Protein 2FJ6 (pdb70)

Foldseek 3Di:
DFFPLVVLQVVADPPDDDLSNVVSPVSVPDDPAPRGDDDCVVVLVVCCVPPVNVVPSVSVVVVVVVVCVVVVVDPPPPPPDD

Nearest PDB structures (foldseek):
  2fj6-assembly1_A  TM=8.690E-01  e=5.883E-11  Bacillus subtilis
  2fj6-assembly1_A  TM=8.611E-01  e=1.495E-10  Bacillus subtilis
  2kvs-assembly1_A  TM=5.758E-01  e=7.955E-02  Staphylococcus aureus subsp. aureus MW2
  2fj6-assembly1_A  TM=8.707E-01  e=3.050E-11  Bacillus subtilis
  2fj6-assembly1_A  TM=8.498E-01  e=1.387E-10  Bacillus subtilis

Secondary structure (DSSP, 8-state):
--THHHHHHTT--SS--SHHHHHHHHHHT-TTS-TT---HHHHHHHHHTSHHHHTTHHHHHHHHHHHHHHHTTTT---S---

Structure (mmCIF, N/CA/C/O backbone):
data_2FJ6
#
_entry.id   2FJ6
#
loop_
_atom_site.group_PDB
_atom_site.id
_atom_site.type_symbol
_atom_site.label_atom_id
_atom_site.label_alt_id
_atom_site.label_comp_id
_atom_site.label_asym_id
_atom_site.label_entity_id
_atom_site.label_seq_id
_atom_site.pdbx_PDB_ins_code
_atom_site.Cartn_x
_atom_site.Cartn_y
_atom_site.Cartn_z
_atom_site.occupancy
_atom_site.B_iso_or_equiv
_atom_site.auth_seq_id
_atom_site.auth_comp_id
_atom_site.auth_asym_id
_atom_site.auth_atom_id
_atom_site.pdbx_PDB_model_num
ATOM 1 N N . MET A 1 1 ? -5.785 9.800 7.120 1.00 0.00 1 MET A N 1
ATOM 2 C CA . MET A 1 1 ? -5.534 8.462 6.509 1.00 0.00 1 MET A CA 1
ATOM 3 C C . MET A 1 1 ? -6.821 7.949 5.871 1.00 0.00 1 MET A C 1
ATOM 4 O O . MET A 1 1 ? -7.908 8.460 6.147 1.00 0.00 1 MET A O 1
ATOM 20 N N . LYS A 1 2 ? -6.692 6.935 5.020 1.00 0.00 2 LYS A N 1
ATOM 21 C CA . LYS A 1 2 ? -7.852 6.357 4.349 1.00 0.00 2 LYS A CA 1
ATOM 22 C C . LYS A 1 2 ? -7.620 4.877 4.045 1.00 0.00 2 LYS A C 1
ATOM 23 O O . LYS A 1 2 ? -6.997 4.535 3.041 1.00 0.00 2 LYS A O 1
ATOM 42 N N . SER A 1 3 ? -8.135 4.016 4.931 1.00 0.00 3 SER A N 1
ATOM 43 C CA . SER A 1 3 ? -8.014 2.555 4.797 1.00 0.00 3 SER A CA 1
ATOM 44 C C . SER A 1 3 ? -7.059 2.147 3.673 1.00 0.00 3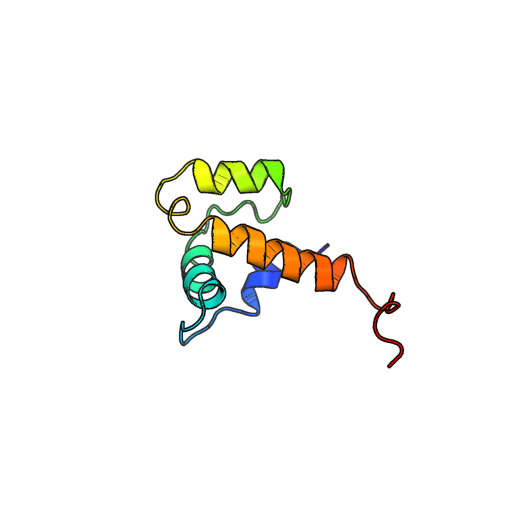 SER A C 1
ATOM 45 O O . SER A 1 3 ? -7.410 2.217 2.493 1.00 0.00 3 SER A O 1
ATOM 53 N N . PHE A 1 4 ? -5.859 1.711 4.049 1.00 0.00 4 PHE A N 1
ATOM 54 C CA . PHE A 1 4 ? -4.861 1.290 3.068 1.00 0.00 4 PHE A CA 1
ATOM 55 C C . PHE A 1 4 ? -5.481 0.346 2.039 1.00 0.00 4 PHE A C 1
ATOM 56 O O . PHE A 1 4 ? -5.095 0.352 0.869 1.00 0.00 4 PHE A O 1
ATOM 73 N N . TYR A 1 5 ? -6.449 -0.455 2.480 1.00 0.00 5 TYR A N 1
ATOM 74 C CA . TYR A 1 5 ? -7.120 -1.393 1.585 1.00 0.00 5 TYR A CA 1
ATOM 75 C C . TYR A 1 5 ? -7.860 -0.638 0.483 1.00 0.00 5 TYR A C 1
ATOM 76 O O . TYR A 1 5 ? -7.777 -1.000 -0.692 1.00 0.00 5 TYR A O 1
ATOM 94 N N . HIS A 1 6 ? -8.580 0.414 0.870 1.00 0.00 6 HIS A N 1
ATOM 95 C CA . HIS A 1 6 ? -9.329 1.215 -0.095 1.00 0.00 6 HIS A CA 1
ATOM 96 C C . HIS A 1 6 ? -8.383 1.982 -1.005 1.00 0.00 6 HIS A C 1
ATOM 97 O O . HIS A 1 6 ? -8.609 2.074 -2.211 1.00 0.00 6 HIS A O 1
ATOM 112 N N . TYR A 1 7 ? -7.312 2.525 -0.435 1.00 0.00 7 TYR A N 1
ATOM 113 C CA . TYR A 1 7 ? -6.351 3.251 -1.246 1.00 0.00 7 TYR A CA 1
ATOM 114 C C . TYR A 1 7 ? -5.879 2.309 -2.341 1.00 0.00 7 TYR A C 1
ATOM 115 O O . TYR A 1 7 ? -5.885 2.647 -3.525 1.00 0.00 7 TYR A O 1
ATOM 133 N N . LEU A 1 8 ? -5.509 1.105 -1.916 1.00 0.00 8 LEU A N 1
ATOM 134 C CA . LEU A 1 8 ? -5.071 0.064 -2.831 1.00 0.00 8 LEU A CA 1
ATOM 135 C C . LEU A 1 8 ? -6.175 -0.280 -3.833 1.00 0.00 8 LEU A C 1
ATOM 136 O O . LEU A 1 8 ? -5.885 -0.709 -4.952 1.00 0.00 8 LEU A O 1
ATOM 152 N N . LEU A 1 9 ? -7.443 -0.110 -3.427 1.00 0.00 9 LEU A N 1
ATOM 153 C CA . LEU A 1 9 ? -8.560 -0.432 -4.319 1.00 0.00 9 LEU A CA 1
ATOM 154 C C . LEU A 1 9 ? -8.487 0.388 -5.605 1.00 0.00 9 LEU A C 1
ATOM 155 O O . LEU A 1 9 ? -9.009 -0.023 -6.641 1.00 0.00 9 LEU A O 1
ATOM 171 N N . LYS A 1 10 ? -7.833 1.544 -5.536 1.00 0.00 10 LYS A N 1
ATOM 172 C CA . LYS A 1 10 ? -7.696 2.405 -6.707 1.00 0.00 10 LYS A CA 1
ATOM 173 C C . LYS A 1 10 ? -6.700 1.801 -7.697 1.00 0.00 10 LYS A C 1
ATOM 174 O O . LYS A 1 10 ? -6.668 2.177 -8.870 1.00 0.00 10 LYS A O 1
ATOM 193 N N . TYR A 1 11 ? -5.886 0.867 -7.209 1.00 0.00 11 TYR A N 1
ATOM 194 C CA . TYR A 1 11 ? -4.885 0.212 -8.036 1.00 0.00 11 TYR A CA 1
ATOM 195 C C . TYR A 1 11 ? -5.228 -1.262 -8.235 1.00 0.00 11 TYR A C 1
ATOM 196 O O . TYR A 1 11 ? -4.359 -2.129 -8.134 1.00 0.00 11 TYR A O 1
ATOM 214 N N . ARG A 1 12 ? -6.499 -1.542 -8.521 1.00 0.00 12 ARG A N 1
ATOM 215 C CA . ARG A 1 12 ? -6.940 -2.921 -8.734 1.00 0.00 12 ARG A CA 1
ATOM 216 C C . ARG A 1 12 ? -6.170 -3.572 -9.866 1.00 0.00 12 ARG A C 1
ATOM 217 O O . ARG A 1 12 ? -6.289 -4.772 -10.114 1.00 0.00 12 ARG A O 1
ATOM 238 N N . HIS A 1 13 ? -5.378 -2.753 -10.521 1.00 0.00 13 HIS A N 1
ATOM 239 C CA . HIS A 1 13 ? -4.538 -3.180 -11.640 1.00 0.00 13 HIS A CA 1
ATOM 240 C C . HIS A 1 13 ? -5.142 -4.379 -12.370 1.00 0.00 13 HIS A C 1
ATOM 241 O O . HIS A 1 13 ? -4.714 -5.516 -12.170 1.00 0.00 13 HIS A O 1
ATOM 256 N N . PRO A 1 14 ? -6.117 -4.150 -13.210 1.00 0.00 14 PRO A N 1
ATOM 257 C CA . PRO A 1 14 ? -6.775 -5.244 -13.982 1.00 0.00 14 PRO A CA 1
ATOM 258 C C . PRO A 1 14 ? -5.806 -5.891 -14.970 1.00 0.00 14 PRO A C 1
ATOM 259 O O . PRO A 1 14 ? -6.149 -6.850 -15.661 1.00 0.00 14 PRO A O 1
ATOM 270 N N . LYS A 1 15 ? -4.586 -5.356 -15.007 1.00 0.00 15 LYS A N 1
ATOM 271 C CA . LYS A 1 15 ? -3.537 -5.868 -15.882 1.00 0.00 15 LYS A CA 1
ATOM 272 C C . LYS A 1 15 ? -2.183 -5.718 -15.187 1.00 0.00 15 LYS A C 1
ATOM 273 O O . LYS A 1 15 ? -1.398 -4.830 -15.520 1.00 0.00 15 LYS A O 1
ATOM 292 N N . PRO A 1 16 ? -1.917 -6.561 -14.217 1.00 0.00 16 PRO A N 1
ATOM 293 C CA . PRO A 1 16 ? -0.647 -6.529 -13.431 1.00 0.00 16 PRO A CA 1
ATOM 294 C C . PRO A 1 16 ? 0.589 -6.332 -14.306 1.00 0.00 16 PRO A C 1
ATOM 295 O O . PRO A 1 16 ? 0.694 -6.906 -15.390 1.00 0.00 16 PRO A O 1
ATOM 306 N N . LYS A 1 17 ? 1.522 -5.518 -13.815 1.00 0.00 17 LYS A N 1
ATOM 307 C CA . LYS A 1 17 ? 2.758 -5.242 -14.541 1.00 0.00 17 LYS A CA 1
ATOM 308 C C . LYS A 1 17 ? 3.887 -4.934 -13.561 1.00 0.00 17 LYS A C 1
ATOM 309 O O . LYS A 1 17 ? 4.902 -5.632 -13.529 1.00 0.00 17 LYS A O 1
ATOM 328 N N . ASP A 1 18 ? 3.699 -3.886 -12.762 1.00 0.00 18 ASP A N 1
ATOM 329 C CA . ASP A 1 18 ? 4.701 -3.488 -11.779 1.00 0.00 18 ASP A CA 1
ATOM 330 C C . ASP A 1 18 ? 4.558 -4.315 -10.506 1.00 0.00 18 ASP A C 1
ATOM 331 O O . ASP A 1 18 ? 3.526 -4.949 -10.282 1.00 0.00 18 ASP A O 1
ATOM 340 N N . SER A 1 19 ? 5.600 -4.303 -9.677 1.00 0.00 19 SER A N 1
ATOM 341 C CA . SER A 1 19 ? 5.586 -5.053 -8.426 1.00 0.00 19 SER A CA 1
ATOM 342 C C . SER A 1 19 ? 4.357 -4.694 -7.593 1.00 0.00 19 SER A C 1
ATOM 343 O O . SER A 1 19 ? 3.699 -5.568 -7.032 1.00 0.00 19 SER A O 1
ATOM 351 N N . ILE A 1 20 ? 4.058 -3.401 -7.515 1.00 0.00 20 ILE A N 1
ATOM 352 C CA . ILE A 1 20 ? 2.907 -2.937 -6.747 1.00 0.00 20 ILE A CA 1
ATOM 353 C C . ILE A 1 20 ? 1.599 -3.411 -7.381 1.00 0.00 20 ILE A C 1
ATOM 354 O O . ILE A 1 20 ? 0.618 -3.668 -6.682 1.00 0.00 20 ILE A O 1
ATOM 370 N N . SER A 1 21 ? 1.591 -3.508 -8.710 1.00 0.00 21 SER A N 1
ATOM 371 C CA . SER A 1 21 ? 0.395 -3.932 -9.431 1.00 0.00 21 SER A CA 1
ATOM 372 C C . SER A 1 21 ? 0.016 -5.371 -9.088 1.00 0.00 21 SER A C 1
ATOM 373 O O . SER A 1 21 ? -1.132 -5.644 -8.729 1.00 0.00 21 SER A O 1
ATOM 381 N N . GLU A 1 22 ? 0.983 -6.284 -9.188 1.00 0.00 22 GLU A N 1
ATOM 382 C CA . GLU A 1 22 ? 0.729 -7.691 -8.877 1.00 0.00 22 GLU A CA 1
ATOM 383 C C . GLU A 1 22 ? 0.276 -7.837 -7.427 1.00 0.00 22 GLU A C 1
ATOM 384 O O . GLU A 1 22 ? -0.609 -8.637 -7.118 1.00 0.00 22 GLU A O 1
ATOM 396 N N . PHE A 1 23 ? 0.885 -7.047 -6.547 1.00 0.00 23 PHE A N 1
ATOM 397 C CA . PHE A 1 23 ? 0.541 -7.076 -5.131 1.00 0.00 23 PHE A CA 1
ATOM 398 C C . PHE A 1 23 ? -0.909 -6.644 -4.927 1.00 0.00 23 PHE A C 1
ATOM 399 O O . PHE A 1 23 ? -1.641 -7.243 -4.138 1.00 0.00 23 PHE A O 1
ATOM 416 N N . ALA A 1 24 ? -1.312 -5.594 -5.641 1.00 0.00 24 ALA A N 1
ATOM 417 C CA . ALA A 1 24 ? -2.672 -5.075 -5.532 1.00 0.00 24 ALA A CA 1
ATOM 418 C C . ALA A 1 24 ? -3.705 -6.174 -5.772 1.00 0.00 24 ALA A C 1
ATOM 419 O O . ALA A 1 24 ? -4.630 -6.347 -4.976 1.00 0.00 24 ALA A O 1
ATOM 426 N N . ASN A 1 25 ? -3.545 -6.916 -6.868 1.00 0.00 25 ASN A N 1
ATOM 427 C CA . ASN A 1 25 ? -4.481 -7.996 -7.187 1.00 0.00 25 ASN A CA 1
ATOM 428 C C . ASN A 1 25 ? -4.508 -9.023 -6.058 1.00 0.00 25 ASN A C 1
ATOM 429 O O . ASN A 1 25 ? -5.570 -9.523 -5.687 1.00 0.00 25 ASN A O 1
ATOM 440 N N . GLN A 1 26 ? -3.331 -9.328 -5.517 1.00 0.00 26 GLN A N 1
ATOM 441 C CA . GLN A 1 26 ? -3.225 -10.293 -4.428 1.00 0.00 26 GLN A CA 1
ATOM 442 C C . GLN A 1 26 ? -3.976 -9.791 -3.197 1.00 0.00 26 GLN A C 1
ATOM 443 O O . GLN A 1 26 ? -4.783 -10.514 -2.611 1.00 0.00 26 GLN A O 1
ATOM 457 N N . ALA A 1 27 ? -3.699 -8.546 -2.815 1.00 0.00 27 ALA A N 1
ATOM 458 C CA . ALA A 1 27 ? -4.345 -7.940 -1.653 1.00 0.00 27 ALA A CA 1
ATOM 459 C C . ALA A 1 27 ? -5.865 -7.940 -1.805 1.00 0.00 27 ALA A C 1
ATOM 460 O O . ALA A 1 27 ? -6.591 -8.074 -0.821 1.00 0.00 27 ALA A O 1
ATOM 467 N N . TYR A 1 28 ? -6.339 -7.788 -3.041 1.00 0.00 28 TYR A N 1
ATOM 468 C CA . TYR A 1 28 ? -7.778 -7.771 -3.302 1.00 0.00 28 TYR A CA 1
ATOM 469 C C . TYR A 1 28 ? -8.428 -9.062 -2.808 1.00 0.00 28 TYR A C 1
ATOM 470 O O . TYR A 1 28 ? -9.594 -9.068 -2.410 1.00 0.00 28 TYR A O 1
ATOM 488 N N . GLU A 1 29 ? -7.664 -10.151 -2.836 1.00 0.00 29 GLU A N 1
ATOM 489 C CA . GLU A 1 29 ? -8.168 -11.442 -2.393 1.00 0.00 29 GLU A CA 1
ATOM 490 C C . GLU A 1 29 ? -8.010 -11.586 -0.882 1.00 0.00 29 GLU A C 1
ATOM 491 O O . GLU A 1 29 ? -8.506 -12.542 -0.285 1.00 0.00 29 GLU A O 1
ATOM 503 N N . ASP A 1 30 ? -7.325 -10.623 -0.269 1.00 0.00 30 ASP A N 1
ATOM 504 C CA . ASP A 1 30 ? -7.115 -10.643 1.173 1.00 0.00 30 ASP A CA 1
ATOM 505 C C . ASP A 1 30 ? -8.350 -10.097 1.889 1.00 0.00 30 ASP A C 1
ATOM 506 O O . ASP A 1 30 ? -8.328 -8.997 2.444 1.00 0.00 30 ASP A O 1
ATOM 515 N N . HIS A 1 31 ? -9.428 -10.876 1.867 1.00 0.00 31 HIS A N 1
ATOM 516 C CA . HIS A 1 31 ? -10.673 -10.471 2.511 1.00 0.00 31 HIS A CA 1
ATOM 517 C C . HIS A 1 31 ? -10.485 -10.339 4.022 1.00 0.00 31 HIS A C 1
ATOM 518 O O . HIS A 1 31 ? -11.339 -9.784 4.716 1.00 0.00 31 HIS A O 1
ATOM 533 N N . SER A 1 32 ? -9.364 -10.854 4.525 1.00 0.00 32 SER A N 1
ATOM 534 C CA . SER A 1 32 ? -9.074 -10.792 5.955 1.00 0.00 32 SER A CA 1
ATOM 535 C C . SER A 1 32 ? -8.166 -9.606 6.278 1.00 0.00 32 SER A C 1
ATOM 536 O O . SER A 1 32 ? -7.857 -9.356 7.444 1.00 0.00 32 SER A O 1
ATOM 544 N N . PHE A 1 33 ? -7.745 -8.878 5.243 1.00 0.00 33 PHE A N 1
ATOM 545 C CA . PHE A 1 33 ? -6.875 -7.718 5.434 1.00 0.00 33 PHE A CA 1
ATOM 546 C C . PHE A 1 33 ? -7.437 -6.804 6.525 1.00 0.00 33 PHE A C 1
ATOM 547 O O . PHE A 1 33 ? -8.644 -6.569 6.579 1.00 0.00 33 PHE A O 1
ATOM 564 N N . PRO A 1 34 ? -6.593 -6.288 7.389 1.00 0.00 34 PRO A N 1
ATOM 565 C CA . PRO A 1 34 ? -7.027 -5.379 8.496 1.00 0.00 34 PRO A CA 1
ATOM 566 C C . PRO A 1 34 ? -7.496 -4.017 7.972 1.00 0.00 34 PRO A C 1
ATOM 567 O O . PRO A 1 34 ? -6.847 -2.994 8.197 1.00 0.00 34 PRO A O 1
ATOM 578 N N . LYS A 1 35 ? -8.627 -4.019 7.269 1.00 0.00 35 LYS A N 1
ATOM 579 C CA . LYS A 1 35 ? -9.185 -2.788 6.709 1.00 0.00 35 LYS A CA 1
ATOM 580 C C . LYS A 1 35 ? -9.446 -1.758 7.807 1.00 0.00 35 LYS A C 1
ATOM 581 O O . LYS A 1 35 ? -9.295 -0.555 7.589 1.00 0.00 35 LYS A O 1
ATOM 600 N N . THR A 1 36 ? -9.844 -2.241 8.983 1.00 0.00 36 THR A N 1
ATOM 601 C CA . THR A 1 36 ? -10.135 -1.358 10.109 1.00 0.00 36 THR A CA 1
ATOM 602 C C . THR A 1 36 ? -8.926 -1.247 11.041 1.00 0.00 36 THR A C 1
ATOM 603 O O . THR A 1 36 ? -9.071 -1.243 12.265 1.00 0.00 36 THR A O 1
ATOM 614 N N . SER A 1 37 ? -7.733 -1.146 10.452 1.00 0.00 37 SER A N 1
ATOM 615 C CA . SER A 1 37 ? -6.505 -1.030 11.231 1.00 0.00 37 SER A CA 1
ATOM 616 C C . SER A 1 37 ? -5.307 -0.946 10.296 1.00 0.00 37 SER A C 1
ATOM 617 O O . SER A 1 37 ? -4.919 -1.939 9.679 1.00 0.00 37 SER A O 1
ATOM 625 N N . THR A 1 38 ? -4.721 0.243 10.197 1.00 0.00 38 THR A N 1
ATOM 626 C CA . THR A 1 38 ? -3.568 0.437 9.335 1.00 0.00 38 THR A CA 1
ATOM 627 C C . THR A 1 38 ? -2.387 0.941 10.149 1.00 0.00 38 THR A C 1
ATOM 628 O O . THR A 1 38 ? -2.354 2.096 10.579 1.00 0.00 38 THR A O 1
ATOM 639 N N . ASP A 1 39 ? -1.419 0.061 10.343 1.00 0.00 39 ASP A N 1
ATOM 640 C CA . ASP A 1 39 ? -0.220 0.395 11.091 1.00 0.00 39 ASP A CA 1
ATOM 641 C C . ASP A 1 39 ? 0.974 -0.321 10.470 1.00 0.00 39 ASP A C 1
ATOM 642 O O . ASP A 1 39 ? 0.936 -1.532 10.255 1.00 0.00 39 ASP A O 1
ATOM 651 N N . TYR A 1 40 ? 2.018 0.438 10.163 1.00 0.00 40 TYR A N 1
ATOM 652 C CA . TYR A 1 40 ? 3.212 -0.124 9.540 1.00 0.00 40 TYR A CA 1
ATOM 653 C C . TYR A 1 40 ? 3.694 -1.385 10.259 1.00 0.00 40 TYR A C 1
ATOM 654 O O . TYR A 1 40 ? 3.895 -2.420 9.629 1.00 0.00 40 TYR A O 1
ATOM 672 N N . HIS A 1 41 ? 3.900 -1.285 11.568 1.00 0.00 41 HIS A N 1
ATOM 673 C CA . HIS A 1 41 ? 4.391 -2.423 12.352 1.00 0.00 41 HIS A CA 1
ATOM 674 C C . HIS A 1 41 ? 3.408 -3.596 12.351 1.00 0.00 41 HIS A C 1
ATOM 675 O O . HIS A 1 41 ? 3.792 -4.734 12.080 1.00 0.00 41 HIS A O 1
ATOM 690 N N . GLU A 1 42 ? 2.150 -3.317 12.678 1.00 0.00 42 GLU A N 1
ATOM 691 C CA . GLU A 1 42 ? 1.128 -4.361 12.739 1.00 0.00 42 GLU A CA 1
ATOM 692 C C . GLU A 1 42 ? 0.958 -5.061 11.392 1.00 0.00 42 GLU A C 1
ATOM 693 O O . GLU A 1 42 ? 1.002 -6.290 11.313 1.00 0.00 42 GLU A O 1
ATOM 705 N N . ILE A 1 43 ? 0.757 -4.275 10.339 1.00 0.00 43 ILE A N 1
ATOM 706 C CA . ILE A 1 43 ? 0.572 -4.838 9.007 1.00 0.00 43 ILE A CA 1
ATOM 707 C C . ILE A 1 43 ? 1.866 -5.481 8.503 1.00 0.00 43 ILE A C 1
ATOM 708 O O . ILE A 1 43 ? 1.826 -6.506 7.823 1.00 0.00 43 ILE A O 1
ATOM 724 N N . SER A 1 44 ? 3.010 -4.892 8.850 1.00 0.00 44 SER A N 1
ATOM 725 C CA . SER A 1 44 ? 4.296 -5.451 8.431 1.00 0.00 44 SER A CA 1
ATOM 726 C C . SER A 1 44 ? 4.388 -6.915 8.853 1.00 0.00 44 SER A C 1
ATOM 727 O O . SER A 1 44 ? 4.702 -7.788 8.043 1.00 0.00 44 SER A O 1
ATOM 735 N N . SER A 1 45 ? 4.099 -7.170 10.129 1.00 0.00 45 SER A N 1
ATOM 736 C CA . SER A 1 45 ? 4.136 -8.523 10.666 1.00 0.00 45 SER A CA 1
ATOM 737 C C . SER A 1 45 ? 3.083 -9.393 9.988 1.00 0.00 45 SER A C 1
ATOM 738 O O . SER A 1 45 ? 3.282 -10.593 9.805 1.00 0.00 45 SER A O 1
ATOM 746 N N . TYR A 1 46 ? 1.963 -8.773 9.614 1.00 0.00 46 TYR A N 1
ATOM 747 C CA . TYR A 1 46 ? 0.877 -9.493 8.952 1.00 0.00 46 TYR A CA 1
ATOM 748 C C . TYR A 1 46 ? 1.379 -10.135 7.663 1.00 0.00 46 TYR A C 1
ATOM 749 O O . TYR A 1 46 ? 0.960 -11.234 7.300 1.00 0.00 46 TYR A O 1
ATOM 767 N N . LEU A 1 47 ? 2.286 -9.441 6.984 1.00 0.00 47 LEU A N 1
ATOM 768 C CA . LEU A 1 47 ? 2.856 -9.951 5.743 1.00 0.00 47 LEU A CA 1
ATOM 769 C C . LEU A 1 47 ? 3.856 -11.061 6.049 1.00 0.00 47 LEU A C 1
ATOM 770 O O . LEU A 1 47 ? 3.793 -12.146 5.472 1.00 0.00 47 LEU A O 1
ATOM 786 N N . GLU A 1 48 ? 4.774 -10.776 6.971 1.00 0.00 48 GLU A N 1
ATOM 787 C CA . GLU A 1 48 ? 5.789 -11.749 7.369 1.00 0.00 48 GLU A CA 1
ATOM 788 C C . GLU A 1 48 ? 5.142 -12.965 8.032 1.00 0.00 48 GLU A C 1
ATOM 789 O O . GLU A 1 48 ? 5.747 -14.034 8.116 1.00 0.00 48 GLU A O 1
ATOM 801 N N . LEU A 1 49 ? 3.907 -12.787 8.496 1.00 0.00 49 LEU A N 1
ATOM 802 C CA . LEU A 1 49 ? 3.165 -13.865 9.149 1.00 0.00 49 LEU A CA 1
ATOM 803 C C . LEU A 1 49 ? 2.860 -14.984 8.160 1.00 0.00 49 LEU A C 1
ATOM 804 O O . LEU A 1 49 ? 2.423 -16.068 8.549 1.00 0.00 49 LEU A O 1
ATOM 820 N N . ASN A 1 50 ? 3.080 -14.704 6.879 1.00 0.00 50 ASN A N 1
ATOM 821 C CA . ASN A 1 50 ? 2.812 -15.685 5.830 1.00 0.00 50 ASN A CA 1
ATOM 822 C C . ASN A 1 50 ? 3.792 -15.524 4.670 1.00 0.00 50 ASN A C 1
ATOM 823 O O . ASN A 1 50 ? 3.931 -14.442 4.098 1.00 0.00 50 ASN A O 1
ATOM 834 N N . ALA A 1 51 ? 4.468 -16.624 4.342 1.00 0.00 51 ALA A N 1
ATOM 835 C CA . ALA A 1 51 ? 5.449 -16.647 3.256 1.00 0.00 51 ALA A CA 1
ATOM 836 C C . ALA A 1 51 ? 4.873 -16.060 1.968 1.00 0.00 51 ALA A C 1
ATOM 837 O O . ALA A 1 51 ? 5.619 -15.637 1.083 1.00 0.00 51 ALA A O 1
ATOM 844 N N . ASP A 1 52 ? 3.548 -16.055 1.863 1.00 0.00 52 ASP A N 1
ATOM 845 C CA . ASP A 1 52 ? 2.881 -15.541 0.670 1.00 0.00 52 ASP A CA 1
ATOM 846 C C . ASP A 1 52 ? 3.289 -14.096 0.386 1.00 0.00 52 ASP A C 1
ATOM 847 O O . ASP A 1 52 ? 3.507 -13.728 -0.766 1.00 0.00 52 ASP A O 1
ATOM 856 N N . TYR A 1 53 ? 3.390 -13.284 1.436 1.00 0.00 53 TYR A N 1
ATOM 857 C CA . TYR A 1 53 ? 3.778 -11.883 1.272 1.00 0.00 53 TYR A CA 1
ATOM 858 C C . TYR A 1 53 ? 5.280 -11.706 1.494 1.00 0.00 53 TYR A C 1
ATOM 859 O O . TYR A 1 53 ? 5.862 -10.698 1.092 1.00 0.00 53 TYR A O 1
ATOM 877 N N . LEU A 1 54 ? 5.895 -12.690 2.144 1.00 0.00 54 LEU A N 1
ATOM 878 C CA . LEU A 1 54 ? 7.328 -12.646 2.426 1.00 0.00 54 LEU A CA 1
ATOM 879 C C . LEU A 1 54 ? 8.145 -12.426 1.151 1.00 0.00 54 LEU A C 1
ATOM 880 O O . LEU A 1 54 ? 9.172 -11.746 1.174 1.00 0.00 54 LEU A O 1
ATOM 896 N N . HIS A 1 55 ? 7.698 -13.025 0.048 1.00 0.00 55 HIS A N 1
ATOM 897 C CA . HIS A 1 55 ? 8.415 -12.910 -1.223 1.00 0.00 55 HIS A CA 1
ATOM 898 C C . HIS A 1 55 ? 8.153 -11.570 -1.917 1.00 0.00 55 HIS A C 1
ATOM 899 O O . HIS A 1 55 ? 8.606 -11.356 -3.042 1.00 0.00 55 HIS A O 1
ATOM 914 N N . THR A 1 56 ? 7.428 -10.673 -1.251 1.00 0.00 56 THR A N 1
ATOM 915 C CA . THR A 1 56 ? 7.130 -9.366 -1.836 1.00 0.00 56 THR A CA 1
ATOM 916 C C . THR A 1 56 ? 7.114 -8.279 -0.764 1.00 0.00 56 THR A C 1
ATOM 917 O O . THR A 1 56 ? 6.384 -7.292 -0.873 1.00 0.00 56 THR A O 1
ATOM 928 N N . MET A 1 57 ? 7.933 -8.460 0.265 1.00 0.00 57 MET A N 1
ATOM 929 C CA . MET A 1 57 ? 8.016 -7.482 1.343 1.00 0.00 57 MET A CA 1
ATOM 930 C C . MET A 1 57 ? 8.483 -6.138 0.794 1.00 0.00 57 MET A C 1
ATOM 931 O O . MET A 1 57 ? 8.004 -5.084 1.210 1.00 0.00 57 MET A O 1
ATOM 945 N N . ALA A 1 58 ? 9.420 -6.195 -0.150 1.00 0.00 58 ALA A N 1
ATOM 946 C CA . ALA A 1 58 ? 9.962 -4.988 -0.769 1.00 0.00 58 ALA A CA 1
ATOM 947 C C . ALA A 1 58 ? 8.860 -4.175 -1.442 1.00 0.00 58 ALA A C 1
ATOM 948 O O . ALA A 1 58 ? 8.951 -2.950 -1.535 1.00 0.00 58 ALA A O 1
ATOM 955 N N . THR A 1 59 ? 7.821 -4.863 -1.912 1.00 0.00 59 THR A N 1
ATOM 956 C CA . THR A 1 59 ? 6.712 -4.189 -2.579 1.00 0.00 59 THR A CA 1
ATOM 957 C C . THR A 1 59 ? 5.861 -3.426 -1.568 1.00 0.00 59 THR A C 1
ATOM 958 O O . THR A 1 59 ? 5.500 -2.272 -1.800 1.00 0.00 59 THR A O 1
ATOM 969 N N . PHE A 1 60 ? 5.548 -4.072 -0.447 1.00 0.00 60 PHE A N 1
ATOM 970 C CA . PHE A 1 60 ? 4.742 -3.432 0.589 1.00 0.00 60 PHE A CA 1
ATOM 971 C C . PHE A 1 60 ? 5.425 -2.158 1.072 1.00 0.00 60 PHE A C 1
ATOM 972 O O . PHE A 1 60 ? 4.808 -1.093 1.122 1.00 0.00 60 PHE A O 1
ATOM 989 N N . ASP A 1 61 ? 6.706 -2.276 1.416 1.00 0.00 61 ASP A N 1
ATOM 990 C CA . ASP A 1 61 ? 7.473 -1.130 1.882 1.00 0.00 61 ASP A CA 1
ATOM 991 C C . ASP A 1 61 ? 7.395 0.003 0.864 1.00 0.00 61 ASP A C 1
ATOM 992 O O . ASP A 1 61 ? 7.218 1.167 1.226 1.00 0.00 61 ASP A O 1
ATOM 1001 N N . GLU A 1 62 ? 7.521 -0.352 -0.413 1.00 0.00 62 GLU A N 1
ATOM 1002 C CA . GLU A 1 62 ? 7.457 0.634 -1.485 1.00 0.00 62 GLU A CA 1
ATOM 1003 C C . GLU A 1 62 ? 6.059 1.240 -1.565 1.00 0.00 62 GLU A C 1
ATOM 1004 O O . GLU A 1 62 ? 5.907 2.450 -1.740 1.00 0.00 62 GLU A O 1
ATOM 1016 N N . ALA A 1 63 ? 5.043 0.391 -1.425 1.00 0.00 63 ALA A N 1
ATOM 1017 C CA . ALA A 1 63 ? 3.660 0.853 -1.475 1.00 0.00 63 ALA A CA 1
ATOM 1018 C C . ALA A 1 63 ? 3.409 1.861 -0.359 1.00 0.00 63 ALA A C 1
ATOM 1019 O O . ALA A 1 63 ? 2.838 2.927 -0.588 1.00 0.00 63 ALA A O 1
ATOM 1026 N N . TRP A 1 64 ? 3.856 1.517 0.847 1.00 0.00 64 TRP A N 1
ATOM 1027 C CA . TRP A 1 64 ? 3.697 2.399 1.997 1.00 0.00 64 TRP A CA 1
ATOM 1028 C C . TRP A 1 64 ? 4.298 3.769 1.697 1.00 0.00 64 TRP A C 1
ATOM 1029 O O . TRP A 1 64 ? 3.662 4.799 1.923 1.00 0.00 64 TRP A O 1
ATOM 1050 N N . ASP A 1 65 ? 5.527 3.767 1.178 1.00 0.00 65 ASP A N 1
ATOM 1051 C CA . ASP A 1 65 ? 6.211 5.012 0.838 1.00 0.00 65 ASP A CA 1
ATOM 1052 C C . ASP A 1 65 ? 5.324 5.872 -0.057 1.00 0.00 65 ASP A C 1
ATOM 1053 O O . ASP A 1 65 ? 5.274 7.093 0.090 1.00 0.00 65 ASP A O 1
ATOM 1062 N N . GLN A 1 66 ? 4.619 5.222 -0.977 1.00 0.00 66 GLN A N 1
ATOM 1063 C CA . GLN A 1 66 ? 3.725 5.932 -1.882 1.00 0.00 66 GLN A CA 1
ATOM 1064 C C . GLN A 1 66 ? 2.484 6.399 -1.127 1.00 0.00 66 GLN A C 1
ATOM 1065 O O . GLN A 1 66 ? 2.031 7.530 -1.299 1.00 0.00 66 GLN A O 1
ATOM 1079 N N . TYR A 1 67 ? 1.940 5.515 -0.290 1.00 0.00 67 TYR A N 1
ATOM 1080 C CA . TYR A 1 67 ? 0.749 5.840 0.492 1.00 0.00 67 TYR A CA 1
ATOM 1081 C C . TYR A 1 67 ? 0.979 7.095 1.333 1.00 0.00 67 TYR A C 1
ATOM 1082 O O . TYR A 1 67 ? 0.263 8.086 1.186 1.00 0.00 67 TYR A O 1
ATOM 1100 N N . GLU A 1 68 ? 1.984 7.049 2.208 1.00 0.00 68 GLU A N 1
ATOM 1101 C CA . GLU A 1 68 ? 2.295 8.195 3.060 1.00 0.00 68 GLU A CA 1
ATOM 1102 C C . GLU A 1 68 ? 2.593 9.428 2.209 1.00 0.00 68 GLU A C 1
ATOM 1103 O O . GLU A 1 68 ? 2.219 10.536 2.555 1.00 0.00 68 GLU A O 1
ATOM 1115 N N . SER A 1 69 ? 3.266 9.225 1.092 1.00 0.00 69 SER A N 1
ATOM 1116 C CA . SER A 1 69 ? 3.601 10.334 0.205 1.00 0.00 69 SER A CA 1
ATOM 1117 C C . SER A 1 69 ? 2.337 11.067 -0.256 1.00 0.00 69 SER A C 1
ATOM 1118 O O . SER A 1 69 ? 2.361 12.280 -0.461 1.00 0.00 69 SER A O 1
ATOM 1126 N N . GLU A 1 70 ? 1.240 10.328 -0.426 1.00 0.00 70 GLU A N 1
ATOM 1127 C CA . GLU A 1 70 ? -0.017 10.934 -0.875 1.00 0.00 70 GLU A CA 1
ATOM 1128 C C . GLU A 1 70 ? -0.799 11.531 0.296 1.00 0.00 70 GLU A C 1
ATOM 1129 O O . GLU A 1 70 ? -1.513 12.522 0.133 1.00 0.00 70 GLU A O 1
ATOM 1141 N N . VAL A 1 71 ? -0.658 10.924 1.470 1.00 0.00 71 VAL A N 1
ATOM 1142 C CA . VAL A 1 71 ? -1.352 11.398 2.668 1.00 0.00 71 VAL A CA 1
ATOM 1143 C C . VAL A 1 71 ? -0.426 12.271 3.508 1.00 0.00 71 VAL A C 1
ATOM 1144 O O . VAL A 1 71 ? -0.746 13.415 3.832 1.00 0.00 71 VAL A O 1
ATOM 1157 N N . HIS A 1 72 ? 0.723 11.706 3.849 1.00 0.00 72 HIS A N 1
ATOM 1158 C CA . HIS A 1 72 ? 1.728 12.394 4.651 1.00 0.00 72 HIS A CA 1
ATOM 1159 C C . HIS A 1 72 ? 2.394 13.511 3.849 1.00 0.00 72 HIS A C 1
ATOM 1160 O O . HIS A 1 72 ? 3.200 14.273 4.385 1.00 0.00 72 HIS A O 1
ATOM 1175 N N . GLY A 1 73 ? 2.047 13.605 2.567 1.00 0.00 73 GLY A N 1
ATOM 1176 C CA . GLY A 1 73 ? 2.610 14.636 1.701 1.00 0.00 73 GLY A CA 1
ATOM 1177 C C . GLY A 1 73 ? 1.630 15.785 1.535 1.00 0.00 73 GLY A C 1
ATOM 1178 O O . GLY A 1 73 ? 1.987 16.950 1.717 1.00 0.00 73 GLY A O 1
ATOM 1182 N N . ARG A 1 74 ? 0.386 15.442 1.207 1.00 0.00 74 ARG A N 1
ATOM 1183 C CA . ARG A 1 74 ? -0.660 16.434 1.034 1.00 0.00 74 ARG A CA 1
ATOM 1184 C C . ARG A 1 74 ? -0.176 17.600 0.167 1.00 0.00 74 ARG A C 1
ATOM 1185 O O . ARG A 1 74 ? 0.716 17.434 -0.667 1.00 0.00 74 ARG A O 1
ATOM 1206 N N . LEU A 1 75 ? -0.769 18.775 0.370 1.00 0.00 75 LEU A N 1
ATOM 1207 C CA . LEU A 1 75 ? -0.391 19.960 -0.396 1.00 0.00 75 LEU A CA 1
ATOM 1208 C C . LEU A 1 75 ? 0.756 20.696 0.295 1.00 0.00 75 LEU A C 1
ATOM 1209 O O . LEU A 1 75 ? 0.894 21.914 0.173 1.00 0.00 75 LEU A O 1
ATOM 1225 N N . GLU A 1 76 ? 1.576 19.939 1.017 1.00 0.00 76 GLU A N 1
ATOM 1226 C CA . GLU A 1 76 ? 2.715 20.512 1.728 1.00 0.00 76 GLU A CA 1
ATOM 1227 C C . GLU A 1 76 ? 3.975 20.434 0.870 1.00 0.00 76 GLU A C 1
ATOM 1228 O O . GLU A 1 76 ? 5.060 20.127 1.368 1.00 0.00 76 GLU A O 1
ATOM 1240 N N . HIS A 1 77 ? 3.826 20.717 -0.424 1.00 0.00 77 HIS A N 1
ATOM 1241 C CA . HIS A 1 77 ? 4.962 20.678 -1.342 1.00 0.00 77 HIS A CA 1
ATOM 1242 C C . HIS A 1 77 ? 6.073 21.604 -0.853 1.00 0.00 77 HIS A C 1
ATOM 1243 O O . HIS A 1 77 ? 5.812 22.730 -0.427 1.00 0.00 77 HIS A O 1
ATOM 1258 N N . HIS A 1 78 ? 7.311 21.118 -0.911 1.00 0.00 78 HIS A N 1
ATOM 1259 C CA . HIS A 1 78 ? 8.456 21.905 -0.464 1.00 0.00 78 HIS A CA 1
ATOM 1260 C C . HIS A 1 78 ? 9.646 21.697 -1.396 1.00 0.00 78 HIS A C 1
ATOM 1261 O O . HIS A 1 78 ? 10.129 22.643 -2.019 1.00 0.00 78 HIS A O 1
ATOM 1276 N N . HIS A 1 79 ? 10.112 20.454 -1.486 1.00 0.00 79 HIS A N 1
ATOM 1277 C CA . HIS A 1 79 ? 11.246 20.130 -2.347 1.00 0.00 79 HIS A CA 1
ATOM 1278 C C . HIS A 1 79 ? 10.975 20.575 -3.782 1.00 0.00 79 HIS A C 1
ATOM 1279 O O . HIS A 1 79 ? 11.857 21.114 -4.451 1.00 0.00 79 HIS A O 1
ATOM 1294 N N . HIS A 1 80 ? 9.746 20.349 -4.243 1.00 0.00 80 HIS A N 1
ATOM 1295 C CA . HIS A 1 80 ? 9.359 20.732 -5.597 1.00 0.00 80 HIS A CA 1
ATOM 1296 C C . HIS A 1 80 ? 8.623 22.069 -5.575 1.00 0.00 80 HIS A C 1
ATOM 1297 O O . HIS A 1 80 ? 7.442 22.135 -5.231 1.00 0.00 80 HIS A O 1
ATOM 1312 N N . HIS A 1 81 ? 9.336 23.134 -5.934 1.00 0.00 81 HIS A N 1
ATOM 1313 C CA . HIS A 1 81 ? 8.751 24.472 -5.946 1.00 0.00 81 HIS A CA 1
ATOM 1314 C C . HIS A 1 81 ? 7.958 24.702 -7.232 1.00 0.00 81 HIS A C 1
ATOM 1315 O O . HIS A 1 81 ? 8.112 25.729 -7.895 1.00 0.00 81 HIS A O 1
ATOM 1330 N N . HIS A 1 82 ? 7.107 23.737 -7.573 1.00 0.00 82 HIS A N 1
ATOM 1331 C CA . HIS A 1 82 ? 6.287 23.834 -8.777 1.00 0.00 82 HIS A CA 1
ATOM 1332 C C . HIS A 1 82 ? 4.807 23.717 -8.425 1.00 0.00 82 HIS A C 1
ATOM 1333 O O . HIS A 1 82 ? 4.016 24.420 -9.032 1.00 0.00 82 HIS A O 1
ATOM 1349 N N . MET A 1 1 ? -7.208 9.394 6.068 1.00 0.00 1 MET A N 2
ATOM 1350 C CA . MET A 1 1 ? -6.726 8.869 4.756 1.00 0.00 1 MET A CA 2
ATOM 1351 C C . MET A 1 1 ? -7.853 8.095 4.081 1.00 0.00 1 MET A C 2
ATOM 1352 O O . MET A 1 1 ? -8.894 7.840 4.690 1.00 0.00 1 MET A O 2
ATOM 1368 N N . LYS A 1 2 ? -7.636 7.714 2.824 1.00 0.00 2 LYS A N 2
ATOM 1369 C CA . LYS A 1 2 ? -8.639 6.957 2.079 1.00 0.00 2 LYS A CA 2
ATOM 1370 C C . LYS A 1 2 ? -8.362 5.460 2.184 1.00 0.00 2 LYS A C 2
ATOM 1371 O O . LYS A 1 2 ? -9.201 4.646 1.803 1.00 0.00 2 LYS A O 2
ATOM 1390 N N . SER A 1 3 ? -7.174 5.125 2.706 1.00 0.00 3 SER A N 2
ATOM 1391 C CA . SER A 1 3 ? -6.735 3.734 2.888 1.00 0.00 3 SER A CA 2
ATOM 1392 C C . SER A 1 3 ? -5.779 3.320 1.773 1.00 0.00 3 SER A C 2
ATOM 1393 O O . SER A 1 3 ? -6.056 3.531 0.590 1.00 0.00 3 SER A O 2
ATOM 1401 N N . PHE A 1 4 ? -4.656 2.724 2.166 1.00 0.00 4 PHE A N 2
ATOM 1402 C CA . PHE A 1 4 ? -3.650 2.266 1.211 1.00 0.00 4 PHE A CA 2
ATOM 1403 C C . PHE A 1 4 ? -4.275 1.321 0.186 1.00 0.00 4 PHE A C 2
ATOM 1404 O O . PHE A 1 4 ? -3.927 1.352 -0.995 1.00 0.00 4 PHE A O 2
ATOM 1421 N N . TYR A 1 5 ? -5.197 0.482 0.652 1.00 0.00 5 TYR A N 2
ATOM 1422 C CA . TYR A 1 5 ? -5.868 -0.475 -0.222 1.00 0.00 5 TYR A CA 2
ATOM 1423 C C . TYR A 1 5 ? -6.773 0.241 -1.222 1.00 0.00 5 TYR A C 2
ATOM 1424 O O . TYR A 1 5 ? -6.922 -0.205 -2.360 1.00 0.00 5 TYR A O 2
ATOM 1442 N N . HIS A 1 6 ? -7.375 1.350 -0.794 1.00 0.00 6 HIS A N 2
ATOM 1443 C CA . HIS A 1 6 ? -8.261 2.112 -1.672 1.00 0.00 6 HIS A CA 2
ATOM 1444 C C . HIS A 1 6 ? -7.471 2.741 -2.807 1.00 0.00 6 HIS A C 2
ATOM 1445 O O . HIS A 1 6 ? -7.880 2.682 -3.966 1.00 0.00 6 HIS A O 2
ATOM 1460 N N . TYR A 1 7 ? -6.324 3.329 -2.483 1.00 0.00 7 TYR A N 2
ATOM 1461 C CA . TYR A 1 7 ? -5.501 3.922 -3.524 1.00 0.00 7 TYR A CA 2
ATOM 1462 C C . TYR A 1 7 ? -5.184 2.819 -4.517 1.00 0.00 7 TYR A C 2
ATOM 1463 O O . TYR A 1 7 ? -5.385 2.964 -5.722 1.00 0.00 7 TYR A O 2
ATOM 1481 N N . LEU A 1 8 ? -4.724 1.698 -3.971 1.00 0.00 8 LEU A N 2
ATOM 1482 C CA . LEU A 1 8 ? -4.413 0.526 -4.770 1.00 0.00 8 LEU A CA 2
ATOM 1483 C C . LEU A 1 8 ? -5.652 0.054 -5.532 1.00 0.00 8 LEU A C 2
ATOM 1484 O O . LEU A 1 8 ? -5.532 -0.567 -6.588 1.00 0.00 8 LEU A O 2
ATOM 1500 N N . LEU A 1 9 ? -6.847 0.338 -4.989 1.00 0.00 9 LEU A N 2
ATOM 1501 C CA . LEU A 1 9 ? -8.082 -0.089 -5.648 1.00 0.00 9 LEU A CA 2
ATOM 1502 C C . LEU A 1 9 ? -8.179 0.487 -7.061 1.00 0.00 9 LEU A C 2
ATOM 1503 O O . LEU A 1 9 ? -8.882 -0.060 -7.909 1.00 0.00 9 LEU A O 2
ATOM 1519 N N . LYS A 1 10 ? -7.467 1.587 -7.309 1.00 0.00 10 LYS A N 2
ATOM 1520 C CA . LYS A 1 10 ? -7.482 2.221 -8.629 1.00 0.00 10 LYS A CA 2
ATOM 1521 C C . LYS A 1 10 ? -6.845 1.291 -9.662 1.00 0.00 10 LYS A C 2
ATOM 1522 O O . LYS A 1 10 ? -7.047 1.447 -10.867 1.00 0.00 10 LYS A O 2
ATOM 1541 N N . TYR A 1 11 ? -6.105 0.304 -9.166 1.00 0.00 11 TYR A N 2
ATOM 1542 C CA . TYR A 1 11 ? -5.460 -0.686 -10.011 1.00 0.00 11 TYR A CA 2
ATOM 1543 C C . TYR A 1 11 ? -6.324 -1.940 -10.020 1.00 0.00 11 TYR A C 2
ATOM 1544 O O . TYR A 1 11 ? -5.858 -3.034 -9.710 1.00 0.00 11 TYR A O 2
ATOM 1562 N N . ARG A 1 12 ? -7.600 -1.732 -10.343 1.00 0.00 12 ARG A N 2
ATOM 1563 C CA . ARG A 1 12 ? -8.618 -2.798 -10.379 1.00 0.00 12 ARG A CA 2
ATOM 1564 C C . ARG A 1 12 ? -8.195 -3.984 -11.243 1.00 0.00 12 ARG A C 2
ATOM 1565 O O . ARG A 1 12 ? -8.854 -4.310 -12.233 1.00 0.00 12 ARG A O 2
ATOM 1586 N N . HIS A 1 13 ? -7.104 -4.621 -10.851 1.00 0.00 13 HIS A N 2
ATOM 1587 C CA . HIS A 1 13 ? -6.567 -5.778 -11.564 1.00 0.00 13 HIS A CA 2
ATOM 1588 C C . HIS A 1 13 ? -6.907 -5.751 -13.063 1.00 0.00 13 HIS A C 2
ATOM 1589 O O . HIS A 1 13 ? -7.397 -6.740 -13.608 1.00 0.00 13 HIS A O 2
ATOM 1604 N N . PRO A 1 14 ? -6.656 -4.651 -13.742 1.00 0.00 14 PRO A N 2
ATOM 1605 C CA . PRO A 1 14 ? -6.949 -4.534 -15.198 1.00 0.00 14 PRO A CA 2
ATOM 1606 C C . PRO A 1 14 ? -5.873 -5.200 -16.060 1.00 0.00 14 PRO A C 2
ATOM 1607 O O . PRO A 1 14 ? -5.944 -6.401 -16.328 1.00 0.00 14 PRO A O 2
ATOM 1618 N N . LYS A 1 15 ? -4.881 -4.418 -16.485 1.00 0.00 15 LYS A N 2
ATOM 1619 C CA . LYS A 1 15 ? -3.795 -4.943 -17.310 1.00 0.00 15 LYS A CA 2
ATOM 1620 C C . LYS A 1 15 ? -2.492 -4.966 -16.511 1.00 0.00 15 LYS A C 2
ATOM 1621 O O . LYS A 1 15 ? -1.772 -3.968 -16.449 1.00 0.00 15 LYS A O 2
ATOM 1640 N N . PRO A 1 16 ? -2.184 -6.081 -15.894 1.00 0.00 16 PRO A N 2
ATOM 1641 C CA . PRO A 1 16 ? -0.946 -6.234 -15.075 1.00 0.00 16 PRO A CA 2
ATOM 1642 C C . PRO A 1 16 ? 0.324 -6.226 -15.923 1.00 0.00 16 PRO A C 2
ATOM 1643 O O . PRO A 1 16 ? 0.463 -7.011 -16.863 1.00 0.00 16 PRO A O 2
ATOM 1654 N N . LYS A 1 17 ? 1.250 -5.341 -15.571 1.00 0.00 17 LYS A N 2
ATOM 1655 C CA . LYS A 1 17 ? 2.517 -5.236 -16.287 1.00 0.00 17 LYS A CA 2
ATOM 1656 C C . LYS A 1 17 ? 3.601 -4.719 -15.347 1.00 0.00 17 LYS A C 2
ATOM 1657 O O . LYS A 1 17 ? 4.681 -5.306 -15.249 1.00 0.00 17 LYS A O 2
ATOM 1676 N N . ASP A 1 18 ? 3.298 -3.629 -14.645 1.00 0.00 18 ASP A N 2
ATOM 1677 C CA . ASP A 1 18 ? 4.246 -3.052 -13.697 1.00 0.00 18 ASP A CA 2
ATOM 1678 C C . ASP A 1 18 ? 4.174 -3.802 -12.369 1.00 0.00 18 ASP A C 2
ATOM 1679 O O . ASP A 1 18 ? 3.149 -4.402 -12.044 1.00 0.00 18 ASP A O 2
ATOM 1688 N N . SER A 1 19 ? 5.265 -3.769 -11.610 1.00 0.00 19 SER A N 2
ATOM 1689 C CA . SER A 1 19 ? 5.313 -4.455 -10.325 1.00 0.00 19 SER A CA 2
ATOM 1690 C C . SER A 1 19 ? 4.145 -4.036 -9.432 1.00 0.00 19 SER A C 2
ATOM 1691 O O . SER A 1 19 ? 3.498 -4.879 -8.808 1.00 0.00 19 SER A O 2
ATOM 1699 N N . ILE A 1 20 ? 3.880 -2.731 -9.377 1.00 0.00 20 ILE A N 2
ATOM 1700 C CA . ILE A 1 20 ? 2.787 -2.212 -8.557 1.00 0.00 20 ILE A CA 2
ATOM 1701 C C . ILE A 1 20 ? 1.437 -2.702 -9.080 1.00 0.00 20 ILE A C 2
ATOM 1702 O O . ILE A 1 20 ? 0.557 -3.075 -8.303 1.00 0.00 20 ILE A O 2
ATOM 1718 N N . SER A 1 21 ? 1.282 -2.688 -10.401 1.00 0.00 21 SER A N 2
ATOM 1719 C CA . SER A 1 21 ? 0.036 -3.119 -11.024 1.00 0.00 21 SER A CA 2
ATOM 1720 C C . SER A 1 21 ? -0.215 -4.604 -10.779 1.00 0.00 21 SER A C 2
ATOM 1721 O O . SER A 1 21 ? -1.307 -4.990 -10.365 1.00 0.00 21 SER A O 2
ATOM 1729 N N . GLU A 1 22 ? 0.802 -5.429 -11.031 1.00 0.00 22 GLU A N 2
ATOM 1730 C CA . GLU A 1 22 ? 0.675 -6.872 -10.835 1.00 0.00 22 GLU A CA 2
ATOM 1731 C C . GLU A 1 22 ? 0.311 -7.172 -9.388 1.00 0.00 22 GLU A C 2
ATOM 1732 O O . GLU A 1 22 ? -0.482 -8.074 -9.108 1.00 0.00 22 GLU A O 2
ATOM 1744 N N . PHE A 1 23 ? 0.884 -6.396 -8.475 1.00 0.00 23 PHE A N 2
ATOM 1745 C CA . PHE A 1 23 ? 0.608 -6.564 -7.056 1.00 0.00 23 PHE A CA 2
ATOM 1746 C C . PHE A 1 23 ? -0.877 -6.337 -6.792 1.00 0.00 23 PHE A C 2
ATOM 1747 O O . PHE A 1 23 ? -1.502 -7.067 -6.021 1.00 0.00 23 PHE A O 2
ATOM 1764 N N . ALA A 1 24 ? -1.431 -5.320 -7.450 1.00 0.00 24 ALA A N 2
ATOM 1765 C CA . ALA A 1 24 ? -2.844 -4.993 -7.302 1.00 0.00 24 ALA A CA 2
ATOM 1766 C C . ALA A 1 24 ? -3.715 -6.207 -7.615 1.00 0.00 24 ALA A C 2
ATOM 1767 O O . ALA A 1 24 ? -4.619 -6.544 -6.849 1.00 0.00 24 ALA A O 2
ATOM 1774 N N . ASN A 1 25 ? -3.436 -6.859 -8.746 1.00 0.00 25 ASN A N 2
ATOM 1775 C CA . ASN A 1 25 ? -4.206 -8.036 -9.149 1.00 0.00 25 ASN A CA 2
ATOM 1776 C C . ASN A 1 25 ? -4.175 -9.095 -8.053 1.00 0.00 25 ASN A C 2
ATOM 1777 O O . ASN A 1 25 ? -5.212 -9.641 -7.677 1.00 0.00 25 ASN A O 2
ATOM 1788 N N . GLN A 1 26 ? -2.976 -9.382 -7.549 1.00 0.00 26 GLN A N 2
ATOM 1789 C CA . GLN A 1 26 ? -2.811 -10.383 -6.501 1.00 0.00 26 GLN A CA 2
ATOM 1790 C C . GLN A 1 26 ? -3.561 -9.979 -5.235 1.00 0.00 26 GLN A C 2
ATOM 1791 O O . GLN A 1 26 ? -4.331 -10.766 -4.688 1.00 0.00 26 GLN A O 2
ATOM 1805 N N . ALA A 1 27 ? -3.327 -8.751 -4.774 1.00 0.00 27 ALA A N 2
ATOM 1806 C CA . ALA A 1 27 ? -3.981 -8.253 -3.565 1.00 0.00 27 ALA A CA 2
ATOM 1807 C C . ALA A 1 27 ? -5.500 -8.331 -3.696 1.00 0.00 27 ALA A C 2
ATOM 1808 O O . ALA A 1 27 ? -6.203 -8.599 -2.722 1.00 0.00 27 ALA A O 2
ATOM 1815 N N . TYR A 1 28 ? -5.998 -8.098 -4.907 1.00 0.00 28 TYR A N 2
ATOM 1816 C CA . TYR A 1 28 ? -7.434 -8.152 -5.158 1.00 0.00 28 TYR A CA 2
ATOM 1817 C C . TYR A 1 28 ? -7.979 -9.552 -4.866 1.00 0.00 28 TYR A C 2
ATOM 1818 O O . TYR A 1 28 ? -9.162 -9.714 -4.563 1.00 0.00 28 TYR A O 2
ATOM 1836 N N . GLU A 1 29 ? -7.111 -10.559 -4.974 1.00 0.00 29 GLU A N 2
ATOM 1837 C CA . GLU A 1 29 ? -7.511 -11.941 -4.739 1.00 0.00 29 GLU A CA 2
ATOM 1838 C C . GLU A 1 29 ? -7.477 -12.295 -3.250 1.00 0.00 29 GLU A C 2
ATOM 1839 O O . GLU A 1 29 ? -7.307 -13.461 -2.889 1.00 0.00 29 GLU A O 2
ATOM 1851 N N . ASP A 1 30 ? -7.653 -11.292 -2.390 1.00 0.00 30 ASP A N 2
ATOM 1852 C CA . ASP A 1 30 ? -7.654 -11.525 -0.946 1.00 0.00 30 ASP A CA 2
ATOM 1853 C C . ASP A 1 30 ? -8.333 -10.371 -0.215 1.00 0.00 30 ASP A C 2
ATOM 1854 O O . ASP A 1 30 ? -7.679 -9.416 0.211 1.00 0.00 30 ASP A O 2
ATOM 1863 N N . HIS A 1 31 ? -9.654 -10.469 -0.078 1.00 0.00 31 HIS A N 2
ATOM 1864 C CA . HIS A 1 31 ? -10.436 -9.437 0.603 1.00 0.00 31 HIS A CA 2
ATOM 1865 C C . HIS A 1 31 ? -10.133 -9.404 2.106 1.00 0.00 31 HIS A C 2
ATOM 1866 O O . HIS A 1 31 ? -10.991 -9.040 2.911 1.00 0.00 31 HIS A O 2
ATOM 1881 N N . SER A 1 32 ? -8.910 -9.785 2.481 1.00 0.00 32 SER A N 2
ATOM 1882 C CA . SER A 1 32 ? -8.513 -9.794 3.887 1.00 0.00 32 SER A CA 2
ATOM 1883 C C . SER A 1 32 ? -7.549 -8.647 4.186 1.00 0.00 32 SER A C 2
ATOM 1884 O O . SER A 1 32 ? -7.284 -8.338 5.349 1.00 0.00 32 SER A O 2
ATOM 1892 N N . PHE A 1 33 ? -7.031 -8.023 3.130 1.00 0.00 33 PHE A N 2
ATOM 1893 C CA . PHE A 1 33 ? -6.096 -6.906 3.280 1.00 0.00 33 PHE A CA 2
ATOM 1894 C C . PHE A 1 33 ? -6.624 -5.893 4.301 1.00 0.00 33 PHE A C 2
ATOM 1895 O O . PHE A 1 33 ? -7.825 -5.625 4.349 1.00 0.00 33 PHE A O 2
ATOM 1912 N N . PRO A 1 34 ? -5.755 -5.335 5.115 1.00 0.00 34 PRO A N 2
ATOM 1913 C CA . PRO A 1 34 ? -6.148 -4.334 6.156 1.00 0.00 34 PRO A CA 2
ATOM 1914 C C . PRO A 1 34 ? -6.587 -2.997 5.550 1.00 0.00 34 PRO A C 2
ATOM 1915 O O . PRO A 1 34 ? -6.071 -1.939 5.911 1.00 0.00 34 PRO A O 2
ATOM 1926 N N . LYS A 1 35 ? -7.551 -3.058 4.633 1.00 0.00 35 LYS A N 2
ATOM 1927 C CA . LYS A 1 35 ? -8.067 -1.854 3.986 1.00 0.00 35 LYS A CA 2
ATOM 1928 C C . LYS A 1 35 ? -8.609 -0.872 5.023 1.00 0.00 35 LYS A C 2
ATOM 1929 O O . LYS A 1 35 ? -8.682 0.331 4.773 1.00 0.00 35 LYS A O 2
ATOM 1948 N N . THR A 1 36 ? -8.996 -1.399 6.183 1.00 0.00 36 THR A N 2
ATOM 1949 C CA . THR A 1 36 ? -9.543 -0.571 7.255 1.00 0.00 36 THR A CA 2
ATOM 1950 C C . THR A 1 36 ? -8.443 -0.157 8.239 1.00 0.00 36 THR A C 2
ATOM 1951 O O . THR A 1 36 ? -8.711 0.094 9.415 1.00 0.00 36 THR A O 2
ATOM 1962 N N . SER A 1 37 ? -7.208 -0.078 7.740 1.00 0.00 37 SER A N 2
ATOM 1963 C CA . SER A 1 37 ? -6.066 0.311 8.567 1.00 0.00 37 SER A CA 2
ATOM 1964 C C . SER A 1 37 ? -4.786 0.251 7.738 1.00 0.00 37 SER A C 2
ATOM 1965 O O . SER A 1 37 ? -4.252 -0.829 7.485 1.00 0.00 37 SER A O 2
ATOM 1973 N N . THR A 1 38 ? -4.301 1.416 7.310 1.00 0.00 38 THR A N 2
ATOM 1974 C CA . THR A 1 38 ? -3.088 1.467 6.503 1.00 0.00 38 THR A CA 2
ATOM 1975 C C . THR A 1 38 ? -1.903 1.915 7.343 1.00 0.00 38 THR A C 2
ATOM 1976 O O . THR A 1 38 ? -1.785 3.085 7.711 1.00 0.00 38 THR A O 2
ATOM 1987 N N . ASP A 1 39 ? -1.022 0.969 7.628 1.00 0.00 39 ASP A N 2
ATOM 1988 C CA . ASP A 1 39 ? 0.169 1.244 8.407 1.00 0.00 39 ASP A CA 2
ATOM 1989 C C . ASP A 1 39 ? 1.321 0.374 7.907 1.00 0.00 39 ASP A C 2
ATOM 1990 O O . ASP A 1 39 ? 1.145 -0.826 7.688 1.00 0.00 39 ASP A O 2
ATOM 1999 N N . TYR A 1 40 ? 2.488 0.982 7.716 1.00 0.00 40 TYR A N 2
ATOM 2000 C CA . TYR A 1 40 ? 3.655 0.248 7.227 1.00 0.00 40 TYR A CA 2
ATOM 2001 C C . TYR A 1 40 ? 3.847 -1.065 7.991 1.00 0.00 40 TYR A C 2
ATOM 2002 O O . TYR A 1 40 ? 4.050 -2.118 7.385 1.00 0.00 40 TYR A O 2
ATOM 2020 N N . HIS A 1 41 ? 3.790 -0.994 9.321 1.00 0.00 41 HIS A N 2
ATOM 2021 C CA . HIS A 1 41 ? 3.968 -2.183 10.156 1.00 0.00 41 HIS A CA 2
ATOM 2022 C C . HIS A 1 41 ? 2.850 -3.201 9.918 1.00 0.00 41 HIS A C 2
ATOM 2023 O O . HIS A 1 41 ? 3.112 -4.392 9.744 1.00 0.00 41 HIS A O 2
ATOM 2038 N N . GLU A 1 42 ? 1.607 -2.725 9.925 1.00 0.00 42 GLU A N 2
ATOM 2039 C CA . GLU A 1 42 ? 0.453 -3.603 9.724 1.00 0.00 42 GLU A CA 2
ATOM 2040 C C . GLU A 1 42 ? 0.548 -4.341 8.393 1.00 0.00 42 GLU A C 2
ATOM 2041 O O . GLU A 1 42 ? 0.416 -5.565 8.342 1.00 0.00 42 GLU A O 2
ATOM 2053 N N . ILE A 1 43 ? 0.775 -3.591 7.319 1.00 0.00 43 ILE A N 2
ATOM 2054 C CA . ILE A 1 43 ? 0.882 -4.187 5.993 1.00 0.00 43 ILE A CA 2
ATOM 2055 C C . ILE A 1 43 ? 2.123 -5.072 5.912 1.00 0.00 43 ILE A C 2
ATOM 2056 O O . ILE A 1 43 ? 2.077 -6.167 5.351 1.00 0.00 43 ILE A O 2
ATOM 2072 N N . SER A 1 44 ? 3.227 -4.594 6.481 1.00 0.00 44 SER A N 2
ATOM 2073 C CA . SER A 1 44 ? 4.472 -5.356 6.473 1.00 0.00 44 SER A CA 2
ATOM 2074 C C . SER A 1 44 ? 4.229 -6.772 6.991 1.00 0.00 44 SER A C 2
ATOM 2075 O O . SER A 1 44 ? 4.648 -7.748 6.370 1.00 0.00 44 SER A O 2
ATOM 2083 N N . SER A 1 45 ? 3.544 -6.871 8.130 1.00 0.00 45 SER A N 2
ATOM 2084 C CA . SER A 1 45 ? 3.243 -8.169 8.728 1.00 0.00 45 SER A CA 2
ATOM 2085 C C . SER A 1 45 ? 2.348 -8.992 7.806 1.00 0.00 45 SER A C 2
ATOM 2086 O O . SER A 1 45 ? 2.506 -10.209 7.703 1.00 0.00 45 SER A O 2
ATOM 2094 N N . TYR A 1 46 ? 1.412 -8.322 7.135 1.00 0.00 46 TYR A N 2
ATOM 2095 C CA . TYR A 1 46 ? 0.497 -9.003 6.222 1.00 0.00 46 TYR A CA 2
ATOM 2096 C C . TYR A 1 46 ? 1.282 -9.719 5.127 1.00 0.00 46 TYR A C 2
ATOM 2097 O O . TYR A 1 46 ? 0.908 -10.809 4.691 1.00 0.00 46 TYR A O 2
ATOM 2115 N N . LEU A 1 47 ? 2.378 -9.102 4.695 1.00 0.00 47 LEU A N 2
ATOM 2116 C CA . LEU A 1 47 ? 3.219 -9.691 3.659 1.00 0.00 47 LEU A CA 2
ATOM 2117 C C . LEU A 1 47 ? 4.017 -10.860 4.230 1.00 0.00 47 LEU A C 2
ATOM 2118 O O . LEU A 1 47 ? 4.087 -11.930 3.624 1.00 0.00 47 LEU A O 2
ATOM 2134 N N . GLU A 1 48 ? 4.607 -10.652 5.407 1.00 0.00 48 GLU A N 2
ATOM 2135 C CA . GLU A 1 48 ? 5.387 -11.700 6.064 1.00 0.00 48 GLU A CA 2
ATOM 2136 C C . GLU A 1 48 ? 4.486 -12.877 6.434 1.00 0.00 48 GLU A C 2
ATOM 2137 O O . GLU A 1 48 ? 4.930 -14.025 6.479 1.00 0.00 48 GLU A O 2
ATOM 2149 N N . LEU A 1 49 ? 3.220 -12.570 6.702 1.00 0.00 49 LEU A N 2
ATOM 2150 C CA . LEU A 1 49 ? 2.242 -13.587 7.080 1.00 0.00 49 LEU A CA 2
ATOM 2151 C C . LEU A 1 49 ? 1.977 -14.554 5.927 1.00 0.00 49 LEU A C 2
ATOM 2152 O O . LEU A 1 49 ? 1.360 -15.602 6.120 1.00 0.00 49 LEU A O 2
ATOM 2168 N N . ASN A 1 50 ? 2.439 -14.193 4.732 1.00 0.00 50 ASN A N 2
ATOM 2169 C CA . ASN A 1 50 ? 2.236 -15.038 3.557 1.00 0.00 50 ASN A CA 2
ATOM 2170 C C . ASN A 1 50 ? 3.395 -14.881 2.575 1.00 0.00 50 ASN A C 2
ATOM 2171 O O . ASN A 1 50 ? 3.509 -13.869 1.882 1.00 0.00 50 ASN A O 2
ATOM 2182 N N . ALA A 1 51 ? 4.255 -15.898 2.530 1.00 0.00 51 ALA A N 2
ATOM 2183 C CA . ALA A 1 51 ? 5.416 -15.888 1.644 1.00 0.00 51 ALA A CA 2
ATOM 2184 C C . ALA A 1 51 ? 4.998 -15.677 0.190 1.00 0.00 51 ALA A C 2
ATOM 2185 O O . ALA A 1 51 ? 5.789 -15.207 -0.629 1.00 0.00 51 ALA A O 2
ATOM 2192 N N . ASP A 1 52 ? 3.755 -16.034 -0.125 1.00 0.00 52 ASP A N 2
ATOM 2193 C CA . ASP A 1 52 ? 3.244 -15.886 -1.484 1.00 0.00 52 ASP A CA 2
ATOM 2194 C C . ASP A 1 52 ? 3.257 -14.420 -1.910 1.00 0.00 52 ASP A C 2
ATOM 2195 O O . ASP A 1 52 ? 3.365 -14.111 -3.097 1.00 0.00 52 ASP A O 2
ATOM 2204 N N . TYR A 1 53 ? 3.149 -13.524 -0.932 1.00 0.00 53 TYR A N 2
ATOM 2205 C CA . TYR A 1 53 ? 3.152 -12.091 -1.212 1.00 0.00 53 TYR A CA 2
ATOM 2206 C C . TYR A 1 53 ? 4.558 -11.516 -1.061 1.00 0.00 53 TYR A C 2
ATOM 2207 O O . TYR A 1 53 ? 4.857 -10.446 -1.590 1.00 0.00 53 TYR A O 2
ATOM 2225 N N . LEU A 1 54 ? 5.418 -12.241 -0.346 1.00 0.00 54 LEU A N 2
ATOM 2226 C CA . LEU A 1 54 ? 6.798 -11.805 -0.139 1.00 0.00 54 LEU A CA 2
ATOM 2227 C C . LEU A 1 54 ? 7.457 -11.455 -1.472 1.00 0.00 54 LEU A C 2
ATOM 2228 O O . LEU A 1 54 ? 8.416 -10.685 -1.521 1.00 0.00 54 LEU A O 2
ATOM 2244 N N . HIS A 1 55 ? 6.929 -12.036 -2.550 1.00 0.00 55 HIS A N 2
ATOM 2245 C CA . HIS A 1 55 ? 7.459 -11.799 -3.891 1.00 0.00 55 HIS A CA 2
ATOM 2246 C C . HIS A 1 55 ? 7.103 -10.392 -4.386 1.00 0.00 55 HIS A C 2
ATOM 2247 O O . HIS A 1 55 ? 7.069 -10.140 -5.592 1.00 0.00 55 HIS A O 2
ATOM 2262 N N . THR A 1 56 ? 6.846 -9.476 -3.453 1.00 0.00 56 THR A N 2
ATOM 2263 C CA . THR A 1 56 ? 6.504 -8.105 -3.815 1.00 0.00 56 THR A CA 2
ATOM 2264 C C . THR A 1 56 ? 7.042 -7.131 -2.773 1.00 0.00 56 THR A C 2
ATOM 2265 O O . THR A 1 56 ? 6.692 -5.951 -2.774 1.00 0.00 56 THR A O 2
ATOM 2276 N N . MET A 1 57 ? 7.897 -7.636 -1.886 1.00 0.00 57 MET A N 2
ATOM 2277 C CA . MET A 1 57 ? 8.485 -6.805 -0.841 1.00 0.00 57 MET A CA 2
ATOM 2278 C C . MET A 1 57 ? 9.059 -5.527 -1.444 1.00 0.00 57 MET A C 2
ATOM 2279 O O . MET A 1 57 ? 8.795 -4.427 -0.960 1.00 0.00 57 MET A O 2
ATOM 2293 N N . ALA A 1 58 ? 9.838 -5.686 -2.511 1.00 0.00 58 ALA A N 2
ATOM 2294 C CA . ALA A 1 58 ? 10.440 -4.545 -3.190 1.00 0.00 58 ALA A CA 2
ATOM 2295 C C . ALA A 1 58 ? 9.356 -3.612 -3.722 1.00 0.00 58 ALA A C 2
ATOM 2296 O O . ALA A 1 58 ? 9.532 -2.393 -3.750 1.00 0.00 58 ALA A O 2
ATOM 2303 N N . THR A 1 59 ? 8.232 -4.196 -4.138 1.00 0.00 59 THR A N 2
ATOM 2304 C CA . THR A 1 59 ? 7.127 -3.407 -4.665 1.00 0.00 59 THR A CA 2
ATOM 2305 C C . THR A 1 59 ? 6.408 -2.676 -3.536 1.00 0.00 59 THR A C 2
ATOM 2306 O O . THR A 1 59 ? 6.058 -1.505 -3.673 1.00 0.00 59 THR A O 2
ATOM 2317 N N . PHE A 1 60 ? 6.194 -3.374 -2.423 1.00 0.00 60 PHE A N 2
ATOM 2318 C CA . PHE A 1 60 ? 5.517 -2.776 -1.277 1.00 0.00 60 PHE A CA 2
ATOM 2319 C C . PHE A 1 60 ? 6.264 -1.526 -0.822 1.00 0.00 60 PHE A C 2
ATOM 2320 O O . PHE A 1 60 ? 5.669 -0.460 -0.661 1.00 0.00 60 PHE A O 2
ATOM 2337 N N . ASP A 1 61 ? 7.574 -1.666 -0.630 1.00 0.00 61 ASP A N 2
ATOM 2338 C CA . ASP A 1 61 ? 8.400 -0.541 -0.210 1.00 0.00 61 ASP A CA 2
ATOM 2339 C C . ASP A 1 61 ? 8.213 0.631 -1.168 1.00 0.00 61 ASP A C 2
ATOM 2340 O O . ASP A 1 61 ? 7.992 1.764 -0.743 1.00 0.00 61 ASP A O 2
ATOM 2349 N N . GLU A 1 62 ? 8.300 0.338 -2.465 1.00 0.00 62 GLU A N 2
ATOM 2350 C CA . GLU A 1 62 ? 8.137 1.362 -3.490 1.00 0.00 62 GLU A CA 2
ATOM 2351 C C . GLU A 1 62 ? 6.709 1.904 -3.487 1.00 0.00 62 GLU A C 2
ATOM 2352 O O . GLU A 1 62 ? 6.495 3.107 -3.641 1.00 0.00 62 GLU A O 2
ATOM 2364 N N . ALA A 1 63 ? 5.739 1.010 -3.313 1.00 0.00 63 ALA A N 2
ATOM 2365 C CA . ALA A 1 63 ? 4.338 1.413 -3.295 1.00 0.00 63 ALA A CA 2
ATOM 2366 C C . ALA A 1 63 ? 4.087 2.399 -2.161 1.00 0.00 63 ALA A C 2
ATOM 2367 O O . ALA A 1 63 ? 3.457 3.438 -2.363 1.00 0.00 63 ALA A O 2
ATOM 2374 N N . TRP A 1 64 ? 4.593 2.075 -0.972 1.00 0.00 64 TRP A N 2
ATOM 2375 C CA . TRP A 1 64 ? 4.424 2.955 0.179 1.00 0.00 64 TRP A CA 2
ATOM 2376 C C . TRP A 1 64 ? 4.925 4.358 -0.151 1.00 0.00 64 TRP A C 2
ATOM 2377 O O . TRP A 1 64 ? 4.237 5.347 0.103 1.00 0.00 64 TRP A O 2
ATOM 2398 N N . ASP A 1 65 ? 6.126 4.435 -0.726 1.00 0.00 65 ASP A N 2
ATOM 2399 C CA . ASP A 1 65 ? 6.707 5.722 -1.099 1.00 0.00 65 ASP A CA 2
ATOM 2400 C C . ASP A 1 65 ? 5.723 6.512 -1.955 1.00 0.00 65 ASP A C 2
ATOM 2401 O O . ASP A 1 65 ? 5.563 7.721 -1.782 1.00 0.00 65 ASP A O 2
ATOM 2410 N N . GLN A 1 66 ? 5.056 5.810 -2.871 1.00 0.00 66 GLN A N 2
ATOM 2411 C CA . GLN A 1 66 ? 4.075 6.444 -3.745 1.00 0.00 66 GLN A CA 2
ATOM 2412 C C . GLN A 1 66 ? 2.843 6.833 -2.937 1.00 0.00 66 GLN A C 2
ATOM 2413 O O . GLN A 1 66 ? 2.338 7.951 -3.055 1.00 0.00 66 GLN A O 2
ATOM 2427 N N . TYR A 1 67 ? 2.374 5.903 -2.106 1.00 0.00 67 TYR A N 2
ATOM 2428 C CA . TYR A 1 67 ? 1.208 6.153 -1.265 1.00 0.00 67 TYR A CA 2
ATOM 2429 C C . TYR A 1 67 ? 1.406 7.437 -0.465 1.00 0.00 67 TYR A C 2
ATOM 2430 O O . TYR A 1 67 ? 0.576 8.345 -0.518 1.00 0.00 67 TYR A O 2
ATOM 2448 N N . GLU A 1 68 ? 2.513 7.501 0.271 1.00 0.00 68 GLU A N 2
ATOM 2449 C CA . GLU A 1 68 ? 2.820 8.677 1.075 1.00 0.00 68 GLU A CA 2
ATOM 2450 C C . GLU A 1 68 ? 2.802 9.937 0.213 1.00 0.00 68 GLU A C 2
ATOM 2451 O O . GLU A 1 68 ? 2.176 10.926 0.567 1.00 0.00 68 GLU A O 2
ATOM 2463 N N . SER A 1 69 ? 3.488 9.887 -0.922 1.00 0.00 69 SER A N 2
ATOM 2464 C CA . SER A 1 69 ? 3.551 11.032 -1.832 1.00 0.00 69 SER A CA 2
ATOM 2465 C C . SER A 1 69 ? 2.151 11.540 -2.178 1.00 0.00 69 SER A C 2
ATOM 2466 O O . SER A 1 69 ? 1.969 12.715 -2.495 1.00 0.00 69 SER A O 2
ATOM 2474 N N . GLU A 1 70 ? 1.177 10.640 -2.134 1.00 0.00 70 GLU A N 2
ATOM 2475 C CA . GLU A 1 70 ? -0.202 10.986 -2.466 1.00 0.00 70 GLU A CA 2
ATOM 2476 C C . GLU A 1 70 ? -0.932 11.616 -1.281 1.00 0.00 70 GLU A C 2
ATOM 2477 O O . GLU A 1 70 ? -1.517 12.694 -1.408 1.00 0.00 70 GLU A O 2
ATOM 2489 N N . VAL A 1 71 ? -0.933 10.922 -0.149 1.00 0.00 71 VAL A N 2
ATOM 2490 C CA . VAL A 1 71 ? -1.642 11.402 1.037 1.00 0.00 71 VAL A CA 2
ATOM 2491 C C . VAL A 1 71 ? -0.779 12.335 1.893 1.00 0.00 71 VAL A C 2
ATOM 2492 O O . VAL A 1 71 ? -1.303 13.065 2.736 1.00 0.00 71 VAL A O 2
ATOM 2505 N N . HIS A 1 72 ? 0.533 12.323 1.674 1.00 0.00 72 HIS A N 2
ATOM 2506 C CA . HIS A 1 72 ? 1.430 13.191 2.439 1.00 0.00 72 HIS A CA 2
ATOM 2507 C C . HIS A 1 72 ? 1.345 14.625 1.922 1.00 0.00 72 HIS A C 2
ATOM 2508 O O . HIS A 1 72 ? 1.775 15.563 2.596 1.00 0.00 72 HIS A O 2
ATOM 2523 N N . GLY A 1 73 ? 0.780 14.787 0.726 1.00 0.00 73 GLY A N 2
ATOM 2524 C CA . GLY A 1 73 ? 0.634 16.112 0.130 1.00 0.00 73 GLY A CA 2
ATOM 2525 C C . GLY A 1 73 ? -0.344 16.963 0.933 1.00 0.00 73 GLY A C 2
ATOM 2526 O O . GLY A 1 73 ? -0.577 18.130 0.612 1.00 0.00 73 GLY A O 2
ATOM 2530 N N . ARG A 1 74 ? -0.909 16.371 1.984 1.00 0.00 74 ARG A N 2
ATOM 2531 C CA . ARG A 1 74 ? -1.858 17.073 2.838 1.00 0.00 74 ARG A CA 2
ATOM 2532 C C . ARG A 1 74 ? -1.122 17.955 3.842 1.00 0.00 74 ARG A C 2
ATOM 2533 O O . ARG A 1 74 ? 0.048 17.720 4.148 1.00 0.00 74 ARG A O 2
ATOM 2554 N N . LEU A 1 75 ? -1.819 18.966 4.353 1.00 0.00 75 LEU A N 2
ATOM 2555 C CA . LEU A 1 75 ? -1.230 19.880 5.326 1.00 0.00 75 LEU A CA 2
ATOM 2556 C C . LEU A 1 75 ? -1.632 19.464 6.740 1.00 0.00 75 LEU A C 2
ATOM 2557 O O . LEU A 1 75 ? -2.367 20.175 7.427 1.00 0.00 75 LEU A O 2
ATOM 2573 N N . GLU A 1 76 ? -1.147 18.299 7.157 1.00 0.00 76 GLU A N 2
ATOM 2574 C CA . GLU A 1 76 ? -1.456 17.772 8.485 1.00 0.00 76 GLU A CA 2
ATOM 2575 C C . GLU A 1 76 ? -0.624 18.468 9.563 1.00 0.00 76 GLU A C 2
ATOM 2576 O O . GLU A 1 76 ? -0.553 17.996 10.699 1.00 0.00 76 GLU A O 2
ATOM 2588 N N . HIS A 1 77 ? 0.000 19.591 9.200 1.00 0.00 77 HIS A N 2
ATOM 2589 C CA . HIS A 1 77 ? 0.825 20.355 10.142 1.00 0.00 77 HIS A CA 2
ATOM 2590 C C . HIS A 1 77 ? 2.036 19.538 10.597 1.00 0.00 77 HIS A C 2
ATOM 2591 O O . HIS A 1 77 ? 2.061 18.314 10.464 1.00 0.00 77 HIS A O 2
ATOM 2606 N N . HIS A 1 78 ? 3.040 20.232 11.132 1.00 0.00 78 HIS A N 2
ATOM 2607 C CA . HIS A 1 78 ? 4.256 19.574 11.604 1.00 0.00 78 HIS A CA 2
ATOM 2608 C C . HIS A 1 78 ? 5.002 20.463 12.600 1.00 0.00 78 HIS A C 2
ATOM 2609 O O . HIS A 1 78 ? 4.986 21.688 12.483 1.00 0.00 78 HIS A O 2
ATOM 2624 N N . HIS A 1 79 ? 5.659 19.833 13.575 1.00 0.00 79 HIS A N 2
ATOM 2625 C CA . HIS A 1 79 ? 6.416 20.569 14.585 1.00 0.00 79 HIS A CA 2
ATOM 2626 C C . HIS A 1 79 ? 7.527 19.696 15.168 1.00 0.00 79 HIS A C 2
ATOM 2627 O O . HIS A 1 79 ? 7.460 18.468 15.108 1.00 0.00 79 HIS A O 2
ATOM 2642 N N . HIS A 1 80 ? 8.549 20.345 15.726 1.00 0.00 80 HIS A N 2
ATOM 2643 C CA . HIS A 1 80 ? 9.684 19.633 16.320 1.00 0.00 80 HIS A CA 2
ATOM 2644 C C . HIS A 1 80 ? 10.410 18.787 15.273 1.00 0.00 80 HIS A C 2
ATOM 2645 O O . HIS A 1 80 ? 10.138 18.896 14.077 1.00 0.00 80 HIS A O 2
ATOM 2660 N N . HIS A 1 81 ? 11.337 17.946 15.736 1.00 0.00 81 HIS A N 2
ATOM 2661 C CA . HIS A 1 81 ? 12.102 17.085 14.836 1.00 0.00 81 HIS A CA 2
ATOM 2662 C C . HIS A 1 81 ? 12.909 16.061 15.631 1.00 0.00 81 HIS A C 2
ATOM 2663 O O . HIS A 1 81 ? 12.705 14.854 15.495 1.00 0.00 81 HIS A O 2
ATOM 2678 N N . HIS A 1 82 ? 13.829 16.555 16.458 1.00 0.00 82 HIS A N 2
ATOM 2679 C CA . HIS A 1 82 ? 14.672 15.681 17.271 1.00 0.00 82 HIS A CA 2
ATOM 2680 C C . HIS A 1 82 ? 14.961 16.326 18.626 1.00 0.00 82 HIS A C 2
ATOM 2681 O O . HIS A 1 82 ? 14.806 15.648 19.628 1.00 0.00 82 HIS A O 2
ATOM 2697 N N . MET A 1 1 ? -5.333 10.659 4.754 1.00 0.00 1 MET A N 3
ATOM 2698 C CA . MET A 1 1 ? -4.561 9.387 4.662 1.00 0.00 1 MET A CA 3
ATOM 2699 C C . MET A 1 1 ? -5.516 8.240 4.336 1.00 0.00 1 MET A C 3
ATOM 2700 O O . MET A 1 1 ? -5.928 7.488 5.221 1.00 0.00 1 MET A O 3
ATOM 2716 N N . LYS A 1 2 ? -5.863 8.116 3.058 1.00 0.00 2 LYS A N 3
ATOM 2717 C CA . LYS A 1 2 ? -6.769 7.061 2.615 1.00 0.00 2 LYS A CA 3
ATOM 2718 C C . LYS A 1 2 ? -6.140 5.686 2.823 1.00 0.00 2 LYS A C 3
ATOM 2719 O O . LYS A 1 2 ? -4.918 5.561 2.921 1.00 0.00 2 LYS A O 3
ATOM 2738 N N . SER A 1 3 ? -6.981 4.657 2.891 1.00 0.00 3 SER A N 3
ATOM 2739 C CA . SER A 1 3 ? -6.493 3.297 3.087 1.00 0.00 3 SER A CA 3
ATOM 2740 C C . SER A 1 3 ? -5.560 2.890 1.950 1.00 0.00 3 SER A C 3
ATOM 2741 O O . SER A 1 3 ? -5.823 3.185 0.781 1.00 0.00 3 SER A O 3
ATOM 2749 N N . PHE A 1 4 ? -4.470 2.211 2.300 1.00 0.00 4 PHE A N 3
ATOM 2750 C CA . PHE A 1 4 ? -3.499 1.761 1.307 1.00 0.00 4 PHE A CA 3
ATOM 2751 C C . PHE A 1 4 ? -4.178 0.903 0.241 1.00 0.00 4 PHE A C 3
ATOM 2752 O O . PHE A 1 4 ? -3.900 1.043 -0.950 1.00 0.00 4 PHE A O 3
ATOM 2769 N N . TYR A 1 5 ? -5.067 0.017 0.684 1.00 0.00 5 TYR A N 3
ATOM 2770 C CA . TYR A 1 5 ? -5.783 -0.865 -0.232 1.00 0.00 5 TYR A CA 3
ATOM 2771 C C . TYR A 1 5 ? -6.580 -0.054 -1.254 1.00 0.00 5 TYR A C 3
ATOM 2772 O O . TYR A 1 5 ? -6.638 -0.412 -2.431 1.00 0.00 5 TYR A O 3
ATOM 2790 N N . HIS A 1 6 ? -7.193 1.037 -0.797 1.00 0.00 6 HIS A N 3
ATOM 2791 C CA . HIS A 1 6 ? -7.983 1.888 -1.683 1.00 0.00 6 HIS A CA 3
ATOM 2792 C C . HIS A 1 6 ? -7.089 2.586 -2.696 1.00 0.00 6 HIS A C 3
ATOM 2793 O O . HIS A 1 6 ? -7.362 2.565 -3.895 1.00 0.00 6 HIS A O 3
ATOM 2808 N N . TYR A 1 7 ? -6.010 3.200 -2.213 1.00 0.00 7 TYR A N 3
ATOM 2809 C CA . TYR A 1 7 ? -5.091 3.876 -3.114 1.00 0.00 7 TYR A CA 3
ATOM 2810 C C . TYR A 1 7 ? -4.650 2.867 -4.159 1.00 0.00 7 TYR A C 3
ATOM 2811 O O . TYR A 1 7 ? -4.699 3.128 -5.361 1.00 0.00 7 TYR A O 3
ATOM 2829 N N . LEU A 1 8 ? -4.263 1.693 -3.674 1.00 0.00 8 LEU A N 3
ATOM 2830 C CA . LEU A 1 8 ? -3.859 0.605 -4.544 1.00 0.00 8 LEU A CA 3
ATOM 2831 C C . LEU A 1 8 ? -4.997 0.245 -5.499 1.00 0.00 8 LEU A C 3
ATOM 2832 O O . LEU A 1 8 ? -4.753 -0.187 -6.626 1.00 0.00 8 LEU A O 3
ATOM 2848 N N . LEU A 1 9 ? -6.246 0.421 -5.040 1.00 0.00 9 LEU A N 3
ATOM 2849 C CA . LEU A 1 9 ? -7.402 0.099 -5.880 1.00 0.00 9 LEU A CA 3
ATOM 2850 C C . LEU A 1 9 ? -7.410 0.953 -7.147 1.00 0.00 9 LEU A C 3
ATOM 2851 O O . LEU A 1 9 ? -7.993 0.567 -8.160 1.00 0.00 9 LEU A O 3
ATOM 2867 N N . LYS A 1 10 ? -6.757 2.111 -7.082 1.00 0.00 10 LYS A N 3
ATOM 2868 C CA . LYS A 1 10 ? -6.690 3.014 -8.230 1.00 0.00 10 LYS A CA 3
ATOM 2869 C C . LYS A 1 10 ? -5.820 2.407 -9.330 1.00 0.00 10 LYS A C 3
ATOM 2870 O O . LYS A 1 10 ? -5.894 2.812 -10.491 1.00 0.00 10 LYS A O 3
ATOM 2889 N N . TYR A 1 11 ? -5.014 1.419 -8.955 1.00 0.00 11 TYR A N 3
ATOM 2890 C CA . TYR A 1 11 ? -4.151 0.734 -9.901 1.00 0.00 11 TYR A CA 3
ATOM 2891 C C . TYR A 1 11 ? -4.828 -0.559 -10.330 1.00 0.00 11 TYR A C 3
ATOM 2892 O O . TYR A 1 11 ? -4.234 -1.638 -10.298 1.00 0.00 11 TYR A O 3
ATOM 2910 N N . ARG A 1 12 ? -6.096 -0.418 -10.706 1.00 0.00 12 ARG A N 3
ATOM 2911 C CA . ARG A 1 12 ? -6.932 -1.541 -11.130 1.00 0.00 12 ARG A CA 3
ATOM 2912 C C . ARG A 1 12 ? -6.142 -2.571 -11.935 1.00 0.00 12 ARG A C 3
ATOM 2913 O O . ARG A 1 12 ? -5.152 -2.246 -12.592 1.00 0.00 12 ARG A O 3
ATOM 2934 N N . HIS A 1 13 ? -6.599 -3.820 -11.872 1.00 0.00 13 HIS A N 3
ATOM 2935 C CA . HIS A 1 13 ? -5.944 -4.911 -12.582 1.00 0.00 13 HIS A CA 3
ATOM 2936 C C . HIS A 1 13 ? -6.143 -4.781 -14.092 1.00 0.00 13 HIS A C 3
ATOM 2937 O O . HIS A 1 13 ? -5.176 -4.849 -14.849 1.00 0.00 13 HIS A O 3
ATOM 2952 N N . PRO A 1 14 ? -7.363 -4.616 -14.539 1.00 0.00 14 PRO A N 3
ATOM 2953 C CA . PRO A 1 14 ? -7.680 -4.500 -15.990 1.00 0.00 14 PRO A CA 3
ATOM 2954 C C . PRO A 1 14 ? -6.640 -3.698 -16.772 1.00 0.00 14 PRO A C 3
ATOM 2955 O O . PRO A 1 14 ? -6.493 -2.490 -16.580 1.00 0.00 14 PRO A O 3
ATOM 2966 N N . LYS A 1 15 ? -5.928 -4.395 -17.658 1.00 0.00 15 LYS A N 3
ATOM 2967 C CA . LYS A 1 15 ? -4.900 -3.775 -18.491 1.00 0.00 15 LYS A CA 3
ATOM 2968 C C . LYS A 1 15 ? -3.765 -3.193 -17.645 1.00 0.00 15 LYS A C 3
ATOM 2969 O O . LYS A 1 15 ? -3.577 -1.977 -17.597 1.00 0.00 15 LYS A O 3
ATOM 2988 N N . PRO A 1 16 ? -2.994 -4.034 -16.999 1.00 0.00 16 PRO A N 3
ATOM 2989 C CA . PRO A 1 16 ? -1.840 -3.584 -16.165 1.00 0.00 16 PRO A CA 3
ATOM 2990 C C . PRO A 1 16 ? -0.701 -3.067 -17.044 1.00 0.00 16 PRO A C 3
ATOM 2991 O O . PRO A 1 16 ? -0.768 -3.171 -18.269 1.00 0.00 16 PRO A O 3
ATOM 3002 N N . LYS A 1 17 ? 0.336 -2.505 -16.423 1.00 0.00 17 LYS A N 3
ATOM 3003 C CA . LYS A 1 17 ? 1.463 -1.971 -17.188 1.00 0.00 17 LYS A CA 3
ATOM 3004 C C . LYS A 1 17 ? 2.775 -2.103 -16.417 1.00 0.00 17 LYS A C 3
ATOM 3005 O O . LYS A 1 17 ? 3.592 -2.975 -16.714 1.00 0.00 17 LYS A O 3
ATOM 3024 N N . ASP A 1 18 ? 2.981 -1.219 -15.443 1.00 0.00 18 ASP A N 3
ATOM 3025 C CA . ASP A 1 18 ? 4.212 -1.230 -14.654 1.00 0.00 18 ASP A CA 3
ATOM 3026 C C . ASP A 1 18 ? 4.169 -2.298 -13.565 1.00 0.00 18 ASP A C 3
ATOM 3027 O O . ASP A 1 18 ? 3.104 -2.816 -13.228 1.00 0.00 18 ASP A O 3
ATOM 3036 N N . SER A 1 19 ? 5.345 -2.621 -13.021 1.00 0.00 19 SER A N 3
ATOM 3037 C CA . SER A 1 19 ? 5.451 -3.628 -11.967 1.00 0.00 19 SER A CA 3
ATOM 3038 C C . SER A 1 19 ? 4.509 -3.301 -10.813 1.00 0.00 19 SER A C 3
ATOM 3039 O O . SER A 1 19 ? 3.863 -4.192 -10.260 1.00 0.00 19 SER A O 3
ATOM 3047 N N . ILE A 1 20 ? 4.430 -2.019 -10.459 1.00 0.00 20 ILE A N 3
ATOM 3048 C CA . ILE A 1 20 ? 3.556 -1.592 -9.373 1.00 0.00 20 ILE A CA 3
ATOM 3049 C C . ILE A 1 20 ? 2.105 -1.916 -9.713 1.00 0.00 20 ILE A C 3
ATOM 3050 O O . ILE A 1 20 ? 1.332 -2.333 -8.850 1.00 0.00 20 ILE A O 3
ATOM 3066 N N . SER A 1 21 ? 1.752 -1.737 -10.985 1.00 0.00 21 SER A N 3
ATOM 3067 C CA . SER A 1 21 ? 0.401 -2.030 -11.441 1.00 0.00 21 SER A CA 3
ATOM 3068 C C . SER A 1 21 ? 0.124 -3.520 -11.288 1.00 0.00 21 SER A C 3
ATOM 3069 O O . SER A 1 21 ? -0.920 -3.916 -10.772 1.00 0.00 21 SER A O 3
ATOM 3077 N N . GLU A 1 22 ? 1.081 -4.337 -11.732 1.00 0.00 22 GLU A N 3
ATOM 3078 C CA . GLU A 1 22 ? 0.955 -5.791 -11.645 1.00 0.00 22 GLU A CA 3
ATOM 3079 C C . GLU A 1 22 ? 0.764 -6.221 -10.197 1.00 0.00 22 GLU A C 3
ATOM 3080 O O . GLU A 1 22 ? -0.033 -7.116 -9.905 1.00 0.00 22 GLU A O 3
ATOM 3092 N N . PHE A 1 23 ? 1.485 -5.566 -9.290 1.00 0.00 23 PHE A N 3
ATOM 3093 C CA . PHE A 1 23 ? 1.370 -5.878 -7.873 1.00 0.00 23 PHE A CA 3
ATOM 3094 C C . PHE A 1 23 ? -0.074 -5.668 -7.434 1.00 0.00 23 PHE A C 3
ATOM 3095 O O . PHE A 1 23 ? -0.627 -6.458 -6.667 1.00 0.00 23 PHE A O 3
ATOM 3112 N N . ALA A 1 24 ? -0.681 -4.601 -7.951 1.00 0.00 24 ALA A N 3
ATOM 3113 C CA . ALA A 1 24 ? -2.069 -4.287 -7.641 1.00 0.00 24 ALA A CA 3
ATOM 3114 C C . ALA A 1 24 ? -2.971 -5.467 -7.998 1.00 0.00 24 ALA A C 3
ATOM 3115 O O . ALA A 1 24 ? -3.845 -5.848 -7.218 1.00 0.00 24 ALA A O 3
ATOM 3122 N N . ASN A 1 25 ? -2.747 -6.044 -9.183 1.00 0.00 25 ASN A N 3
ATOM 3123 C CA . ASN A 1 25 ? -3.546 -7.185 -9.634 1.00 0.00 25 ASN A CA 3
ATOM 3124 C C . ASN A 1 25 ? -3.470 -8.319 -8.616 1.00 0.00 25 ASN A C 3
ATOM 3125 O O . ASN A 1 25 ? -4.470 -8.975 -8.330 1.00 0.00 25 ASN A O 3
ATOM 3136 N N . GLN A 1 26 ? -2.275 -8.544 -8.073 1.00 0.00 26 GLN A N 3
ATOM 3137 C CA . GLN A 1 26 ? -2.078 -9.603 -7.086 1.00 0.00 26 GLN A CA 3
ATOM 3138 C C . GLN A 1 26 ? -2.875 -9.314 -5.815 1.00 0.00 26 GLN A C 3
ATOM 3139 O O . GLN A 1 26 ? -3.620 -10.168 -5.332 1.00 0.00 26 GLN A O 3
ATOM 3153 N N . ALA A 1 27 ? -2.706 -8.106 -5.278 1.00 0.00 27 ALA A N 3
ATOM 3154 C CA . ALA A 1 27 ? -3.407 -7.706 -4.060 1.00 0.00 27 ALA A CA 3
ATOM 3155 C C . ALA A 1 27 ? -4.919 -7.823 -4.236 1.00 0.00 27 ALA A C 3
ATOM 3156 O O . ALA A 1 27 ? -5.646 -8.078 -3.277 1.00 0.00 27 ALA A O 3
ATOM 3163 N N . TYR A 1 28 ? -5.382 -7.638 -5.470 1.00 0.00 28 TYR A N 3
ATOM 3164 C CA . TYR A 1 28 ? -6.809 -7.728 -5.769 1.00 0.00 28 TYR A CA 3
ATOM 3165 C C . TYR A 1 28 ? -7.344 -9.117 -5.417 1.00 0.00 28 TYR A C 3
ATOM 3166 O O . TYR A 1 28 ? -8.517 -9.273 -5.080 1.00 0.00 28 TYR A O 3
ATOM 3184 N N . GLU A 1 29 ? -6.474 -10.121 -5.508 1.00 0.00 29 GLU A N 3
ATOM 3185 C CA . GLU A 1 29 ? -6.859 -11.495 -5.212 1.00 0.00 29 GLU A CA 3
ATOM 3186 C C . GLU A 1 29 ? -6.755 -11.784 -3.715 1.00 0.00 29 GLU A C 3
ATOM 3187 O O . GLU A 1 29 ? -7.037 -12.897 -3.269 1.00 0.00 29 GLU A O 3
ATOM 3199 N N . ASP A 1 30 ? -6.352 -10.777 -2.945 1.00 0.00 30 ASP A N 3
ATOM 3200 C CA . ASP A 1 30 ? -6.220 -10.933 -1.500 1.00 0.00 30 ASP A CA 3
ATOM 3201 C C . ASP A 1 30 ? -7.588 -10.839 -0.827 1.00 0.00 30 ASP A C 3
ATOM 3202 O O . ASP A 1 30 ? -8.610 -10.690 -1.496 1.00 0.00 30 ASP A O 3
ATOM 3211 N N . HIS A 1 31 ? -7.593 -10.925 0.501 1.00 0.00 31 HIS A N 3
ATOM 3212 C CA . HIS A 1 31 ? -8.835 -10.847 1.271 1.00 0.00 31 HIS A CA 3
ATOM 3213 C C . HIS A 1 31 ? -8.535 -10.852 2.769 1.00 0.00 31 HIS A C 3
ATOM 3214 O O . HIS A 1 31 ? -9.366 -11.265 3.580 1.00 0.00 31 HIS A O 3
ATOM 3229 N N . SER A 1 32 ? -7.338 -10.392 3.123 1.00 0.00 32 SER A N 3
ATOM 3230 C CA . SER A 1 32 ? -6.920 -10.345 4.521 1.00 0.00 32 SER A CA 3
ATOM 3231 C C . SER A 1 32 ? -6.237 -9.013 4.840 1.00 0.00 32 SER A C 3
ATOM 3232 O O . SER A 1 32 ? -6.122 -8.631 6.006 1.00 0.00 32 SER A O 3
ATOM 3240 N N . PHE A 1 33 ? -5.789 -8.312 3.797 1.00 0.00 33 PHE A N 3
ATOM 3241 C CA . PHE A 1 33 ? -5.126 -7.023 3.969 1.00 0.00 33 PHE A CA 3
ATOM 3242 C C . PHE A 1 33 ? -5.939 -6.119 4.892 1.00 0.00 33 PHE A C 3
ATOM 3243 O O . PHE A 1 33 ? -7.160 -6.034 4.768 1.00 0.00 33 PHE A O 3
ATOM 3260 N N . PRO A 1 34 ? -5.284 -5.445 5.806 1.00 0.00 34 PRO A N 3
ATOM 3261 C CA . PRO A 1 34 ? -5.959 -4.520 6.766 1.00 0.00 34 PRO A CA 3
ATOM 3262 C C . PRO A 1 34 ? -6.536 -3.287 6.066 1.00 0.00 34 PRO A C 3
ATOM 3263 O O . PRO A 1 34 ? -6.104 -2.162 6.311 1.00 0.00 34 PRO A O 3
ATOM 3274 N N . LYS A 1 35 ? -7.515 -3.511 5.192 1.00 0.00 35 LYS A N 3
ATOM 3275 C CA . LYS A 1 35 ? -8.152 -2.416 4.457 1.00 0.00 35 LYS A CA 3
ATOM 3276 C C . LYS A 1 35 ? -8.706 -1.362 5.414 1.00 0.00 35 LYS A C 3
ATOM 3277 O O . LYS A 1 35 ? -8.873 -0.201 5.042 1.00 0.00 35 LYS A O 3
ATOM 3296 N N . THR A 1 36 ? -8.996 -1.776 6.646 1.00 0.00 36 THR A N 3
ATOM 3297 C CA . THR A 1 36 ? -9.539 -0.859 7.646 1.00 0.00 36 THR A CA 3
ATOM 3298 C C . THR A 1 36 ? -8.429 -0.299 8.534 1.00 0.00 36 THR A C 3
ATOM 3299 O O . THR A 1 36 ? -8.644 -0.047 9.720 1.00 0.00 36 THR A O 3
ATOM 3310 N N . SER A 1 37 ? -7.245 -0.097 7.952 1.00 0.00 37 SER A N 3
ATOM 3311 C CA . SER A 1 37 ? -6.112 0.438 8.702 1.00 0.00 37 SER A CA 3
ATOM 3312 C C . SER A 1 37 ? -4.893 0.566 7.801 1.00 0.00 37 SER A C 3
ATOM 3313 O O . SER A 1 37 ? -4.738 -0.182 6.838 1.00 0.00 37 SER A O 3
ATOM 3321 N N . THR A 1 38 ? -4.020 1.513 8.130 1.00 0.00 38 THR A N 3
ATOM 3322 C CA . THR A 1 38 ? -2.810 1.714 7.352 1.00 0.00 38 THR A CA 3
ATOM 3323 C C . THR A 1 38 ? -1.645 2.021 8.278 1.00 0.00 38 THR A C 3
ATOM 3324 O O . THR A 1 38 ? -1.552 3.108 8.849 1.00 0.00 38 THR A O 3
ATOM 3335 N N . ASP A 1 39 ? -0.755 1.051 8.411 1.00 0.00 39 ASP A N 3
ATOM 3336 C CA . ASP A 1 39 ? 0.418 1.199 9.252 1.00 0.00 39 ASP A CA 3
ATOM 3337 C C . ASP A 1 39 ? 1.593 0.487 8.597 1.00 0.00 39 ASP A C 3
ATOM 3338 O O . ASP A 1 39 ? 1.521 -0.708 8.311 1.00 0.00 39 ASP A O 3
ATOM 3347 N N . TYR A 1 40 ? 2.659 1.231 8.341 1.00 0.00 40 TYR A N 3
ATOM 3348 C CA . TYR A 1 40 ? 3.837 0.670 7.691 1.00 0.00 40 TYR A CA 3
ATOM 3349 C C . TYR A 1 40 ? 4.340 -0.583 8.404 1.00 0.00 40 TYR A C 3
ATOM 3350 O O . TYR A 1 40 ? 4.513 -1.626 7.780 1.00 0.00 40 TYR A O 3
ATOM 3368 N N . HIS A 1 41 ? 4.588 -0.467 9.703 1.00 0.00 41 HIS A N 3
ATOM 3369 C CA . HIS A 1 41 ? 5.099 -1.595 10.482 1.00 0.00 41 HIS A CA 3
ATOM 3370 C C . HIS A 1 41 ? 4.125 -2.773 10.486 1.00 0.00 41 HIS A C 3
ATOM 3371 O O . HIS A 1 41 ? 4.515 -3.911 10.222 1.00 0.00 41 HIS A O 3
ATOM 3386 N N . GLU A 1 42 ? 2.864 -2.497 10.809 1.00 0.00 42 GLU A N 3
ATOM 3387 C CA . GLU A 1 42 ? 1.848 -3.544 10.871 1.00 0.00 42 GLU A CA 3
ATOM 3388 C C . GLU A 1 42 ? 1.696 -4.262 9.532 1.00 0.00 42 GLU A C 3
ATOM 3389 O O . GLU A 1 42 ? 1.733 -5.492 9.474 1.00 0.00 42 GLU A O 3
ATOM 3401 N N . ILE A 1 43 ? 1.517 -3.494 8.461 1.00 0.00 43 ILE A N 3
ATOM 3402 C CA . ILE A 1 43 ? 1.352 -4.083 7.136 1.00 0.00 43 ILE A CA 3
ATOM 3403 C C . ILE A 1 43 ? 2.654 -4.740 6.676 1.00 0.00 43 ILE A C 3
ATOM 3404 O O . ILE A 1 43 ? 2.634 -5.838 6.114 1.00 0.00 43 ILE A O 3
ATOM 3420 N N . SER A 1 44 ? 3.784 -4.078 6.929 1.00 0.00 44 SER A N 3
ATOM 3421 C CA . SER A 1 44 ? 5.084 -4.631 6.549 1.00 0.00 44 SER A CA 3
ATOM 3422 C C . SER A 1 44 ? 5.245 -6.036 7.125 1.00 0.00 44 SER A C 3
ATOM 3423 O O . SER A 1 44 ? 5.732 -6.943 6.450 1.00 0.00 44 SER A O 3
ATOM 3431 N N . SER A 1 45 ? 4.827 -6.199 8.381 1.00 0.00 45 SER A N 3
ATOM 3432 C CA . SER A 1 45 ? 4.918 -7.487 9.057 1.00 0.00 45 SER A CA 3
ATOM 3433 C C . SER A 1 45 ? 4.036 -8.518 8.363 1.00 0.00 45 SER A C 3
ATOM 3434 O O . SER A 1 45 ? 4.453 -9.656 8.147 1.00 0.00 45 SER A O 3
ATOM 3442 N N . TYR A 1 46 ? 2.818 -8.112 8.011 1.00 0.00 46 TYR A N 3
ATOM 3443 C CA . TYR A 1 46 ? 1.888 -9.014 7.341 1.00 0.00 46 TYR A CA 3
ATOM 3444 C C . TYR A 1 46 ? 2.486 -9.513 6.029 1.00 0.00 46 TYR A C 3
ATOM 3445 O O . TYR A 1 46 ? 2.447 -10.708 5.736 1.00 0.00 46 TYR A O 3
ATOM 3463 N N . LEU A 1 47 ? 3.048 -8.592 5.252 1.00 0.00 47 LEU A N 3
ATOM 3464 C CA . LEU A 1 47 ? 3.662 -8.952 3.980 1.00 0.00 47 LEU A CA 3
ATOM 3465 C C . LEU A 1 47 ? 4.897 -9.818 4.216 1.00 0.00 47 LEU A C 3
ATOM 3466 O O . LEU A 1 47 ? 5.127 -10.798 3.505 1.00 0.00 47 LEU A O 3
ATOM 3482 N N . GLU A 1 48 ? 5.683 -9.448 5.225 1.00 0.00 48 GLU A N 3
ATOM 3483 C CA . GLU A 1 48 ? 6.892 -10.195 5.560 1.00 0.00 48 GLU A CA 3
ATOM 3484 C C . GLU A 1 48 ? 6.542 -11.607 6.013 1.00 0.00 48 GLU A C 3
ATOM 3485 O O . GLU A 1 48 ? 7.161 -12.579 5.582 1.00 0.00 48 GLU A O 3
ATOM 3497 N N . LEU A 1 49 ? 5.541 -11.714 6.886 1.00 0.00 49 LEU A N 3
ATOM 3498 C CA . LEU A 1 49 ? 5.118 -13.016 7.388 1.00 0.00 49 LEU A CA 3
ATOM 3499 C C . LEU A 1 49 ? 4.536 -13.849 6.252 1.00 0.00 49 LEU A C 3
ATOM 3500 O O . LEU A 1 49 ? 4.737 -15.061 6.192 1.00 0.00 49 LEU A O 3
ATOM 3516 N N . ASN A 1 50 ? 3.827 -13.183 5.343 1.00 0.00 50 ASN A N 3
ATOM 3517 C CA . ASN A 1 50 ? 3.235 -13.867 4.201 1.00 0.00 50 ASN A CA 3
ATOM 3518 C C . ASN A 1 50 ? 4.333 -14.368 3.262 1.00 0.00 50 ASN A C 3
ATOM 3519 O O . ASN A 1 50 ? 5.149 -13.585 2.780 1.00 0.00 50 ASN A O 3
ATOM 3530 N N . ALA A 1 51 ? 4.345 -15.675 3.011 1.00 0.00 51 ALA A N 3
ATOM 3531 C CA . ALA A 1 51 ? 5.350 -16.270 2.132 1.00 0.00 51 ALA A CA 3
ATOM 3532 C C . ALA A 1 51 ? 5.160 -15.805 0.690 1.00 0.00 51 ALA A C 3
ATOM 3533 O O . ALA A 1 51 ? 6.124 -15.704 -0.071 1.00 0.00 51 ALA A O 3
ATOM 3540 N N . ASP A 1 52 ? 3.912 -15.534 0.320 1.00 0.00 52 ASP A N 3
ATOM 3541 C CA . ASP A 1 52 ? 3.601 -15.090 -1.036 1.00 0.00 52 ASP A CA 3
ATOM 3542 C C . ASP A 1 52 ? 4.204 -13.716 -1.318 1.00 0.00 52 ASP A C 3
ATOM 3543 O O . ASP A 1 52 ? 4.761 -13.486 -2.392 1.00 0.00 52 ASP A O 3
ATOM 3552 N N . TYR A 1 53 ? 4.085 -12.805 -0.354 1.00 0.00 53 TYR A N 3
ATOM 3553 C CA . TYR A 1 53 ? 4.618 -11.455 -0.524 1.00 0.00 53 TYR A CA 3
ATOM 3554 C C . TYR A 1 53 ? 6.047 -11.353 0.010 1.00 0.00 53 TYR A C 3
ATOM 3555 O O . TYR A 1 53 ? 6.722 -10.344 -0.195 1.00 0.00 53 TYR A O 3
ATOM 3573 N N . LEU A 1 54 ? 6.505 -12.401 0.689 1.00 0.00 54 LEU A N 3
ATOM 3574 C CA . LEU A 1 54 ? 7.862 -12.412 1.232 1.00 0.00 54 LEU A CA 3
ATOM 3575 C C . LEU A 1 54 ? 8.883 -12.109 0.129 1.00 0.00 54 LEU A C 3
ATOM 3576 O O . LEU A 1 54 ? 9.955 -11.566 0.397 1.00 0.00 54 LEU A O 3
ATOM 3592 N N . HIS A 1 55 ? 8.541 -12.477 -1.108 1.00 0.00 55 HIS A N 3
ATOM 3593 C CA . HIS A 1 55 ? 9.436 -12.257 -2.245 1.00 0.00 55 HIS A CA 3
ATOM 3594 C C . HIS A 1 55 ? 9.051 -11.003 -3.039 1.00 0.00 55 HIS A C 3
ATOM 3595 O O . HIS A 1 55 ? 9.179 -10.975 -4.265 1.00 0.00 55 HIS A O 3
ATOM 3610 N N . THR A 1 56 ? 8.599 -9.963 -2.341 1.00 0.00 56 THR A N 3
ATOM 3611 C CA . THR A 1 56 ? 8.228 -8.714 -3.009 1.00 0.00 56 THR A CA 3
ATOM 3612 C C . THR A 1 56 ? 8.550 -7.516 -2.129 1.00 0.00 56 THR A C 3
ATOM 3613 O O . THR A 1 56 ? 7.997 -6.431 -2.315 1.00 0.00 56 THR A O 3
ATOM 3624 N N . MET A 1 57 ? 9.458 -7.712 -1.180 1.00 0.00 57 MET A N 3
ATOM 3625 C CA . MET A 1 57 ? 9.856 -6.631 -0.290 1.00 0.00 57 MET A CA 3
ATOM 3626 C C . MET A 1 57 ? 10.378 -5.459 -1.112 1.00 0.00 57 MET A C 3
ATOM 3627 O O . MET A 1 57 ? 10.193 -4.297 -0.750 1.00 0.00 57 MET A O 3
ATOM 3641 N N . ALA A 1 58 ? 11.029 -5.784 -2.227 1.00 0.00 58 ALA A N 3
ATOM 3642 C CA . ALA A 1 58 ? 11.582 -4.768 -3.117 1.00 0.00 58 ALA A CA 3
ATOM 3643 C C . ALA A 1 58 ? 10.477 -3.912 -3.728 1.00 0.00 58 ALA A C 3
ATOM 3644 O O . ALA A 1 58 ? 10.578 -2.684 -3.770 1.00 0.00 58 ALA A O 3
ATOM 3651 N N . THR A 1 59 ? 9.427 -4.573 -4.209 1.00 0.00 59 THR A N 3
ATOM 3652 C CA . THR A 1 59 ? 8.308 -3.873 -4.831 1.00 0.00 59 THR A CA 3
ATOM 3653 C C . THR A 1 59 ? 7.472 -3.145 -3.784 1.00 0.00 59 THR A C 3
ATOM 3654 O O . THR A 1 59 ? 7.008 -2.029 -4.018 1.00 0.00 59 THR A O 3
ATOM 3665 N N . PHE A 1 60 ? 7.283 -3.783 -2.632 1.00 0.00 60 PHE A N 3
ATOM 3666 C CA . PHE A 1 60 ? 6.498 -3.183 -1.560 1.00 0.00 60 PHE A CA 3
ATOM 3667 C C . PHE A 1 60 ? 7.180 -1.916 -1.050 1.00 0.00 60 PHE A C 3
ATOM 3668 O O . PHE A 1 60 ? 6.549 -0.864 -0.944 1.00 0.00 60 PHE A O 3
ATOM 3685 N N . ASP A 1 61 ? 8.472 -2.025 -0.742 1.00 0.00 61 ASP A N 3
ATOM 3686 C CA . ASP A 1 61 ? 9.232 -0.880 -0.254 1.00 0.00 61 ASP A CA 3
ATOM 3687 C C . ASP A 1 61 ? 9.112 0.287 -1.228 1.00 0.00 61 ASP A C 3
ATOM 3688 O O . ASP A 1 61 ? 8.860 1.424 -0.826 1.00 0.00 61 ASP A O 3
ATOM 3697 N N . GLU A 1 62 ? 9.295 -0.009 -2.512 1.00 0.00 62 GLU A N 3
ATOM 3698 C CA . GLU A 1 62 ? 9.208 1.010 -3.550 1.00 0.00 62 GLU A CA 3
ATOM 3699 C C . GLU A 1 62 ? 7.783 1.546 -3.663 1.00 0.00 62 GLU A C 3
ATOM 3700 O O . GLU A 1 62 ? 7.576 2.755 -3.775 1.00 0.00 62 GLU A O 3
ATOM 3712 N N . ALA A 1 63 ? 6.803 0.642 -3.639 1.00 0.00 63 ALA A N 3
ATOM 3713 C CA . ALA A 1 63 ? 5.404 1.046 -3.748 1.00 0.00 63 ALA A CA 3
ATOM 3714 C C . ALA A 1 63 ? 5.026 1.976 -2.598 1.00 0.00 63 ALA A C 3
ATOM 3715 O O . ALA A 1 63 ? 4.437 3.035 -2.818 1.00 0.00 63 ALA A O 3
ATOM 3722 N N . TRP A 1 64 ? 5.383 1.582 -1.376 1.00 0.00 64 TRP A N 3
ATOM 3723 C CA . TRP A 1 64 ? 5.089 2.403 -0.207 1.00 0.00 64 TRP A CA 3
ATOM 3724 C C . TRP A 1 64 ? 5.678 3.798 -0.386 1.00 0.00 64 TRP A C 3
ATOM 3725 O O . TRP A 1 64 ? 5.015 4.802 -0.121 1.00 0.00 64 TRP A O 3
ATOM 3746 N N . ASP A 1 65 ? 6.928 3.847 -0.845 1.00 0.00 65 ASP A N 3
ATOM 3747 C CA . ASP A 1 65 ? 7.605 5.119 -1.067 1.00 0.00 65 ASP A CA 3
ATOM 3748 C C . ASP A 1 65 ? 6.746 6.031 -1.939 1.00 0.00 65 ASP A C 3
ATOM 3749 O O . ASP A 1 65 ? 6.640 7.231 -1.683 1.00 0.00 65 ASP A O 3
ATOM 3758 N N . GLN A 1 66 ? 6.127 5.447 -2.966 1.00 0.00 66 GLN A N 3
ATOM 3759 C CA . GLN A 1 66 ? 5.268 6.206 -3.869 1.00 0.00 66 GLN A CA 3
ATOM 3760 C C . GLN A 1 66 ? 3.970 6.589 -3.166 1.00 0.00 66 GLN A C 3
ATOM 3761 O O . GLN A 1 66 ? 3.515 7.730 -3.257 1.00 0.00 66 GLN A O 3
ATOM 3775 N N . TYR A 1 67 ? 3.382 5.624 -2.462 1.00 0.00 67 TYR A N 3
ATOM 3776 C CA . TYR A 1 67 ? 2.138 5.864 -1.738 1.00 0.00 67 TYR A CA 3
ATOM 3777 C C . TYR A 1 67 ? 2.287 7.093 -0.843 1.00 0.00 67 TYR A C 3
ATOM 3778 O O . TYR A 1 67 ? 1.523 8.052 -0.954 1.00 0.00 67 TYR A O 3
ATOM 3796 N N . GLU A 1 68 ? 3.283 7.050 0.038 1.00 0.00 68 GLU A N 3
ATOM 3797 C CA . GLU A 1 68 ? 3.544 8.156 0.953 1.00 0.00 68 GLU A CA 3
ATOM 3798 C C . GLU A 1 68 ? 3.736 9.465 0.196 1.00 0.00 68 GLU A C 3
ATOM 3799 O O . GLU A 1 68 ? 3.261 10.509 0.631 1.00 0.00 68 GLU A O 3
ATOM 3811 N N . SER A 1 69 ? 4.440 9.403 -0.930 1.00 0.00 69 SER A N 3
ATOM 3812 C CA . SER A 1 69 ? 4.697 10.598 -1.730 1.00 0.00 69 SER A CA 3
ATOM 3813 C C . SER A 1 69 ? 3.391 11.266 -2.163 1.00 0.00 69 SER A C 3
ATOM 3814 O O . SER A 1 69 ? 3.341 12.483 -2.340 1.00 0.00 69 SER A O 3
ATOM 3822 N N . GLU A 1 70 ? 2.341 10.464 -2.341 1.00 0.00 70 GLU A N 3
ATOM 3823 C CA . GLU A 1 70 ? 1.048 11.000 -2.763 1.00 0.00 70 GLU A CA 3
ATOM 3824 C C . GLU A 1 70 ? 0.259 11.533 -1.567 1.00 0.00 70 GLU A C 3
ATOM 3825 O O . GLU A 1 70 ? -0.509 12.486 -1.696 1.00 0.00 70 GLU A O 3
ATOM 3837 N N . VAL A 1 71 ? 0.467 10.921 -0.403 1.00 0.00 71 VAL A N 3
ATOM 3838 C CA . VAL A 1 71 ? -0.217 11.350 0.817 1.00 0.00 71 VAL A CA 3
ATOM 3839 C C . VAL A 1 71 ? 0.627 12.391 1.547 1.00 0.00 71 VAL A C 3
ATOM 3840 O O . VAL A 1 71 ? 0.152 13.078 2.451 1.00 0.00 71 VAL A O 3
ATOM 3853 N N . HIS A 1 72 ? 1.891 12.482 1.146 1.00 0.00 72 HIS A N 3
ATOM 3854 C CA . HIS A 1 72 ? 2.832 13.414 1.752 1.00 0.00 72 HIS A CA 3
ATOM 3855 C C . HIS A 1 72 ? 2.547 14.847 1.297 1.00 0.00 72 HIS A C 3
ATOM 3856 O O . HIS A 1 72 ? 3.078 15.805 1.864 1.00 0.00 72 HIS A O 3
ATOM 3871 N N . GLY A 1 73 ? 1.699 14.989 0.282 1.00 0.00 73 GLY A N 3
ATOM 3872 C CA . GLY A 1 73 ? 1.346 16.311 -0.229 1.00 0.00 73 GLY A CA 3
ATOM 3873 C C . GLY A 1 73 ? 0.386 17.022 0.720 1.00 0.00 73 GLY A C 3
ATOM 3874 O O . GLY A 1 73 ? 0.099 18.209 0.555 1.00 0.00 73 GLY A O 3
ATOM 3878 N N . ARG A 1 74 ? -0.104 16.285 1.715 1.00 0.00 74 ARG A N 3
ATOM 3879 C CA . ARG A 1 74 ? -1.031 16.842 2.693 1.00 0.00 74 ARG A CA 3
ATOM 3880 C C . ARG A 1 74 ? -0.272 17.603 3.778 1.00 0.00 74 ARG A C 3
ATOM 3881 O O . ARG A 1 74 ? 0.774 17.154 4.247 1.00 0.00 74 ARG A O 3
ATOM 3902 N N . LEU A 1 75 ? -0.813 18.752 4.178 1.00 0.00 75 LEU A N 3
ATOM 3903 C CA . LEU A 1 75 ? -0.185 19.566 5.217 1.00 0.00 75 LEU A CA 3
ATOM 3904 C C . LEU A 1 75 ? -0.709 19.157 6.593 1.00 0.00 75 LEU A C 3
ATOM 3905 O O . LEU A 1 75 ? -0.795 19.974 7.511 1.00 0.00 75 LEU A O 3
ATOM 3921 N N . GLU A 1 76 ? -1.057 17.878 6.721 1.00 0.00 76 GLU A N 3
ATOM 3922 C CA . GLU A 1 76 ? -1.573 17.343 7.977 1.00 0.00 76 GLU A CA 3
ATOM 3923 C C . GLU A 1 76 ? -1.249 15.852 8.085 1.00 0.00 76 GLU A C 3
ATOM 3924 O O . GLU A 1 76 ? -2.138 15.019 8.260 1.00 0.00 76 GLU A O 3
ATOM 3936 N N . HIS A 1 77 ? 0.039 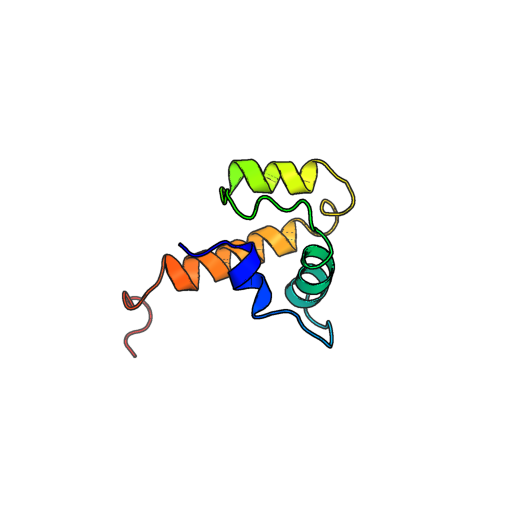15.529 7.972 1.00 0.00 77 HIS A N 3
ATOM 3937 C CA . HIS A 1 77 ? 0.489 14.140 8.050 1.00 0.00 77 HIS A CA 3
ATOM 3938 C C . HIS A 1 77 ? 0.011 13.487 9.345 1.00 0.00 77 HIS A C 3
ATOM 3939 O O . HIS A 1 77 ? -0.858 12.615 9.326 1.00 0.00 77 HIS A O 3
ATOM 3954 N N . HIS A 1 78 ? 0.590 13.912 10.464 1.00 0.00 78 HIS A N 3
ATOM 3955 C CA . HIS A 1 78 ? 0.221 13.360 11.764 1.00 0.00 78 HIS A CA 3
ATOM 3956 C C . HIS A 1 78 ? -0.786 14.261 12.469 1.00 0.00 78 HIS A C 3
ATOM 3957 O O . HIS A 1 78 ? -1.045 15.383 12.030 1.00 0.00 78 HIS A O 3
ATOM 3972 N N . HIS A 1 79 ? -1.351 13.755 13.562 1.00 0.00 79 HIS A N 3
ATOM 3973 C CA . HIS A 1 79 ? -2.336 14.509 14.333 1.00 0.00 79 HIS A CA 3
ATOM 3974 C C . HIS A 1 79 ? -1.700 15.739 14.981 1.00 0.00 79 HIS A C 3
ATOM 3975 O O . HIS A 1 79 ? -2.402 16.669 15.383 1.00 0.00 79 HIS A O 3
ATOM 3990 N N . HIS A 1 80 ? -0.371 15.739 15.077 1.00 0.00 80 HIS A N 3
ATOM 3991 C CA . HIS A 1 80 ? 0.343 16.863 15.676 1.00 0.00 80 HIS A CA 3
ATOM 3992 C C . HIS A 1 80 ? -0.005 18.161 14.953 1.00 0.00 80 HIS A C 3
ATOM 3993 O O . HIS A 1 80 ? 0.029 18.225 13.724 1.00 0.00 80 HIS A O 3
ATOM 4008 N N . HIS A 1 81 ? -0.352 19.188 15.727 1.00 0.00 81 HIS A N 3
ATOM 4009 C CA . HIS A 1 81 ? -0.719 20.480 15.157 1.00 0.00 81 HIS A CA 3
ATOM 4010 C C . HIS A 1 81 ? -0.404 21.608 16.135 1.00 0.00 81 HIS A C 3
ATOM 4011 O O . HIS A 1 81 ? -0.310 22.772 15.743 1.00 0.00 81 HIS A O 3
ATOM 4026 N N . HIS A 1 82 ? -0.244 21.255 17.409 1.00 0.00 82 HIS A N 3
ATOM 4027 C CA . HIS A 1 82 ? 0.058 22.244 18.439 1.00 0.00 82 HIS A CA 3
ATOM 4028 C C . HIS A 1 82 ? 1.280 23.077 18.049 1.00 0.00 82 HIS A C 3
ATOM 4029 O O . HIS A 1 82 ? 2.280 22.486 17.674 1.00 0.00 82 HIS A O 3
ATOM 4045 N N . MET A 1 1 ? -3.974 10.301 5.230 1.00 0.00 1 MET A N 4
ATOM 4046 C CA . MET A 1 1 ? -3.645 8.935 4.732 1.00 0.00 1 MET A CA 4
ATOM 4047 C C . MET A 1 1 ? -4.924 8.251 4.257 1.00 0.00 1 MET A C 4
ATOM 4048 O O . MET A 1 1 ? -5.719 7.769 5.066 1.00 0.00 1 MET A O 4
ATOM 4064 N N . LYS A 1 2 ? -5.118 8.214 2.940 1.00 0.00 2 LYS A N 4
ATOM 4065 C CA . LYS A 1 2 ? -6.306 7.589 2.368 1.00 0.00 2 LYS A CA 4
ATOM 4066 C C . LYS A 1 2 ? -6.062 6.103 2.111 1.00 0.00 2 LYS A C 4
ATOM 4067 O O . LYS A 1 2 ? -5.342 5.742 1.181 1.00 0.00 2 LYS A O 4
ATOM 4086 N N . SER A 1 3 ? -6.679 5.260 2.951 1.00 0.00 3 SER A N 4
ATOM 4087 C CA . SER A 1 3 ? -6.563 3.797 2.851 1.00 0.00 3 SER A CA 4
ATOM 4088 C C . SER A 1 3 ? -5.524 3.360 1.820 1.00 0.00 3 SER A C 4
ATOM 4089 O O . SER A 1 3 ? -5.775 3.408 0.613 1.00 0.00 3 SER A O 4
ATOM 4097 N N . PHE A 1 4 ? -4.360 2.925 2.303 1.00 0.00 4 PHE A N 4
ATOM 4098 C CA . PHE A 1 4 ? -3.288 2.474 1.417 1.00 0.00 4 PHE A CA 4
ATOM 4099 C C . PHE A 1 4 ? -3.827 1.486 0.384 1.00 0.00 4 PHE A C 4
ATOM 4100 O O . PHE A 1 4 ? -3.343 1.432 -0.747 1.00 0.00 4 PHE A O 4
ATOM 4117 N N . TYR A 1 5 ? -4.836 0.712 0.782 1.00 0.00 5 TYR A N 4
ATOM 4118 C CA . TYR A 1 5 ? -5.441 -0.264 -0.118 1.00 0.00 5 TYR A CA 4
ATOM 4119 C C . TYR A 1 5 ? -6.140 0.444 -1.275 1.00 0.00 5 TYR A C 4
ATOM 4120 O O . TYR A 1 5 ? -6.001 0.047 -2.433 1.00 0.00 5 TYR A O 4
ATOM 4138 N N . HIS A 1 6 ? -6.891 1.495 -0.952 1.00 0.00 6 HIS A N 4
ATOM 4139 C CA . HIS A 1 6 ? -7.607 2.254 -1.974 1.00 0.00 6 HIS A CA 4
ATOM 4140 C C . HIS A 1 6 ? -6.627 2.988 -2.876 1.00 0.00 6 HIS A C 4
ATOM 4141 O O . HIS A 1 6 ? -6.846 3.098 -4.081 1.00 0.00 6 HIS A O 4
ATOM 4156 N N . TYR A 1 7 ? -5.534 3.478 -2.301 1.00 0.00 7 TYR A N 4
ATOM 4157 C CA . TYR A 1 7 ? -4.541 4.165 -3.107 1.00 0.00 7 TYR A CA 4
ATOM 4158 C C . TYR A 1 7 ? -4.108 3.208 -4.204 1.00 0.00 7 TYR A C 4
ATOM 4159 O O . TYR A 1 7 ? -4.091 3.552 -5.387 1.00 0.00 7 TYR A O 4
ATOM 4177 N N . LEU A 1 8 ? -3.797 1.987 -3.783 1.00 0.00 8 LEU A N 4
ATOM 4178 C CA . LEU A 1 8 ? -3.402 0.933 -4.702 1.00 0.00 8 LEU A CA 4
ATOM 4179 C C . LEU A 1 8 ? -4.517 0.640 -5.708 1.00 0.00 8 LEU A C 4
ATOM 4180 O O . LEU A 1 8 ? -4.243 0.207 -6.828 1.00 0.00 8 LEU A O 4
ATOM 4196 N N . LEU A 1 9 ? -5.780 0.863 -5.308 1.00 0.00 9 LEU A N 4
ATOM 4197 C CA . LEU A 1 9 ? -6.901 0.593 -6.209 1.00 0.00 9 LEU A CA 4
ATOM 4198 C C . LEU A 1 9 ? -6.773 1.407 -7.493 1.00 0.00 9 LEU A C 4
ATOM 4199 O O . LEU A 1 9 ? -7.326 1.035 -8.529 1.00 0.00 9 LEU A O 4
ATOM 4215 N N . LYS A 1 10 ? -6.035 2.512 -7.423 1.00 0.00 10 LYS A N 4
ATOM 4216 C CA . LYS A 1 10 ? -5.835 3.362 -8.594 1.00 0.00 10 LYS A CA 4
ATOM 4217 C C . LYS A 1 10 ? -5.019 2.605 -9.641 1.00 0.00 10 LYS A C 4
ATOM 4218 O O . LYS A 1 10 ? -5.066 2.918 -10.832 1.00 0.00 10 LYS A O 4
ATOM 4237 N N . TYR A 1 11 ? -4.300 1.585 -9.181 1.00 0.00 11 TYR A N 4
ATOM 4238 C CA . TYR A 1 11 ? -3.498 0.749 -10.057 1.00 0.00 11 TYR A CA 4
ATOM 4239 C C . TYR A 1 11 ? -4.288 -0.506 -10.404 1.00 0.00 11 TYR A C 4
ATOM 4240 O O . TYR A 1 11 ? -3.769 -1.620 -10.352 1.00 0.00 11 TYR A O 4
ATOM 4258 N N . ARG A 1 12 ? -5.561 -0.297 -10.734 1.00 0.00 12 ARG A N 4
ATOM 4259 C CA . ARG A 1 12 ? -6.472 -1.394 -11.077 1.00 0.00 12 ARG A CA 4
ATOM 4260 C C . ARG A 1 12 ? -5.746 -2.516 -11.823 1.00 0.00 12 ARG A C 4
ATOM 4261 O O . ARG A 1 12 ? -4.792 -2.272 -12.565 1.00 0.00 12 ARG A O 4
ATOM 4282 N N . HIS A 1 13 ? -6.204 -3.747 -11.607 1.00 0.00 13 HIS A N 4
ATOM 4283 C CA . HIS A 1 13 ? -5.594 -4.912 -12.238 1.00 0.00 13 HIS A CA 4
ATOM 4284 C C . HIS A 1 13 ? -5.808 -4.910 -13.755 1.00 0.00 13 HIS A C 4
ATOM 4285 O O . HIS A 1 13 ? -4.892 -5.243 -14.506 1.00 0.00 13 HIS A O 4
ATOM 4300 N N . PRO A 1 14 ? -6.983 -4.555 -14.220 1.00 0.00 14 PRO A N 4
ATOM 4301 C CA . PRO A 1 14 ? -7.290 -4.531 -15.680 1.00 0.00 14 PRO A CA 4
ATOM 4302 C C . PRO A 1 14 ? -6.174 -3.888 -16.504 1.00 0.00 14 PRO A C 4
ATOM 4303 O O . PRO A 1 14 ? -6.068 -2.663 -16.581 1.00 0.00 14 PRO A O 4
ATOM 4314 N N . LYS A 1 15 ? -5.348 -4.735 -17.120 1.00 0.00 15 LYS A N 4
ATOM 4315 C CA . LYS A 1 15 ? -4.239 -4.271 -17.951 1.00 0.00 15 LYS A CA 4
ATOM 4316 C C . LYS A 1 15 ? -3.120 -3.653 -17.105 1.00 0.00 15 LYS A C 4
ATOM 4317 O O . LYS A 1 15 ? -2.962 -2.432 -17.067 1.00 0.00 15 LYS A O 4
ATOM 4336 N N . PRO A 1 16 ? -2.331 -4.472 -16.451 1.00 0.00 16 PRO A N 4
ATOM 4337 C CA . PRO A 1 16 ? -1.190 -3.992 -15.619 1.00 0.00 16 PRO A CA 4
ATOM 4338 C C . PRO A 1 16 ? -0.006 -3.573 -16.492 1.00 0.00 16 PRO A C 4
ATOM 4339 O O . PRO A 1 16 ? 0.480 -4.358 -17.307 1.00 0.00 16 PRO A O 4
ATOM 4350 N N . LYS A 1 17 ? 0.433 -2.326 -16.336 1.00 0.00 17 LYS A N 4
ATOM 4351 C CA . LYS A 1 17 ? 1.539 -1.805 -17.136 1.00 0.00 17 LYS A CA 4
ATOM 4352 C C . LYS A 1 17 ? 2.891 -2.011 -16.452 1.00 0.00 17 LYS A C 4
ATOM 4353 O O . LYS A 1 17 ? 3.635 -2.929 -16.797 1.00 0.00 17 LYS A O 4
ATOM 4372 N N . ASP A 1 18 ? 3.212 -1.134 -15.502 1.00 0.00 18 ASP A N 4
ATOM 4373 C CA . ASP A 1 18 ? 4.492 -1.208 -14.796 1.00 0.00 18 ASP A CA 4
ATOM 4374 C C . ASP A 1 18 ? 4.468 -2.255 -13.687 1.00 0.00 18 ASP A C 4
ATOM 4375 O O . ASP A 1 18 ? 3.415 -2.786 -13.335 1.00 0.00 18 ASP A O 4
ATOM 4384 N N . SER A 1 19 ? 5.651 -2.541 -13.142 1.00 0.00 19 SER A N 4
ATOM 4385 C CA . SER A 1 19 ? 5.790 -3.519 -12.069 1.00 0.00 19 SER A CA 4
ATOM 4386 C C . SER A 1 19 ? 4.857 -3.191 -10.907 1.00 0.00 19 SER A C 4
ATOM 4387 O O . SER A 1 19 ? 4.255 -4.086 -10.312 1.00 0.00 19 SER A O 4
ATOM 4395 N N . ILE A 1 20 ? 4.740 -1.901 -10.589 1.00 0.00 20 ILE A N 4
ATOM 4396 C CA . ILE A 1 20 ? 3.876 -1.468 -9.495 1.00 0.00 20 ILE A CA 4
ATOM 4397 C C . ILE A 1 20 ? 2.433 -1.886 -9.764 1.00 0.00 20 ILE A C 4
ATOM 4398 O O . ILE A 1 20 ? 1.730 -2.341 -8.859 1.00 0.00 20 ILE A O 4
ATOM 4414 N N . SER A 1 21 ? 2.001 -1.738 -11.015 1.00 0.00 21 SER A N 4
ATOM 4415 C CA . SER A 1 21 ? 0.644 -2.112 -11.394 1.00 0.00 21 SER A CA 4
ATOM 4416 C C . SER A 1 21 ? 0.452 -3.617 -11.231 1.00 0.00 21 SER A C 4
ATOM 4417 O O . SER A 1 21 ? -0.587 -4.067 -10.753 1.00 0.00 21 SER A O 4
ATOM 4425 N N . GLU A 1 22 ? 1.469 -4.384 -11.625 1.00 0.00 22 GLU A N 4
ATOM 4426 C CA . GLU A 1 22 ? 1.409 -5.840 -11.516 1.00 0.00 22 GLU A CA 4
ATOM 4427 C C . GLU A 1 22 ? 1.179 -6.244 -10.066 1.00 0.00 22 GLU A C 4
ATOM 4428 O O . GLU A 1 22 ? 0.387 -7.144 -9.777 1.00 0.00 22 GLU A O 4
ATOM 4440 N N . PHE A 1 23 ? 1.864 -5.557 -9.155 1.00 0.00 23 PHE A N 4
ATOM 4441 C CA . PHE A 1 23 ? 1.714 -5.836 -7.736 1.00 0.00 23 PHE A CA 4
ATOM 4442 C C . PHE A 1 23 ? 0.265 -5.603 -7.327 1.00 0.00 23 PHE A C 4
ATOM 4443 O O . PHE A 1 23 ? -0.298 -6.358 -6.536 1.00 0.00 23 PHE A O 4
ATOM 4460 N N . ALA A 1 24 ? -0.333 -4.553 -7.890 1.00 0.00 24 ALA A N 4
ATOM 4461 C CA . ALA A 1 24 ? -1.722 -4.221 -7.599 1.00 0.00 24 ALA A CA 4
ATOM 4462 C C . ALA A 1 24 ? -2.623 -5.427 -7.859 1.00 0.00 24 ALA A C 4
ATOM 4463 O O . ALA A 1 24 ? -3.472 -5.763 -7.031 1.00 0.00 24 ALA A O 4
ATOM 4470 N N . ASN A 1 25 ? -2.431 -6.076 -9.010 1.00 0.00 25 ASN A N 4
ATOM 4471 C CA . ASN A 1 25 ? -3.237 -7.247 -9.358 1.00 0.00 25 ASN A CA 4
ATOM 4472 C C . ASN A 1 25 ? -3.121 -8.309 -8.271 1.00 0.00 25 ASN A C 4
ATOM 4473 O O . ASN A 1 25 ? -4.125 -8.848 -7.803 1.00 0.00 25 ASN A O 4
ATOM 4484 N N . GLN A 1 26 ? -1.884 -8.607 -7.876 1.00 0.00 26 GLN A N 4
ATOM 4485 C CA . GLN A 1 26 ? -1.637 -9.608 -6.842 1.00 0.00 26 GLN A CA 4
ATOM 4486 C C . GLN A 1 26 ? -2.240 -9.167 -5.511 1.00 0.00 26 GLN A C 4
ATOM 4487 O O . GLN A 1 26 ? -2.875 -9.959 -4.813 1.00 0.00 26 GLN A O 4
ATOM 4501 N N . ALA A 1 27 ? -2.036 -7.897 -5.170 1.00 0.00 27 ALA A N 4
ATOM 4502 C CA . ALA A 1 27 ? -2.558 -7.347 -3.922 1.00 0.00 27 ALA A CA 4
ATOM 4503 C C . ALA A 1 27 ? -4.074 -7.513 -3.845 1.00 0.00 27 ALA A C 4
ATOM 4504 O O . ALA A 1 27 ? -4.636 -7.661 -2.759 1.00 0.00 27 ALA A O 4
ATOM 4511 N N . TYR A 1 28 ? -4.729 -7.490 -5.003 1.00 0.00 28 TYR A N 4
ATOM 4512 C CA . TYR A 1 28 ? -6.178 -7.643 -5.054 1.00 0.00 28 TYR A CA 4
ATOM 4513 C C . TYR A 1 28 ? -6.593 -8.990 -4.460 1.00 0.00 28 TYR A C 4
ATOM 4514 O O . TYR A 1 28 ? -7.578 -9.079 -3.726 1.00 0.00 28 TYR A O 4
ATOM 4532 N N . GLU A 1 29 ? -5.835 -10.033 -4.792 1.00 0.00 29 GLU A N 4
ATOM 4533 C CA . GLU A 1 29 ? -6.124 -11.376 -4.303 1.00 0.00 29 GLU A CA 4
ATOM 4534 C C . GLU A 1 29 ? -5.466 -11.629 -2.945 1.00 0.00 29 GLU A C 4
ATOM 4535 O O . GLU A 1 29 ? -4.987 -12.732 -2.675 1.00 0.00 29 GLU A O 4
ATOM 4547 N N . ASP A 1 30 ? -5.449 -10.608 -2.091 1.00 0.00 30 ASP A N 4
ATOM 4548 C CA . ASP A 1 30 ? -4.850 -10.746 -0.764 1.00 0.00 30 ASP A CA 4
ATOM 4549 C C . ASP A 1 30 ? -5.814 -11.455 0.184 1.00 0.00 30 ASP A C 4
ATOM 4550 O O . ASP A 1 30 ? -7.026 -11.460 -0.037 1.00 0.00 30 ASP A O 4
ATOM 4559 N N . HIS A 1 31 ? -5.266 -12.052 1.240 1.00 0.00 31 HIS A N 4
ATOM 4560 C CA . HIS A 1 31 ? -6.079 -12.764 2.220 1.00 0.00 31 HIS A CA 4
ATOM 4561 C C . HIS A 1 31 ? -7.054 -11.811 2.912 1.00 0.00 31 HIS A C 4
ATOM 4562 O O . HIS A 1 31 ? -8.245 -11.795 2.597 1.00 0.00 31 HIS A O 4
ATOM 4577 N N . SER A 1 32 ? -6.540 -11.026 3.856 1.00 0.00 32 SER A N 4
ATOM 4578 C CA . SER A 1 32 ? -7.371 -10.079 4.592 1.00 0.00 32 SER A CA 4
ATOM 4579 C C . SER A 1 32 ? -6.571 -8.826 4.936 1.00 0.00 32 SER A C 4
ATOM 4580 O O . SER A 1 32 ? -6.568 -8.373 6.083 1.00 0.00 32 SER A O 4
ATOM 4588 N N . PHE A 1 33 ? -5.896 -8.272 3.931 1.00 0.00 33 PHE A N 4
ATOM 4589 C CA . PHE A 1 33 ? -5.094 -7.067 4.124 1.00 0.00 33 PHE A CA 4
ATOM 4590 C C . PHE A 1 33 ? -5.885 -6.029 4.924 1.00 0.00 33 PHE A C 4
ATOM 4591 O O . PHE A 1 33 ? -7.077 -5.835 4.687 1.00 0.00 33 PHE A O 4
ATOM 4608 N N . PRO A 1 34 ? -5.248 -5.372 5.864 1.00 0.00 34 PRO A N 4
ATOM 4609 C CA . PRO A 1 34 ? -5.911 -4.338 6.719 1.00 0.00 34 PRO A CA 4
ATOM 4610 C C . PRO A 1 34 ? -6.343 -3.110 5.918 1.00 0.00 34 PRO A C 4
ATOM 4611 O O . PRO A 1 34 ? -5.747 -2.039 6.029 1.00 0.00 34 PRO A O 4
ATOM 4622 N N . LYS A 1 35 ? -7.389 -3.275 5.111 1.00 0.00 35 LYS A N 4
ATOM 4623 C CA . LYS A 1 35 ? -7.904 -2.177 4.299 1.00 0.00 35 LYS A CA 4
ATOM 4624 C C . LYS A 1 35 ? -8.296 -0.995 5.182 1.00 0.00 35 LYS A C 4
ATOM 4625 O O . LYS A 1 35 ? -8.274 0.156 4.741 1.00 0.00 35 LYS A O 4
ATOM 4644 N N . THR A 1 36 ? -8.663 -1.294 6.427 1.00 0.00 36 THR A N 4
ATOM 4645 C CA . THR A 1 36 ? -9.072 -0.259 7.371 1.00 0.00 36 THR A CA 4
ATOM 4646 C C . THR A 1 36 ? -7.928 0.096 8.322 1.00 0.00 36 THR A C 4
ATOM 4647 O O . THR A 1 36 ? -8.143 0.278 9.521 1.00 0.00 36 THR A O 4
ATOM 4658 N N . SER A 1 37 ? -6.713 0.198 7.780 1.00 0.00 37 SER A N 4
ATOM 4659 C CA . SER A 1 37 ? -5.547 0.533 8.590 1.00 0.00 37 SER A CA 4
ATOM 4660 C C . SER A 1 37 ? -4.298 0.562 7.721 1.00 0.00 37 SER A C 4
ATOM 4661 O O . SER A 1 37 ? -4.080 -0.329 6.901 1.00 0.00 37 SER A O 4
ATOM 4669 N N . THR A 1 38 ? -3.479 1.589 7.911 1.00 0.00 38 THR A N 4
ATOM 4670 C CA . THR A 1 38 ? -2.252 1.721 7.138 1.00 0.00 38 THR A CA 4
ATOM 4671 C C . THR A 1 38 ? -1.101 2.128 8.049 1.00 0.00 38 THR A C 4
ATOM 4672 O O . THR A 1 38 ? -1.036 3.261 8.528 1.00 0.00 38 THR A O 4
ATOM 4683 N N . ASP A 1 39 ? -0.194 1.186 8.274 1.00 0.00 39 ASP A N 4
ATOM 4684 C CA . ASP A 1 39 ? 0.965 1.425 9.119 1.00 0.00 39 ASP A CA 4
ATOM 4685 C C . ASP A 1 39 ? 2.171 0.693 8.546 1.00 0.00 39 ASP A C 4
ATOM 4686 O O . ASP A 1 39 ? 2.112 -0.510 8.289 1.00 0.00 39 ASP A O 4
ATOM 4695 N N . TYR A 1 40 ? 3.256 1.427 8.335 1.00 0.00 40 TYR A N 4
ATOM 4696 C CA . TYR A 1 40 ? 4.467 0.839 7.776 1.00 0.00 40 TYR A CA 4
ATOM 4697 C C . TYR A 1 40 ? 4.905 -0.390 8.570 1.00 0.00 40 TYR A C 4
ATOM 4698 O O . TYR A 1 40 ? 5.182 -1.436 7.993 1.00 0.00 40 TYR A O 4
ATOM 4716 N N . HIS A 1 41 ? 4.981 -0.249 9.890 1.00 0.00 41 HIS A N 4
ATOM 4717 C CA . HIS A 1 41 ? 5.413 -1.350 10.750 1.00 0.00 41 HIS A CA 4
ATOM 4718 C C . HIS A 1 41 ? 4.456 -2.544 10.698 1.00 0.00 41 HIS A C 4
ATOM 4719 O O . HIS A 1 41 ? 4.886 -3.680 10.503 1.00 0.00 41 HIS A O 4
ATOM 4734 N N . GLU A 1 42 ? 3.167 -2.290 10.902 1.00 0.00 42 GLU A N 4
ATOM 4735 C CA . GLU A 1 42 ? 2.174 -3.366 10.904 1.00 0.00 42 GLU A CA 4
ATOM 4736 C C . GLU A 1 42 ? 2.102 -4.085 9.559 1.00 0.00 42 GLU A C 4
ATOM 4737 O O . GLU A 1 42 ? 2.172 -5.314 9.500 1.00 0.00 42 GLU A O 4
ATOM 4749 N N . ILE A 1 43 ? 1.937 -3.319 8.485 1.00 0.00 43 ILE A N 4
ATOM 4750 C CA . ILE A 1 43 ? 1.823 -3.905 7.153 1.00 0.00 43 ILE A CA 4
ATOM 4751 C C . ILE A 1 43 ? 3.145 -4.527 6.693 1.00 0.00 43 ILE A C 4
ATOM 4752 O O . ILE A 1 43 ? 3.145 -5.596 6.083 1.00 0.00 43 ILE A O 4
ATOM 4768 N N . SER A 1 44 ? 4.270 -3.872 6.990 1.00 0.00 44 SER A N 4
ATOM 4769 C CA . SER A 1 44 ? 5.571 -4.413 6.592 1.00 0.00 44 SER A CA 4
ATOM 4770 C C . SER A 1 44 ? 5.723 -5.851 7.083 1.00 0.00 44 SER A C 4
ATOM 4771 O O . SER A 1 44 ? 6.104 -6.739 6.321 1.00 0.00 44 SER A O 4
ATOM 4779 N N . SER A 1 45 ? 5.419 -6.070 8.362 1.00 0.00 45 SER A N 4
ATOM 4780 C CA . SER A 1 45 ? 5.519 -7.400 8.949 1.00 0.00 45 SER A CA 4
ATOM 4781 C C . SER A 1 45 ? 4.548 -8.358 8.267 1.00 0.00 45 SER A C 4
ATOM 4782 O O . SER A 1 45 ? 4.869 -9.524 8.042 1.00 0.00 45 SER A O 4
ATOM 4790 N N . TYR A 1 46 ? 3.359 -7.858 7.942 1.00 0.00 46 TYR A N 4
ATOM 4791 C CA . TYR A 1 46 ? 2.342 -8.680 7.289 1.00 0.00 46 TYR A CA 4
ATOM 4792 C C . TYR A 1 46 ? 2.860 -9.221 5.959 1.00 0.00 46 TYR A C 4
ATOM 4793 O O . TYR A 1 46 ? 2.730 -10.412 5.674 1.00 0.00 46 TYR A O 4
ATOM 4811 N N . LEU A 1 47 ? 3.448 -8.343 5.151 1.00 0.00 47 LEU A N 4
ATOM 4812 C CA . LEU A 1 47 ? 3.983 -8.747 3.854 1.00 0.00 47 LEU A CA 4
ATOM 4813 C C . LEU A 1 47 ? 5.233 -9.604 4.035 1.00 0.00 47 LEU A C 4
ATOM 4814 O O . LEU A 1 47 ? 5.423 -10.596 3.330 1.00 0.00 47 LEU A O 4
ATOM 4830 N N . GLU A 1 48 ? 6.078 -9.216 4.988 1.00 0.00 48 GLU A N 4
ATOM 4831 C CA . GLU A 1 48 ? 7.307 -9.958 5.262 1.00 0.00 48 GLU A CA 4
ATOM 4832 C C . GLU A 1 48 ? 6.976 -11.361 5.756 1.00 0.00 48 GLU A C 4
ATOM 4833 O O . GLU A 1 48 ? 7.615 -12.336 5.363 1.00 0.00 48 GLU A O 4
ATOM 4845 N N . LEU A 1 49 ? 5.968 -11.450 6.618 1.00 0.00 49 LEU A N 4
ATOM 4846 C CA . LEU A 1 49 ? 5.552 -12.738 7.157 1.00 0.00 49 LEU A CA 4
ATOM 4847 C C . LEU A 1 49 ? 4.992 -13.617 6.043 1.00 0.00 49 LEU A C 4
ATOM 4848 O O . LEU A 1 49 ? 5.185 -14.834 6.045 1.00 0.00 49 LEU A O 4
ATOM 4864 N N . ASN A 1 50 ? 4.314 -12.989 5.082 1.00 0.00 50 ASN A N 4
ATOM 4865 C CA . ASN A 1 50 ? 3.748 -13.722 3.953 1.00 0.00 50 ASN A CA 4
ATOM 4866 C C . ASN A 1 50 ? 4.872 -14.295 3.095 1.00 0.00 50 ASN A C 4
ATOM 4867 O O . ASN A 1 50 ? 5.738 -13.557 2.623 1.00 0.00 50 ASN A O 4
ATOM 4878 N N . ALA A 1 51 ? 4.858 -15.611 2.905 1.00 0.00 51 ALA A N 4
ATOM 4879 C CA . ALA A 1 51 ? 5.886 -16.276 2.110 1.00 0.00 51 ALA A CA 4
ATOM 4880 C C . ALA A 1 51 ? 5.777 -15.889 0.636 1.00 0.00 51 ALA A C 4
ATOM 4881 O O . ALA A 1 51 ? 6.788 -15.714 -0.045 1.00 0.00 51 ALA A O 4
ATOM 4888 N N . ASP A 1 52 ? 4.545 -15.765 0.152 1.00 0.00 52 ASP A N 4
ATOM 4889 C CA . ASP A 1 52 ? 4.310 -15.408 -1.245 1.00 0.00 52 ASP A CA 4
ATOM 4890 C C . ASP A 1 52 ? 4.794 -13.990 -1.539 1.00 0.00 52 ASP A C 4
ATOM 4891 O O . ASP A 1 52 ? 5.315 -13.718 -2.622 1.00 0.00 52 ASP A O 4
ATOM 4900 N N . TYR A 1 53 ? 4.610 -13.090 -0.576 1.00 0.00 53 TYR A N 4
ATOM 4901 C CA . TYR A 1 53 ? 5.021 -11.698 -0.748 1.00 0.00 53 TYR A CA 4
ATOM 4902 C C . TYR A 1 53 ? 6.423 -11.466 -0.186 1.00 0.00 53 TYR A C 4
ATOM 4903 O O . TYR A 1 53 ? 7.008 -10.401 -0.387 1.00 0.00 53 TYR A O 4
ATOM 4921 N N . LEU A 1 54 ? 6.953 -12.463 0.520 1.00 0.00 54 LEU A N 4
ATOM 4922 C CA . LEU A 1 54 ? 8.288 -12.352 1.108 1.00 0.00 54 LEU A CA 4
ATOM 4923 C C . LEU A 1 54 ? 9.308 -11.907 0.062 1.00 0.00 54 LEU A C 4
ATOM 4924 O O . LEU A 1 54 ? 10.139 -11.036 0.324 1.00 0.00 54 LEU A O 4
ATOM 4940 N N . HIS A 1 55 ? 9.238 -12.511 -1.121 1.00 0.00 55 HIS A N 4
ATOM 4941 C CA . HIS A 1 55 ? 10.161 -12.176 -2.202 1.00 0.00 55 HIS A CA 4
ATOM 4942 C C . HIS A 1 55 ? 9.596 -11.048 -3.066 1.00 0.00 55 HIS A C 4
ATOM 4943 O O . HIS A 1 55 ? 9.838 -10.994 -4.272 1.00 0.00 55 HIS A O 4
ATOM 4958 N N . THR A 1 56 ? 8.842 -10.149 -2.436 1.00 0.00 56 THR A N 4
ATOM 4959 C CA . THR A 1 56 ? 8.246 -9.022 -3.149 1.00 0.00 56 THR A CA 4
ATOM 4960 C C . THR A 1 56 ? 8.181 -7.791 -2.246 1.00 0.00 56 THR A C 4
ATOM 4961 O O . THR A 1 56 ? 7.401 -6.869 -2.491 1.00 0.00 56 THR A O 4
ATOM 4972 N N . MET A 1 57 ? 9.006 -7.785 -1.201 1.00 0.00 57 MET A N 4
ATOM 4973 C CA . MET A 1 57 ? 9.035 -6.665 -0.264 1.00 0.00 57 MET A CA 4
ATOM 4974 C C . MET A 1 57 ? 9.600 -5.412 -0.929 1.00 0.00 57 MET A C 4
ATOM 4975 O O . MET A 1 57 ? 9.168 -4.296 -0.636 1.00 0.00 57 MET A O 4
ATOM 4989 N N . ALA A 1 58 ? 10.568 -5.604 -1.823 1.00 0.00 58 ALA A N 4
ATOM 4990 C CA . ALA A 1 58 ? 11.191 -4.483 -2.525 1.00 0.00 58 ALA A CA 4
ATOM 4991 C C . ALA A 1 58 ? 10.145 -3.672 -3.285 1.00 0.00 58 ALA A C 4
ATOM 4992 O O . ALA A 1 58 ? 10.261 -2.450 -3.409 1.00 0.00 58 ALA A O 4
ATOM 4999 N N . THR A 1 59 ? 9.122 -4.358 -3.791 1.00 0.00 59 THR A N 4
ATOM 5000 C CA . THR A 1 59 ? 8.061 -3.692 -4.537 1.00 0.00 59 THR A CA 4
ATOM 5001 C C . THR A 1 59 ? 7.177 -2.879 -3.596 1.00 0.00 59 THR A C 4
ATOM 5002 O O . THR A 1 59 ? 6.784 -1.756 -3.915 1.00 0.00 59 THR A O 4
ATOM 5013 N N . PHE A 1 60 ? 6.876 -3.450 -2.432 1.00 0.00 60 PHE A N 4
ATOM 5014 C CA . PHE A 1 60 ? 6.046 -2.762 -1.448 1.00 0.00 60 PHE A CA 4
ATOM 5015 C C . PHE A 1 60 ? 6.752 -1.504 -0.950 1.00 0.00 60 PHE A C 4
ATOM 5016 O O . PHE A 1 60 ? 6.169 -0.420 -0.931 1.00 0.00 60 PHE A O 4
ATOM 5033 N N . ASP A 1 61 ? 8.014 -1.660 -0.552 1.00 0.00 61 ASP A N 4
ATOM 5034 C CA . ASP A 1 61 ? 8.800 -0.534 -0.059 1.00 0.00 61 ASP A CA 4
ATOM 5035 C C . ASP A 1 61 ? 8.749 0.624 -1.051 1.00 0.00 61 ASP A C 4
ATOM 5036 O O . ASP A 1 61 ? 8.566 1.780 -0.662 1.00 0.00 61 ASP A O 4
ATOM 5045 N N . GLU A 1 62 ? 8.905 0.304 -2.335 1.00 0.00 62 GLU A N 4
ATOM 5046 C CA . GLU A 1 62 ? 8.873 1.320 -3.381 1.00 0.00 62 GLU A CA 4
ATOM 5047 C C . GLU A 1 62 ? 7.498 1.981 -3.443 1.00 0.00 62 GLU A C 4
ATOM 5048 O O . GLU A 1 62 ? 7.391 3.195 -3.616 1.00 0.00 62 GLU A O 4
ATOM 5060 N N . ALA A 1 63 ? 6.448 1.174 -3.296 1.00 0.00 63 ALA A N 4
ATOM 5061 C CA . ALA A 1 63 ? 5.088 1.700 -3.333 1.00 0.00 63 ALA A CA 4
ATOM 5062 C C . ALA A 1 63 ? 4.891 2.713 -2.211 1.00 0.00 63 ALA A C 4
ATOM 5063 O O . ALA A 1 63 ? 4.364 3.804 -2.434 1.00 0.00 63 ALA A O 4
ATOM 5070 N N . TRP A 1 64 ? 5.330 2.347 -1.009 1.00 0.00 64 TRP A N 4
ATOM 5071 C CA . TRP A 1 64 ? 5.210 3.237 0.140 1.00 0.00 64 TRP A CA 4
ATOM 5072 C C . TRP A 1 64 ? 5.862 4.586 -0.156 1.00 0.00 64 TRP A C 4
ATOM 5073 O O . TRP A 1 64 ? 5.268 5.635 0.087 1.00 0.00 64 TRP A O 4
ATOM 5094 N N . ASP A 1 65 ? 7.087 4.547 -0.687 1.00 0.00 65 ASP A N 4
ATOM 5095 C CA . ASP A 1 65 ? 7.812 5.774 -1.018 1.00 0.00 65 ASP A CA 4
ATOM 5096 C C . ASP A 1 65 ? 6.950 6.683 -1.889 1.00 0.00 65 ASP A C 4
ATOM 5097 O O . ASP A 1 65 ? 6.926 7.901 -1.701 1.00 0.00 65 ASP A O 4
ATOM 5106 N N . GLN A 1 66 ? 6.235 6.082 -2.836 1.00 0.00 66 GLN A N 4
ATOM 5107 C CA . GLN A 1 66 ? 5.364 6.847 -3.721 1.00 0.00 66 GLN A CA 4
ATOM 5108 C C . GLN A 1 66 ? 4.135 7.329 -2.956 1.00 0.00 66 GLN A C 4
ATOM 5109 O O . GLN A 1 66 ? 3.708 8.473 -3.105 1.00 0.00 66 GLN A O 4
ATOM 5123 N N . TYR A 1 67 ? 3.575 6.445 -2.135 1.00 0.00 67 TYR A N 4
ATOM 5124 C CA . TYR A 1 67 ? 2.393 6.776 -1.343 1.00 0.00 67 TYR A CA 4
ATOM 5125 C C . TYR A 1 67 ? 2.613 8.058 -0.540 1.00 0.00 67 TYR A C 4
ATOM 5126 O O . TYR A 1 67 ? 1.857 9.019 -0.675 1.00 0.00 67 TYR A O 4
ATOM 5144 N N . GLU A 1 68 ? 3.649 8.062 0.298 1.00 0.00 68 GLU A N 4
ATOM 5145 C CA . GLU A 1 68 ? 3.952 9.232 1.118 1.00 0.00 68 GLU A CA 4
ATOM 5146 C C . GLU A 1 68 ? 4.150 10.477 0.253 1.00 0.00 68 GLU A C 4
ATOM 5147 O O . GLU A 1 68 ? 3.580 11.524 0.527 1.00 0.00 68 GLU A O 4
ATOM 5159 N N . SER A 1 69 ? 4.961 10.356 -0.792 1.00 0.00 69 SER A N 4
ATOM 5160 C CA . SER A 1 69 ? 5.228 11.489 -1.679 1.00 0.00 69 SER A CA 4
ATOM 5161 C C . SER A 1 69 ? 3.928 12.118 -2.182 1.00 0.00 69 SER A C 4
ATOM 5162 O O . SER A 1 69 ? 3.888 13.307 -2.503 1.00 0.00 69 SER A O 4
ATOM 5170 N N . GLU A 1 70 ? 2.877 11.310 -2.264 1.00 0.00 70 GLU A N 4
ATOM 5171 C CA . GLU A 1 70 ? 1.583 11.785 -2.750 1.00 0.00 70 GLU A CA 4
ATOM 5172 C C . GLU A 1 70 ? 0.772 12.471 -1.649 1.00 0.00 70 GLU A C 4
ATOM 5173 O O . GLU A 1 70 ? 0.324 13.606 -1.816 1.00 0.00 70 GLU A O 4
ATOM 5185 N N . VAL A 1 71 ? 0.543 11.757 -0.550 1.00 0.00 71 VAL A N 4
ATOM 5186 C CA . VAL A 1 71 ? -0.271 12.284 0.548 1.00 0.00 71 VAL A CA 4
ATOM 5187 C C . VAL A 1 71 ? 0.548 13.085 1.566 1.00 0.00 71 VAL A C 4
ATOM 5188 O O . VAL A 1 71 ? -0.018 13.846 2.350 1.00 0.00 71 VAL A O 4
ATOM 5201 N N . HIS A 1 72 ? 1.867 12.923 1.557 1.00 0.00 72 HIS A N 4
ATOM 5202 C CA . HIS A 1 72 ? 2.716 13.655 2.497 1.00 0.00 72 HIS A CA 4
ATOM 5203 C C . HIS A 1 72 ? 2.924 15.093 2.026 1.00 0.00 72 HIS A C 4
ATOM 5204 O O . HIS A 1 72 ? 3.347 15.953 2.799 1.00 0.00 72 HIS A O 4
ATOM 5219 N N . GLY A 1 73 ? 2.623 15.345 0.753 1.00 0.00 73 GLY A N 4
ATOM 5220 C CA . GLY A 1 73 ? 2.783 16.682 0.187 1.00 0.00 73 GLY A CA 4
ATOM 5221 C C . GLY A 1 73 ? 1.632 17.595 0.597 1.00 0.00 73 GLY A C 4
ATOM 5222 O O . GLY A 1 73 ? 1.701 18.812 0.419 1.00 0.00 73 GLY A O 4
ATOM 5226 N N . ARG A 1 74 ? 0.578 17.000 1.151 1.00 0.00 74 ARG A N 4
ATOM 5227 C CA . ARG A 1 74 ? -0.586 17.765 1.588 1.00 0.00 74 ARG A CA 4
ATOM 5228 C C . ARG A 1 74 ? -0.336 18.376 2.966 1.00 0.00 74 ARG A C 4
ATOM 5229 O O . ARG A 1 74 ? 0.651 18.053 3.628 1.00 0.00 74 ARG A O 4
ATOM 5250 N N . LEU A 1 75 ? -1.240 19.256 3.392 1.00 0.00 75 LEU A N 4
ATOM 5251 C CA . LEU A 1 75 ? -1.112 19.903 4.696 1.00 0.00 75 LEU A CA 4
ATOM 5252 C C . LEU A 1 75 ? -1.640 18.980 5.793 1.00 0.00 75 LEU A C 4
ATOM 5253 O O . LEU A 1 75 ? -2.432 19.392 6.643 1.00 0.00 75 LEU A O 4
ATOM 5269 N N . GLU A 1 76 ? -1.193 17.726 5.764 1.00 0.00 76 GLU A N 4
ATOM 5270 C CA . GLU A 1 76 ? -1.620 16.739 6.753 1.00 0.00 76 GLU A CA 4
ATOM 5271 C C . GLU A 1 76 ? -0.563 16.579 7.843 1.00 0.00 76 GLU A C 4
ATOM 5272 O O . GLU A 1 76 ? -0.232 15.461 8.244 1.00 0.00 76 GLU A O 4
ATOM 5284 N N . HIS A 1 77 ? -0.041 17.708 8.321 1.00 0.00 77 HIS A N 4
ATOM 5285 C CA . HIS A 1 77 ? 0.974 17.695 9.371 1.00 0.00 77 HIS A CA 4
ATOM 5286 C C . HIS A 1 77 ? 0.516 16.821 10.537 1.00 0.00 77 HIS A C 4
ATOM 5287 O O . HIS A 1 77 ? -0.322 17.233 11.341 1.00 0.00 77 HIS A O 4
ATOM 5302 N N . HIS A 1 78 ? 1.067 15.609 10.612 1.00 0.00 78 HIS A N 4
ATOM 5303 C CA . HIS A 1 78 ? 0.712 14.668 11.672 1.00 0.00 78 HIS A CA 4
ATOM 5304 C C . HIS A 1 78 ? -0.788 14.375 11.650 1.00 0.00 78 HIS A C 4
ATOM 5305 O O . HIS A 1 78 ? -1.504 14.815 10.749 1.00 0.00 78 HIS A O 4
ATOM 5320 N N . HIS A 1 79 ? -1.258 13.625 12.645 1.00 0.00 79 HIS A N 4
ATOM 5321 C CA . HIS A 1 79 ? -2.673 13.278 12.728 1.00 0.00 79 HIS A CA 4
ATOM 5322 C C . HIS A 1 79 ? -3.511 14.500 13.103 1.00 0.00 79 HIS A C 4
ATOM 5323 O O . HIS A 1 79 ? -2.989 15.608 13.232 1.00 0.00 79 HIS A O 4
ATOM 5338 N N . HIS A 1 80 ? -4.814 14.286 13.276 1.00 0.00 80 HIS A N 4
ATOM 5339 C CA . HIS A 1 80 ? -5.721 15.371 13.636 1.00 0.00 80 HIS A CA 4
ATOM 5340 C C . HIS A 1 80 ? -6.985 14.812 14.286 1.00 0.00 80 HIS A C 4
ATOM 5341 O O . HIS A 1 80 ? -8.035 14.721 13.649 1.00 0.00 80 HIS A O 4
ATOM 5356 N N . HIS A 1 81 ? -6.868 14.443 15.562 1.00 0.00 81 HIS A N 4
ATOM 5357 C CA . HIS A 1 81 ? -7.997 13.891 16.310 1.00 0.00 81 HIS A CA 4
ATOM 5358 C C . HIS A 1 81 ? -8.428 12.545 15.730 1.00 0.00 81 HIS A C 4
ATOM 5359 O O . HIS A 1 81 ? -8.938 12.471 14.610 1.00 0.00 81 HIS A O 4
ATOM 5374 N N . HIS A 1 82 ? -8.222 11.486 16.505 1.00 0.00 82 HIS A N 4
ATOM 5375 C CA . HIS A 1 82 ? -8.592 10.143 16.073 1.00 0.00 82 HIS A CA 4
ATOM 5376 C C . HIS A 1 82 ? -9.048 9.309 17.273 1.00 0.00 82 HIS A C 4
ATOM 5377 O O . HIS A 1 82 ? -9.993 9.725 17.925 1.00 0.00 82 HIS A O 4
ATOM 5393 N N . MET A 1 1 ? -4.879 9.425 5.346 1.00 0.00 1 MET A N 5
ATOM 5394 C CA . MET A 1 1 ? -4.003 8.220 5.401 1.00 0.00 1 MET A CA 5
ATOM 5395 C C . MET A 1 1 ? -4.836 6.977 5.091 1.00 0.00 1 MET A C 5
ATOM 5396 O O . MET A 1 1 ? -5.069 6.137 5.961 1.00 0.00 1 MET A O 5
ATOM 5412 N N . LYS A 1 2 ? -5.282 6.870 3.841 1.00 0.00 2 LYS A N 5
ATOM 5413 C CA . LYS A 1 2 ? -6.089 5.727 3.421 1.00 0.00 2 LYS A CA 5
ATOM 5414 C C . LYS A 1 2 ? -5.321 4.426 3.631 1.00 0.00 2 LYS A C 5
ATOM 5415 O O . LYS A 1 2 ? -4.092 4.427 3.711 1.00 0.00 2 LYS A O 5
ATOM 5434 N N . SER A 1 3 ? -6.052 3.318 3.723 1.00 0.00 3 SER A N 5
ATOM 5435 C CA . SER A 1 3 ? -5.421 2.019 3.927 1.00 0.00 3 SER A CA 5
ATOM 5436 C C . SER A 1 3 ? -4.452 1.710 2.788 1.00 0.00 3 SER A C 5
ATOM 5437 O O . SER A 1 3 ? -4.731 2.007 1.625 1.00 0.00 3 SER A O 5
ATOM 5445 N N . PHE A 1 4 ? -3.317 1.113 3.133 1.00 0.00 4 PHE A N 5
ATOM 5446 C CA . PHE A 1 4 ? -2.308 0.763 2.138 1.00 0.00 4 PHE A CA 5
ATOM 5447 C C . PHE A 1 4 ? -2.916 -0.105 1.035 1.00 0.00 4 PHE A C 5
ATOM 5448 O O . PHE A 1 4 ? -2.528 -0.006 -0.128 1.00 0.00 4 PHE A O 5
ATOM 5465 N N . TYR A 1 5 ? -3.867 -0.956 1.415 1.00 0.00 5 TYR A N 5
ATOM 5466 C CA . TYR A 1 5 ? -4.521 -1.844 0.458 1.00 0.00 5 TYR A CA 5
ATOM 5467 C C . TYR A 1 5 ? -5.380 -1.053 -0.526 1.00 0.00 5 TYR A C 5
ATOM 5468 O O . TYR A 1 5 ? -5.499 -1.428 -1.692 1.00 0.00 5 TYR A O 5
ATOM 5486 N N . HIS A 1 6 ? -5.983 0.033 -0.048 1.00 0.00 6 HIS A N 5
ATOM 5487 C CA . HIS A 1 6 ? -6.835 0.859 -0.900 1.00 0.00 6 HIS A CA 5
ATOM 5488 C C . HIS A 1 6 ? -6.012 1.566 -1.963 1.00 0.00 6 HIS A C 5
ATOM 5489 O O . HIS A 1 6 ? -6.318 1.485 -3.152 1.00 0.00 6 HIS A O 5
ATOM 5504 N N . TYR A 1 7 ? -4.959 2.257 -1.536 1.00 0.00 7 TYR A N 5
ATOM 5505 C CA . TYR A 1 7 ? -4.106 2.952 -2.484 1.00 0.00 7 TYR A CA 5
ATOM 5506 C C . TYR A 1 7 ? -3.601 1.929 -3.488 1.00 0.00 7 TYR A C 5
ATOM 5507 O O . TYR A 1 7 ? -3.743 2.101 -4.700 1.00 0.00 7 TYR A O 5
ATOM 5525 N N . LEU A 1 8 ? -3.043 0.845 -2.957 1.00 0.00 8 LEU A N 5
ATOM 5526 C CA . LEU A 1 8 ? -2.553 -0.241 -3.787 1.00 0.00 8 LEU A CA 5
ATOM 5527 C C . LEU A 1 8 ? -3.684 -0.794 -4.656 1.00 0.00 8 LEU A C 5
ATOM 5528 O O . LEU A 1 8 ? -3.434 -1.362 -5.720 1.00 0.00 8 LEU A O 5
ATOM 5544 N N . LEU A 1 9 ? -4.933 -0.628 -4.196 1.00 0.00 9 LEU A N 5
ATOM 5545 C CA . LEU A 1 9 ? -6.082 -1.127 -4.955 1.00 0.00 9 LEU A CA 5
ATOM 5546 C C . LEU A 1 9 ? -6.130 -0.503 -6.353 1.00 0.00 9 LEU A C 5
ATOM 5547 O O . LEU A 1 9 ? -6.728 -1.066 -7.270 1.00 0.00 9 LEU A O 5
ATOM 5563 N N . LYS A 1 10 ? -5.501 0.662 -6.504 1.00 0.00 10 LYS A N 5
ATOM 5564 C CA . LYS A 1 10 ? -5.479 1.354 -7.794 1.00 0.00 10 LYS A CA 5
ATOM 5565 C C . LYS A 1 10 ? -4.647 0.567 -8.805 1.00 0.00 10 LYS A C 5
ATOM 5566 O O . LYS A 1 10 ? -4.759 0.776 -10.014 1.00 0.00 10 LYS A O 5
ATOM 5585 N N . TYR A 1 11 ? -3.833 -0.353 -8.298 1.00 0.00 11 TYR A N 5
ATOM 5586 C CA . TYR A 1 11 ? -3.002 -1.194 -9.140 1.00 0.00 11 TYR A CA 5
ATOM 5587 C C . TYR A 1 11 ? -3.724 -2.510 -9.385 1.00 0.00 11 TYR A C 5
ATOM 5588 O O . TYR A 1 11 ? -3.149 -3.590 -9.243 1.00 0.00 11 TYR A O 5
ATOM 5606 N N . ARG A 1 12 ? -5.004 -2.389 -9.725 1.00 0.00 12 ARG A N 5
ATOM 5607 C CA . ARG A 1 12 ? -5.867 -3.548 -9.974 1.00 0.00 12 ARG A CA 5
ATOM 5608 C C . ARG A 1 12 ? -5.099 -4.700 -10.618 1.00 0.00 12 ARG A C 5
ATOM 5609 O O . ARG A 1 12 ? -4.126 -4.495 -11.349 1.00 0.00 12 ARG A O 5
ATOM 5630 N N . HIS A 1 13 ? -5.552 -5.912 -10.325 1.00 0.00 13 HIS A N 5
ATOM 5631 C CA . HIS A 1 13 ? -4.918 -7.117 -10.847 1.00 0.00 13 HIS A CA 5
ATOM 5632 C C . HIS A 1 13 ? -5.165 -7.294 -12.350 1.00 0.00 13 HIS A C 5
ATOM 5633 O O . HIS A 1 13 ? -4.286 -7.764 -13.071 1.00 0.00 13 HIS A O 5
ATOM 5648 N N . PRO A 1 14 ? -6.328 -6.947 -12.840 1.00 0.00 14 PRO A N 5
ATOM 5649 C CA . PRO A 1 14 ? -6.653 -7.098 -14.289 1.00 0.00 14 PRO A CA 5
ATOM 5650 C C . PRO A 1 14 ? -5.820 -6.182 -15.192 1.00 0.00 14 PRO A C 5
ATOM 5651 O O . PRO A 1 14 ? -6.207 -5.908 -16.330 1.00 0.00 14 PRO A O 5
ATOM 5662 N N . LYS A 1 15 ? -4.673 -5.720 -14.690 1.00 0.00 15 LYS A N 5
ATOM 5663 C CA . LYS A 1 15 ? -3.804 -4.848 -15.474 1.00 0.00 15 LYS A CA 5
ATOM 5664 C C . LYS A 1 15 ? -2.452 -4.653 -14.782 1.00 0.00 15 LYS A C 5
ATOM 5665 O O . LYS A 1 15 ? -2.148 -3.565 -14.289 1.00 0.00 15 LYS A O 5
ATOM 5684 N N . PRO A 1 16 ? -1.636 -5.678 -14.746 1.00 0.00 16 PRO A N 5
ATOM 5685 C CA . PRO A 1 16 ? -0.290 -5.614 -14.123 1.00 0.00 16 PRO A CA 5
ATOM 5686 C C . PRO A 1 16 ? 0.767 -5.133 -15.115 1.00 0.00 16 PRO A C 5
ATOM 5687 O O . PRO A 1 16 ? 1.218 -5.892 -15.973 1.00 0.00 16 PRO A O 5
ATOM 5698 N N . LYS A 1 17 ? 1.147 -3.866 -14.998 1.00 0.00 17 LYS A N 5
ATOM 5699 C CA . LYS A 1 17 ? 2.140 -3.287 -15.896 1.00 0.00 17 LYS A CA 5
ATOM 5700 C C . LYS A 1 17 ? 3.554 -3.484 -15.352 1.00 0.00 17 LYS A C 5
ATOM 5701 O O . LYS A 1 17 ? 4.302 -4.336 -15.833 1.00 0.00 17 LYS A O 5
ATOM 5720 N N . ASP A 1 18 ? 3.913 -2.678 -14.355 1.00 0.00 18 ASP A N 5
ATOM 5721 C CA . ASP A 1 18 ? 5.243 -2.750 -13.751 1.00 0.00 18 ASP A CA 5
ATOM 5722 C C . ASP A 1 18 ? 5.299 -3.826 -12.669 1.00 0.00 18 ASP A C 5
ATOM 5723 O O . ASP A 1 18 ? 4.277 -4.397 -12.293 1.00 0.00 18 ASP A O 5
ATOM 5732 N N . SER A 1 19 ? 6.509 -4.086 -12.171 1.00 0.00 19 SER A N 5
ATOM 5733 C CA . SER A 1 19 ? 6.710 -5.086 -11.126 1.00 0.00 19 SER A CA 5
ATOM 5734 C C . SER A 1 19 ? 5.765 -4.829 -9.952 1.00 0.00 19 SER A C 5
ATOM 5735 O O . SER A 1 19 ? 5.170 -5.760 -9.408 1.00 0.00 19 SER A O 5
ATOM 5743 N N . ILE A 1 20 ? 5.631 -3.558 -9.577 1.00 0.00 20 ILE A N 5
ATOM 5744 C CA . ILE A 1 20 ? 4.753 -3.183 -8.473 1.00 0.00 20 ILE A CA 5
ATOM 5745 C C . ILE A 1 20 ? 3.313 -3.586 -8.783 1.00 0.00 20 ILE A C 5
ATOM 5746 O O . ILE A 1 20 ? 2.562 -3.983 -7.893 1.00 0.00 20 ILE A O 5
ATOM 5762 N N . SER A 1 21 ? 2.945 -3.486 -10.058 1.00 0.00 21 SER A N 5
ATOM 5763 C CA . SER A 1 21 ? 1.600 -3.846 -10.491 1.00 0.00 21 SER A CA 5
ATOM 5764 C C . SER A 1 21 ? 1.352 -5.336 -10.263 1.00 0.00 21 SER A C 5
ATOM 5765 O O . SER A 1 21 ? 0.292 -5.729 -9.775 1.00 0.00 21 SER A O 5
ATOM 5773 N N . GLU A 1 22 ? 2.344 -6.156 -10.609 1.00 0.00 22 GLU A N 5
ATOM 5774 C CA . GLU A 1 22 ? 2.233 -7.602 -10.427 1.00 0.00 22 GLU A CA 5
ATOM 5775 C C . GLU A 1 22 ? 2.043 -7.924 -8.951 1.00 0.00 22 GLU A C 5
ATOM 5776 O O . GLU A 1 22 ? 1.261 -8.806 -8.587 1.00 0.00 22 GLU A O 5
ATOM 5788 N N . PHE A 1 23 ? 2.751 -7.183 -8.101 1.00 0.00 23 PHE A N 5
ATOM 5789 C CA . PHE A 1 23 ? 2.643 -7.378 -6.664 1.00 0.00 23 PHE A CA 5
ATOM 5790 C C . PHE A 1 23 ? 1.198 -7.149 -6.241 1.00 0.00 23 PHE A C 5
ATOM 5791 O O . PHE A 1 23 ? 0.610 -7.963 -5.528 1.00 0.00 23 PHE A O 5
ATOM 5808 N N . ALA A 1 24 ? 0.626 -6.044 -6.717 1.00 0.00 24 ALA A N 5
ATOM 5809 C CA . ALA A 1 24 ? -0.762 -5.721 -6.418 1.00 0.00 24 ALA A CA 5
ATOM 5810 C C . ALA A 1 24 ? -1.656 -6.889 -6.830 1.00 0.00 24 ALA A C 5
ATOM 5811 O O . ALA A 1 24 ? -2.631 -7.207 -6.150 1.00 0.00 24 ALA A O 5
ATOM 5818 N N . ASN A 1 25 ? -1.300 -7.530 -7.948 1.00 0.00 25 ASN A N 5
ATOM 5819 C CA . ASN A 1 25 ? -2.054 -8.671 -8.451 1.00 0.00 25 ASN A CA 5
ATOM 5820 C C . ASN A 1 25 ? -2.201 -9.732 -7.364 1.00 0.00 25 ASN A C 5
ATOM 5821 O O . ASN A 1 25 ? -3.299 -10.228 -7.111 1.00 0.00 25 ASN A O 5
ATOM 5832 N N . GLN A 1 26 ? -1.083 -10.067 -6.723 1.00 0.00 26 GLN A N 5
ATOM 5833 C CA . GLN A 1 26 ? -1.089 -11.066 -5.656 1.00 0.00 26 GLN A CA 5
ATOM 5834 C C . GLN A 1 26 ? -1.977 -10.606 -4.500 1.00 0.00 26 GLN A C 5
ATOM 5835 O O . GLN A 1 26 ? -2.843 -11.351 -4.036 1.00 0.00 26 GLN A O 5
ATOM 5849 N N . ALA A 1 27 ? -1.755 -9.376 -4.044 1.00 0.00 27 ALA A N 5
ATOM 5850 C CA . ALA A 1 27 ? -2.535 -8.817 -2.942 1.00 0.00 27 ALA A CA 5
ATOM 5851 C C . ALA A 1 27 ? -4.028 -8.824 -3.268 1.00 0.00 27 ALA A C 5
ATOM 5852 O O . ALA A 1 27 ? -4.865 -8.957 -2.375 1.00 0.00 27 ALA A O 5
ATOM 5859 N N . TYR A 1 28 ? -4.354 -8.677 -4.550 1.00 0.00 28 TYR A N 5
ATOM 5860 C CA . TYR A 1 28 ? -5.748 -8.666 -4.985 1.00 0.00 28 TYR A CA 5
ATOM 5861 C C . TYR A 1 28 ? -6.448 -9.970 -4.607 1.00 0.00 28 TYR A C 5
ATOM 5862 O O . TYR A 1 28 ? -7.654 -9.986 -4.362 1.00 0.00 28 TYR A O 5
ATOM 5880 N N . GLU A 1 29 ? -5.684 -11.061 -4.571 1.00 0.00 29 GLU A N 5
ATOM 5881 C CA . GLU A 1 29 ? -6.240 -12.366 -4.234 1.00 0.00 29 GLU A CA 5
ATOM 5882 C C . GLU A 1 29 ? -6.307 -12.559 -2.719 1.00 0.00 29 GLU A C 5
ATOM 5883 O O . GLU A 1 29 ? -6.750 -13.605 -2.240 1.00 0.00 29 GLU A O 5
ATOM 5895 N N . ASP A 1 30 ? -5.872 -11.548 -1.971 1.00 0.00 30 ASP A N 5
ATOM 5896 C CA . ASP A 1 30 ? -5.893 -11.622 -0.512 1.00 0.00 30 ASP A CA 5
ATOM 5897 C C . ASP A 1 30 ? -7.295 -11.341 0.022 1.00 0.00 30 ASP A C 5
ATOM 5898 O O . ASP A 1 30 ? -8.217 -11.058 -0.745 1.00 0.00 30 ASP A O 5
ATOM 5907 N N . HIS A 1 31 ? -7.443 -11.422 1.342 1.00 0.00 31 HIS A N 5
ATOM 5908 C CA . HIS A 1 31 ? -8.732 -11.178 1.985 1.00 0.00 31 HIS A CA 5
ATOM 5909 C C . HIS A 1 31 ? -8.578 -11.171 3.507 1.00 0.00 31 HIS A C 5
ATOM 5910 O O . HIS A 1 31 ? -9.532 -11.434 4.242 1.00 0.00 31 HIS A O 5
ATOM 5925 N N . SER A 1 32 ? -7.368 -10.864 3.971 1.00 0.00 32 SER A N 5
ATOM 5926 C CA . SER A 1 32 ? -7.085 -10.817 5.404 1.00 0.00 32 SER A CA 5
ATOM 5927 C C . SER A 1 32 ? -6.193 -9.621 5.739 1.00 0.00 32 SER A C 5
ATOM 5928 O O . SER A 1 32 ? -5.866 -9.385 6.903 1.00 0.00 32 SER A O 5
ATOM 5936 N N . PHE A 1 33 ? -5.806 -8.870 4.708 1.00 0.00 33 PHE A N 5
ATOM 5937 C CA . PHE A 1 33 ? -4.959 -7.697 4.885 1.00 0.00 33 PHE A CA 5
ATOM 5938 C C . PHE A 1 33 ? -5.538 -6.769 5.954 1.00 0.00 33 PHE A C 5
ATOM 5939 O O . PHE A 1 33 ? -6.749 -6.553 6.002 1.00 0.00 33 PHE A O 5
ATOM 5956 N N . PRO A 1 34 ? -4.701 -6.219 6.802 1.00 0.00 34 PRO A N 5
ATOM 5957 C CA . PRO A 1 34 ? -5.145 -5.290 7.882 1.00 0.00 34 PRO A CA 5
ATOM 5958 C C . PRO A 1 34 ? -5.536 -3.920 7.325 1.00 0.00 34 PRO A C 5
ATOM 5959 O O . PRO A 1 34 ? -4.929 -2.900 7.657 1.00 0.00 34 PRO A O 5
ATOM 5970 N N . LYS A 1 35 ? -6.556 -3.915 6.470 1.00 0.00 35 LYS A N 5
ATOM 5971 C CA . LYS A 1 35 ? -7.039 -2.677 5.855 1.00 0.00 35 LYS A CA 5
ATOM 5972 C C . LYS A 1 35 ? -7.423 -1.656 6.924 1.00 0.00 35 LYS A C 5
ATOM 5973 O O . LYS A 1 35 ? -7.415 -0.448 6.673 1.00 0.00 35 LYS A O 5
ATOM 5992 N N . THR A 1 36 ? -7.765 -2.147 8.112 1.00 0.00 36 THR A N 5
ATOM 5993 C CA . THR A 1 36 ? -8.159 -1.273 9.212 1.00 0.00 36 THR A CA 5
ATOM 5994 C C . THR A 1 36 ? -6.978 -1.009 10.147 1.00 0.00 36 THR A C 5
ATOM 5995 O O . THR A 1 36 ? -7.156 -0.848 11.355 1.00 0.00 36 THR A O 5
ATOM 6006 N N . SER A 1 37 ? -5.773 -0.963 9.579 1.00 0.00 37 SER A N 5
ATOM 6007 C CA . SER A 1 37 ? -4.571 -0.718 10.368 1.00 0.00 37 SER A CA 5
ATOM 6008 C C . SER A 1 37 ? -3.337 -0.737 9.475 1.00 0.00 37 SER A C 5
ATOM 6009 O O . SER A 1 37 ? -2.808 -1.802 9.151 1.00 0.00 37 SER A O 5
ATOM 6017 N N . THR A 1 38 ? -2.876 0.451 9.088 1.00 0.00 38 THR A N 5
ATOM 6018 C CA . THR A 1 38 ? -1.696 0.557 8.242 1.00 0.00 38 THR A CA 5
ATOM 6019 C C . THR A 1 38 ? -0.492 0.972 9.080 1.00 0.00 38 THR A C 5
ATOM 6020 O O . THR A 1 38 ? -0.388 2.120 9.516 1.00 0.00 38 THR A O 5
ATOM 6031 N N . ASP A 1 39 ? 0.412 0.027 9.293 1.00 0.00 39 ASP A N 5
ATOM 6032 C CA . ASP A 1 39 ? 1.614 0.279 10.071 1.00 0.00 39 ASP A CA 5
ATOM 6033 C C . ASP A 1 39 ? 2.776 -0.515 9.482 1.00 0.00 39 ASP A C 5
ATOM 6034 O O . ASP A 1 39 ? 2.669 -1.723 9.286 1.00 0.00 39 ASP A O 5
ATOM 6043 N N . TYR A 1 40 ? 3.879 0.167 9.190 1.00 0.00 40 TYR A N 5
ATOM 6044 C CA . TYR A 1 40 ? 5.042 -0.496 8.604 1.00 0.00 40 TYR A CA 5
ATOM 6045 C C . TYR A 1 40 ? 5.376 -1.793 9.342 1.00 0.00 40 TYR A C 5
ATOM 6046 O O . TYR A 1 40 ? 5.591 -2.825 8.713 1.00 0.00 40 TYR A O 5
ATOM 6064 N N . HIS A 1 41 ? 5.423 -1.736 10.671 1.00 0.00 41 HIS A N 5
ATOM 6065 C CA . HIS A 1 41 ? 5.743 -2.924 11.461 1.00 0.00 41 HIS A CA 5
ATOM 6066 C C . HIS A 1 41 ? 4.686 -4.010 11.268 1.00 0.00 41 HIS A C 5
ATOM 6067 O O . HIS A 1 41 ? 5.013 -5.164 10.987 1.00 0.00 41 HIS A O 5
ATOM 6082 N N . GLU A 1 42 ? 3.422 -3.633 11.425 1.00 0.00 42 GLU A N 5
ATOM 6083 C CA . GLU A 1 42 ? 2.317 -4.576 11.272 1.00 0.00 42 GLU A CA 5
ATOM 6084 C C . GLU A 1 42 ? 2.285 -5.159 9.860 1.00 0.00 42 GLU A C 5
ATOM 6085 O O . GLU A 1 42 ? 2.162 -6.370 9.679 1.00 0.00 42 GLU A O 5
ATOM 6097 N N . ILE A 1 43 ? 2.386 -4.284 8.864 1.00 0.00 43 ILE A N 5
ATOM 6098 C CA . ILE A 1 43 ? 2.358 -4.710 7.469 1.00 0.00 43 ILE A CA 5
ATOM 6099 C C . ILE A 1 43 ? 3.586 -5.557 7.136 1.00 0.00 43 ILE A C 5
ATOM 6100 O O . ILE A 1 43 ? 3.462 -6.645 6.573 1.00 0.00 43 ILE A O 5
ATOM 6116 N N . SER A 1 44 ? 4.767 -5.053 7.486 1.00 0.00 44 SER A N 5
ATOM 6117 C CA . SER A 1 44 ? 6.007 -5.780 7.218 1.00 0.00 44 SER A CA 5
ATOM 6118 C C . SER A 1 44 ? 5.914 -7.211 7.745 1.00 0.00 44 SER A C 5
ATOM 6119 O O . SER A 1 44 ? 6.293 -8.160 7.056 1.00 0.00 44 SER A O 5
ATOM 6127 N N . SER A 1 45 ? 5.404 -7.357 8.969 1.00 0.00 45 SER A N 5
ATOM 6128 C CA . SER A 1 45 ? 5.258 -8.672 9.580 1.00 0.00 45 SER A CA 5
ATOM 6129 C C . SER A 1 45 ? 4.273 -9.523 8.786 1.00 0.00 45 SER A C 5
ATOM 6130 O O . SER A 1 45 ? 4.431 -10.738 8.690 1.00 0.00 45 SER A O 5
ATOM 6138 N N . TYR A 1 46 ? 3.260 -8.871 8.219 1.00 0.00 46 TYR A N 5
ATOM 6139 C CA . TYR A 1 46 ? 2.250 -9.570 7.433 1.00 0.00 46 TYR A CA 5
ATOM 6140 C C . TYR A 1 46 ? 2.905 -10.288 6.258 1.00 0.00 46 TYR A C 5
ATOM 6141 O O . TYR A 1 46 ? 2.511 -11.396 5.895 1.00 0.00 46 TYR A O 5
ATOM 6159 N N . LEU A 1 47 ? 3.919 -9.652 5.681 1.00 0.00 47 LEU A N 5
ATOM 6160 C CA . LEU A 1 47 ? 4.640 -10.239 4.557 1.00 0.00 47 LEU A CA 5
ATOM 6161 C C . LEU A 1 47 ? 5.562 -11.356 5.048 1.00 0.00 47 LEU A C 5
ATOM 6162 O O . LEU A 1 47 ? 5.562 -12.456 4.497 1.00 0.00 47 LEU A O 5
ATOM 6178 N N . GLU A 1 48 ? 6.337 -11.061 6.090 1.00 0.00 48 GLU A N 5
ATOM 6179 C CA . GLU A 1 48 ? 7.261 -12.043 6.660 1.00 0.00 48 GLU A CA 5
ATOM 6180 C C . GLU A 1 48 ? 6.495 -13.228 7.243 1.00 0.00 48 GLU A C 5
ATOM 6181 O O . GLU A 1 48 ? 7.039 -14.323 7.387 1.00 0.00 48 GLU A O 5
ATOM 6193 N N . LEU A 1 49 ? 5.226 -12.997 7.568 1.00 0.00 49 LEU A N 5
ATOM 6194 C CA . LEU A 1 49 ? 4.376 -14.045 8.130 1.00 0.00 49 LEU A CA 5
ATOM 6195 C C . LEU A 1 49 ? 4.142 -15.154 7.107 1.00 0.00 49 LEU A C 5
ATOM 6196 O O . LEU A 1 49 ? 3.636 -16.225 7.444 1.00 0.00 49 LEU A O 5
ATOM 6212 N N . ASN A 1 50 ? 4.508 -14.885 5.855 1.00 0.00 50 ASN A N 5
ATOM 6213 C CA . ASN A 1 50 ? 4.327 -15.863 4.785 1.00 0.00 50 ASN A CA 5
ATOM 6214 C C . ASN A 1 50 ? 5.416 -15.717 3.722 1.00 0.00 50 ASN A C 5
ATOM 6215 O O . ASN A 1 50 ? 5.573 -14.660 3.107 1.00 0.00 50 ASN A O 5
ATOM 6226 N N . ALA A 1 51 ? 6.172 -16.798 3.531 1.00 0.00 51 ALA A N 5
ATOM 6227 C CA . ALA A 1 51 ? 7.269 -16.831 2.562 1.00 0.00 51 ALA A CA 5
ATOM 6228 C C . ALA A 1 51 ? 6.816 -16.401 1.165 1.00 0.00 51 ALA A C 5
ATOM 6229 O O . ALA A 1 51 ? 7.633 -15.976 0.347 1.00 0.00 51 ALA A O 5
ATOM 6236 N N . ASP A 1 52 ? 5.520 -16.529 0.891 1.00 0.00 52 ASP A N 5
ATOM 6237 C CA . ASP A 1 52 ? 4.989 -16.164 -0.421 1.00 0.00 52 ASP A CA 5
ATOM 6238 C C . ASP A 1 52 ? 5.295 -14.703 -0.747 1.00 0.00 52 ASP A C 5
ATOM 6239 O O . ASP A 1 52 ? 5.480 -14.347 -1.912 1.00 0.00 52 ASP A O 5
ATOM 6248 N N . TYR A 1 53 ? 5.356 -13.866 0.285 1.00 0.00 53 TYR A N 5
ATOM 6249 C CA . TYR A 1 53 ? 5.651 -12.447 0.094 1.00 0.00 53 TYR A CA 5
ATOM 6250 C C . TYR A 1 53 ? 7.144 -12.181 0.301 1.00 0.00 53 TYR A C 5
ATOM 6251 O O . TYR A 1 53 ? 7.685 -11.193 -0.195 1.00 0.00 53 TYR A O 5
ATOM 6269 N N . LEU A 1 54 ? 7.800 -13.077 1.038 1.00 0.00 54 LEU A N 5
ATOM 6270 C CA . LEU A 1 54 ? 9.231 -12.949 1.310 1.00 0.00 54 LEU A CA 5
ATOM 6271 C C . LEU A 1 54 ? 10.032 -12.813 0.012 1.00 0.00 54 LEU A C 5
ATOM 6272 O O . LEU A 1 54 ? 11.127 -12.248 0.005 1.00 0.00 54 LEU A O 5
ATOM 6288 N N . HIS A 1 55 ? 9.488 -13.348 -1.079 1.00 0.00 55 HIS A N 5
ATOM 6289 C CA . HIS A 1 55 ? 10.170 -13.302 -2.372 1.00 0.00 55 HIS A CA 5
ATOM 6290 C C . HIS A 1 55 ? 9.920 -11.980 -3.105 1.00 0.00 55 HIS A C 5
ATOM 6291 O O . HIS A 1 55 ? 10.312 -11.828 -4.263 1.00 0.00 55 HIS A O 5
ATOM 6306 N N . THR A 1 56 ? 9.273 -11.026 -2.437 1.00 0.00 56 THR A N 5
ATOM 6307 C CA . THR A 1 56 ? 8.994 -9.732 -3.059 1.00 0.00 56 THR A CA 5
ATOM 6308 C C . THR A 1 56 ? 9.033 -8.605 -2.028 1.00 0.00 56 THR A C 5
ATOM 6309 O O . THR A 1 56 ? 8.383 -7.572 -2.196 1.00 0.00 56 THR A O 5
ATOM 6320 N N . MET A 1 57 ? 9.808 -8.803 -0.965 1.00 0.00 57 MET A N 5
ATOM 6321 C CA . MET A 1 57 ? 9.930 -7.790 0.081 1.00 0.00 57 MET A CA 5
ATOM 6322 C C . MET A 1 57 ? 10.466 -6.489 -0.505 1.00 0.00 57 MET A C 5
ATOM 6323 O O . MET A 1 57 ? 10.039 -5.400 -0.123 1.00 0.00 57 MET A O 5
ATOM 6337 N N . ALA A 1 58 ? 11.405 -6.622 -1.436 1.00 0.00 58 ALA A N 5
ATOM 6338 C CA . ALA A 1 58 ? 12.013 -5.463 -2.085 1.00 0.00 58 ALA A CA 5
ATOM 6339 C C . ALA A 1 58 ? 10.957 -4.612 -2.782 1.00 0.00 58 ALA A C 5
ATOM 6340 O O . ALA A 1 58 ? 11.079 -3.388 -2.847 1.00 0.00 58 ALA A O 5
ATOM 6347 N N . THR A 1 59 ? 9.924 -5.268 -3.307 1.00 0.00 59 THR A N 5
ATOM 6348 C CA . THR A 1 59 ? 8.855 -4.562 -4.005 1.00 0.00 59 THR A CA 5
ATOM 6349 C C . THR A 1 59 ? 7.965 -3.820 -3.012 1.00 0.00 59 THR A C 5
ATOM 6350 O O . THR A 1 59 ? 7.579 -2.675 -3.251 1.00 0.00 59 THR A O 5
ATOM 6361 N N . PHE A 1 60 ? 7.646 -4.475 -1.896 1.00 0.00 60 PHE A N 5
ATOM 6362 C CA . PHE A 1 60 ? 6.804 -3.859 -0.875 1.00 0.00 60 PHE A CA 5
ATOM 6363 C C . PHE A 1 60 ? 7.511 -2.654 -0.260 1.00 0.00 60 PHE A C 5
ATOM 6364 O O . PHE A 1 60 ? 6.944 -1.564 -0.182 1.00 0.00 60 PHE A O 5
ATOM 6381 N N . ASP A 1 61 ? 8.755 -2.859 0.167 1.00 0.00 61 ASP A N 5
ATOM 6382 C CA . ASP A 1 61 ? 9.538 -1.786 0.766 1.00 0.00 61 ASP A CA 5
ATOM 6383 C C . ASP A 1 61 ? 9.578 -0.580 -0.166 1.00 0.00 61 ASP A C 5
ATOM 6384 O O . ASP A 1 61 ? 9.391 0.559 0.265 1.00 0.00 61 ASP A O 5
ATOM 6393 N N . GLU A 1 62 ? 9.815 -0.847 -1.449 1.00 0.00 62 GLU A N 5
ATOM 6394 C CA . GLU A 1 62 ? 9.872 0.210 -2.452 1.00 0.00 62 GLU A CA 5
ATOM 6395 C C . GLU A 1 62 ? 8.504 0.866 -2.601 1.00 0.00 62 GLU A C 5
ATOM 6396 O O . GLU A 1 62 ? 8.402 2.087 -2.734 1.00 0.00 62 GLU A O 5
ATOM 6408 N N . ALA A 1 63 ? 7.455 0.047 -2.571 1.00 0.00 63 ALA A N 5
ATOM 6409 C CA . ALA A 1 63 ? 6.095 0.558 -2.698 1.00 0.00 63 ALA A CA 5
ATOM 6410 C C . ALA A 1 63 ? 5.793 1.530 -1.562 1.00 0.00 63 ALA A C 5
ATOM 6411 O O . ALA A 1 63 ? 5.270 2.621 -1.789 1.00 0.00 63 ALA A O 5
ATOM 6418 N N . TRP A 1 64 ? 6.137 1.128 -0.340 1.00 0.00 64 TRP A N 5
ATOM 6419 C CA . TRP A 1 64 ? 5.910 1.974 0.828 1.00 0.00 64 TRP A CA 5
ATOM 6420 C C . TRP A 1 64 ? 6.559 3.341 0.627 1.00 0.00 64 TRP A C 5
ATOM 6421 O O . TRP A 1 64 ? 5.929 4.375 0.854 1.00 0.00 64 TRP A O 5
ATOM 6442 N N . ASP A 1 65 ? 7.821 3.337 0.197 1.00 0.00 65 ASP A N 5
ATOM 6443 C CA . ASP A 1 65 ? 8.546 4.583 -0.036 1.00 0.00 65 ASP A CA 5
ATOM 6444 C C . ASP A 1 65 ? 7.740 5.503 -0.948 1.00 0.00 65 ASP A C 5
ATOM 6445 O O . ASP A 1 65 ? 7.680 6.715 -0.728 1.00 0.00 65 ASP A O 5
ATOM 6454 N N . GLN A 1 66 ? 7.114 4.916 -1.964 1.00 0.00 66 GLN A N 5
ATOM 6455 C CA . GLN A 1 66 ? 6.303 5.685 -2.900 1.00 0.00 66 GLN A CA 5
ATOM 6456 C C . GLN A 1 66 ? 5.024 6.158 -2.219 1.00 0.00 66 GLN A C 5
ATOM 6457 O O . GLN A 1 66 ? 4.624 7.314 -2.367 1.00 0.00 66 GLN A O 5
ATOM 6471 N N . TYR A 1 67 ? 4.391 5.256 -1.468 1.00 0.00 67 TYR A N 5
ATOM 6472 C CA . TYR A 1 67 ? 3.159 5.589 -0.759 1.00 0.00 67 TYR A CA 5
ATOM 6473 C C . TYR A 1 67 ? 3.357 6.851 0.073 1.00 0.00 67 TYR A C 5
ATOM 6474 O O . TYR A 1 67 ? 2.622 7.826 -0.079 1.00 0.00 67 TYR A O 5
ATOM 6492 N N . GLU A 1 68 ? 4.360 6.823 0.948 1.00 0.00 68 GLU A N 5
ATOM 6493 C CA . GLU A 1 68 ? 4.653 7.968 1.799 1.00 0.00 68 GLU A CA 5
ATOM 6494 C C . GLU A 1 68 ? 4.859 9.224 0.959 1.00 0.00 68 GLU A C 5
ATOM 6495 O O . GLU A 1 68 ? 4.255 10.255 1.223 1.00 0.00 68 GLU A O 5
ATOM 6507 N N . SER A 1 69 ? 5.714 9.123 -0.054 1.00 0.00 69 SER A N 5
ATOM 6508 C CA . SER A 1 69 ? 6.000 10.262 -0.926 1.00 0.00 69 SER A CA 5
ATOM 6509 C C . SER A 1 69 ? 4.711 10.883 -1.460 1.00 0.00 69 SER A C 5
ATOM 6510 O O . SER A 1 69 ? 4.659 12.082 -1.741 1.00 0.00 69 SER A O 5
ATOM 6518 N N . GLU A 1 70 ? 3.678 10.061 -1.601 1.00 0.00 70 GLU A N 5
ATOM 6519 C CA . GLU A 1 70 ? 2.393 10.530 -2.108 1.00 0.00 70 GLU A CA 5
ATOM 6520 C C . GLU A 1 70 ? 1.555 11.151 -0.992 1.00 0.00 70 GLU A C 5
ATOM 6521 O O . GLU A 1 70 ? 1.104 12.293 -1.103 1.00 0.00 70 GLU A O 5
ATOM 6533 N N . VAL A 1 71 ? 1.325 10.377 0.064 1.00 0.00 71 VAL A N 5
ATOM 6534 C CA . VAL A 1 71 ? 0.506 10.831 1.187 1.00 0.00 71 VAL A CA 5
ATOM 6535 C C . VAL A 1 71 ? 1.340 11.559 2.249 1.00 0.00 71 VAL A C 5
ATOM 6536 O O . VAL A 1 71 ? 0.862 11.801 3.358 1.00 0.00 71 VAL A O 5
ATOM 6549 N N . HIS A 1 72 ? 2.576 11.916 1.910 1.00 0.00 72 HIS A N 5
ATOM 6550 C CA . HIS A 1 72 ? 3.440 12.620 2.859 1.00 0.00 72 HIS A CA 5
ATOM 6551 C C . HIS A 1 72 ? 3.042 14.094 2.946 1.00 0.00 72 HIS A C 5
ATOM 6552 O O . HIS A 1 72 ? 3.377 14.779 3.912 1.00 0.00 72 HIS A O 5
ATOM 6567 N N . GLY A 1 73 ? 2.319 14.572 1.936 1.00 0.00 73 GLY A N 5
ATOM 6568 C CA . GLY A 1 73 ? 1.876 15.964 1.915 1.00 0.00 73 GLY A CA 5
ATOM 6569 C C . GLY A 1 73 ? 0.639 16.151 2.792 1.00 0.00 73 GLY A C 5
ATOM 6570 O O . GLY A 1 73 ? 0.281 17.277 3.139 1.00 0.00 73 GLY A O 5
ATOM 6574 N N . ARG A 1 74 ? 0.010 15.029 3.157 1.00 0.00 74 ARG A N 5
ATOM 6575 C CA . ARG A 1 74 ? -1.172 15.029 4.004 1.00 0.00 74 ARG A CA 5
ATOM 6576 C C . ARG A 1 74 ? -2.106 16.200 3.694 1.00 0.00 74 ARG A C 5
ATOM 6577 O O . ARG A 1 74 ? -2.139 16.708 2.571 1.00 0.00 74 ARG A O 5
ATOM 6598 N N . LEU A 1 75 ? -2.869 16.617 4.704 1.00 0.00 75 LEU A N 5
ATOM 6599 C CA . LEU A 1 75 ? -3.809 17.722 4.549 1.00 0.00 75 LEU A CA 5
ATOM 6600 C C . LEU A 1 75 ? -3.287 18.957 5.279 1.00 0.00 75 LEU A C 5
ATOM 6601 O O . LEU A 1 75 ? -3.987 19.553 6.098 1.00 0.00 75 LEU A O 5
ATOM 6617 N N . GLU A 1 76 ? -2.045 19.328 4.978 1.00 0.00 76 GLU A N 5
ATOM 6618 C CA . GLU A 1 76 ? -1.426 20.487 5.614 1.00 0.00 76 GLU A CA 5
ATOM 6619 C C . GLU A 1 76 ? -1.760 21.766 4.848 1.00 0.00 76 GLU A C 5
ATOM 6620 O O . GLU A 1 76 ? -0.879 22.577 4.551 1.00 0.00 76 GLU A O 5
ATOM 6632 N N . HIS A 1 77 ? -3.043 21.942 4.536 1.00 0.00 77 HIS A N 5
ATOM 6633 C CA . HIS A 1 77 ? -3.494 23.126 3.808 1.00 0.00 77 HIS A CA 5
ATOM 6634 C C . HIS A 1 77 ? -3.401 24.370 4.694 1.00 0.00 77 HIS A C 5
ATOM 6635 O O . HIS A 1 77 ? -3.164 24.268 5.898 1.00 0.00 77 HIS A O 5
ATOM 6650 N N . HIS A 1 78 ? -3.586 25.539 4.084 1.00 0.00 78 HIS A N 5
ATOM 6651 C CA . HIS A 1 78 ? -3.516 26.801 4.818 1.00 0.00 78 HIS A CA 5
ATOM 6652 C C . HIS A 1 78 ? -4.910 27.376 5.047 1.00 0.00 78 HIS A C 5
ATOM 6653 O O . HIS A 1 78 ? -5.385 27.440 6.182 1.00 0.00 78 HIS A O 5
ATOM 6668 N N . HIS A 1 79 ? -5.553 27.805 3.961 1.00 0.00 79 HIS A N 5
ATOM 6669 C CA . HIS A 1 79 ? -6.892 28.387 4.045 1.00 0.00 79 HIS A CA 5
ATOM 6670 C C . HIS A 1 79 ? -7.827 27.501 4.865 1.00 0.00 79 HIS A C 5
ATOM 6671 O O . HIS A 1 79 ? -7.876 26.285 4.678 1.00 0.00 79 HIS A O 5
ATOM 6686 N N . HIS A 1 80 ? -8.565 28.129 5.779 1.00 0.00 80 HIS A N 5
ATOM 6687 C CA . HIS A 1 80 ? -9.497 27.406 6.640 1.00 0.00 80 HIS A CA 5
ATOM 6688 C C . HIS A 1 80 ? -10.788 27.086 5.894 1.00 0.00 80 HIS A C 5
ATOM 6689 O O . HIS A 1 80 ? -11.013 27.564 4.781 1.00 0.00 80 HIS A O 5
ATOM 6704 N N . HIS A 1 81 ? -11.636 26.274 6.522 1.00 0.00 81 HIS A N 5
ATOM 6705 C CA . HIS A 1 81 ? -12.910 25.890 5.923 1.00 0.00 81 HIS A CA 5
ATOM 6706 C C . HIS A 1 81 ? -13.871 27.077 5.914 1.00 0.00 81 HIS A C 5
ATOM 6707 O O . HIS A 1 81 ? -14.007 27.782 6.915 1.00 0.00 81 HIS A O 5
ATOM 6722 N N . HIS A 1 82 ? -14.534 27.288 4.776 1.00 0.00 82 HIS A N 5
ATOM 6723 C CA . HIS A 1 82 ? -15.484 28.392 4.633 1.00 0.00 82 HIS A CA 5
ATOM 6724 C C . HIS A 1 82 ? -14.800 29.735 4.912 1.00 0.00 82 HIS A C 5
ATOM 6725 O O . HIS A 1 82 ? -14.878 30.205 6.037 1.00 0.00 82 HIS A O 5
ATOM 6741 N N . MET A 1 1 ? -5.194 8.465 6.824 1.00 0.00 1 MET A N 6
ATOM 6742 C CA . MET A 1 1 ? -4.807 7.786 5.552 1.00 0.00 1 MET A CA 6
ATOM 6743 C C . MET A 1 1 ? -6.027 7.073 4.974 1.00 0.00 1 MET A C 6
ATOM 6744 O O . MET A 1 1 ? -6.893 6.610 5.717 1.00 0.00 1 MET A O 6
ATOM 6760 N N . LYS A 1 2 ? -6.087 6.986 3.646 1.00 0.00 2 LYS A N 6
ATOM 6761 C CA . LYS A 1 2 ? -7.208 6.323 2.984 1.00 0.00 2 LYS A CA 6
ATOM 6762 C C . LYS A 1 2 ? -6.914 4.835 2.789 1.00 0.00 2 LYS A C 6
ATOM 6763 O O . LYS A 1 2 ? -6.205 4.455 1.859 1.00 0.00 2 LYS A O 6
ATOM 6782 N N . SER A 1 3 ? -7.471 4.013 3.689 1.00 0.00 3 SER A N 6
ATOM 6783 C CA . SER A 1 3 ? -7.300 2.551 3.658 1.00 0.00 3 SER A CA 6
ATOM 6784 C C . SER A 1 3 ? -6.362 2.099 2.540 1.00 0.00 3 SER A C 6
ATOM 6785 O O . SER A 1 3 ? -6.722 2.141 1.361 1.00 0.00 3 SER A O 6
ATOM 6793 N N . PHE A 1 4 ? -5.164 1.660 2.920 1.00 0.00 4 PHE A N 6
ATOM 6794 C CA . PHE A 1 4 ? -4.179 1.198 1.947 1.00 0.00 4 PHE A CA 6
ATOM 6795 C C . PHE A 1 4 ? -4.824 0.244 0.944 1.00 0.00 4 PHE A C 6
ATOM 6796 O O . PHE A 1 4 ? -4.454 0.220 -0.232 1.00 0.00 4 PHE A O 6
ATOM 6813 N N . TYR A 1 5 ? -5.794 -0.534 1.415 1.00 0.00 5 TYR A N 6
ATOM 6814 C CA . TYR A 1 5 ? -6.491 -1.483 0.555 1.00 0.00 5 TYR A CA 6
ATOM 6815 C C . TYR A 1 5 ? -7.160 -0.763 -0.613 1.00 0.00 5 TYR A C 6
ATOM 6816 O O . TYR A 1 5 ? -7.065 -1.202 -1.760 1.00 0.00 5 TYR A O 6
ATOM 6834 N N . HIS A 1 6 ? -7.837 0.345 -0.317 1.00 0.00 6 HIS A N 6
ATOM 6835 C CA . HIS A 1 6 ? -8.517 1.111 -1.358 1.00 0.00 6 HIS A CA 6
ATOM 6836 C C . HIS A 1 6 ? -7.516 1.770 -2.293 1.00 0.00 6 HIS A C 6
ATOM 6837 O O . HIS A 1 6 ? -7.732 1.825 -3.504 1.00 0.00 6 HIS A O 6
ATOM 6852 N N . TYR A 1 7 ? -6.416 2.271 -1.736 1.00 0.00 7 TYR A N 6
ATOM 6853 C CA . TYR A 1 7 ? -5.408 2.909 -2.568 1.00 0.00 7 TYR A CA 6
ATOM 6854 C C . TYR A 1 7 ? -4.998 1.917 -3.643 1.00 0.00 7 TYR A C 6
ATOM 6855 O O . TYR A 1 7 ? -4.977 2.235 -4.832 1.00 0.00 7 TYR A O 6
ATOM 6873 N N . LEU A 1 8 ? -4.712 0.696 -3.205 1.00 0.00 8 LEU A N 6
ATOM 6874 C CA . LEU A 1 8 ? -4.346 -0.373 -4.115 1.00 0.00 8 LEU A CA 6
ATOM 6875 C C . LEU A 1 8 ? -5.460 -0.608 -5.134 1.00 0.00 8 LEU A C 6
ATOM 6876 O O . LEU A 1 8 ? -5.195 -0.978 -6.278 1.00 0.00 8 LEU A O 6
ATOM 6892 N N . LEU A 1 9 ? -6.715 -0.398 -4.708 1.00 0.00 9 LEU A N 6
ATOM 6893 C CA . LEU A 1 9 ? -7.854 -0.605 -5.602 1.00 0.00 9 LEU A CA 6
ATOM 6894 C C . LEU A 1 9 ? -7.778 0.317 -6.818 1.00 0.00 9 LEU A C 6
ATOM 6895 O O . LEU A 1 9 ? -8.373 0.028 -7.857 1.00 0.00 9 LEU A O 6
ATOM 6911 N N . LYS A 1 10 ? -7.051 1.427 -6.683 1.00 0.00 10 LYS A N 6
ATOM 6912 C CA . LYS A 1 10 ? -6.919 2.382 -7.783 1.00 0.00 10 LYS A CA 6
ATOM 6913 C C . LYS A 1 10 ? -6.141 1.756 -8.939 1.00 0.00 10 LYS A C 6
ATOM 6914 O O . LYS A 1 10 ? -6.379 2.080 -10.103 1.00 0.00 10 LYS A O 6
ATOM 6933 N N . TYR A 1 11 ? -5.219 0.854 -8.609 1.00 0.00 11 TYR A N 6
ATOM 6934 C CA . TYR A 1 11 ? -4.420 0.183 -9.624 1.00 0.00 11 TYR A CA 6
ATOM 6935 C C . TYR A 1 11 ? -5.115 -1.099 -10.082 1.00 0.00 11 TYR A C 6
ATOM 6936 O O . TYR A 1 11 ? -4.529 -1.906 -10.804 1.00 0.00 11 TYR A O 6
ATOM 6954 N N . ARG A 1 12 ? -6.378 -1.253 -9.662 1.00 0.00 12 ARG A N 6
ATOM 6955 C CA . ARG A 1 12 ? -7.202 -2.414 -10.015 1.00 0.00 12 ARG A CA 6
ATOM 6956 C C . ARG A 1 12 ? -6.353 -3.646 -10.344 1.00 0.00 12 ARG A C 6
ATOM 6957 O O . ARG A 1 12 ? -5.368 -3.936 -9.661 1.00 0.00 12 ARG A O 6
ATOM 6978 N N . HIS A 1 13 ? -6.750 -4.374 -11.379 1.00 0.00 13 HIS A N 6
ATOM 6979 C CA . HIS A 1 13 ? -6.031 -5.577 -11.789 1.00 0.00 13 HIS A CA 6
ATOM 6980 C C . HIS A 1 13 ? -6.401 -5.961 -13.226 1.00 0.00 13 HIS A C 6
ATOM 6981 O O . HIS A 1 13 ? -6.850 -7.078 -13.488 1.00 0.00 13 HIS A O 6
ATOM 6996 N N . PRO A 1 14 ? -6.209 -5.054 -14.155 1.00 0.00 14 PRO A N 6
ATOM 6997 C CA . PRO A 1 14 ? -6.516 -5.282 -15.591 1.00 0.00 14 PRO A CA 6
ATOM 6998 C C . PRO A 1 14 ? -5.325 -5.888 -16.339 1.00 0.00 14 PRO A C 6
ATOM 6999 O O . PRO A 1 14 ? -5.137 -7.105 -16.336 1.00 0.00 14 PRO A O 6
ATOM 7010 N N . LYS A 1 15 ? -4.523 -5.027 -16.967 1.00 0.00 15 LYS A N 6
ATOM 7011 C CA . LYS A 1 15 ? -3.347 -5.475 -17.709 1.00 0.00 15 LYS A CA 6
ATOM 7012 C C . LYS A 1 15 ? -2.075 -4.964 -17.027 1.00 0.00 15 LYS A C 6
ATOM 7013 O O . LYS A 1 15 ? -1.550 -3.909 -17.384 1.00 0.00 15 LYS A O 6
ATOM 7032 N N . PRO A 1 16 ? -1.586 -5.682 -16.044 1.00 0.00 16 PRO A N 6
ATOM 7033 C CA . PRO A 1 16 ? -0.362 -5.287 -15.284 1.00 0.00 16 PRO A CA 6
ATOM 7034 C C . PRO A 1 16 ? 0.928 -5.486 -16.079 1.00 0.00 16 PRO A C 6
ATOM 7035 O O . PRO A 1 16 ? 0.979 -6.282 -17.018 1.00 0.00 16 PRO A O 6
ATOM 7046 N N . LYS A 1 17 ? 1.969 -4.760 -15.676 1.00 0.00 17 LYS A N 6
ATOM 7047 C CA . LYS A 1 17 ? 3.275 -4.853 -16.325 1.00 0.00 17 LYS A CA 6
ATOM 7048 C C . LYS A 1 17 ? 4.373 -4.519 -15.318 1.00 0.00 17 LYS A C 6
ATOM 7049 O O . LYS A 1 17 ? 5.407 -5.188 -15.267 1.00 0.00 17 LYS A O 6
ATOM 7068 N N . ASP A 1 18 ? 4.132 -3.488 -14.511 1.00 0.00 18 ASP A N 6
ATOM 7069 C CA . ASP A 1 18 ? 5.095 -3.078 -13.494 1.00 0.00 18 ASP A CA 6
ATOM 7070 C C . ASP A 1 18 ? 4.933 -3.938 -12.244 1.00 0.00 18 ASP A C 6
ATOM 7071 O O . ASP A 1 18 ? 3.859 -4.488 -11.999 1.00 0.00 18 ASP A O 6
ATOM 7080 N N . SER A 1 19 ? 6.003 -4.053 -11.460 1.00 0.00 19 SER A N 6
ATOM 7081 C CA . SER A 1 19 ? 5.969 -4.855 -10.238 1.00 0.00 19 SER A CA 6
ATOM 7082 C C . SER A 1 19 ? 4.779 -4.470 -9.361 1.00 0.00 19 SER A C 6
ATOM 7083 O O . SER A 1 19 ? 4.103 -5.337 -8.805 1.00 0.00 19 SER A O 6
ATOM 7091 N N . ILE A 1 20 ? 4.534 -3.167 -9.236 1.00 0.00 20 ILE A N 6
ATOM 7092 C CA . ILE A 1 20 ? 3.428 -2.675 -8.416 1.00 0.00 20 ILE A CA 6
ATOM 7093 C C . ILE A 1 20 ? 2.083 -3.149 -8.968 1.00 0.00 20 ILE A C 6
ATOM 7094 O O . ILE A 1 20 ? 1.175 -3.490 -8.207 1.00 0.00 20 ILE A O 6
ATOM 7110 N N . SER A 1 21 ? 1.961 -3.160 -10.294 1.00 0.00 21 SER A N 6
ATOM 7111 C CA . SER A 1 21 ? 0.723 -3.583 -10.938 1.00 0.00 21 SER A CA 6
ATOM 7112 C C . SER A 1 21 ? 0.425 -5.044 -10.629 1.00 0.00 21 SER A C 6
ATOM 7113 O O . SER A 1 21 ? -0.689 -5.383 -10.229 1.00 0.00 21 SER A O 6
ATOM 7121 N N . GLU A 1 22 ? 1.427 -5.901 -10.810 1.00 0.00 22 GLU A N 6
ATOM 7122 C CA . GLU A 1 22 ? 1.260 -7.327 -10.547 1.00 0.00 22 GLU A CA 6
ATOM 7123 C C . GLU A 1 22 ? 0.852 -7.554 -9.097 1.00 0.00 22 GLU A C 6
ATOM 7124 O O . GLU A 1 22 ? 0.029 -8.422 -8.803 1.00 0.00 22 GLU A O 6
ATOM 7136 N N . PHE A 1 23 ? 1.423 -6.756 -8.196 1.00 0.00 23 PHE A N 6
ATOM 7137 C CA . PHE A 1 23 ? 1.102 -6.867 -6.778 1.00 0.00 23 PHE A CA 6
ATOM 7138 C C . PHE A 1 23 ? -0.383 -6.605 -6.564 1.00 0.00 23 PHE A C 6
ATOM 7139 O O . PHE A 1 23 ? -1.043 -7.301 -5.793 1.00 0.00 23 PHE A O 6
ATOM 7156 N N . ALA A 1 24 ? -0.897 -5.598 -7.267 1.00 0.00 24 ALA A N 6
ATOM 7157 C CA . ALA A 1 24 ? -2.307 -5.242 -7.172 1.00 0.00 24 ALA A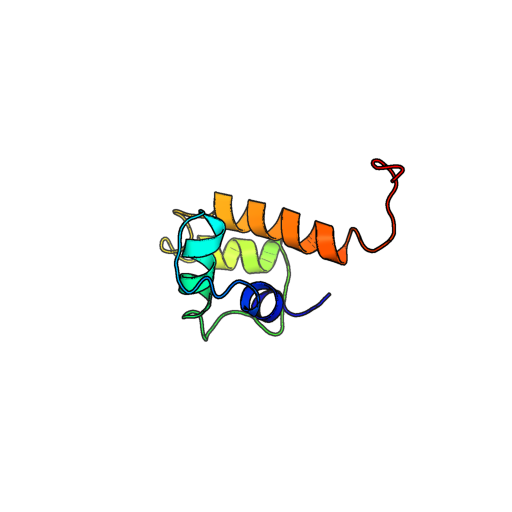 CA 6
ATOM 7158 C C . ALA A 1 24 ? -3.186 -6.457 -7.464 1.00 0.00 24 ALA A C 6
ATOM 7159 O O . ALA A 1 24 ? -4.114 -6.758 -6.711 1.00 0.00 24 ALA A O 6
ATOM 7166 N N . ASN A 1 25 ? -2.883 -7.152 -8.562 1.00 0.00 25 ASN A N 6
ATOM 7167 C CA . ASN A 1 25 ? -3.650 -8.338 -8.947 1.00 0.00 25 ASN A CA 6
ATOM 7168 C C . ASN A 1 25 ? -3.629 -9.382 -7.833 1.00 0.00 25 ASN A C 6
ATOM 7169 O O . ASN A 1 25 ? -4.669 -9.925 -7.458 1.00 0.00 25 ASN A O 6
ATOM 7180 N N . GLN A 1 26 ? -2.435 -9.662 -7.314 1.00 0.00 26 GLN A N 6
ATOM 7181 C CA . GLN A 1 26 ? -2.277 -10.647 -6.246 1.00 0.00 26 GLN A CA 6
ATOM 7182 C C . GLN A 1 26 ? -3.018 -10.212 -4.984 1.00 0.00 26 GLN A C 6
ATOM 7183 O O . GLN A 1 26 ? -3.776 -10.987 -4.399 1.00 0.00 26 GLN A O 6
ATOM 7197 N N . ALA A 1 27 ? -2.785 -8.969 -4.569 1.00 0.00 27 ALA A N 6
ATOM 7198 C CA . ALA A 1 27 ? -3.423 -8.432 -3.371 1.00 0.00 27 ALA A CA 6
ATOM 7199 C C . ALA A 1 27 ? -4.944 -8.509 -3.480 1.00 0.00 27 ALA A C 6
ATOM 7200 O O . ALA A 1 27 ? -5.641 -8.639 -2.472 1.00 0.00 27 ALA A O 6
ATOM 7207 N N . TYR A 1 28 ? -5.452 -8.433 -4.709 1.00 0.00 28 TYR A N 6
ATOM 7208 C CA . TYR A 1 28 ? -6.892 -8.498 -4.937 1.00 0.00 28 TYR A CA 6
ATOM 7209 C C . TYR A 1 28 ? -7.459 -9.816 -4.412 1.00 0.00 28 TYR A C 6
ATOM 7210 O O . TYR A 1 28 ? -8.602 -9.873 -3.954 1.00 0.00 28 TYR A O 6
ATOM 7228 N N . GLU A 1 29 ? -6.651 -10.872 -4.486 1.00 0.00 29 GLU A N 6
ATOM 7229 C CA . GLU A 1 29 ? -7.073 -12.187 -4.026 1.00 0.00 29 GLU A CA 6
ATOM 7230 C C . GLU A 1 29 ? -6.792 -12.362 -2.533 1.00 0.00 29 GLU A C 6
ATOM 7231 O O . GLU A 1 29 ? -7.209 -13.353 -1.930 1.00 0.00 29 GLU A O 6
ATOM 7243 N N . ASP A 1 30 ? -6.084 -11.401 -1.944 1.00 0.00 30 ASP A N 6
ATOM 7244 C CA . ASP A 1 30 ? -5.752 -11.471 -0.523 1.00 0.00 30 ASP A CA 6
ATOM 7245 C C . ASP A 1 30 ? -6.932 -11.006 0.329 1.00 0.00 30 ASP A C 6
ATOM 7246 O O . ASP A 1 30 ? -6.972 -9.861 0.784 1.00 0.00 30 ASP A O 6
ATOM 7255 N N . HIS A 1 31 ? -7.887 -11.908 0.544 1.00 0.00 31 HIS A N 6
ATOM 7256 C CA . HIS A 1 31 ? -9.066 -11.597 1.348 1.00 0.00 31 HIS A CA 6
ATOM 7257 C C . HIS A 1 31 ? -8.689 -11.372 2.813 1.00 0.00 31 HIS A C 6
ATOM 7258 O O . HIS A 1 31 ? -9.550 -11.075 3.643 1.00 0.00 31 HIS A O 6
ATOM 7273 N N . SER A 1 32 ? -7.401 -11.516 3.124 1.00 0.00 32 SER A N 6
ATOM 7274 C CA . SER A 1 32 ? -6.927 -11.328 4.492 1.00 0.00 32 SER A CA 6
ATOM 7275 C C . SER A 1 32 ? -6.330 -9.937 4.672 1.00 0.00 32 SER A C 6
ATOM 7276 O O . SER A 1 32 ? -6.138 -9.482 5.800 1.00 0.00 32 SER A O 6
ATOM 7284 N N . PHE A 1 33 ? -6.046 -9.266 3.555 1.00 0.00 33 PHE A N 6
ATOM 7285 C CA . PHE A 1 33 ? -5.479 -7.920 3.600 1.00 0.00 33 PHE A CA 6
ATOM 7286 C C . PHE A 1 33 ? -6.260 -7.058 4.594 1.00 0.00 33 PHE A C 6
ATOM 7287 O O . PHE A 1 33 ? -7.426 -6.752 4.362 1.00 0.00 33 PHE A O 6
ATOM 7304 N N . PRO A 1 34 ? -5.647 -6.678 5.690 1.00 0.00 34 PRO A N 6
ATOM 7305 C CA . PRO A 1 34 ? -6.308 -5.842 6.743 1.00 0.00 34 PRO A CA 6
ATOM 7306 C C . PRO A 1 34 ? -6.940 -4.568 6.175 1.00 0.00 34 PRO A C 6
ATOM 7307 O O . PRO A 1 34 ? -6.375 -3.481 6.277 1.00 0.00 34 PRO A O 6
ATOM 7318 N N . LYS A 1 35 ? -8.116 -4.718 5.574 1.00 0.00 35 LYS A N 6
ATOM 7319 C CA . LYS A 1 35 ? -8.827 -3.583 4.992 1.00 0.00 35 LYS A CA 6
ATOM 7320 C C . LYS A 1 35 ? -9.157 -2.542 6.060 1.00 0.00 35 LYS A C 6
ATOM 7321 O O . LYS A 1 35 ? -9.191 -1.344 5.781 1.00 0.00 35 LYS A O 6
ATOM 7340 N N . THR A 1 36 ? -9.412 -3.013 7.281 1.00 0.00 36 THR A N 6
ATOM 7341 C CA . THR A 1 36 ? -9.753 -2.120 8.386 1.00 0.00 36 THR A CA 6
ATOM 7342 C C . THR A 1 36 ? -8.536 -1.856 9.277 1.00 0.00 36 THR A C 6
ATOM 7343 O O . THR A 1 36 ? -8.640 -1.852 10.506 1.00 0.00 36 THR A O 6
ATOM 7354 N N . SER A 1 37 ? -7.384 -1.623 8.647 1.00 0.00 37 SER A N 6
ATOM 7355 C CA . SER A 1 37 ? -6.151 -1.351 9.380 1.00 0.00 37 SER A CA 6
ATOM 7356 C C . SER A 1 37 ? -4.999 -1.176 8.399 1.00 0.00 37 SER A C 6
ATOM 7357 O O . SER A 1 37 ? -4.844 -1.962 7.467 1.00 0.00 37 SER A O 6
ATOM 7365 N N . THR A 1 38 ? -4.185 -0.150 8.616 1.00 0.00 38 THR A N 6
ATOM 7366 C CA . THR A 1 38 ? -3.049 0.097 7.739 1.00 0.00 38 THR A CA 6
ATOM 7367 C C . THR A 1 38 ? -1.840 0.491 8.570 1.00 0.00 38 THR A C 6
ATOM 7368 O O . THR A 1 38 ? -1.768 1.595 9.112 1.00 0.00 38 THR A O 6
ATOM 7379 N N . ASP A 1 39 ? -0.894 -0.433 8.663 1.00 0.00 39 ASP A N 6
ATOM 7380 C CA . ASP A 1 39 ? 0.323 -0.209 9.422 1.00 0.00 39 ASP A CA 6
ATOM 7381 C C . ASP A 1 39 ? 1.490 -0.903 8.731 1.00 0.00 39 ASP A C 6
ATOM 7382 O O . ASP A 1 39 ? 1.411 -2.088 8.410 1.00 0.00 39 ASP A O 6
ATOM 7391 N N . TYR A 1 40 ? 2.562 -0.161 8.491 1.00 0.00 40 TYR A N 6
ATOM 7392 C CA . TYR A 1 40 ? 3.730 -0.716 7.817 1.00 0.00 40 TYR A CA 6
ATOM 7393 C C . TYR A 1 40 ? 4.311 -1.905 8.585 1.00 0.00 40 TYR A C 6
ATOM 7394 O O . TYR A 1 40 ? 4.497 -2.979 8.020 1.00 0.00 40 TYR A O 6
ATOM 7412 N N . HIS A 1 41 ? 4.613 -1.699 9.863 1.00 0.00 41 HIS A N 6
ATOM 7413 C CA . HIS A 1 41 ? 5.200 -2.754 10.689 1.00 0.00 41 HIS A CA 6
ATOM 7414 C C . HIS A 1 41 ? 4.269 -3.960 10.833 1.00 0.00 41 HIS A C 6
ATOM 7415 O O . HIS A 1 41 ? 4.686 -5.101 10.628 1.00 0.00 41 HIS A O 6
ATOM 7430 N N . GLU A 1 42 ? 3.022 -3.708 11.211 1.00 0.00 42 GLU A N 6
ATOM 7431 C CA . GLU A 1 42 ? 2.057 -4.787 11.406 1.00 0.00 42 GLU A CA 6
ATOM 7432 C C . GLU A 1 42 ? 1.796 -5.567 10.117 1.00 0.00 42 GLU A C 6
ATOM 7433 O O . GLU A 1 42 ? 1.874 -6.798 10.100 1.00 0.00 42 GLU A O 6
ATOM 7445 N N . ILE A 1 43 ? 1.471 -4.852 9.043 1.00 0.00 43 ILE A N 6
ATOM 7446 C CA . ILE A 1 43 ? 1.182 -5.504 7.768 1.00 0.00 43 ILE A CA 6
ATOM 7447 C C . ILE A 1 43 ? 2.436 -6.154 7.183 1.00 0.00 43 ILE A C 6
ATOM 7448 O O . ILE A 1 43 ? 2.376 -7.279 6.687 1.00 0.00 43 ILE A O 6
ATOM 7464 N N . SER A 1 44 ? 3.571 -5.456 7.251 1.00 0.00 44 SER A N 6
ATOM 7465 C CA . SER A 1 44 ? 4.822 -6.009 6.726 1.00 0.00 44 SER A CA 6
ATOM 7466 C C . SER A 1 44 ? 5.070 -7.399 7.306 1.00 0.00 44 SER A C 6
ATOM 7467 O O . SER A 1 44 ? 5.486 -8.312 6.594 1.00 0.00 44 SER A O 6
ATOM 7475 N N . SER A 1 45 ? 4.800 -7.553 8.604 1.00 0.00 45 SER A N 6
ATOM 7476 C CA . SER A 1 45 ? 4.982 -8.832 9.269 1.00 0.00 45 SER A CA 6
ATOM 7477 C C . SER A 1 45 ? 4.043 -9.869 8.667 1.00 0.00 45 SER A C 6
ATOM 7478 O O . SER A 1 45 ? 4.444 -11.000 8.401 1.00 0.00 45 SER A O 6
ATOM 7486 N N . TYR A 1 46 ? 2.793 -9.467 8.445 1.00 0.00 46 TYR A N 6
ATOM 7487 C CA . TYR A 1 46 ? 1.803 -10.368 7.863 1.00 0.00 46 TYR A CA 6
ATOM 7488 C C . TYR A 1 46 ? 2.259 -10.833 6.483 1.00 0.00 46 TYR A C 6
ATOM 7489 O O . TYR A 1 46 ? 2.075 -11.994 6.117 1.00 0.00 46 TYR A O 6
ATOM 7507 N N . LEU A 1 47 ? 2.860 -9.918 5.729 1.00 0.00 47 LEU A N 6
ATOM 7508 C CA . LEU A 1 47 ? 3.348 -10.238 4.390 1.00 0.00 47 LEU A CA 6
ATOM 7509 C C . LEU A 1 47 ? 4.615 -11.084 4.476 1.00 0.00 47 LEU A C 6
ATOM 7510 O O . LEU A 1 47 ? 4.764 -12.069 3.751 1.00 0.00 47 LEU A O 6
ATOM 7526 N N . GLU A 1 48 ? 5.520 -10.694 5.370 1.00 0.00 48 GLU A N 6
ATOM 7527 C CA . GLU A 1 48 ? 6.773 -11.420 5.553 1.00 0.00 48 GLU A CA 6
ATOM 7528 C C . GLU A 1 48 ? 6.505 -12.832 6.063 1.00 0.00 48 GLU A C 6
ATOM 7529 O O . GLU A 1 48 ? 7.129 -13.792 5.610 1.00 0.00 48 GLU A O 6
ATOM 7541 N N . LEU A 1 49 ? 5.568 -12.952 7.000 1.00 0.00 49 LEU A N 6
ATOM 7542 C CA . LEU A 1 49 ? 5.224 -14.257 7.554 1.00 0.00 49 LEU A CA 6
ATOM 7543 C C . LEU A 1 49 ? 4.595 -15.126 6.471 1.00 0.00 49 LEU A C 6
ATOM 7544 O O . LEU A 1 49 ? 4.839 -16.331 6.407 1.00 0.00 49 LEU A O 6
ATOM 7560 N N . ASN A 1 50 ? 3.803 -14.495 5.607 1.00 0.00 50 ASN A N 6
ATOM 7561 C CA . ASN A 1 50 ? 3.162 -15.208 4.509 1.00 0.00 50 ASN A CA 6
ATOM 7562 C C . ASN A 1 50 ? 4.214 -15.675 3.508 1.00 0.00 50 ASN A C 6
ATOM 7563 O O . ASN A 1 50 ? 4.851 -14.858 2.844 1.00 0.00 50 ASN A O 6
ATOM 7574 N N . ALA A 1 51 ? 4.394 -16.989 3.404 1.00 0.00 51 ALA A N 6
ATOM 7575 C CA . ALA A 1 51 ? 5.377 -17.544 2.476 1.00 0.00 51 ALA A CA 6
ATOM 7576 C C . ALA A 1 51 ? 5.069 -17.096 1.050 1.00 0.00 51 ALA A C 6
ATOM 7577 O O . ALA A 1 51 ? 5.961 -17.027 0.202 1.00 0.00 51 ALA A O 6
ATOM 7584 N N . ASP A 1 52 ? 3.799 -16.794 0.801 1.00 0.00 52 ASP A N 6
ATOM 7585 C CA . ASP A 1 52 ? 3.362 -16.352 -0.518 1.00 0.00 52 ASP A CA 6
ATOM 7586 C C . ASP A 1 52 ? 3.959 -14.987 -0.857 1.00 0.00 52 ASP A C 6
ATOM 7587 O O . ASP A 1 52 ? 4.480 -14.784 -1.955 1.00 0.00 52 ASP A O 6
ATOM 7596 N N . TYR A 1 53 ? 3.865 -14.055 0.089 1.00 0.00 53 TYR A N 6
ATOM 7597 C CA . TYR A 1 53 ? 4.384 -12.704 -0.119 1.00 0.00 53 TYR A CA 6
ATOM 7598 C C . TYR A 1 53 ? 5.824 -12.574 0.373 1.00 0.00 53 TYR A C 6
ATOM 7599 O O . TYR A 1 53 ? 6.454 -11.534 0.175 1.00 0.00 53 TYR A O 6
ATOM 7617 N N . LEU A 1 54 ? 6.342 -13.622 1.013 1.00 0.00 54 LEU A N 6
ATOM 7618 C CA . LEU A 1 54 ? 7.713 -13.589 1.521 1.00 0.00 54 LEU A CA 6
ATOM 7619 C C . LEU A 1 54 ? 8.675 -13.115 0.432 1.00 0.00 54 LEU A C 6
ATOM 7620 O O . LEU A 1 54 ? 9.600 -12.347 0.697 1.00 0.00 54 LEU A O 6
ATOM 7636 N N . HIS A 1 55 ? 8.439 -13.572 -0.795 1.00 0.00 55 HIS A N 6
ATOM 7637 C CA . HIS A 1 55 ? 9.280 -13.184 -1.924 1.00 0.00 55 HIS A CA 6
ATOM 7638 C C . HIS A 1 55 ? 8.637 -12.021 -2.677 1.00 0.00 55 HIS A C 6
ATOM 7639 O O . HIS A 1 55 ? 8.587 -12.012 -3.908 1.00 0.00 55 HIS A O 6
ATOM 7654 N N . THR A 1 56 ? 8.140 -11.043 -1.920 1.00 0.00 56 THR A N 6
ATOM 7655 C CA . THR A 1 56 ? 7.490 -9.875 -2.508 1.00 0.00 56 THR A CA 6
ATOM 7656 C C . THR A 1 56 ? 7.807 -8.618 -1.699 1.00 0.00 56 THR A C 6
ATOM 7657 O O . THR A 1 56 ? 7.327 -7.529 -2.016 1.00 0.00 56 THR A O 6
ATOM 7668 N N . MET A 1 57 ? 8.622 -8.778 -0.657 1.00 0.00 57 MET A N 6
ATOM 7669 C CA . MET A 1 57 ? 9.005 -7.651 0.192 1.00 0.00 57 MET A CA 6
ATOM 7670 C C . MET A 1 57 ? 9.540 -6.500 -0.657 1.00 0.00 57 MET A C 6
ATOM 7671 O O . MET A 1 57 ? 9.277 -5.331 -0.372 1.00 0.00 57 MET A O 6
ATOM 7685 N N . ALA A 1 58 ? 10.289 -6.846 -1.701 1.00 0.00 58 ALA A N 6
ATOM 7686 C CA . ALA A 1 58 ? 10.861 -5.844 -2.596 1.00 0.00 58 ALA A CA 6
ATOM 7687 C C . ALA A 1 58 ? 9.762 -4.985 -3.214 1.00 0.00 58 ALA A C 6
ATOM 7688 O O . ALA A 1 58 ? 9.884 -3.760 -3.287 1.00 0.00 58 ALA A O 6
ATOM 7695 N N . THR A 1 59 ? 8.690 -5.638 -3.657 1.00 0.00 59 THR A N 6
ATOM 7696 C CA . THR A 1 59 ? 7.573 -4.931 -4.271 1.00 0.00 59 THR A CA 6
ATOM 7697 C C . THR A 1 59 ? 6.772 -4.170 -3.218 1.00 0.00 59 THR A C 6
ATOM 7698 O O . THR A 1 59 ? 6.430 -3.005 -3.417 1.00 0.00 59 THR A O 6
ATOM 7709 N N . PHE A 1 60 ? 6.480 -4.834 -2.101 1.00 0.00 60 PHE A N 6
ATOM 7710 C CA . PHE A 1 60 ? 5.719 -4.202 -1.026 1.00 0.00 60 PHE A CA 6
ATOM 7711 C C . PHE A 1 60 ? 6.420 -2.931 -0.556 1.00 0.00 60 PHE A C 6
ATOM 7712 O O . PHE A 1 60 ? 5.803 -1.869 -0.466 1.00 0.00 60 PHE A O 6
ATOM 7729 N N . ASP A 1 61 ? 7.713 -3.049 -0.265 1.00 0.00 61 ASP A N 6
ATOM 7730 C CA . ASP A 1 61 ? 8.493 -1.903 0.186 1.00 0.00 61 ASP A CA 6
ATOM 7731 C C . ASP A 1 61 ? 8.358 -0.747 -0.799 1.00 0.00 61 ASP A C 6
ATOM 7732 O O . ASP A 1 61 ? 8.087 0.388 -0.406 1.00 0.00 61 ASP A O 6
ATOM 7741 N N . GLU A 1 62 ? 8.548 -1.051 -2.081 1.00 0.00 62 GLU A N 6
ATOM 7742 C CA . GLU A 1 62 ? 8.451 -0.040 -3.128 1.00 0.00 62 GLU A CA 6
ATOM 7743 C C . GLU A 1 62 ? 7.035 0.524 -3.210 1.00 0.00 62 GLU A C 6
ATOM 7744 O O . GLU A 1 62 ? 6.850 1.734 -3.348 1.00 0.00 62 GLU A O 6
ATOM 7756 N N . ALA A 1 63 ? 6.040 -0.355 -3.122 1.00 0.00 63 ALA A N 6
ATOM 7757 C CA . ALA A 1 63 ? 4.649 0.077 -3.189 1.00 0.00 63 ALA A CA 6
ATOM 7758 C C . ALA A 1 63 ? 4.342 1.042 -2.049 1.00 0.00 63 ALA A C 6
ATOM 7759 O O . ALA A 1 63 ? 3.771 2.112 -2.268 1.00 0.00 63 ALA A O 6
ATOM 7766 N N . TRP A 1 64 ? 4.740 0.665 -0.835 1.00 0.00 64 TRP A N 6
ATOM 7767 C CA . TRP A 1 64 ? 4.520 1.512 0.331 1.00 0.00 64 TRP A CA 6
ATOM 7768 C C . TRP A 1 64 ? 5.156 2.883 0.120 1.00 0.00 64 TRP A C 6
ATOM 7769 O O . TRP A 1 64 ? 4.531 3.913 0.375 1.00 0.00 64 TRP A O 6
ATOM 7790 N N . ASP A 1 65 ? 6.406 2.885 -0.351 1.00 0.00 65 ASP A N 6
ATOM 7791 C CA . ASP A 1 65 ? 7.120 4.135 -0.597 1.00 0.00 65 ASP A CA 6
ATOM 7792 C C . ASP A 1 65 ? 6.282 5.059 -1.474 1.00 0.00 65 ASP A C 6
ATOM 7793 O O . ASP A 1 65 ? 6.191 6.261 -1.218 1.00 0.00 65 ASP A O 6
ATOM 7802 N N . GLN A 1 66 ? 5.665 4.484 -2.504 1.00 0.00 66 GLN A N 6
ATOM 7803 C CA . GLN A 1 66 ? 4.827 5.255 -3.416 1.00 0.00 66 GLN A CA 6
ATOM 7804 C C . GLN A 1 66 ? 3.529 5.666 -2.725 1.00 0.00 66 GLN A C 6
ATOM 7805 O O . GLN A 1 66 ? 3.084 6.806 -2.855 1.00 0.00 66 GLN A O 6
ATOM 7819 N N . TYR A 1 67 ? 2.930 4.729 -1.992 1.00 0.00 67 TYR A N 6
ATOM 7820 C CA . TYR A 1 67 ? 1.684 5.006 -1.284 1.00 0.00 67 TYR A CA 6
ATOM 7821 C C . TYR A 1 67 ? 1.839 6.233 -0.392 1.00 0.00 67 TYR A C 6
ATOM 7822 O O . TYR A 1 67 ? 1.111 7.215 -0.540 1.00 0.00 67 TYR A O 6
ATOM 7840 N N . GLU A 1 68 ? 2.800 6.172 0.527 1.00 0.00 68 GLU A N 6
ATOM 7841 C CA . GLU A 1 68 ? 3.054 7.284 1.437 1.00 0.00 68 GLU A CA 6
ATOM 7842 C C . GLU A 1 68 ? 3.314 8.567 0.657 1.00 0.00 68 GLU A C 6
ATOM 7843 O O . GLU A 1 68 ? 2.817 9.628 1.015 1.00 0.00 68 GLU A O 6
ATOM 7855 N N . SER A 1 69 ? 4.104 8.456 -0.406 1.00 0.00 69 SER A N 6
ATOM 7856 C CA . SER A 1 69 ? 4.441 9.611 -1.234 1.00 0.00 69 SER A CA 6
ATOM 7857 C C . SER A 1 69 ? 3.185 10.295 -1.771 1.00 0.00 69 SER A C 6
ATOM 7858 O O . SER A 1 69 ? 3.187 11.504 -2.008 1.00 0.00 69 SER A O 6
ATOM 7866 N N . GLU A 1 70 ? 2.122 9.520 -1.972 1.00 0.00 70 GLU A N 6
ATOM 7867 C CA . GLU A 1 70 ? 0.875 10.075 -2.494 1.00 0.00 70 GLU A CA 6
ATOM 7868 C C . GLU A 1 70 ? 0.046 10.701 -1.376 1.00 0.00 70 GLU A C 6
ATOM 7869 O O . GLU A 1 70 ? -0.684 11.667 -1.602 1.00 0.00 70 GLU A O 6
ATOM 7881 N N . VAL A 1 71 ? 0.172 10.154 -0.171 1.00 0.00 71 VAL A N 6
ATOM 7882 C CA . VAL A 1 71 ? -0.560 10.678 0.982 1.00 0.00 71 VAL A CA 6
ATOM 7883 C C . VAL A 1 71 ? 0.285 11.718 1.713 1.00 0.00 71 VAL A C 6
ATOM 7884 O O . VAL A 1 71 ? -0.225 12.502 2.515 1.00 0.00 71 VAL A O 6
ATOM 7897 N N . HIS A 1 72 ? 1.583 11.705 1.426 1.00 0.00 72 HIS A N 6
ATOM 7898 C CA . HIS A 1 72 ? 2.526 12.630 2.046 1.00 0.00 72 HIS A CA 6
ATOM 7899 C C . HIS A 1 72 ? 2.432 14.012 1.395 1.00 0.00 72 HIS A C 6
ATOM 7900 O O . HIS A 1 72 ? 3.048 14.973 1.862 1.00 0.00 72 HIS A O 6
ATOM 7915 N N . GLY A 1 73 ? 1.657 14.100 0.314 1.00 0.00 73 GLY A N 6
ATOM 7916 C CA . GLY A 1 73 ? 1.484 15.363 -0.400 1.00 0.00 73 GLY A CA 6
ATOM 7917 C C . GLY A 1 73 ? 1.090 16.492 0.550 1.00 0.00 73 GLY A C 6
ATOM 7918 O O . GLY A 1 73 ? 1.622 17.599 0.464 1.00 0.00 73 GLY A O 6
ATOM 7922 N N . ARG A 1 74 ? 0.156 16.203 1.455 1.00 0.00 74 ARG A N 6
ATOM 7923 C CA . ARG A 1 74 ? -0.304 17.196 2.416 1.00 0.00 74 ARG A CA 6
ATOM 7924 C C . ARG A 1 74 ? 0.654 17.283 3.601 1.00 0.00 74 ARG A C 6
ATOM 7925 O O . ARG A 1 74 ? 1.287 16.294 3.973 1.00 0.00 74 ARG A O 6
ATOM 7946 N N . LEU A 1 75 ? 0.747 18.472 4.188 1.00 0.00 75 LEU A N 6
ATOM 7947 C CA . LEU A 1 75 ? 1.624 18.690 5.335 1.00 0.00 75 LEU A CA 6
ATOM 7948 C C . LEU A 1 75 ? 0.803 18.784 6.614 1.00 0.00 75 LEU A C 6
ATOM 7949 O O . LEU A 1 75 ? 1.236 19.381 7.603 1.00 0.00 75 LEU A O 6
ATOM 7965 N N . GLU A 1 76 ? -0.384 18.182 6.580 1.00 0.00 76 GLU A N 6
ATOM 7966 C CA . GLU A 1 76 ? -1.289 18.177 7.731 1.00 0.00 76 GLU A CA 6
ATOM 7967 C C . GLU A 1 76 ? -1.883 19.564 7.964 1.00 0.00 76 GLU A C 6
ATOM 7968 O O . GLU A 1 76 ? -3.096 19.710 8.121 1.00 0.00 76 GLU A O 6
ATOM 7980 N N . HIS A 1 77 ? -1.022 20.574 7.984 1.00 0.00 77 HIS A N 6
ATOM 7981 C CA . HIS A 1 77 ? -1.466 21.948 8.197 1.00 0.00 77 HIS A CA 6
ATOM 7982 C C . HIS A 1 77 ? -1.818 22.605 6.867 1.00 0.00 77 HIS A C 6
ATOM 7983 O O . HIS A 1 77 ? -1.386 22.153 5.807 1.00 0.00 77 HIS A O 6
ATOM 7998 N N . HIS A 1 78 ? -2.601 23.677 6.936 1.00 0.00 78 HIS A N 6
ATOM 7999 C CA . HIS A 1 78 ? -3.004 24.400 5.734 1.00 0.00 78 HIS A CA 6
ATOM 8000 C C . HIS A 1 78 ? -2.019 25.528 5.428 1.00 0.00 78 HIS A C 6
ATOM 8001 O O . HIS A 1 78 ? -2.369 26.504 4.765 1.00 0.00 78 HIS A O 6
ATOM 8016 N N . HIS A 1 79 ? -0.785 25.381 5.916 1.00 0.00 79 HIS A N 6
ATOM 8017 C CA . HIS A 1 79 ? 0.254 26.388 5.694 1.00 0.00 79 HIS A CA 6
ATOM 8018 C C . HIS A 1 79 ? -0.061 27.670 6.464 1.00 0.00 79 HIS A C 6
ATOM 8019 O O . HIS A 1 79 ? -1.073 28.326 6.212 1.00 0.00 79 HIS A O 6
ATOM 8034 N N . HIS A 1 80 ? 0.813 28.019 7.404 1.00 0.00 80 HIS A N 6
ATOM 8035 C CA . HIS A 1 80 ? 0.626 29.222 8.210 1.00 0.00 80 HIS A CA 6
ATOM 8036 C C . HIS A 1 80 ? 1.556 30.335 7.731 1.00 0.00 80 HIS A C 6
ATOM 8037 O O . HIS A 1 80 ? 1.216 31.088 6.818 1.00 0.00 80 HIS A O 6
ATOM 8052 N N . HIS A 1 81 ? 2.729 30.427 8.354 1.00 0.00 81 HIS A N 6
ATOM 8053 C CA . HIS A 1 81 ? 3.709 31.446 7.993 1.00 0.00 81 HIS A CA 6
ATOM 8054 C C . HIS A 1 81 ? 5.094 31.033 8.480 1.00 0.00 81 HIS A C 6
ATOM 8055 O O . HIS A 1 81 ? 6.083 31.164 7.758 1.00 0.00 81 HIS A O 6
ATOM 8070 N N . HIS A 1 82 ? 5.151 30.527 9.710 1.00 0.00 82 HIS A N 6
ATOM 8071 C CA . HIS A 1 82 ? 6.414 30.085 10.297 1.00 0.00 82 HIS A CA 6
ATOM 8072 C C . HIS A 1 82 ? 6.582 28.574 10.133 1.00 0.00 82 HIS A C 6
ATOM 8073 O O . HIS A 1 82 ? 5.626 27.928 9.735 1.00 0.00 82 HIS A O 6
ATOM 8089 N N . MET A 1 1 ? -6.649 8.543 5.876 1.00 0.00 1 MET A N 7
ATOM 8090 C CA . MET A 1 1 ? -5.344 8.868 5.232 1.00 0.00 1 MET A CA 7
ATOM 8091 C C . MET A 1 1 ? -5.172 8.031 3.966 1.00 0.00 1 MET A C 7
ATOM 8092 O O . MET A 1 1 ? -4.049 7.733 3.555 1.00 0.00 1 MET A O 7
ATOM 8108 N N . LYS A 1 2 ? -6.294 7.670 3.346 1.00 0.00 2 LYS A N 7
ATOM 8109 C CA . LYS A 1 2 ? -6.270 6.880 2.115 1.00 0.00 2 LYS A CA 7
ATOM 8110 C C . LYS A 1 2 ? -5.765 5.463 2.380 1.00 0.00 2 LYS A C 7
ATOM 8111 O O . LYS A 1 2 ? -4.567 5.242 2.567 1.00 0.00 2 LYS A O 7
ATOM 8130 N N . SER A 1 3 ? -6.688 4.503 2.388 1.00 0.00 3 SER A N 7
ATOM 8131 C CA . SER A 1 3 ? -6.329 3.105 2.620 1.00 0.00 3 SER A CA 7
ATOM 8132 C C . SER A 1 3 ? -5.388 2.612 1.523 1.00 0.00 3 SER A C 7
ATOM 8133 O O . SER A 1 3 ? -5.605 2.884 0.341 1.00 0.00 3 SER A O 7
ATOM 8141 N N . PHE A 1 4 ? -4.345 1.890 1.922 1.00 0.00 4 PHE A N 7
ATOM 8142 C CA . PHE A 1 4 ? -3.379 1.361 0.964 1.00 0.00 4 PHE A CA 7
ATOM 8143 C C . PHE A 1 4 ? -4.085 0.523 -0.100 1.00 0.00 4 PHE A C 7
ATOM 8144 O O . PHE A 1 4 ? -3.774 0.620 -1.286 1.00 0.00 4 PHE A O 7
ATOM 8161 N N . TYR A 1 5 ? -5.034 -0.301 0.339 1.00 0.00 5 TYR A N 7
ATOM 8162 C CA . TYR A 1 5 ? -5.781 -1.159 -0.575 1.00 0.00 5 TYR A CA 7
ATOM 8163 C C . TYR A 1 5 ? -6.594 -0.331 -1.567 1.00 0.00 5 TYR A C 7
ATOM 8164 O O . TYR A 1 5 ? -6.663 -0.663 -2.751 1.00 0.00 5 TYR A O 7
ATOM 8182 N N . HIS A 1 6 ? -7.213 0.742 -1.080 1.00 0.00 6 HIS A N 7
ATOM 8183 C CA . HIS A 1 6 ? -8.023 1.602 -1.939 1.00 0.00 6 HIS A CA 7
ATOM 8184 C C . HIS A 1 6 ? -7.154 2.308 -2.965 1.00 0.00 6 HIS A C 7
ATOM 8185 O O . HIS A 1 6 ? -7.456 2.297 -4.159 1.00 0.00 6 HIS A O 7
ATOM 8200 N N . TYR A 1 7 ? -6.065 2.913 -2.505 1.00 0.00 7 TYR A N 7
ATOM 8201 C CA . TYR A 1 7 ? -5.168 3.589 -3.424 1.00 0.00 7 TYR A CA 7
ATOM 8202 C C . TYR A 1 7 ? -4.729 2.572 -4.460 1.00 0.00 7 TYR A C 7
ATOM 8203 O O . TYR A 1 7 ? -4.871 2.784 -5.665 1.00 0.00 7 TYR A O 7
ATOM 8221 N N . LEU A 1 8 ? -4.234 1.444 -3.964 1.00 0.00 8 LEU A N 7
ATOM 8222 C CA . LEU A 1 8 ? -3.814 0.354 -4.824 1.00 0.00 8 LEU A CA 7
ATOM 8223 C C . LEU A 1 8 ? -4.978 -0.115 -5.696 1.00 0.00 8 LEU A C 7
ATOM 8224 O O . LEU A 1 8 ? -4.764 -0.662 -6.778 1.00 0.00 8 LEU A O 7
ATOM 8240 N N . LEU A 1 9 ? -6.217 0.091 -5.221 1.00 0.00 9 LEU A N 7
ATOM 8241 C CA . LEU A 1 9 ? -7.385 -0.338 -5.992 1.00 0.00 9 LEU A CA 7
ATOM 8242 C C . LEU A 1 9 ? -7.422 0.355 -7.353 1.00 0.00 9 LEU A C 7
ATOM 8243 O O . LEU A 1 9 ? -8.007 -0.164 -8.303 1.00 0.00 9 LEU A O 7
ATOM 8259 N N . LYS A 1 10 ? -6.788 1.526 -7.443 1.00 0.00 10 LYS A N 7
ATOM 8260 C CA . LYS A 1 10 ? -6.752 2.271 -8.701 1.00 0.00 10 LYS A CA 7
ATOM 8261 C C . LYS A 1 10 ? -5.840 1.565 -9.701 1.00 0.00 10 LYS A C 7
ATOM 8262 O O . LYS A 1 10 ? -5.926 1.793 -10.908 1.00 0.00 10 LYS A O 7
ATOM 8281 N N . TYR A 1 11 ? -4.988 0.688 -9.181 1.00 0.00 11 TYR A N 7
ATOM 8282 C CA . TYR A 1 11 ? -4.073 -0.082 -10.008 1.00 0.00 11 TYR A CA 7
ATOM 8283 C C . TYR A 1 11 ? -4.698 -1.438 -10.295 1.00 0.00 11 TYR A C 7
ATOM 8284 O O . TYR A 1 11 ? -4.060 -2.480 -10.148 1.00 0.00 11 TYR A O 7
ATOM 8302 N N . ARG A 1 12 ? -5.968 -1.399 -10.679 1.00 0.00 12 ARG A N 7
ATOM 8303 C CA . ARG A 1 12 ? -6.732 -2.607 -10.972 1.00 0.00 12 ARG A CA 7
ATOM 8304 C C . ARG A 1 12 ? -5.908 -3.623 -11.764 1.00 0.00 12 ARG A C 7
ATOM 8305 O O . ARG A 1 12 ? -4.893 -3.287 -12.378 1.00 0.00 12 ARG A O 7
ATOM 8326 N N . HIS A 1 13 ? -6.354 -4.874 -11.723 1.00 0.00 13 HIS A N 7
ATOM 8327 C CA . HIS A 1 13 ? -5.663 -5.964 -12.404 1.00 0.00 13 HIS A CA 7
ATOM 8328 C C . HIS A 1 13 ? -5.779 -5.839 -13.923 1.00 0.00 13 HIS A C 7
ATOM 8329 O O . HIS A 1 13 ? -4.764 -5.785 -14.615 1.00 0.00 13 HIS A O 7
ATOM 8344 N N . PRO A 1 14 ? -6.981 -5.799 -14.454 1.00 0.00 14 PRO A N 7
ATOM 8345 C CA . PRO A 1 14 ? -7.220 -5.689 -15.920 1.00 0.00 14 PRO A CA 7
ATOM 8346 C C . PRO A 1 14 ? -6.162 -4.858 -16.650 1.00 0.00 14 PRO A C 7
ATOM 8347 O O . PRO A 1 14 ? -6.001 -3.666 -16.387 1.00 0.00 14 PRO A O 7
ATOM 8358 N N . LYS A 1 15 ? -5.463 -5.507 -17.580 1.00 0.00 15 LYS A N 7
ATOM 8359 C CA . LYS A 1 15 ? -4.433 -4.845 -18.382 1.00 0.00 15 LYS A CA 7
ATOM 8360 C C . LYS A 1 15 ? -3.211 -4.448 -17.544 1.00 0.00 15 LYS A C 7
ATOM 8361 O O . LYS A 1 15 ? -2.816 -3.281 -17.529 1.00 0.00 15 LYS A O 7
ATOM 8380 N N . PRO A 1 16 ? -2.583 -5.391 -16.878 1.00 0.00 16 PRO A N 7
ATOM 8381 C CA . PRO A 1 16 ? -1.361 -5.113 -16.064 1.00 0.00 16 PRO A CA 7
ATOM 8382 C C . PRO A 1 16 ? -0.155 -4.841 -16.966 1.00 0.00 16 PRO A C 7
ATOM 8383 O O . PRO A 1 16 ? -0.140 -5.265 -18.123 1.00 0.00 16 PRO A O 7
ATOM 8394 N N . LYS A 1 17 ? 0.846 -4.126 -16.449 1.00 0.00 17 LYS A N 7
ATOM 8395 C CA . LYS A 1 17 ? 2.028 -3.809 -17.253 1.00 0.00 17 LYS A CA 7
ATOM 8396 C C . LYS A 1 17 ? 3.287 -3.696 -16.394 1.00 0.00 17 LYS A C 7
ATOM 8397 O O . LYS A 1 17 ? 4.232 -4.470 -16.563 1.00 0.00 17 LYS A O 7
ATOM 8416 N N . ASP A 1 18 ? 3.304 -2.721 -15.489 1.00 0.00 18 ASP A N 7
ATOM 8417 C CA . ASP A 1 18 ? 4.467 -2.506 -14.628 1.00 0.00 18 ASP A CA 7
ATOM 8418 C C . ASP A 1 18 ? 4.478 -3.493 -13.465 1.00 0.00 18 ASP A C 7
ATOM 8419 O O . ASP A 1 18 ? 3.447 -4.068 -13.115 1.00 0.00 18 ASP A O 7
ATOM 8428 N N . SER A 1 19 ? 5.655 -3.678 -12.869 1.00 0.00 19 SER A N 7
ATOM 8429 C CA . SER A 1 19 ? 5.808 -4.588 -11.742 1.00 0.00 19 SER A CA 7
ATOM 8430 C C . SER A 1 19 ? 4.793 -4.261 -10.650 1.00 0.00 19 SER A C 7
ATOM 8431 O O . SER A 1 19 ? 4.158 -5.156 -10.092 1.00 0.00 19 SER A O 7
ATOM 8439 N N . ILE A 1 20 ? 4.642 -2.969 -10.361 1.00 0.00 20 ILE A N 7
ATOM 8440 C CA . ILE A 1 20 ? 3.693 -2.530 -9.344 1.00 0.00 20 ILE A CA 7
ATOM 8441 C C . ILE A 1 20 ? 2.279 -2.936 -9.747 1.00 0.00 20 ILE A C 7
ATOM 8442 O O . ILE A 1 20 ? 1.456 -3.288 -8.901 1.00 0.00 20 ILE A O 7
ATOM 8458 N N . SER A 1 21 ? 2.015 -2.891 -11.051 1.00 0.00 21 SER A N 7
ATOM 8459 C CA . SER A 1 21 ? 0.708 -3.264 -11.572 1.00 0.00 21 SER A CA 7
ATOM 8460 C C . SER A 1 21 ? 0.440 -4.739 -11.307 1.00 0.00 21 SER A C 7
ATOM 8461 O O . SER A 1 21 ? -0.622 -5.101 -10.807 1.00 0.00 21 SER A O 7
ATOM 8469 N N . GLU A 1 22 ? 1.420 -5.581 -11.637 1.00 0.00 22 GLU A N 7
ATOM 8470 C CA . GLU A 1 22 ? 1.289 -7.021 -11.429 1.00 0.00 22 GLU A CA 7
ATOM 8471 C C . GLU A 1 22 ? 1.033 -7.321 -9.958 1.00 0.00 22 GLU A C 7
ATOM 8472 O O . GLU A 1 22 ? 0.237 -8.201 -9.622 1.00 0.00 22 GLU A O 7
ATOM 8484 N N . PHE A 1 23 ? 1.697 -6.570 -9.083 1.00 0.00 23 PHE A N 7
ATOM 8485 C CA . PHE A 1 23 ? 1.519 -6.750 -7.648 1.00 0.00 23 PHE A CA 7
ATOM 8486 C C . PHE A 1 23 ? 0.060 -6.500 -7.283 1.00 0.00 23 PHE A C 7
ATOM 8487 O O . PHE A 1 23 ? -0.535 -7.245 -6.503 1.00 0.00 23 PHE A O 7
ATOM 8504 N N . ALA A 1 24 ? -0.507 -5.446 -7.869 1.00 0.00 24 ALA A N 7
ATOM 8505 C CA . ALA A 1 24 ? -1.900 -5.090 -7.624 1.00 0.00 24 ALA A CA 7
ATOM 8506 C C . ALA A 1 24 ? -2.827 -6.267 -7.925 1.00 0.00 24 ALA A C 7
ATOM 8507 O O . ALA A 1 24 ? -3.735 -6.563 -7.146 1.00 0.00 24 ALA A O 7
ATOM 8514 N N . ASN A 1 25 ? -2.596 -6.936 -9.058 1.00 0.00 25 ASN A N 7
ATOM 8515 C CA . ASN A 1 25 ? -3.426 -8.079 -9.442 1.00 0.00 25 ASN A CA 7
ATOM 8516 C C . ASN A 1 25 ? -3.418 -9.127 -8.332 1.00 0.00 25 ASN A C 7
ATOM 8517 O O . ASN A 1 25 ? -4.469 -9.617 -7.920 1.00 0.00 25 ASN A O 7
ATOM 8528 N N . GLN A 1 26 ? -2.222 -9.458 -7.853 1.00 0.00 26 GLN A N 7
ATOM 8529 C CA . GLN A 1 26 ? -2.070 -10.444 -6.785 1.00 0.00 26 GLN A CA 7
ATOM 8530 C C . GLN A 1 26 ? -2.707 -9.949 -5.485 1.00 0.00 26 GLN A C 7
ATOM 8531 O O . GLN A 1 26 ? -3.477 -10.667 -4.847 1.00 0.00 26 GLN A O 7
ATOM 8545 N N . ALA A 1 27 ? -2.365 -8.721 -5.099 1.00 0.00 27 ALA A N 7
ATOM 8546 C CA . ALA A 1 27 ? -2.886 -8.125 -3.868 1.00 0.00 27 ALA A CA 7
ATOM 8547 C C . ALA A 1 27 ? -4.414 -8.080 -3.864 1.00 0.00 27 ALA A C 7
ATOM 8548 O O . ALA A 1 27 ? -5.039 -8.203 -2.811 1.00 0.00 27 ALA A O 7
ATOM 8555 N N . TYR A 1 28 ? -5.006 -7.891 -5.039 1.00 0.00 28 TYR A N 7
ATOM 8556 C CA . TYR A 1 28 ? -6.460 -7.821 -5.150 1.00 0.00 28 TYR A CA 7
ATOM 8557 C C . TYR A 1 28 ? -7.111 -9.118 -4.673 1.00 0.00 28 TYR A C 7
ATOM 8558 O O . TYR A 1 28 ? -8.258 -9.117 -4.223 1.00 0.00 28 TYR A O 7
ATOM 8576 N N . GLU A 1 29 ? -6.377 -10.222 -4.786 1.00 0.00 29 GLU A N 7
ATOM 8577 C CA . GLU A 1 29 ? -6.894 -11.520 -4.379 1.00 0.00 29 GLU A CA 7
ATOM 8578 C C . GLU A 1 29 ? -6.690 -11.749 -2.884 1.00 0.00 29 GLU A C 7
ATOM 8579 O O . GLU A 1 29 ? -7.173 -12.738 -2.330 1.00 0.00 29 GLU A O 7
ATOM 8591 N N . ASP A 1 30 ? -5.978 -10.831 -2.233 1.00 0.00 30 ASP A N 7
ATOM 8592 C CA . ASP A 1 30 ? -5.730 -10.953 -0.802 1.00 0.00 30 ASP A CA 7
ATOM 8593 C C . ASP A 1 30 ? -6.934 -10.444 -0.014 1.00 0.00 30 ASP A C 7
ATOM 8594 O O . ASP A 1 30 ? -6.952 -9.303 0.451 1.00 0.00 30 ASP A O 7
ATOM 8603 N N . HIS A 1 31 ? -7.940 -11.302 0.124 1.00 0.00 31 HIS A N 7
ATOM 8604 C CA . HIS A 1 31 ? -9.157 -10.947 0.851 1.00 0.00 31 HIS A CA 7
ATOM 8605 C C . HIS A 1 31 ? -8.854 -10.670 2.323 1.00 0.00 31 HIS A C 7
ATOM 8606 O O . HIS A 1 31 ? -9.711 -10.181 3.059 1.00 0.00 31 HIS A O 7
ATOM 8621 N N . SER A 1 32 ? -7.632 -10.989 2.744 1.00 0.00 32 SER A N 7
ATOM 8622 C CA . SER A 1 32 ? -7.227 -10.775 4.131 1.00 0.00 32 SER A CA 7
ATOM 8623 C C . SER A 1 32 ? -6.465 -9.460 4.277 1.00 0.00 32 SER A C 7
ATOM 8624 O O . SER A 1 32 ? -6.124 -9.055 5.389 1.00 0.00 32 SER A O 7
ATOM 8632 N N . PHE A 1 33 ? -6.205 -8.799 3.151 1.00 0.00 33 PHE A N 7
ATOM 8633 C CA . PHE A 1 33 ? -5.487 -7.527 3.164 1.00 0.00 33 PHE A CA 7
ATOM 8634 C C . PHE A 1 33 ? -6.119 -6.564 4.170 1.00 0.00 33 PHE A C 7
ATOM 8635 O O . PHE A 1 33 ? -7.339 -6.397 4.191 1.00 0.00 33 PHE A O 7
ATOM 8652 N N . PRO A 1 34 ? -5.319 -5.930 4.995 1.00 0.00 34 PRO A N 7
ATOM 8653 C CA . PRO A 1 34 ? -5.820 -4.959 6.012 1.00 0.00 34 PRO A CA 7
ATOM 8654 C C . PRO A 1 34 ? -6.266 -3.645 5.370 1.00 0.00 34 PRO A C 7
ATOM 8655 O O . PRO A 1 34 ? -5.787 -2.569 5.729 1.00 0.00 34 PRO A O 7
ATOM 8666 N N . LYS A 1 35 ? -7.186 -3.748 4.414 1.00 0.00 35 LYS A N 7
ATOM 8667 C CA . LYS A 1 35 ? -7.704 -2.574 3.715 1.00 0.00 35 LYS A CA 7
ATOM 8668 C C . LYS A 1 35 ? -8.273 -1.560 4.703 1.00 0.00 35 LYS A C 7
ATOM 8669 O O . LYS A 1 35 ? -8.342 -0.367 4.411 1.00 0.00 35 LYS A O 7
ATOM 8688 N N . THR A 1 36 ? -8.686 -2.048 5.871 1.00 0.00 36 THR A N 7
ATOM 8689 C CA . THR A 1 36 ? -9.256 -1.183 6.897 1.00 0.00 36 THR A CA 7
ATOM 8690 C C . THR A 1 36 ? -8.209 -0.819 7.951 1.00 0.00 36 THR A C 7
ATOM 8691 O O . THR A 1 36 ? -8.536 -0.628 9.123 1.00 0.00 36 THR A O 7
ATOM 8702 N N . SER A 1 37 ? -6.950 -0.713 7.523 1.00 0.00 37 SER A N 7
ATOM 8703 C CA . SER A 1 37 ? -5.862 -0.365 8.432 1.00 0.00 37 SER A CA 7
ATOM 8704 C C . SER A 1 37 ? -4.535 -0.352 7.682 1.00 0.00 37 SER A C 7
ATOM 8705 O O . SER A 1 37 ? -3.978 -1.405 7.368 1.00 0.00 37 SER A O 7
ATOM 8713 N N . THR A 1 38 ? -4.030 0.847 7.403 1.00 0.00 38 THR A N 7
ATOM 8714 C CA . THR A 1 38 ? -2.765 0.980 6.696 1.00 0.00 38 THR A CA 7
ATOM 8715 C C . THR A 1 38 ? -1.669 1.397 7.665 1.00 0.00 38 THR A C 7
ATOM 8716 O O . THR A 1 38 ? -1.629 2.536 8.134 1.00 0.00 38 THR A O 7
ATOM 8727 N N . ASP A 1 39 ? -0.780 0.459 7.952 1.00 0.00 39 ASP A N 7
ATOM 8728 C CA . ASP A 1 39 ? 0.329 0.704 8.857 1.00 0.00 39 ASP A CA 7
ATOM 8729 C C . ASP A 1 39 ? 1.556 -0.056 8.368 1.00 0.00 39 ASP A C 7
ATOM 8730 O O . ASP A 1 39 ? 1.497 -1.267 8.146 1.00 0.00 39 ASP A O 7
ATOM 8739 N N . TYR A 1 40 ? 2.657 0.663 8.184 1.00 0.00 40 TYR A N 7
ATOM 8740 C CA . TYR A 1 40 ? 3.891 0.057 7.698 1.00 0.00 40 TYR A CA 7
ATOM 8741 C C . TYR A 1 40 ? 4.271 -1.182 8.508 1.00 0.00 40 TYR A C 7
ATOM 8742 O O . TYR A 1 40 ? 4.546 -2.235 7.942 1.00 0.00 40 TYR A O 7
ATOM 8760 N N . HIS A 1 41 ? 4.310 -1.040 9.828 1.00 0.00 41 HIS A N 7
ATOM 8761 C CA . HIS A 1 41 ? 4.695 -2.150 10.703 1.00 0.00 41 HIS A CA 7
ATOM 8762 C C . HIS A 1 41 ? 3.746 -3.344 10.583 1.00 0.00 41 HIS A C 7
ATOM 8763 O O . HIS A 1 41 ? 4.192 -4.478 10.398 1.00 0.00 41 HIS A O 7
ATOM 8778 N N . GLU A 1 42 ? 2.446 -3.092 10.707 1.00 0.00 42 GLU A N 7
ATOM 8779 C CA . GLU A 1 42 ? 1.456 -4.166 10.630 1.00 0.00 42 GLU A CA 7
ATOM 8780 C C . GLU A 1 42 ? 1.510 -4.884 9.283 1.00 0.00 42 GLU A C 7
ATOM 8781 O O . GLU A 1 42 ? 1.596 -6.112 9.227 1.00 0.00 42 GLU A O 7
ATOM 8793 N N . ILE A 1 43 ? 1.449 -4.113 8.203 1.00 0.00 43 ILE A N 7
ATOM 8794 C CA . ILE A 1 43 ? 1.476 -4.687 6.861 1.00 0.00 43 ILE A CA 7
ATOM 8795 C C . ILE A 1 43 ? 2.848 -5.289 6.548 1.00 0.00 43 ILE A C 7
ATOM 8796 O O . ILE A 1 43 ? 2.936 -6.360 5.944 1.00 0.00 43 ILE A O 7
ATOM 8812 N N . SER A 1 44 ? 3.912 -4.605 6.963 1.00 0.00 44 SER A N 7
ATOM 8813 C CA . SER A 1 44 ? 5.270 -5.095 6.720 1.00 0.00 44 SER A CA 7
ATOM 8814 C C . SER A 1 44 ? 5.418 -6.539 7.197 1.00 0.00 44 SER A C 7
ATOM 8815 O O . SER A 1 44 ? 5.888 -7.401 6.454 1.00 0.00 44 SER A O 7
ATOM 8823 N N . SER A 1 45 ? 5.015 -6.792 8.442 1.00 0.00 45 SER A N 7
ATOM 8824 C CA . SER A 1 45 ? 5.108 -8.131 9.012 1.00 0.00 45 SER A CA 7
ATOM 8825 C C . SER A 1 45 ? 4.225 -9.107 8.244 1.00 0.00 45 SER A C 7
ATOM 8826 O O . SER A 1 45 ? 4.611 -10.250 8.006 1.00 0.00 45 SER A O 7
ATOM 8834 N N . TYR A 1 46 ? 3.035 -8.649 7.858 1.00 0.00 46 TYR A N 7
ATOM 8835 C CA . TYR A 1 46 ? 2.100 -9.495 7.122 1.00 0.00 46 TYR A CA 7
ATOM 8836 C C . TYR A 1 46 ? 2.718 -9.965 5.810 1.00 0.00 46 TYR A C 7
ATOM 8837 O O . TYR A 1 46 ? 2.631 -11.142 5.463 1.00 0.00 46 TYR A O 7
ATOM 8855 N N . LEU A 1 47 ? 3.345 -9.041 5.088 1.00 0.00 47 LEU A N 7
ATOM 8856 C CA . LEU A 1 47 ? 3.978 -9.377 3.816 1.00 0.00 47 LEU A CA 7
ATOM 8857 C C . LEU A 1 47 ? 5.258 -10.172 4.054 1.00 0.00 47 LEU A C 7
ATOM 8858 O O . LEU A 1 47 ? 5.587 -11.079 3.290 1.00 0.00 47 LEU A O 7
ATOM 8874 N N . GLU A 1 48 ? 5.970 -9.827 5.125 1.00 0.00 48 GLU A N 7
ATOM 8875 C CA . GLU A 1 48 ? 7.209 -10.516 5.466 1.00 0.00 48 GLU A CA 7
ATOM 8876 C C . GLU A 1 48 ? 6.924 -11.977 5.796 1.00 0.00 48 GLU A C 7
ATOM 8877 O O . GLU A 1 48 ? 7.587 -12.881 5.283 1.00 0.00 48 GLU A O 7
ATOM 8889 N N . LEU A 1 49 ? 5.932 -12.198 6.654 1.00 0.00 49 LEU A N 7
ATOM 8890 C CA . LEU A 1 49 ? 5.559 -13.551 7.050 1.00 0.00 49 LEU A CA 7
ATOM 8891 C C . LEU A 1 49 ? 5.000 -14.320 5.856 1.00 0.00 49 LEU A C 7
ATOM 8892 O O . LEU A 1 49 ? 5.244 -15.518 5.709 1.00 0.00 49 LEU A O 7
ATOM 8908 N N . ASN A 1 50 ? 4.260 -13.617 4.999 1.00 0.00 50 ASN A N 7
ATOM 8909 C CA . ASN A 1 50 ? 3.681 -14.236 3.811 1.00 0.00 50 ASN A CA 7
ATOM 8910 C C . ASN A 1 50 ? 4.786 -14.640 2.837 1.00 0.00 50 ASN A C 7
ATOM 8911 O O . ASN A 1 50 ? 5.476 -13.785 2.280 1.00 0.00 50 ASN A O 7
ATOM 8922 N N . ALA A 1 51 ? 4.951 -15.945 2.638 1.00 0.00 51 ALA A N 7
ATOM 8923 C CA . ALA A 1 51 ? 5.978 -16.451 1.733 1.00 0.00 51 ALA A CA 7
ATOM 8924 C C . ALA A 1 51 ? 5.649 -16.100 0.282 1.00 0.00 51 ALA A C 7
ATOM 8925 O O . ALA A 1 51 ? 6.548 -15.897 -0.535 1.00 0.00 51 ALA A O 7
ATOM 8932 N N . ASP A 1 52 ? 4.356 -16.039 -0.031 1.00 0.00 52 ASP A N 7
ATOM 8933 C CA . ASP A 1 52 ? 3.917 -15.720 -1.389 1.00 0.00 52 ASP A CA 7
ATOM 8934 C C . ASP A 1 52 ? 4.306 -14.294 -1.769 1.00 0.00 52 ASP A C 7
ATOM 8935 O O . ASP A 1 52 ? 4.609 -14.015 -2.929 1.00 0.00 52 ASP A O 7
ATOM 8944 N N . TYR A 1 53 ? 4.292 -13.394 -0.788 1.00 0.00 53 TYR A N 7
ATOM 8945 C CA . TYR A 1 53 ? 4.642 -11.999 -1.038 1.00 0.00 53 TYR A CA 7
ATOM 8946 C C . TYR A 1 53 ? 6.118 -11.754 -0.737 1.00 0.00 53 TYR A C 7
ATOM 8947 O O . TYR A 1 53 ? 6.709 -10.787 -1.220 1.00 0.00 53 TYR A O 7
ATOM 8965 N N . LEU A 1 54 ? 6.711 -12.639 0.063 1.00 0.00 54 LEU A N 7
ATOM 8966 C CA . LEU A 1 54 ? 8.122 -12.520 0.419 1.00 0.00 54 LEU A CA 7
ATOM 8967 C C . LEU A 1 54 ? 8.994 -12.453 -0.834 1.00 0.00 54 LEU A C 7
ATOM 8968 O O . LEU A 1 54 ? 9.985 -11.723 -0.875 1.00 0.00 54 LEU A O 7
ATOM 8984 N N . HIS A 1 55 ? 8.617 -13.232 -1.846 1.00 0.00 55 HIS A N 7
ATOM 8985 C CA . HIS A 1 55 ? 9.367 -13.281 -3.100 1.00 0.00 55 HIS A CA 7
ATOM 8986 C C . HIS A 1 55 ? 9.252 -11.968 -3.878 1.00 0.00 55 HIS A C 7
ATOM 8987 O O . HIS A 1 55 ? 9.797 -11.846 -4.976 1.00 0.00 55 HIS A O 7
ATOM 9002 N N . THR A 1 56 ? 8.544 -10.993 -3.312 1.00 0.00 56 THR A N 7
ATOM 9003 C CA . THR A 1 56 ? 8.376 -9.702 -3.979 1.00 0.00 56 THR A CA 7
ATOM 9004 C C . THR A 1 56 ? 8.360 -8.562 -2.959 1.00 0.00 56 THR A C 7
ATOM 9005 O O . THR A 1 56 ? 7.681 -7.552 -3.148 1.00 0.00 56 THR A O 7
ATOM 9016 N N . MET A 1 57 ? 9.123 -8.729 -1.880 1.00 0.00 57 MET A N 7
ATOM 9017 C CA . MET A 1 57 ? 9.199 -7.706 -0.842 1.00 0.00 57 MET A CA 7
ATOM 9018 C C . MET A 1 57 ? 9.773 -6.412 -1.414 1.00 0.00 57 MET A C 7
ATOM 9019 O O . MET A 1 57 ? 9.384 -5.316 -1.009 1.00 0.00 57 MET A O 7
ATOM 9033 N N . ALA A 1 58 ? 10.700 -6.553 -2.360 1.00 0.00 58 ALA A N 7
ATOM 9034 C CA . ALA A 1 58 ? 11.328 -5.396 -2.993 1.00 0.00 58 ALA A CA 7
ATOM 9035 C C . ALA A 1 58 ? 10.285 -4.528 -3.692 1.00 0.00 58 ALA A C 7
ATOM 9036 O O . ALA A 1 58 ? 10.406 -3.302 -3.728 1.00 0.00 58 ALA A O 7
ATOM 9043 N N . THR A 1 59 ? 9.261 -5.174 -4.245 1.00 0.00 59 THR A N 7
ATOM 9044 C CA . THR A 1 59 ? 8.201 -4.454 -4.942 1.00 0.00 59 THR A CA 7
ATOM 9045 C C . THR A 1 59 ? 7.327 -3.706 -3.942 1.00 0.00 59 THR A C 7
ATOM 9046 O O . THR A 1 59 ? 6.904 -2.578 -4.196 1.00 0.00 59 THR A O 7
ATOM 9057 N N . PHE A 1 60 ? 7.072 -4.337 -2.797 1.00 0.00 60 PHE A N 7
ATOM 9058 C CA . PHE A 1 60 ? 6.261 -3.714 -1.759 1.00 0.00 60 PHE A CA 7
ATOM 9059 C C . PHE A 1 60 ? 6.956 -2.460 -1.242 1.00 0.00 60 PHE A C 7
ATOM 9060 O O . PHE A 1 60 ? 6.350 -1.391 -1.162 1.00 0.00 60 PHE A O 7
ATOM 9077 N N . ASP A 1 61 ? 8.238 -2.599 -0.902 1.00 0.00 61 ASP A N 7
ATOM 9078 C CA . ASP A 1 61 ? 9.018 -1.471 -0.406 1.00 0.00 61 ASP A CA 7
ATOM 9079 C C . ASP A 1 61 ? 8.892 -0.291 -1.363 1.00 0.00 61 ASP A C 7
ATOM 9080 O O . ASP A 1 61 ? 8.666 0.845 -0.940 1.00 0.00 61 ASP A O 7
ATOM 9089 N N . GLU A 1 62 ? 9.029 -0.575 -2.655 1.00 0.00 62 GLU A N 7
ATOM 9090 C CA . GLU A 1 62 ? 8.919 0.459 -3.677 1.00 0.00 62 GLU A CA 7
ATOM 9091 C C . GLU A 1 62 ? 7.494 1.002 -3.726 1.00 0.00 62 GLU A C 7
ATOM 9092 O O . GLU A 1 62 ? 7.284 2.205 -3.885 1.00 0.00 62 GLU A O 7
ATOM 9104 N N . ALA A 1 63 ? 6.516 0.107 -3.583 1.00 0.00 63 ALA A N 7
ATOM 9105 C CA . ALA A 1 63 ? 5.116 0.514 -3.608 1.00 0.00 63 ALA A CA 7
ATOM 9106 C C . ALA A 1 63 ? 4.828 1.468 -2.456 1.00 0.00 63 ALA A C 7
ATOM 9107 O O . ALA A 1 63 ? 4.221 2.523 -2.649 1.00 0.00 63 ALA A O 7
ATOM 9114 N N . TRP A 1 64 ? 5.283 1.100 -1.259 1.00 0.00 64 TRP A N 7
ATOM 9115 C CA . TRP A 1 64 ? 5.085 1.941 -0.085 1.00 0.00 64 TRP A CA 7
ATOM 9116 C C . TRP A 1 64 ? 5.650 3.335 -0.339 1.00 0.00 64 TRP A C 7
ATOM 9117 O O . TRP A 1 64 ? 4.988 4.340 -0.073 1.00 0.00 64 TRP A O 7
ATOM 9138 N N . ASP A 1 65 ? 6.873 3.386 -0.870 1.00 0.00 65 ASP A N 7
ATOM 9139 C CA . ASP A 1 65 ? 7.513 4.661 -1.171 1.00 0.00 65 ASP A CA 7
ATOM 9140 C C . ASP A 1 65 ? 6.584 5.519 -2.023 1.00 0.00 65 ASP A C 7
ATOM 9141 O O . ASP A 1 65 ? 6.487 6.731 -1.827 1.00 0.00 65 ASP A O 7
ATOM 9150 N N . GLN A 1 66 ? 5.893 4.872 -2.958 1.00 0.00 66 GLN A N 7
ATOM 9151 C CA . GLN A 1 66 ? 4.958 5.572 -3.829 1.00 0.00 66 GLN A CA 7
ATOM 9152 C C . GLN A 1 66 ? 3.746 6.024 -3.026 1.00 0.00 66 GLN A C 7
ATOM 9153 O O . GLN A 1 66 ? 3.321 7.175 -3.120 1.00 0.00 66 GLN A O 7
ATOM 9167 N N . TYR A 1 67 ? 3.205 5.108 -2.225 1.00 0.00 67 TYR A N 7
ATOM 9168 C CA . TYR A 1 67 ? 2.048 5.416 -1.393 1.00 0.00 67 TYR A CA 7
ATOM 9169 C C . TYR A 1 67 ? 2.309 6.683 -0.580 1.00 0.00 67 TYR A C 7
ATOM 9170 O O . TYR A 1 67 ? 1.537 7.640 -0.640 1.00 0.00 67 TYR A O 7
ATOM 9188 N N . GLU A 1 68 ? 3.409 6.682 0.171 1.00 0.00 68 GLU A N 7
ATOM 9189 C CA . GLU A 1 68 ? 3.776 7.838 0.985 1.00 0.00 68 GLU A CA 7
ATOM 9190 C C . GLU A 1 68 ? 3.867 9.098 0.127 1.00 0.00 68 GLU A C 7
ATOM 9191 O O . GLU A 1 68 ? 3.285 10.124 0.456 1.00 0.00 68 GLU A O 7
ATOM 9203 N N . SER A 1 69 ? 4.602 9.008 -0.977 1.00 0.00 69 SER A N 7
ATOM 9204 C CA . SER A 1 69 ? 4.775 10.147 -1.881 1.00 0.00 69 SER A CA 7
ATOM 9205 C C . SER A 1 69 ? 3.429 10.768 -2.251 1.00 0.00 69 SER A C 7
ATOM 9206 O O . SER A 1 69 ? 3.348 11.954 -2.570 1.00 0.00 69 SER A O 7
ATOM 9214 N N . GLU A 1 70 ? 2.382 9.951 -2.223 1.00 0.00 70 GLU A N 7
ATOM 9215 C CA . GLU A 1 70 ? 1.041 10.409 -2.575 1.00 0.00 70 GLU A CA 7
ATOM 9216 C C . GLU A 1 70 ? 0.353 11.107 -1.400 1.00 0.00 70 GLU A C 7
ATOM 9217 O O . GLU A 1 70 ? -0.140 12.228 -1.538 1.00 0.00 70 GLU A O 7
ATOM 9229 N N . VAL A 1 71 ? 0.280 10.421 -0.262 1.00 0.00 71 VAL A N 7
ATOM 9230 C CA . VAL A 1 71 ? -0.401 10.964 0.915 1.00 0.00 71 VAL A CA 7
ATOM 9231 C C . VAL A 1 71 ? 0.525 11.821 1.787 1.00 0.00 71 VAL A C 7
ATOM 9232 O O . VAL A 1 71 ? 0.051 12.591 2.624 1.00 0.00 71 VAL A O 7
ATOM 9245 N N . HIS A 1 72 ? 1.833 11.694 1.593 1.00 0.00 72 HIS A N 7
ATOM 9246 C CA . HIS A 1 72 ? 2.788 12.474 2.380 1.00 0.00 72 HIS A CA 7
ATOM 9247 C C . HIS A 1 72 ? 2.851 13.916 1.878 1.00 0.00 72 HIS A C 7
ATOM 9248 O O . HIS A 1 72 ? 3.565 14.749 2.439 1.00 0.00 72 HIS A O 7
ATOM 9263 N N . GLY A 1 73 ? 2.090 14.207 0.826 1.00 0.00 73 GLY A N 7
ATOM 9264 C CA . GLY A 1 73 ? 2.058 15.554 0.264 1.00 0.00 73 GLY A CA 7
ATOM 9265 C C . GLY A 1 73 ? 1.046 16.420 1.006 1.00 0.00 73 GLY A C 7
ATOM 9266 O O . GLY A 1 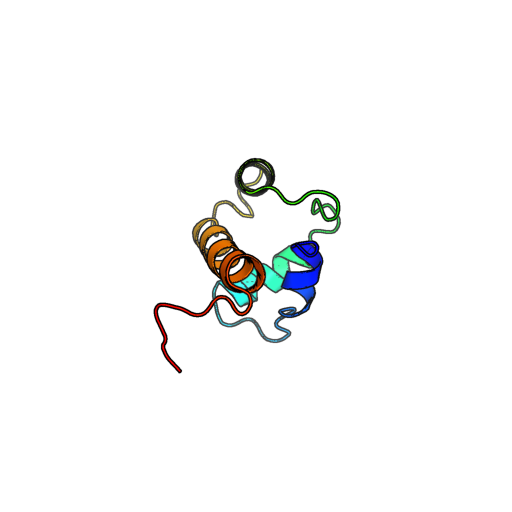73 ? 1.092 17.649 0.931 1.00 0.00 73 GLY A O 7
ATOM 9270 N N . ARG A 1 74 ? 0.138 15.767 1.727 1.00 0.00 74 ARG A N 7
ATOM 9271 C CA . ARG A 1 74 ? -0.884 16.470 2.489 1.00 0.00 74 ARG A CA 7
ATOM 9272 C C . ARG A 1 74 ? -0.338 16.934 3.829 1.00 0.00 74 ARG A C 7
ATOM 9273 O O . ARG A 1 74 ? 0.714 17.568 3.899 1.00 0.00 74 ARG A O 7
ATOM 9294 N N . LEU A 1 75 ? -1.084 16.628 4.883 1.00 0.00 75 LEU A N 7
ATOM 9295 C CA . LEU A 1 75 ? -0.705 17.024 6.234 1.00 0.00 75 LEU A CA 7
ATOM 9296 C C . LEU A 1 75 ? -0.672 18.542 6.307 1.00 0.00 75 LEU A C 7
ATOM 9297 O O . LEU A 1 75 ? 0.139 19.134 7.022 1.00 0.00 75 LEU A O 7
ATOM 9313 N N . GLU A 1 76 ? -1.564 19.160 5.536 1.00 0.00 76 GLU A N 7
ATOM 9314 C CA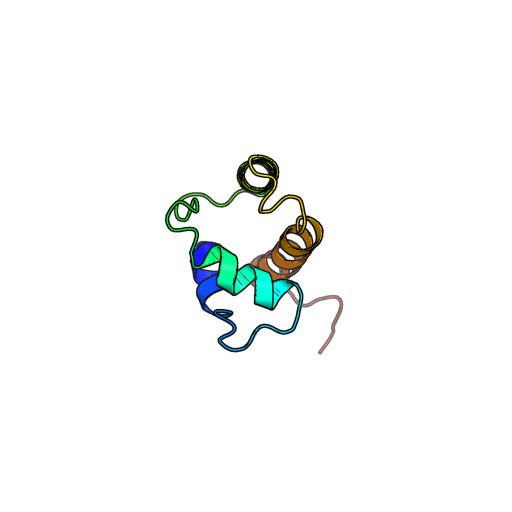 . GLU A 1 76 ? -1.653 20.611 5.474 1.00 0.00 76 GLU A CA 7
ATOM 9315 C C . GLU A 1 76 ? -2.268 21.183 6.753 1.00 0.00 76 GLU A C 7
ATOM 9316 O O . GLU A 1 76 ? -2.878 22.253 6.732 1.00 0.00 76 GLU A O 7
ATOM 9328 N N . HIS A 1 77 ? -2.105 20.465 7.861 1.00 0.00 77 HIS A N 7
ATOM 9329 C CA . HIS A 1 77 ? -2.649 20.906 9.143 1.00 0.00 77 HIS A CA 7
ATOM 9330 C C . HIS A 1 77 ? -1.698 20.545 10.281 1.00 0.00 77 HIS A C 7
ATOM 9331 O O . HIS A 1 77 ? -0.873 19.639 10.151 1.00 0.00 77 HIS A O 7
ATOM 9346 N N . HIS A 1 78 ? -1.828 21.257 11.398 1.00 0.00 78 HIS A N 7
ATOM 9347 C CA . HIS A 1 78 ? -0.983 21.006 12.562 1.00 0.00 78 HIS A CA 7
ATOM 9348 C C . HIS A 1 78 ? -1.618 21.600 13.817 1.00 0.00 78 HIS A C 7
ATOM 9349 O O . HIS A 1 78 ? -1.774 22.815 13.932 1.00 0.00 78 HIS A O 7
ATOM 9364 N N . HIS A 1 79 ? -1.983 20.728 14.753 1.00 0.00 79 HIS A N 7
ATOM 9365 C CA . HIS A 1 79 ? -2.605 21.168 15.999 1.00 0.00 79 HIS A CA 7
ATOM 9366 C C . HIS A 1 79 ? -1.548 21.664 16.983 1.00 0.00 79 HIS A C 7
ATOM 9367 O O . HIS A 1 79 ? -0.385 21.271 16.907 1.00 0.00 79 HIS A O 7
ATOM 9382 N N . HIS A 1 80 ? -1.970 22.534 17.903 1.00 0.00 80 HIS A N 7
ATOM 9383 C CA . HIS A 1 80 ? -1.067 23.099 18.910 1.00 0.00 80 HIS A CA 7
ATOM 9384 C C . HIS A 1 80 ? 0.045 23.915 18.249 1.00 0.00 80 HIS A C 7
ATOM 9385 O O . HIS A 1 80 ? 0.994 23.358 17.697 1.00 0.00 80 HIS A O 7
ATOM 9400 N N . HIS A 1 81 ? -0.086 25.239 18.314 1.00 0.00 81 HIS A N 7
ATOM 9401 C CA . HIS A 1 81 ? 0.909 26.132 17.722 1.00 0.00 81 HIS A CA 7
ATOM 9402 C C . HIS A 1 81 ? 2.147 26.227 18.614 1.00 0.00 81 HIS A C 7
ATOM 9403 O O . HIS A 1 81 ? 2.219 25.588 19.663 1.00 0.00 81 HIS A O 7
ATOM 9418 N N . HIS A 1 82 ? 3.117 27.033 18.186 1.00 0.00 82 HIS A N 7
ATOM 9419 C CA . HIS A 1 82 ? 4.348 27.211 18.949 1.00 0.00 82 HIS A CA 7
ATOM 9420 C C . HIS A 1 82 ? 4.075 27.985 20.237 1.00 0.00 82 HIS A C 7
ATOM 9421 O O . HIS A 1 82 ? 3.391 28.993 20.166 1.00 0.00 82 HIS A O 7
ATOM 9437 N N . MET A 1 1 ? -5.226 10.338 4.745 1.00 0.00 1 MET A N 8
ATOM 9438 C CA . MET A 1 1 ? -4.424 9.096 4.937 1.00 0.00 1 MET A CA 8
ATOM 9439 C C . MET A 1 1 ? -5.270 7.886 4.545 1.00 0.00 1 MET A C 8
ATOM 9440 O O . MET A 1 1 ? -5.404 6.933 5.314 1.00 0.00 1 MET A O 8
ATOM 9456 N N . LYS A 1 2 ? -5.840 7.936 3.342 1.00 0.00 2 LYS A N 8
ATOM 9457 C CA . LYS A 1 2 ? -6.677 6.842 2.853 1.00 0.00 2 LYS A CA 8
ATOM 9458 C C . LYS A 1 2 ? -5.950 5.506 2.988 1.00 0.00 2 LYS A C 8
ATOM 9459 O O . LYS A 1 2 ? -4.719 5.458 3.006 1.00 0.00 2 LYS A O 8
ATOM 9478 N N . SER A 1 3 ? -6.718 4.426 3.087 1.00 0.00 3 SER A N 8
ATOM 9479 C CA . SER A 1 3 ? -6.135 3.095 3.228 1.00 0.00 3 SER A CA 8
ATOM 9480 C C . SER A 1 3 ? -5.219 2.781 2.047 1.00 0.00 3 SER A C 8
ATOM 9481 O O . SER A 1 3 ? -5.566 3.042 0.894 1.00 0.00 3 SER A O 8
ATOM 9489 N N . PHE A 1 4 ? -4.048 2.221 2.345 1.00 0.00 4 PHE A N 8
ATOM 9490 C CA . PHE A 1 4 ? -3.089 1.870 1.301 1.00 0.00 4 PHE A CA 8
ATOM 9491 C C . PHE A 1 4 ? -3.742 0.953 0.273 1.00 0.00 4 PHE A C 8
ATOM 9492 O O . PHE A 1 4 ? -3.493 1.074 -0.927 1.00 0.00 4 PHE A O 8
ATOM 9509 N N . TYR A 1 5 ? -4.581 0.038 0.754 1.00 0.00 5 TYR A N 8
ATOM 9510 C CA . TYR A 1 5 ? -5.272 -0.896 -0.129 1.00 0.00 5 TYR A CA 8
ATOM 9511 C C . TYR A 1 5 ? -6.182 -0.139 -1.094 1.00 0.00 5 TYR A C 8
ATOM 9512 O O . TYR A 1 5 ? -6.286 -0.494 -2.268 1.00 0.00 5 TYR A O 8
ATOM 9530 N N . HIS A 1 6 ? -6.836 0.907 -0.590 1.00 0.00 6 HIS A N 8
ATOM 9531 C CA . HIS A 1 6 ? -7.733 1.711 -1.420 1.00 0.00 6 HIS A CA 8
ATOM 9532 C C . HIS A 1 6 ? -6.948 2.464 -2.482 1.00 0.00 6 HIS A C 8
ATOM 9533 O O . HIS A 1 6 ? -7.262 2.388 -3.669 1.00 0.00 6 HIS A O 8
ATOM 9548 N N . TYR A 1 7 ? -5.918 3.191 -2.052 1.00 0.00 7 TYR A N 8
ATOM 9549 C CA . TYR A 1 7 ? -5.099 3.936 -2.993 1.00 0.00 7 TYR A CA 8
ATOM 9550 C C . TYR A 1 7 ? -4.590 2.958 -4.039 1.00 0.00 7 TYR A C 8
ATOM 9551 O O . TYR A 1 7 ? -4.742 3.174 -5.242 1.00 0.00 7 TYR A O 8
ATOM 9569 N N . LEU A 1 8 ? -4.021 1.860 -3.554 1.00 0.00 8 LEU A N 8
ATOM 9570 C CA . LEU A 1 8 ? -3.526 0.809 -4.427 1.00 0.00 8 LEU A CA 8
ATOM 9571 C C . LEU A 1 8 ? -4.658 0.295 -5.319 1.00 0.00 8 LEU A C 8
ATOM 9572 O O . LEU A 1 8 ? -4.416 -0.167 -6.434 1.00 0.00 8 LEU A O 8
ATOM 9588 N N . LEU A 1 9 ? -5.898 0.378 -4.818 1.00 0.00 9 LEU A N 8
ATOM 9589 C CA . LEU A 1 9 ? -7.054 -0.088 -5.587 1.00 0.00 9 LEU A CA 8
ATOM 9590 C C . LEU A 1 9 ? -7.166 0.659 -6.919 1.00 0.00 9 LEU A C 8
ATOM 9591 O O . LEU A 1 9 ? -7.775 0.160 -7.867 1.00 0.00 9 LEU A O 8
ATOM 9607 N N . LYS A 1 10 ? -6.587 1.858 -6.982 1.00 0.00 10 LYS A N 8
ATOM 9608 C CA . LYS A 1 10 ? -6.645 2.665 -8.202 1.00 0.00 10 LYS A CA 8
ATOM 9609 C C . LYS A 1 10 ? -5.814 2.036 -9.319 1.00 0.00 10 LYS A C 8
ATOM 9610 O O . LYS A 1 10 ? -6.016 2.340 -10.496 1.00 0.00 10 LYS A O 8
ATOM 9629 N N . TYR A 1 11 ? -4.883 1.163 -8.945 1.00 0.00 11 TYR A N 8
ATOM 9630 C CA . TYR A 1 11 ? -4.024 0.500 -9.922 1.00 0.00 11 TYR A CA 8
ATOM 9631 C C . TYR A 1 11 ? -4.644 -0.820 -10.391 1.00 0.00 11 TYR A C 8
ATOM 9632 O O . TYR A 1 11 ? -3.966 -1.638 -11.015 1.00 0.00 11 TYR A O 8
ATOM 9650 N N . ARG A 1 12 ? -5.940 -0.998 -10.097 1.00 0.00 12 ARG A N 8
ATOM 9651 C CA . ARG A 1 12 ? -6.693 -2.193 -10.477 1.00 0.00 12 ARG A CA 8
ATOM 9652 C C . ARG A 1 12 ? -5.796 -3.391 -10.784 1.00 0.00 12 ARG A C 8
ATOM 9653 O O . ARG A 1 12 ? -4.856 -3.680 -10.042 1.00 0.00 12 ARG A O 8
ATOM 9674 N N . HIS A 1 13 ? -6.117 -4.108 -11.855 1.00 0.00 13 HIS A N 8
ATOM 9675 C CA . HIS A 1 13 ? -5.347 -5.290 -12.223 1.00 0.00 13 HIS A CA 8
ATOM 9676 C C . HIS A 1 13 ? -5.578 -5.723 -13.684 1.00 0.00 13 HIS A C 8
ATOM 9677 O O . HIS A 1 13 ? -5.677 -6.919 -13.966 1.00 0.00 13 HIS A O 8
ATOM 9692 N N . PRO A 1 14 ? -5.638 -4.797 -14.620 1.00 0.00 14 PRO A N 8
ATOM 9693 C CA . PRO A 1 14 ? -5.830 -5.127 -16.062 1.00 0.00 14 PRO A CA 8
ATOM 9694 C C . PRO A 1 14 ? -4.498 -5.393 -16.771 1.00 0.00 14 PRO A C 8
ATOM 9695 O O . PRO A 1 14 ? -3.798 -4.454 -17.154 1.00 0.00 14 PRO A O 8
ATOM 9706 N N . LYS A 1 15 ? -4.155 -6.671 -16.938 1.00 0.00 15 LYS A N 8
ATOM 9707 C CA . LYS A 1 15 ? -2.902 -7.047 -17.601 1.00 0.00 15 LYS A CA 8
ATOM 9708 C C . LYS A 1 15 ? -1.735 -6.211 -17.063 1.00 0.00 15 LYS A C 8
ATOM 9709 O O . LYS A 1 15 ? -1.383 -5.179 -17.637 1.00 0.00 15 LYS A O 8
ATOM 9728 N N . PRO A 1 16 ? -1.140 -6.632 -15.974 1.00 0.00 16 PRO A N 8
ATOM 9729 C CA . PRO A 1 16 ? 0.002 -5.901 -15.343 1.00 0.00 16 PRO A CA 8
ATOM 9730 C C . PRO A 1 16 ? 1.294 -6.013 -16.151 1.00 0.00 16 PRO A C 8
ATOM 9731 O O . PRO A 1 16 ? 1.442 -6.905 -16.988 1.00 0.00 16 PRO A O 8
ATOM 9742 N N . LYS A 1 17 ? 2.228 -5.101 -15.879 1.00 0.00 17 LYS A N 8
ATOM 9743 C CA . LYS A 1 17 ? 3.518 -5.086 -16.567 1.00 0.00 17 LYS A CA 8
ATOM 9744 C C . LYS A 1 17 ? 4.606 -4.595 -15.617 1.00 0.00 17 LYS A C 8
ATOM 9745 O O . LYS A 1 17 ? 5.697 -5.163 -15.561 1.00 0.00 17 LYS A O 8
ATOM 9764 N N . ASP A 1 18 ? 4.296 -3.534 -14.871 1.00 0.00 18 ASP A N 8
ATOM 9765 C CA . ASP A 1 18 ? 5.249 -2.968 -13.919 1.00 0.00 18 ASP A CA 8
ATOM 9766 C C . ASP A 1 18 ? 5.226 -3.760 -12.615 1.00 0.00 18 ASP A C 8
ATOM 9767 O O . ASP A 1 18 ? 4.214 -4.368 -12.269 1.00 0.00 18 ASP A O 8
ATOM 9776 N N . SER A 1 19 ? 6.347 -3.755 -11.896 1.00 0.00 19 SER A N 8
ATOM 9777 C CA . SER A 1 19 ? 6.440 -4.484 -10.636 1.00 0.00 19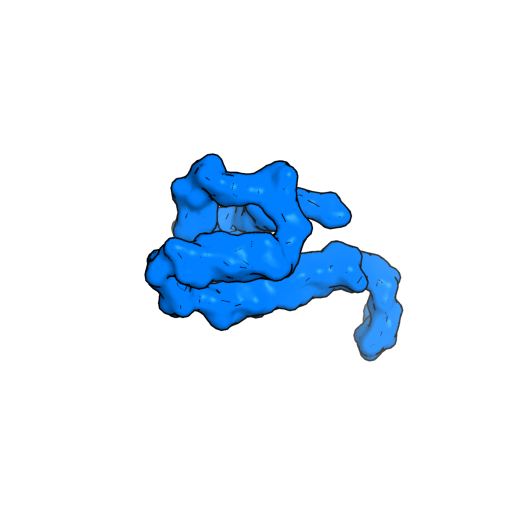 SER A CA 8
ATOM 9778 C C . SER A 1 19 ? 5.311 -4.090 -9.685 1.00 0.00 19 SER A C 8
ATOM 9779 O O . SER A 1 19 ? 4.676 -4.951 -9.074 1.00 0.00 19 SER A O 8
ATOM 9787 N N . ILE A 1 20 ? 5.062 -2.785 -9.567 1.00 0.00 20 ILE A N 8
ATOM 9788 C CA . ILE A 1 20 ? 4.004 -2.293 -8.688 1.00 0.00 20 ILE A CA 8
ATOM 9789 C C . ILE A 1 20 ? 2.638 -2.754 -9.186 1.00 0.00 20 ILE A C 8
ATOM 9790 O O . ILE A 1 20 ? 1.745 -3.053 -8.392 1.00 0.00 20 ILE A O 8
ATOM 9806 N N . SER A 1 21 ? 2.486 -2.805 -10.507 1.00 0.00 21 SER A N 8
ATOM 9807 C CA . SER A 1 21 ? 1.229 -3.228 -11.106 1.00 0.00 21 SER A CA 8
ATOM 9808 C C . SER A 1 21 ? 0.918 -4.668 -10.720 1.00 0.00 21 SER A C 8
ATOM 9809 O O . SER A 1 21 ? -0.203 -4.977 -10.319 1.00 0.00 21 SER A O 8
ATOM 9817 N N . GLU A 1 22 ? 1.921 -5.539 -10.832 1.00 0.00 22 GLU A N 8
ATOM 9818 C CA . GLU A 1 22 ? 1.748 -6.948 -10.488 1.00 0.00 22 GLU A CA 8
ATOM 9819 C C . GLU A 1 22 ? 1.309 -7.082 -9.033 1.00 0.00 22 GLU A C 8
ATOM 9820 O O . GLU A 1 22 ? 0.470 -7.922 -8.702 1.00 0.00 22 GLU A O 8
ATOM 9832 N N . PHE A 1 23 ? 1.869 -6.235 -8.174 1.00 0.00 23 PHE A N 8
ATOM 9833 C CA . PHE A 1 23 ? 1.519 -6.250 -6.758 1.00 0.00 23 PHE A CA 8
ATOM 9834 C C . PHE A 1 23 ? 0.026 -5.967 -6.594 1.00 0.00 23 PHE A C 8
ATOM 9835 O O . PHE A 1 23 ? -0.654 -6.598 -5.785 1.00 0.00 23 PHE A O 8
ATOM 9852 N N . ALA A 1 24 ? -0.469 -5.017 -7.385 1.00 0.00 24 ALA A N 8
ATOM 9853 C CA . ALA A 1 24 ? -1.881 -4.644 -7.352 1.00 0.00 24 ALA A CA 8
ATOM 9854 C C . ALA A 1 24 ? -2.778 -5.858 -7.593 1.00 0.00 24 ALA A C 8
ATOM 9855 O O . ALA A 1 24 ? -3.737 -6.086 -6.854 1.00 0.00 24 ALA A O 8
ATOM 9862 N N . ASN A 1 25 ? -2.463 -6.630 -8.634 1.00 0.00 25 ASN A N 8
ATOM 9863 C CA . ASN A 1 25 ? -3.255 -7.816 -8.969 1.00 0.00 25 ASN A CA 8
ATOM 9864 C C . ASN A 1 25 ? -3.331 -8.773 -7.782 1.00 0.00 25 ASN A C 8
ATOM 9865 O O . ASN A 1 25 ? -4.405 -9.264 -7.439 1.00 0.00 25 ASN A O 8
ATOM 9876 N N . GLN A 1 26 ? -2.183 -9.036 -7.163 1.00 0.00 26 GLN A N 8
ATOM 9877 C CA . GLN A 1 26 ? -2.130 -9.940 -6.018 1.00 0.00 26 GLN A CA 8
ATOM 9878 C C . GLN A 1 26 ? -2.965 -9.393 -4.863 1.00 0.00 26 GLN A C 8
ATOM 9879 O O . GLN A 1 26 ? -3.804 -10.100 -4.303 1.00 0.00 26 GLN A O 8
ATOM 9893 N N . ALA A 1 27 ? -2.730 -8.131 -4.516 1.00 0.00 27 ALA A N 8
ATOM 9894 C CA . ALA A 1 27 ? -3.465 -7.493 -3.427 1.00 0.00 27 ALA A CA 8
ATOM 9895 C C . ALA A 1 27 ? -4.968 -7.530 -3.695 1.00 0.00 27 ALA A C 8
ATOM 9896 O O . ALA A 1 27 ? -5.771 -7.562 -2.765 1.00 0.00 27 ALA A O 8
ATOM 9903 N N . TYR A 1 28 ? -5.338 -7.526 -4.974 1.00 0.00 28 TYR A N 8
ATOM 9904 C CA . TYR A 1 28 ? -6.746 -7.558 -5.362 1.00 0.00 28 TYR A CA 8
ATOM 9905 C C . TYR A 1 28 ? -7.424 -8.826 -4.842 1.00 0.00 28 TYR A C 8
ATOM 9906 O O . TYR A 1 28 ? -8.598 -8.803 -4.466 1.00 0.00 28 TYR A O 8
ATOM 9924 N N . GLU A 1 29 ? -6.680 -9.930 -4.832 1.00 0.00 29 GLU A N 8
ATOM 9925 C CA . GLU A 1 29 ? -7.213 -11.207 -4.369 1.00 0.00 29 GLU A CA 8
ATOM 9926 C C . GLU A 1 29 ? -7.064 -11.347 -2.855 1.00 0.00 29 GLU A C 8
ATOM 9927 O O . GLU A 1 29 ? -6.983 -12.460 -2.332 1.00 0.00 29 GLU A O 8
ATOM 9939 N N . ASP A 1 30 ? -7.033 -10.217 -2.154 1.00 0.00 30 ASP A N 8
ATOM 9940 C CA . ASP A 1 30 ? -6.897 -10.235 -0.699 1.00 0.00 30 ASP A CA 8
ATOM 9941 C C . ASP A 1 30 ? -8.231 -10.576 -0.040 1.00 0.00 30 ASP A C 8
ATOM 9942 O O . ASP A 1 30 ? -9.220 -10.837 -0.725 1.00 0.00 30 ASP A O 8
ATOM 9951 N N . HIS A 1 31 ? -8.247 -10.570 1.291 1.00 0.00 31 HIS A N 8
ATOM 9952 C CA . HIS A 1 31 ? -9.462 -10.882 2.043 1.00 0.00 31 HIS A CA 8
ATOM 9953 C C . HIS A 1 31 ? -9.221 -10.676 3.534 1.00 0.00 31 HIS A C 8
ATOM 9954 O O . HIS A 1 31 ? -10.074 -10.133 4.239 1.00 0.00 31 HIS A O 8
ATOM 9969 N N . SER A 1 32 ? -8.054 -11.106 4.004 1.00 0.00 32 SER A N 8
ATOM 9970 C CA . SER A 1 32 ? -7.701 -10.962 5.414 1.00 0.00 32 SER A CA 8
ATOM 9971 C C . SER A 1 32 ? -6.781 -9.759 5.609 1.00 0.00 32 SER A C 8
ATOM 9972 O O . SER A 1 32 ? -6.582 -9.294 6.733 1.00 0.00 32 SER A O 8
ATOM 9980 N N . PHE A 1 33 ? -6.233 -9.259 4.503 1.00 0.00 33 PHE A N 8
ATOM 9981 C CA . PHE A 1 33 ? -5.342 -8.103 4.545 1.00 0.00 33 PHE A CA 8
ATOM 9982 C C . PHE A 1 33 ? -5.972 -6.973 5.362 1.00 0.00 33 PHE A C 8
ATOM 9983 O O . PHE A 1 33 ? -7.172 -6.719 5.248 1.00 0.00 33 PHE A O 8
ATOM 10000 N N . PRO A 1 34 ? -5.196 -6.292 6.175 1.00 0.00 34 PRO A N 8
ATOM 10001 C CA . PRO A 1 34 ? -5.705 -5.165 7.015 1.00 0.00 34 PRO A CA 8
ATOM 10002 C C . PRO A 1 34 ? -6.061 -3.937 6.172 1.00 0.00 34 PRO A C 8
ATOM 10003 O O . PRO A 1 34 ? -5.560 -2.839 6.411 1.00 0.00 34 PRO A O 8
ATOM 10014 N N . LYS A 1 35 ? -6.935 -4.138 5.186 1.00 0.00 35 LYS A N 8
ATOM 10015 C CA . LYS A 1 35 ? -7.363 -3.047 4.308 1.00 0.00 35 LYS A CA 8
ATOM 10016 C C . LYS A 1 35 ? -7.941 -1.895 5.125 1.00 0.00 35 LYS A C 8
ATOM 10017 O O . LYS A 1 35 ? -7.931 -0.745 4.686 1.00 0.00 35 LYS A O 8
ATOM 10036 N N . THR A 1 36 ? -8.441 -2.216 6.317 1.00 0.00 36 THR A N 8
ATOM 10037 C CA . THR A 1 36 ? -9.020 -1.206 7.196 1.00 0.00 36 THR A CA 8
ATOM 10038 C C . THR A 1 36 ? -7.977 -0.722 8.206 1.00 0.00 36 THR A C 8
ATOM 10039 O O . THR A 1 36 ? -8.282 -0.509 9.381 1.00 0.00 36 THR A O 8
ATOM 10050 N N . SER A 1 37 ? -6.742 -0.544 7.729 1.00 0.00 37 SER A N 8
ATOM 10051 C CA . SER A 1 37 ? -5.646 -0.083 8.579 1.00 0.00 37 SER A CA 8
ATOM 10052 C C . SER A 1 37 ? -4.351 -0.040 7.772 1.00 0.00 37 SER A C 8
ATOM 10053 O O . SER A 1 37 ? -3.887 -1.069 7.280 1.00 0.00 37 SER A O 8
ATOM 10061 N N . THR A 1 38 ? -3.771 1.151 7.640 1.00 0.00 38 THR A N 8
ATOM 10062 C CA . THR A 1 38 ? -2.531 1.299 6.890 1.00 0.00 38 THR A CA 8
ATOM 10063 C C . THR A 1 38 ? -1.374 1.556 7.843 1.00 0.00 38 THR A C 8
ATOM 10064 O O . THR A 1 38 ? -1.242 2.643 8.409 1.00 0.00 38 THR A O 8
ATOM 10075 N N . ASP A 1 39 ? -0.536 0.544 8.006 1.00 0.00 39 ASP A N 8
ATOM 10076 C CA . ASP A 1 39 ? 0.619 0.649 8.880 1.00 0.00 39 ASP A CA 8
ATOM 10077 C C . ASP A 1 39 ? 1.771 -0.171 8.306 1.00 0.00 39 ASP A C 8
ATOM 10078 O O . ASP A 1 39 ? 1.641 -1.378 8.105 1.00 0.00 39 ASP A O 8
ATOM 10087 N N . TYR A 1 40 ? 2.888 0.492 8.035 1.00 0.00 40 TYR A N 8
ATOM 10088 C CA . TYR A 1 40 ? 4.051 -0.185 7.470 1.00 0.00 40 TYR A CA 8
ATOM 10089 C C . TYR A 1 40 ? 4.507 -1.347 8.352 1.00 0.00 40 TYR A C 8
ATOM 10090 O O . TYR A 1 40 ? 4.793 -2.431 7.852 1.00 0.00 40 TYR A O 8
ATOM 10108 N N . HIS A 1 41 ? 4.598 -1.108 9.657 1.00 0.00 41 HIS A N 8
ATOM 10109 C CA . HIS A 1 41 ? 5.054 -2.142 10.586 1.00 0.00 41 HIS A CA 8
ATOM 10110 C C . HIS A 1 41 ? 4.120 -3.356 10.594 1.00 0.00 41 HIS A C 8
ATOM 10111 O O . HIS A 1 41 ? 4.570 -4.491 10.426 1.00 0.00 41 HIS A O 8
ATOM 10126 N N . GLU A 1 42 ? 2.827 -3.115 10.795 1.00 0.00 42 GLU A N 8
ATOM 10127 C CA . GLU A 1 42 ? 1.852 -4.206 10.832 1.00 0.00 42 GLU A CA 8
ATOM 10128 C C . GLU A 1 42 ? 1.782 -4.938 9.493 1.00 0.00 42 GLU A C 8
ATOM 10129 O O . GLU A 1 42 ? 1.864 -6.167 9.441 1.00 0.00 42 GLU A O 8
ATOM 10141 N N . ILE A 1 43 ? 1.617 -4.179 8.415 1.00 0.00 43 ILE A N 8
ATOM 10142 C CA . ILE A 1 43 ? 1.520 -4.772 7.086 1.00 0.00 43 ILE A CA 8
ATOM 10143 C C . ILE A 1 43 ? 2.834 -5.450 6.700 1.00 0.00 43 ILE A C 8
ATOM 10144 O O . ILE A 1 43 ? 2.826 -6.506 6.070 1.00 0.00 43 ILE A O 8
ATOM 10160 N N . SER A 1 44 ? 3.959 -4.853 7.094 1.00 0.00 44 SER A N 8
ATOM 10161 C CA . SER A 1 44 ? 5.266 -5.437 6.789 1.00 0.00 44 SER A CA 8
ATOM 10162 C C . SER A 1 44 ? 5.308 -6.891 7.250 1.00 0.00 44 SER A C 8
ATOM 10163 O O . SER A 1 44 ? 5.708 -7.781 6.497 1.00 0.00 44 SER A O 8
ATOM 10171 N N . SER A 1 45 ? 4.886 -7.124 8.492 1.00 0.00 45 SER A N 8
ATOM 10172 C CA . SER A 1 45 ? 4.870 -8.469 9.047 1.00 0.00 45 SER A CA 8
ATOM 10173 C C . SER A 1 45 ? 3.906 -9.357 8.264 1.00 0.00 45 SER A C 8
ATOM 10174 O O . SER A 1 45 ? 4.164 -10.543 8.068 1.00 0.00 45 SER A O 8
ATOM 10182 N N . TYR A 1 46 ? 2.796 -8.768 7.817 1.00 0.00 46 TYR A N 8
ATOM 10183 C CA . TYR A 1 46 ? 1.792 -9.510 7.054 1.00 0.00 46 TYR A CA 8
ATOM 10184 C C . TYR A 1 46 ? 2.410 -10.096 5.790 1.00 0.00 46 TYR A C 8
ATOM 10185 O O . TYR A 1 46 ? 2.123 -11.233 5.414 1.00 0.00 46 TYR A O 8
ATOM 10203 N N . LEU A 1 47 ? 3.271 -9.315 5.143 1.00 0.00 47 LEU A N 8
ATOM 10204 C CA . LEU A 1 47 ? 3.935 -9.773 3.929 1.00 0.00 47 LEU A CA 8
ATOM 10205 C C . LEU A 1 47 ? 4.974 -10.834 4.277 1.00 0.00 47 LEU A C 8
ATOM 10206 O O . LEU A 1 47 ? 5.050 -11.880 3.632 1.00 0.00 47 LEU A O 8
ATOM 10222 N N . GLU A 1 48 ? 5.764 -10.560 5.313 1.00 0.00 48 GLU A N 8
ATOM 10223 C CA . GLU A 1 48 ? 6.789 -11.500 5.756 1.00 0.00 48 GLU A CA 8
ATOM 10224 C C . GLU A 1 48 ? 6.145 -12.790 6.263 1.00 0.00 48 GLU A C 8
ATOM 10225 O O . GLU A 1 48 ? 6.758 -13.859 6.228 1.00 0.00 48 GLU A O 8
ATOM 10237 N N . LEU A 1 49 ? 4.901 -12.676 6.724 1.00 0.00 49 LEU A N 8
ATOM 10238 C CA . LEU A 1 49 ? 4.155 -13.825 7.231 1.00 0.00 49 LEU A CA 8
ATOM 10239 C C . LEU A 1 49 ? 3.872 -14.822 6.110 1.00 0.00 49 LEU A C 8
ATOM 10240 O O . LEU A 1 49 ? 3.423 -15.941 6.362 1.00 0.00 49 LEU A O 8
ATOM 10256 N N . ASN A 1 50 ? 4.126 -14.403 4.872 1.00 0.00 50 ASN A N 8
ATOM 10257 C CA . ASN A 1 50 ? 3.881 -15.262 3.715 1.00 0.00 50 ASN A CA 8
ATOM 10258 C C . ASN A 1 50 ? 4.901 -14.981 2.608 1.00 0.00 50 ASN A C 8
ATOM 10259 O O . ASN A 1 50 ? 4.918 -13.901 2.013 1.00 0.00 50 ASN A O 8
ATOM 10270 N N . ALA A 1 51 ? 5.762 -15.971 2.365 1.00 0.00 51 ALA A N 8
ATOM 10271 C CA . ALA A 1 51 ? 6.822 -15.871 1.359 1.00 0.00 51 ALA A CA 8
ATOM 10272 C C . ALA A 1 51 ? 6.307 -15.394 -0.001 1.00 0.00 51 ALA A C 8
ATOM 10273 O O . ALA A 1 51 ? 7.076 -14.861 -0.800 1.00 0.00 51 ALA A O 8
ATOM 10280 N N . ASP A 1 52 ? 5.019 -15.597 -0.270 1.00 0.00 52 ASP A N 8
ATOM 10281 C CA . ASP A 1 52 ? 4.450 -15.185 -1.555 1.00 0.00 52 ASP A CA 8
ATOM 10282 C C . ASP A 1 52 ? 4.659 -13.691 -1.777 1.00 0.00 52 ASP A C 8
ATOM 10283 O O . ASP A 1 52 ? 4.794 -13.238 -2.914 1.00 0.00 52 ASP A O 8
ATOM 10292 N N . TYR A 1 53 ? 4.692 -12.932 -0.686 1.00 0.00 53 TYR A N 8
ATOM 10293 C CA . TYR A 1 53 ? 4.895 -11.491 -0.774 1.00 0.00 53 TYR A CA 8
ATOM 10294 C C . TYR A 1 53 ? 6.370 -11.145 -0.582 1.00 0.00 53 TYR A C 8
ATOM 10295 O O . TYR A 1 53 ? 6.831 -10.093 -1.026 1.00 0.00 53 TYR A O 8
ATOM 10313 N N . LEU A 1 54 ? 7.105 -12.043 0.076 1.00 0.00 54 LEU A N 8
ATOM 10314 C CA . LEU A 1 54 ? 8.531 -11.832 0.314 1.00 0.00 54 LEU A CA 8
ATOM 10315 C C . LEU A 1 54 ? 9.260 -11.549 -0.998 1.00 0.00 54 LEU A C 8
ATOM 10316 O O . LEU A 1 54 ? 10.154 -10.704 -1.055 1.00 0.00 54 LEU A O 8
ATOM 10332 N N . HIS A 1 55 ? 8.871 -12.272 -2.048 1.00 0.00 55 HIS A N 8
ATOM 10333 C CA . HIS A 1 55 ? 9.491 -12.107 -3.362 1.00 0.00 55 HIS A CA 8
ATOM 10334 C C . HIS A 1 55 ? 9.035 -10.808 -4.024 1.00 0.00 55 HIS A C 8
ATOM 10335 O O . HIS A 1 55 ? 9.305 -10.576 -5.205 1.00 0.00 55 HIS A O 8
ATOM 10350 N N . THR A 1 56 ? 8.353 -9.963 -3.256 1.00 0.00 56 THR A N 8
ATOM 10351 C CA . THR A 1 56 ? 7.869 -8.685 -3.771 1.00 0.00 56 THR A CA 8
ATOM 10352 C C . THR A 1 56 ? 8.037 -7.595 -2.723 1.00 0.00 56 THR A C 8
ATOM 10353 O O . THR A 1 56 ? 7.647 -6.448 -2.937 1.00 0.00 56 THR A O 8
ATOM 10364 N N . MET A 1 57 ? 8.635 -7.964 -1.592 1.00 0.00 57 MET A N 8
ATOM 10365 C CA . MET A 1 57 ? 8.871 -7.009 -0.519 1.00 0.00 57 MET A CA 8
ATOM 10366 C C . MET A 1 57 ? 9.595 -5.791 -1.083 1.00 0.00 57 MET A C 8
ATOM 10367 O O . MET A 1 57 ? 9.417 -4.667 -0.612 1.00 0.00 57 MET A O 8
ATOM 10381 N N . ALA A 1 58 ? 10.396 -6.034 -2.117 1.00 0.00 58 ALA A N 8
ATOM 10382 C CA . ALA A 1 58 ? 11.139 -4.963 -2.775 1.00 0.00 58 ALA A CA 8
ATOM 10383 C C . ALA A 1 58 ? 10.174 -3.952 -3.384 1.00 0.00 58 ALA A C 8
ATOM 10384 O O . ALA A 1 58 ? 10.389 -2.741 -3.309 1.00 0.00 58 ALA A O 8
ATOM 10391 N N . THR A 1 59 ? 9.107 -4.471 -3.985 1.00 0.00 59 THR A N 8
ATOM 10392 C CA . THR A 1 59 ? 8.097 -3.628 -4.614 1.00 0.00 59 THR A CA 8
ATOM 10393 C C . THR A 1 59 ? 7.247 -2.932 -3.555 1.00 0.00 59 THR A C 8
ATOM 10394 O O . THR A 1 59 ? 6.904 -1.761 -3.701 1.00 0.00 59 THR A O 8
ATOM 10405 N N . PHE A 1 60 ? 6.915 -3.659 -2.489 1.00 0.00 60 PHE A N 8
ATOM 10406 C CA . PHE A 1 60 ? 6.106 -3.093 -1.413 1.00 0.00 60 PHE A CA 8
ATOM 10407 C C . PHE A 1 60 ? 6.794 -1.857 -0.838 1.00 0.00 60 PHE A C 8
ATOM 10408 O O . PHE A 1 60 ? 6.183 -0.793 -0.721 1.00 0.00 60 PHE A O 8
ATOM 10425 N N . ASP A 1 61 ? 8.073 -2.003 -0.498 1.00 0.00 61 ASP A N 8
ATOM 10426 C CA . ASP A 1 61 ? 8.846 -0.891 0.042 1.00 0.00 61 ASP A CA 8
ATOM 10427 C C . ASP A 1 61 ? 8.786 0.298 -0.912 1.00 0.00 61 ASP A C 8
ATOM 10428 O O . ASP A 1 61 ? 8.523 1.428 -0.500 1.00 0.00 61 ASP A O 8
ATOM 10437 N N . GLU A 1 62 ? 9.029 0.022 -2.192 1.00 0.00 62 GLU A N 8
ATOM 10438 C CA . GLU A 1 62 ? 9.004 1.063 -3.218 1.00 0.00 62 GLU A CA 8
ATOM 10439 C C . GLU A 1 62 ? 7.601 1.647 -3.359 1.00 0.00 62 GLU A C 8
ATOM 10440 O O . GLU A 1 62 ? 7.440 2.854 -3.541 1.00 0.00 62 GLU A O 8
ATOM 10452 N N . ALA A 1 63 ? 6.589 0.788 -3.274 1.00 0.00 63 ALA A N 8
ATOM 10453 C CA . ALA A 1 63 ? 5.207 1.238 -3.393 1.00 0.00 63 ALA A CA 8
ATOM 10454 C C . ALA A 1 63 ? 4.883 2.238 -2.287 1.00 0.00 63 ALA A C 8
ATOM 10455 O O . ALA A 1 63 ? 4.310 3.297 -2.542 1.00 0.00 63 ALA A O 8
ATOM 10462 N N . TRP A 1 64 ? 5.269 1.895 -1.058 1.00 0.00 64 TRP A N 8
ATOM 10463 C CA . TRP A 1 64 ? 5.032 2.769 0.085 1.00 0.00 64 TRP A CA 8
ATOM 10464 C C . TRP A 1 64 ? 5.614 4.156 -0.178 1.00 0.00 64 TRP A C 8
ATOM 10465 O O . TRP A 1 64 ? 4.938 5.168 0.010 1.00 0.00 64 TRP A O 8
ATOM 10486 N N . ASP A 1 65 ? 6.872 4.189 -0.621 1.00 0.00 65 ASP A N 8
ATOM 10487 C CA . ASP A 1 65 ? 7.537 5.455 -0.916 1.00 0.00 65 ASP A CA 8
ATOM 10488 C C . ASP A 1 65 ? 6.679 6.290 -1.861 1.00 0.00 65 ASP A C 8
ATOM 10489 O O . ASP A 1 65 ? 6.542 7.501 -1.687 1.00 0.00 65 ASP A O 8
ATOM 10498 N N . GLN A 1 66 ? 6.094 5.624 -2.855 1.00 0.00 66 GLN A N 8
ATOM 10499 C CA . GLN A 1 66 ? 5.238 6.303 -3.822 1.00 0.00 66 GLN A CA 8
ATOM 10500 C C . GLN A 1 66 ? 3.926 6.713 -3.158 1.00 0.00 66 GLN A C 8
ATOM 10501 O O . GLN A 1 66 ? 3.457 7.838 -3.332 1.00 0.00 66 GLN A O 8
ATOM 10515 N N . TYR A 1 67 ? 3.344 5.791 -2.391 1.00 0.00 67 TYR A N 8
ATOM 10516 C CA . TYR A 1 67 ? 2.091 6.063 -1.694 1.00 0.00 67 TYR A CA 8
ATOM 10517 C C . TYR A 1 67 ? 2.217 7.342 -0.873 1.00 0.00 67 TYR A C 8
ATOM 10518 O O . TYR A 1 67 ? 1.453 8.289 -1.056 1.00 0.00 67 TYR A O 8
ATOM 10536 N N . GLU A 1 68 ? 3.198 7.358 0.028 1.00 0.00 68 GLU A N 8
ATOM 10537 C CA . GLU A 1 68 ? 3.438 8.519 0.876 1.00 0.00 68 GLU A CA 8
ATOM 10538 C C . GLU A 1 68 ? 3.612 9.777 0.031 1.00 0.00 68 GLU A C 8
ATOM 10539 O O . GLU A 1 68 ? 3.064 10.821 0.343 1.00 0.00 68 GLU A O 8
ATOM 10551 N N . SER A 1 69 ? 4.385 9.669 -1.036 1.00 0.00 69 SER A N 8
ATOM 10552 C CA . SER A 1 69 ? 4.634 10.809 -1.915 1.00 0.00 69 SER A CA 8
ATOM 10553 C C . SER A 1 69 ? 3.328 11.421 -2.427 1.00 0.00 69 SER A C 8
ATOM 10554 O O . SER A 1 69 ? 3.265 12.624 -2.687 1.00 0.00 69 SER A O 8
ATOM 10562 N N . GLU A 1 70 ? 2.292 10.595 -2.578 1.00 0.00 70 GLU A N 8
ATOM 10563 C CA . GLU A 1 70 ? 1.003 11.086 -3.072 1.00 0.00 70 GLU A CA 8
ATOM 10564 C C . GLU A 1 70 ? 0.172 11.684 -1.938 1.00 0.00 70 GLU A C 8
ATOM 10565 O O . GLU A 1 70 ? -0.598 12.621 -2.150 1.00 0.00 70 GLU A O 8
ATOM 10577 N N . VAL A 1 71 ? 0.350 11.148 -0.736 1.00 0.00 71 VAL A N 8
ATOM 10578 C CA . VAL A 1 71 ? -0.369 11.643 0.437 1.00 0.00 71 VAL A CA 8
ATOM 10579 C C . VAL A 1 71 ? 0.478 12.702 1.131 1.00 0.00 71 VAL A C 8
ATOM 10580 O O . VAL A 1 71 ? 0.037 13.829 1.364 1.00 0.00 71 VAL A O 8
ATOM 10593 N N . HIS A 1 72 ? 1.707 12.312 1.441 1.00 0.00 72 HIS A N 8
ATOM 10594 C CA . HIS A 1 72 ? 2.670 13.184 2.098 1.00 0.00 72 HIS A CA 8
ATOM 10595 C C . HIS A 1 72 ? 3.136 14.284 1.141 1.00 0.00 72 HIS A C 8
ATOM 10596 O O . HIS A 1 72 ? 4.019 15.075 1.475 1.00 0.00 72 HIS A O 8
ATOM 10611 N N . GLY A 1 73 ? 2.533 14.332 -0.048 1.00 0.00 73 GLY A N 8
ATOM 10612 C CA . GLY A 1 73 ? 2.889 15.343 -1.042 1.00 0.00 73 GLY A CA 8
ATOM 10613 C C . GLY A 1 73 ? 2.613 16.752 -0.518 1.00 0.00 73 GLY A C 8
ATOM 10614 O O . GLY A 1 73 ? 2.868 17.741 -1.207 1.00 0.00 73 GLY A O 8
ATOM 10618 N N . ARG A 1 74 ? 2.097 16.834 0.708 1.00 0.00 74 ARG A N 8
ATOM 10619 C CA . ARG A 1 74 ? 1.791 18.120 1.327 1.00 0.00 74 ARG A CA 8
ATOM 10620 C C . ARG A 1 74 ? 3.059 18.764 1.878 1.00 0.00 74 ARG A C 8
ATOM 10621 O O . ARG A 1 74 ? 4.083 18.101 2.046 1.00 0.00 74 ARG A O 8
ATOM 10642 N N . LEU A 1 75 ? 2.972 20.059 2.162 1.00 0.00 75 LEU A N 8
ATOM 10643 C CA . LEU A 1 75 ? 4.106 20.801 2.702 1.00 0.00 75 LEU A CA 8
ATOM 10644 C C . LEU A 1 75 ? 3.656 21.649 3.887 1.00 0.00 75 LEU A C 8
ATOM 10645 O O . LEU A 1 75 ? 4.224 22.706 4.166 1.00 0.00 75 LEU A O 8
ATOM 10661 N N . GLU A 1 76 ? 2.626 21.168 4.577 1.00 0.00 76 GLU A N 8
ATOM 10662 C CA . GLU A 1 76 ? 2.085 21.871 5.733 1.00 0.00 76 GLU A CA 8
ATOM 10663 C C . GLU A 1 76 ? 1.475 20.875 6.716 1.00 0.00 76 GLU A C 8
ATOM 10664 O O . GLU A 1 76 ? 0.290 20.949 7.044 1.00 0.00 76 GLU A O 8
ATOM 10676 N N . HIS A 1 77 ? 2.299 19.937 7.173 1.00 0.00 77 HIS A N 8
ATOM 10677 C CA . HIS A 1 77 ? 1.846 18.915 8.113 1.00 0.00 77 HIS A CA 8
ATOM 10678 C C . HIS A 1 77 ? 1.252 19.555 9.368 1.00 0.00 77 HIS A C 8
ATOM 10679 O O . HIS A 1 77 ? 1.801 20.520 9.901 1.00 0.00 77 HIS A O 8
ATOM 10694 N N . HIS A 1 78 ? 0.127 19.008 9.832 1.00 0.00 78 HIS A N 8
ATOM 10695 C CA . HIS A 1 78 ? -0.539 19.529 11.025 1.00 0.00 78 HIS A CA 8
ATOM 10696 C C . HIS A 1 78 ? -1.161 18.392 11.834 1.00 0.00 78 HIS A C 8
ATOM 10697 O O . HIS A 1 78 ? -1.424 17.311 11.302 1.00 0.00 78 HIS A O 8
ATOM 10712 N N . HIS A 1 79 ? -1.392 18.647 13.121 1.00 0.00 79 HIS A N 8
ATOM 10713 C CA . HIS A 1 79 ? -1.983 17.641 14.002 1.00 0.00 79 HIS A CA 8
ATOM 10714 C C . HIS A 1 79 ? -3.505 17.756 13.999 1.00 0.00 79 HIS A C 8
ATOM 10715 O O . HIS A 1 79 ? -4.190 17.005 13.302 1.00 0.00 79 HIS A O 8
ATOM 10730 N N . HIS A 1 80 ? -4.028 18.699 14.780 1.00 0.00 80 HIS A N 8
ATOM 10731 C CA . HIS A 1 80 ? -5.472 18.906 14.862 1.00 0.00 80 HIS A CA 8
ATOM 10732 C C . HIS A 1 80 ? -5.787 20.233 15.553 1.00 0.00 80 HIS A C 8
ATOM 10733 O O . HIS A 1 80 ? -5.968 20.285 16.770 1.00 0.00 80 HIS A O 8
ATOM 10748 N N . HIS A 1 81 ? -5.850 21.305 14.765 1.00 0.00 81 HIS A N 8
ATOM 10749 C CA . HIS A 1 81 ? -6.141 22.629 15.310 1.00 0.00 81 HIS A CA 8
ATOM 10750 C C . HIS A 1 81 ? -7.109 23.389 14.407 1.00 0.00 81 HIS A C 8
ATOM 10751 O O . HIS A 1 81 ? -7.413 24.558 14.654 1.00 0.00 81 HIS A O 8
ATOM 10766 N N . HIS A 1 82 ? -7.593 22.722 13.361 1.00 0.00 82 HIS A N 8
ATOM 10767 C CA . HIS A 1 82 ? -8.529 23.351 12.433 1.00 0.00 82 HIS A CA 8
ATOM 10768 C C . HIS A 1 82 ? -9.837 23.709 13.141 1.00 0.00 82 HIS A C 8
ATOM 10769 O O . HIS A 1 82 ? -10.498 24.630 12.693 1.00 0.00 82 HIS A O 8
ATOM 10785 N N . MET A 1 1 ? -5.617 10.742 4.685 1.00 0.00 1 MET A N 9
ATOM 10786 C CA . MET A 1 1 ? -5.476 9.299 4.339 1.00 0.00 1 MET A CA 9
ATOM 10787 C C . MET A 1 1 ? -6.703 8.846 3.552 1.00 0.00 1 MET A C 9
ATOM 10788 O O . MET A 1 1 ? -7.687 9.581 3.440 1.00 0.00 1 MET A O 9
ATOM 10804 N N . LYS A 1 2 ? -6.637 7.632 3.008 1.00 0.00 2 LYS A N 9
ATOM 10805 C CA . LYS A 1 2 ? -7.749 7.090 2.230 1.00 0.00 2 LYS A CA 9
ATOM 10806 C C . LYS A 1 2 ? -7.757 5.563 2.282 1.00 0.00 2 LYS A C 9
ATOM 10807 O O . LYS A 1 2 ? -8.720 4.936 1.840 1.00 0.00 2 LYS A O 9
ATOM 10826 N N . SER A 1 3 ? -6.673 4.985 2.818 1.00 0.00 3 SER A N 9
ATOM 10827 C CA . SER A 1 3 ? -6.521 3.528 2.939 1.00 0.00 3 SER A CA 9
ATOM 10828 C C . SER A 1 3 ? -5.615 2.993 1.834 1.00 0.00 3 SER A C 9
ATOM 10829 O O . SER A 1 3 ? -5.841 3.255 0.652 1.00 0.00 3 SER A O 9
ATOM 10837 N N . PHE A 1 4 ? -4.591 2.241 2.230 1.00 0.00 4 PHE A N 9
ATOM 10838 C CA . PHE A 1 4 ? -3.653 1.666 1.269 1.00 0.00 4 PHE A CA 9
ATOM 10839 C C . PHE A 1 4 ? -4.388 0.812 0.238 1.00 0.00 4 PHE A C 9
ATOM 10840 O O . PHE A 1 4 ? -4.116 0.900 -0.958 1.00 0.00 4 PHE A O 9
ATOM 10857 N N . TYR A 1 5 ? -5.316 -0.018 0.714 1.00 0.00 5 TYR A N 9
ATOM 10858 C CA . TYR A 1 5 ? -6.081 -0.893 -0.171 1.00 0.00 5 TYR A CA 9
ATOM 10859 C C . TYR A 1 5 ? -6.860 -0.082 -1.204 1.00 0.00 5 TYR A C 9
ATOM 10860 O O . TYR A 1 5 ? -6.850 -0.408 -2.392 1.00 0.00 5 TYR A O 9
ATOM 10878 N N . HIS A 1 6 ? -7.532 0.972 -0.749 1.00 0.00 6 HIS A N 9
ATOM 10879 C CA . HIS A 1 6 ? -8.309 1.816 -1.652 1.00 0.00 6 HIS A CA 9
ATOM 10880 C C . HIS A 1 6 ? -7.389 2.550 -2.612 1.00 0.00 6 HIS A C 9
ATOM 10881 O O . HIS A 1 6 ? -7.667 2.642 -3.806 1.00 0.00 6 HIS A O 9
ATOM 10896 N N . TYR A 1 7 ? -6.274 3.056 -2.095 1.00 0.00 7 TYR A N 9
ATOM 10897 C CA . TYR A 1 7 ? -5.325 3.741 -2.950 1.00 0.00 7 TYR A CA 9
ATOM 10898 C C . TYR A 1 7 ? -4.917 2.760 -4.038 1.00 0.00 7 TYR A C 9
ATOM 10899 O O . TYR A 1 7 ? -4.939 3.073 -5.228 1.00 0.00 7 TYR A O 9
ATOM 10917 N N . LEU A 1 8 ? -4.589 1.549 -3.595 1.00 0.00 8 LEU A N 9
ATOM 10918 C CA . LEU A 1 8 ? -4.223 0.475 -4.498 1.00 0.00 8 LEU A CA 9
ATOM 10919 C C . LEU A 1 8 ? -5.374 0.169 -5.457 1.00 0.00 8 LEU A C 9
ATOM 10920 O O . LEU A 1 8 ? -5.143 -0.280 -6.581 1.00 0.00 8 LEU A O 9
ATOM 10936 N N . LEU A 1 9 ? -6.619 0.406 -5.010 1.00 0.00 9 LEU A N 9
ATOM 10937 C CA . LEU A 1 9 ? -7.777 0.135 -5.864 1.00 0.00 9 LEU A CA 9
ATOM 10938 C C . LEU A 1 9 ? -7.695 0.953 -7.149 1.00 0.00 9 LEU A C 9
ATOM 10939 O O . LEU A 1 9 ? -8.266 0.578 -8.174 1.00 0.00 9 LEU A O 9
ATOM 10955 N N . LYS A 1 10 ? -6.966 2.066 -7.089 1.00 0.00 10 LYS A N 9
ATOM 10956 C CA . LYS A 1 10 ? -6.796 2.926 -8.256 1.00 0.00 10 LYS A CA 9
ATOM 10957 C C . LYS A 1 10 ? -5.924 2.219 -9.288 1.00 0.00 10 LYS A C 9
ATOM 10958 O O . LYS A 1 10 ? -5.981 2.516 -10.482 1.00 0.00 10 LYS A O 9
ATOM 10977 N N . TYR A 1 11 ? -5.141 1.260 -8.804 1.00 0.00 11 TYR A N 9
ATOM 10978 C CA . TYR A 1 11 ? -4.268 0.467 -9.653 1.00 0.00 11 TYR A CA 9
ATOM 10979 C C . TYR A 1 11 ? -4.986 -0.825 -10.019 1.00 0.00 11 TYR A C 9
ATOM 10980 O O . TYR A 1 11 ? -4.428 -1.919 -9.916 1.00 0.00 11 TYR A O 9
ATOM 10998 N N . ARG A 1 12 ? -6.245 -0.663 -10.419 1.00 0.00 12 ARG A N 9
ATOM 10999 C CA . ARG A 1 12 ? -7.118 -1.780 -10.794 1.00 0.00 12 ARG A CA 9
ATOM 11000 C C . ARG A 1 12 ? -6.344 -2.936 -11.435 1.00 0.00 12 ARG A C 9
ATOM 11001 O O . ARG A 1 12 ? -5.305 -2.740 -12.067 1.00 0.00 12 ARG A O 9
ATOM 11022 N N . HIS A 1 13 ? -6.874 -4.144 -11.255 1.00 0.00 13 HIS A N 9
ATOM 11023 C CA . HIS A 1 13 ? -6.258 -5.353 -11.789 1.00 0.00 13 HIS A CA 9
ATOM 11024 C C . HIS A 1 13 ? -6.290 -5.368 -13.322 1.00 0.00 13 HIS A C 9
ATOM 11025 O O . HIS A 1 13 ? -5.284 -5.679 -13.956 1.00 0.00 13 HIS A O 9
ATOM 11040 N N . PRO A 1 14 ? -7.411 -5.052 -13.922 1.00 0.00 14 PRO A N 9
ATOM 11041 C CA . PRO A 1 14 ? -7.552 -5.045 -15.410 1.00 0.00 14 PRO A CA 9
ATOM 11042 C C . PRO A 1 14 ? -6.407 -4.320 -16.119 1.00 0.00 14 PRO A C 9
ATOM 11043 O O . PRO A 1 14 ? -6.071 -3.183 -15.786 1.00 0.00 14 PRO A O 9
ATOM 11054 N N . LYS A 1 15 ? -5.825 -4.996 -17.110 1.00 0.00 15 LYS A N 9
ATOM 11055 C CA . LYS A 1 15 ? -4.725 -4.436 -17.897 1.00 0.00 15 LYS A CA 9
ATOM 11056 C C . LYS A 1 15 ? -3.579 -3.939 -17.009 1.00 0.00 15 LYS A C 9
ATOM 11057 O O . LYS A 1 15 ? -3.237 -2.755 -17.031 1.00 0.00 15 LYS A O 9
ATOM 11076 N N . PRO A 1 16 ? -2.970 -4.818 -16.252 1.00 0.00 16 PRO A N 9
ATOM 11077 C CA . PRO A 1 16 ? -1.826 -4.462 -15.366 1.00 0.00 16 PRO A CA 9
ATOM 11078 C C . PRO A 1 16 ? -0.516 -4.388 -16.139 1.00 0.00 16 PRO A C 9
ATOM 11079 O O . PRO A 1 16 ? -0.220 -3.389 -16.795 1.00 0.00 16 PRO A O 9
ATOM 11090 N N . LYS A 1 17 ? 0.242 -5.460 -16.046 1.00 0.00 17 LYS A N 9
ATOM 11091 C CA . LYS A 1 17 ? 1.536 -5.586 -16.725 1.00 0.00 17 LYS A CA 9
ATOM 11092 C C . LYS A 1 17 ? 2.616 -4.761 -16.026 1.00 0.00 17 LYS A C 9
ATOM 11093 O O . LYS A 1 17 ? 3.806 -5.045 -16.168 1.00 0.00 17 LYS A O 9
ATOM 11112 N N . ASP A 1 18 ? 2.204 -3.750 -15.267 1.00 0.00 18 ASP A N 9
ATOM 11113 C CA . ASP A 1 18 ? 3.161 -2.912 -14.548 1.00 0.00 18 ASP A CA 9
ATOM 11114 C C . ASP A 1 18 ? 3.559 -3.583 -13.239 1.00 0.00 18 ASP A C 9
ATOM 11115 O O . ASP A 1 18 ? 2.727 -4.204 -12.583 1.00 0.00 18 ASP A O 9
ATOM 11124 N N . SER A 1 19 ? 4.829 -3.464 -12.863 1.00 0.00 19 SER A N 9
ATOM 11125 C CA . SER A 1 19 ? 5.308 -4.078 -11.630 1.00 0.00 19 SER A CA 9
ATOM 11126 C C . SER A 1 19 ? 4.450 -3.644 -10.444 1.00 0.00 19 SER A C 9
ATOM 11127 O O . SER A 1 19 ? 4.040 -4.471 -9.626 1.00 0.00 19 SER A O 9
ATOM 11135 N N . ILE A 1 20 ? 4.168 -2.346 -10.370 1.00 0.00 20 ILE A N 9
ATOM 11136 C CA . ILE A 1 20 ? 3.345 -1.812 -9.292 1.00 0.00 20 ILE A CA 9
ATOM 11137 C C . ILE A 1 20 ? 1.922 -2.355 -9.400 1.00 0.00 20 ILE A C 9
ATOM 11138 O O . ILE A 1 20 ? 1.321 -2.760 -8.404 1.00 0.00 20 ILE A O 9
ATOM 11154 N N . SER A 1 21 ? 1.394 -2.362 -10.624 1.00 0.00 21 SER A N 9
ATOM 11155 C CA . SER A 1 21 ? 0.047 -2.859 -10.860 1.00 0.00 21 SER A CA 9
ATOM 11156 C C . SER A 1 21 ? -0.026 -4.351 -10.569 1.00 0.00 21 SER A C 9
ATOM 11157 O O . SER A 1 21 ? -1.016 -4.833 -10.024 1.00 0.00 21 SER A O 9
ATOM 11165 N N . GLU A 1 22 ? 1.040 -5.071 -10.924 1.00 0.00 22 GLU A N 9
ATOM 11166 C CA . GLU A 1 22 ? 1.092 -6.511 -10.697 1.00 0.00 22 GLU A CA 9
ATOM 11167 C C . GLU A 1 22 ? 0.893 -6.799 -9.221 1.00 0.00 22 GLU A C 9
ATOM 11168 O O . GLU A 1 22 ? 0.184 -7.738 -8.853 1.00 0.00 22 GLU A O 9
ATOM 11180 N N . PHE A 1 23 ? 1.486 -5.961 -8.376 1.00 0.00 23 PHE A N 9
ATOM 11181 C CA . PHE A 1 23 ? 1.322 -6.117 -6.942 1.00 0.00 23 PHE A CA 9
ATOM 11182 C C . PHE A 1 23 ? -0.158 -5.963 -6.612 1.00 0.00 23 PHE A C 9
ATOM 11183 O O . PHE A 1 23 ? -0.729 -6.752 -5.856 1.00 0.00 23 PHE A O 9
ATOM 11200 N N . ALA A 1 24 ? -0.771 -4.944 -7.217 1.00 0.00 24 ALA A N 9
ATOM 11201 C CA . ALA A 1 24 ? -2.193 -4.678 -7.026 1.00 0.00 24 ALA A CA 9
ATOM 11202 C C . ALA A 1 24 ? -3.034 -5.882 -7.447 1.00 0.00 24 ALA A C 9
ATOM 11203 O O . ALA A 1 24 ? -3.980 -6.254 -6.753 1.00 0.00 24 ALA A O 9
ATOM 11210 N N . ASN A 1 25 ? -2.688 -6.485 -8.590 1.00 0.00 25 ASN A N 9
ATOM 11211 C CA . ASN A 1 25 ? -3.430 -7.644 -9.092 1.00 0.00 25 ASN A CA 9
ATOM 11212 C C . ASN A 1 25 ? -3.485 -8.739 -8.030 1.00 0.00 25 ASN A C 9
ATOM 11213 O O . ASN A 1 25 ? -4.548 -9.293 -7.755 1.00 0.00 25 ASN A O 9
ATOM 11224 N N . GLN A 1 26 ? -2.333 -9.038 -7.431 1.00 0.00 26 GLN A N 9
ATOM 11225 C CA . GLN A 1 26 ? -2.266 -10.062 -6.393 1.00 0.00 26 GLN A CA 9
ATOM 11226 C C . GLN A 1 26 ? -3.127 -9.652 -5.200 1.00 0.00 26 GLN A C 9
ATOM 11227 O O . GLN A 1 26 ? -3.969 -10.421 -4.737 1.00 0.00 26 GLN A O 9
ATOM 11241 N N . ALA A 1 27 ? -2.914 -8.429 -4.721 1.00 0.00 27 ALA A N 9
ATOM 11242 C CA . ALA A 1 27 ? -3.680 -7.906 -3.593 1.00 0.00 27 ALA A CA 9
ATOM 11243 C C . ALA A 1 27 ? -5.176 -7.914 -3.908 1.00 0.00 27 ALA A C 9
ATOM 11244 O O . ALA A 1 27 ? -6.010 -8.076 -3.016 1.00 0.00 27 ALA A O 9
ATOM 11251 N N . TYR A 1 28 ? -5.504 -7.729 -5.185 1.00 0.00 28 TYR A N 9
ATOM 11252 C CA . TYR A 1 28 ? -6.899 -7.707 -5.627 1.00 0.00 28 TYR A CA 9
ATOM 11253 C C . TYR A 1 28 ? -7.590 -9.042 -5.349 1.00 0.00 28 TYR A C 9
ATOM 11254 O O . TYR A 1 28 ? -8.812 -9.097 -5.196 1.00 0.00 28 TYR A O 9
ATOM 11272 N N . GLU A 1 29 ? -6.804 -10.117 -5.298 1.00 0.00 29 GLU A N 9
ATOM 11273 C CA . GLU A 1 29 ? -7.352 -11.447 -5.052 1.00 0.00 29 GLU A CA 9
ATOM 11274 C C . GLU A 1 29 ? -7.492 -11.712 -3.554 1.00 0.00 29 GLU A C 9
ATOM 11275 O O . GLU A 1 29 ? -7.920 -12.793 -3.146 1.00 0.00 29 GLU A O 9
ATOM 11287 N N . ASP A 1 30 ? -7.133 -10.721 -2.742 1.00 0.00 30 ASP A N 9
ATOM 11288 C CA . ASP A 1 30 ? -7.227 -10.860 -1.293 1.00 0.00 30 ASP A CA 9
ATOM 11289 C C . ASP A 1 30 ? -8.669 -10.647 -0.829 1.00 0.00 30 ASP A C 9
ATOM 11290 O O . ASP A 1 30 ? -9.601 -10.651 -1.635 1.00 0.00 30 ASP A O 9
ATOM 11299 N N . HIS A 1 31 ? -8.836 -10.459 0.477 1.00 0.00 31 HIS A N 9
ATOM 11300 C CA . HIS A 1 31 ? -10.158 -10.241 1.061 1.00 0.00 31 HIS A CA 9
ATOM 11301 C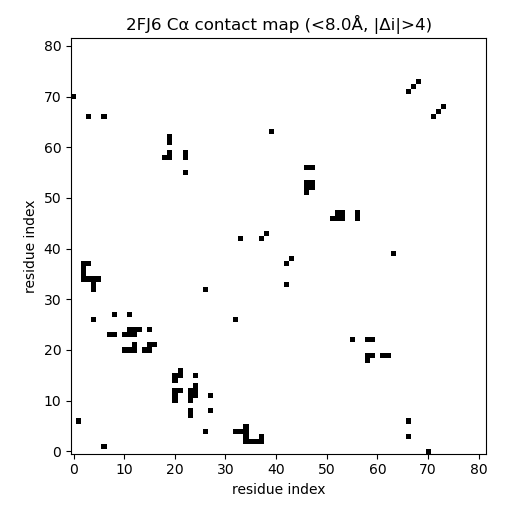 C . HIS A 1 31 ? -10.036 -9.974 2.560 1.00 0.00 31 HIS A C 9
ATOM 11302 O O . HIS A 1 31 ? -10.859 -9.266 3.144 1.00 0.00 31 HIS A O 9
ATOM 11317 N N . SER A 1 32 ? -9.000 -10.543 3.176 1.00 0.00 32 SER A N 9
ATOM 11318 C CA . SER A 1 32 ? -8.775 -10.361 4.605 1.00 0.00 32 SER A CA 9
ATOM 11319 C C . SER A 1 32 ? -7.818 -9.197 4.848 1.00 0.00 32 SER A C 9
ATOM 11320 O O . SER A 1 32 ? -7.549 -8.833 5.995 1.00 0.00 32 SER A O 9
ATOM 11328 N N . PHE A 1 33 ? -7.317 -8.613 3.760 1.00 0.00 33 PHE A N 9
ATOM 11329 C CA . PHE A 1 33 ? -6.400 -7.479 3.854 1.00 0.00 33 PHE A CA 9
ATOM 11330 C C . PHE A 1 33 ? -6.966 -6.416 4.798 1.00 0.00 33 PHE A C 9
ATOM 11331 O O . PHE A 1 33 ? -8.165 -6.136 4.770 1.00 0.00 33 PHE A O 9
ATOM 11348 N N . PRO A 1 34 ? -6.134 -5.824 5.625 1.00 0.00 34 PRO A N 9
ATOM 11349 C CA . PRO A 1 34 ? -6.570 -4.768 6.595 1.00 0.00 34 PRO A CA 9
ATOM 11350 C C . PRO A 1 34 ? -6.994 -3.472 5.896 1.00 0.00 34 PRO A C 9
ATOM 11351 O O . PRO A 1 34 ? -6.449 -2.402 6.162 1.00 0.00 34 PRO A O 9
ATOM 11362 N N . LYS A 1 35 ? -7.973 -3.582 5.001 1.00 0.00 35 LYS A N 9
ATOM 11363 C CA . LYS A 1 35 ? -8.475 -2.421 4.267 1.00 0.00 35 LYS A CA 9
ATOM 11364 C C . LYS A 1 35 ? -8.961 -1.332 5.224 1.00 0.00 35 LYS A C 9
ATOM 11365 O O . LYS A 1 35 ? -9.008 -0.156 4.866 1.00 0.00 35 LYS A O 9
ATOM 11384 N N . THR A 1 36 ? -9.334 -1.737 6.436 1.00 0.00 36 THR A N 9
ATOM 11385 C CA . THR A 1 36 ? -9.830 -0.794 7.434 1.00 0.00 36 THR A CA 9
ATOM 11386 C C . THR A 1 36 ? -8.713 -0.359 8.387 1.00 0.00 36 THR A C 9
ATOM 11387 O O . THR A 1 36 ? -8.960 -0.104 9.568 1.00 0.00 36 THR A O 9
ATOM 11398 N N . SER A 1 37 ? -7.488 -0.268 7.865 1.00 0.00 37 SER A N 9
ATOM 11399 C CA . SER A 1 37 ? -6.338 0.139 8.672 1.00 0.00 37 SER A CA 9
ATOM 11400 C C . SER A 1 37 ? -5.064 0.095 7.833 1.00 0.00 37 SER A C 9
ATOM 11401 O O . SER A 1 37 ? -4.717 -0.945 7.275 1.00 0.00 37 SER A O 9
ATOM 11409 N N . THR A 1 38 ? -4.367 1.226 7.749 1.00 0.00 38 THR A N 9
ATOM 11410 C CA . THR A 1 38 ? -3.133 1.284 6.971 1.00 0.00 38 THR A CA 9
ATOM 11411 C C . THR A 1 38 ? -1.981 1.823 7.817 1.00 0.00 38 THR A C 9
ATOM 11412 O O . THR A 1 38 ? -1.928 3.010 8.142 1.00 0.00 38 THR A O 9
ATOM 11423 N N . ASP A 1 39 ? -1.056 0.931 8.152 1.00 0.00 39 ASP A N 9
ATOM 11424 C CA . ASP A 1 39 ? 0.117 1.288 8.941 1.00 0.00 39 ASP A CA 9
ATOM 11425 C C . ASP A 1 39 ? 1.313 0.471 8.457 1.00 0.00 39 ASP A C 9
ATOM 11426 O O . ASP A 1 39 ? 1.224 -0.750 8.345 1.00 0.00 39 ASP A O 9
ATOM 11435 N N . TYR A 1 40 ? 2.422 1.142 8.157 1.00 0.00 40 TYR A N 9
ATOM 11436 C CA . TYR A 1 40 ? 3.609 0.448 7.662 1.00 0.00 40 TYR A CA 9
ATOM 11437 C C . TYR A 1 40 ? 3.908 -0.797 8.494 1.00 0.00 40 TYR A C 9
ATOM 11438 O O . TYR A 1 40 ? 4.151 -1.868 7.943 1.00 0.00 40 TYR A O 9
ATOM 11456 N N . HIS A 1 41 ? 3.881 -0.656 9.816 1.00 0.00 41 HIS A N 9
ATOM 11457 C CA . HIS A 1 41 ? 4.146 -1.791 10.696 1.00 0.00 41 HIS A CA 9
ATOM 11458 C C . HIS A 1 41 ? 3.083 -2.874 10.503 1.00 0.00 41 HIS A C 9
ATOM 11459 O O . HIS A 1 41 ? 3.405 -4.053 10.343 1.00 0.00 41 HIS A O 9
ATOM 11474 N N . GLU A 1 42 ? 1.819 -2.460 10.522 1.00 0.00 42 GLU A N 9
ATOM 11475 C CA . GLU A 1 42 ? 0.703 -3.389 10.349 1.00 0.00 42 GLU A CA 9
ATOM 11476 C C . GLU A 1 42 ? 0.753 -4.068 8.980 1.00 0.00 42 GLU A C 9
ATOM 11477 O O . GLU A 1 42 ? 0.663 -5.292 8.882 1.00 0.00 42 GLU A O 9
ATOM 11489 N N . ILE A 1 43 ? 0.886 -3.264 7.929 1.00 0.00 43 ILE A N 9
ATOM 11490 C CA . ILE A 1 43 ? 0.931 -3.794 6.569 1.00 0.00 43 ILE A CA 9
ATOM 11491 C C . ILE A 1 43 ? 2.162 -4.678 6.375 1.00 0.00 43 ILE A C 9
ATOM 11492 O O . ILE A 1 43 ? 2.053 -5.799 5.877 1.00 0.00 43 ILE A O 9
ATOM 11508 N N . SER A 1 44 ? 3.326 -4.171 6.773 1.00 0.00 44 SER A N 9
ATOM 11509 C CA . SER A 1 44 ? 4.568 -4.930 6.639 1.00 0.00 44 SER A CA 9
ATOM 11510 C C . SER A 1 44 ? 4.402 -6.331 7.224 1.00 0.00 44 SER A C 9
ATOM 11511 O O . SER A 1 44 ? 4.875 -7.313 6.649 1.00 0.00 44 SER A O 9
ATOM 11519 N N . SER A 1 45 ? 3.721 -6.414 8.366 1.00 0.00 45 SER A N 9
ATOM 11520 C CA . SER A 1 45 ? 3.488 -7.698 9.019 1.00 0.00 45 SER A CA 9
ATOM 11521 C C . SER A 1 45 ? 2.613 -8.588 8.142 1.00 0.00 45 SER A C 9
ATOM 11522 O O . SER A 1 45 ? 2.843 -9.792 8.045 1.00 0.00 45 SER A O 9
ATOM 11530 N N . TYR A 1 46 ? 1.612 -7.982 7.505 1.00 0.00 46 TYR A N 9
ATOM 11531 C CA . TYR A 1 46 ? 0.701 -8.722 6.634 1.00 0.00 46 TYR A CA 9
ATOM 11532 C C . TYR A 1 46 ? 1.474 -9.380 5.494 1.00 0.00 46 TYR A C 9
ATOM 11533 O O . TYR A 1 46 ? 1.148 -10.489 5.067 1.00 0.00 46 TYR A O 9
ATOM 11551 N N . LEU A 1 47 ? 2.506 -8.692 5.014 1.00 0.00 47 LEU A N 9
ATOM 11552 C CA . LEU A 1 47 ? 3.329 -9.221 3.932 1.00 0.00 47 LEU A CA 9
ATOM 11553 C C . LEU A 1 47 ? 4.247 -10.323 4.457 1.00 0.00 47 LEU A C 9
ATOM 11554 O O . LEU A 1 47 ? 4.316 -11.411 3.886 1.00 0.00 47 LEU A O 9
ATOM 11570 N N . GLU A 1 48 ? 4.944 -10.032 5.555 1.00 0.00 48 GLU A N 9
ATOM 11571 C CA . GLU A 1 48 ? 5.853 -11.002 6.164 1.00 0.00 48 GLU A CA 9
ATOM 11572 C C . GLU A 1 48 ? 5.080 -12.214 6.672 1.00 0.00 48 GLU A C 9
ATOM 11573 O O . GLU A 1 48 ? 5.634 -13.305 6.821 1.00 0.00 48 GLU A O 9
ATOM 11585 N N . LEU A 1 49 ? 3.793 -12.007 6.936 1.00 0.00 49 LEU A N 9
ATOM 11586 C CA . LEU A 1 49 ? 2.924 -13.075 7.430 1.00 0.00 49 LEU A CA 9
ATOM 11587 C C . LEU A 1 49 ? 2.751 -14.163 6.374 1.00 0.00 49 LEU A C 9
ATOM 11588 O O . LEU A 1 49 ? 2.255 -15.251 6.669 1.00 0.00 49 LEU A O 9
ATOM 11604 N N . ASN A 1 50 ? 3.158 -13.860 5.145 1.00 0.00 50 ASN A N 9
ATOM 11605 C CA . ASN A 1 50 ? 3.039 -14.818 4.049 1.00 0.00 50 ASN A CA 9
ATOM 11606 C C . ASN A 1 50 ? 4.157 -14.611 3.027 1.00 0.00 50 ASN A C 9
ATOM 11607 O O . ASN A 1 50 ? 4.229 -13.573 2.368 1.00 0.00 50 ASN A O 9
ATOM 11618 N N . ALA A 1 51 ? 5.022 -15.617 2.909 1.00 0.00 51 ALA A N 9
ATOM 11619 C CA . ALA A 1 51 ? 6.147 -15.568 1.975 1.00 0.00 51 ALA A CA 9
ATOM 11620 C C . ALA A 1 51 ? 5.676 -15.263 0.554 1.00 0.00 51 ALA A C 9
ATOM 11621 O O . ALA A 1 51 ? 6.450 -14.781 -0.271 1.00 0.00 51 ALA A O 9
ATOM 11628 N N . ASP A 1 52 ? 4.408 -15.555 0.274 1.00 0.00 52 ASP A N 9
ATOM 11629 C CA . ASP A 1 52 ? 3.850 -15.318 -1.057 1.00 0.00 52 ASP A CA 9
ATOM 11630 C C . ASP A 1 52 ? 3.999 -13.850 -1.457 1.00 0.00 52 ASP A C 9
ATOM 11631 O O . ASP A 1 52 ? 4.071 -13.528 -2.644 1.00 0.00 52 ASP A O 9
ATOM 11640 N N . TYR A 1 53 ? 4.048 -12.966 -0.463 1.00 0.00 53 TYR A N 9
ATOM 11641 C CA . TYR A 1 53 ? 4.194 -11.536 -0.727 1.00 0.00 53 TYR A CA 9
ATOM 11642 C C . TYR A 1 53 ? 5.664 -11.124 -0.660 1.00 0.00 53 TYR A C 9
ATOM 11643 O O . TYR A 1 53 ? 6.060 -10.115 -1.243 1.00 0.00 53 TYR A O 9
ATOM 11661 N N . LEU A 1 54 ? 6.466 -11.914 0.049 1.00 0.00 54 LEU A N 9
ATOM 11662 C CA . LEU A 1 54 ? 7.894 -11.634 0.180 1.00 0.00 54 LEU A CA 9
ATOM 11663 C C . LEU A 1 54 ? 8.555 -11.526 -1.197 1.00 0.00 54 LEU A C 9
ATOM 11664 O O . LEU A 1 54 ? 9.500 -10.759 -1.384 1.00 0.00 54 LEU A O 9
ATOM 11680 N N . HIS A 1 55 ? 8.053 -12.310 -2.151 1.00 0.00 55 HIS A N 9
ATOM 11681 C CA . HIS A 1 55 ? 8.603 -12.318 -3.508 1.00 0.00 55 HIS A CA 9
ATOM 11682 C C . HIS A 1 55 ? 8.261 -11.034 -4.268 1.00 0.00 55 HIS A C 9
ATOM 11683 O O . HIS A 1 55 ? 8.558 -10.917 -5.458 1.00 0.00 55 HIS A O 9
ATOM 11698 N N . THR A 1 56 ? 7.649 -10.073 -3.580 1.00 0.00 56 THR A N 9
ATOM 11699 C CA . THR A 1 56 ? 7.291 -8.803 -4.210 1.00 0.00 56 THR A CA 9
ATOM 11700 C C . THR A 1 56 ? 7.392 -7.669 -3.196 1.00 0.00 56 THR A C 9
ATOM 11701 O O . THR A 1 56 ? 6.913 -6.559 -3.436 1.00 0.00 56 THR A O 9
ATOM 11712 N N . MET A 1 57 ? 8.032 -7.960 -2.068 1.00 0.00 57 MET A N 9
ATOM 11713 C CA . MET A 1 57 ? 8.214 -6.971 -1.014 1.00 0.00 57 MET A CA 9
ATOM 11714 C C . MET A 1 57 ? 8.836 -5.698 -1.586 1.00 0.00 57 MET A C 9
ATOM 11715 O O . MET A 1 57 ? 8.459 -4.587 -1.210 1.00 0.00 57 MET A O 9
ATOM 11729 N N . ALA A 1 58 ? 9.785 -5.876 -2.499 1.00 0.00 58 ALA A N 9
ATOM 11730 C CA . ALA A 1 58 ? 10.461 -4.745 -3.131 1.00 0.00 58 ALA A CA 9
ATOM 11731 C C . ALA A 1 58 ? 9.452 -3.834 -3.825 1.00 0.00 58 ALA A C 9
ATOM 11732 O O . ALA A 1 58 ? 9.612 -2.610 -3.839 1.00 0.00 58 ALA A O 9
ATOM 11739 N N . THR A 1 59 ? 8.408 -4.437 -4.390 1.00 0.00 59 THR A N 9
ATOM 11740 C CA . THR A 1 59 ? 7.377 -3.670 -5.076 1.00 0.00 59 THR A CA 9
ATOM 11741 C C . THR A 1 59 ? 6.520 -2.917 -4.063 1.00 0.00 59 THR A C 9
ATOM 11742 O O . THR A 1 59 ? 6.085 -1.793 -4.320 1.00 0.00 59 THR A O 9
ATOM 11753 N N . PHE A 1 60 ? 6.290 -3.539 -2.907 1.00 0.00 60 PHE A N 9
ATOM 11754 C CA . PHE A 1 60 ? 5.494 -2.913 -1.857 1.00 0.00 60 PHE A CA 9
ATOM 11755 C C . PHE A 1 60 ? 6.179 -1.638 -1.376 1.00 0.00 60 PHE A C 9
ATOM 11756 O O . PHE A 1 60 ? 5.556 -0.579 -1.301 1.00 0.00 60 PHE A O 9
ATOM 11773 N N . ASP A 1 61 ? 7.470 -1.748 -1.063 1.00 0.00 61 ASP A N 9
ATOM 11774 C CA . ASP A 1 61 ? 8.241 -0.598 -0.607 1.00 0.00 61 ASP A CA 9
ATOM 11775 C C . ASP A 1 61 ? 8.122 0.545 -1.608 1.00 0.00 61 ASP A C 9
ATOM 11776 O O . ASP A 1 61 ? 7.913 1.698 -1.229 1.00 0.00 61 ASP A O 9
ATOM 11785 N N . GLU A 1 62 ? 8.252 0.209 -2.892 1.00 0.00 62 GLU A N 9
ATOM 11786 C CA . GLU A 1 62 ? 8.156 1.208 -3.952 1.00 0.00 62 GLU A CA 9
ATOM 11787 C C . GLU A 1 62 ? 6.759 1.821 -3.975 1.00 0.00 62 GLU A C 9
ATOM 11788 O O . GLU A 1 62 ? 6.608 3.040 -4.073 1.00 0.00 62 GLU A O 9
ATOM 11800 N N . ALA A 1 63 ? 5.740 0.970 -3.880 1.00 0.00 63 ALA A N 9
ATOM 11801 C CA . ALA A 1 63 ? 4.363 1.447 -3.887 1.00 0.00 63 ALA A CA 9
ATOM 11802 C C . ALA A 1 63 ? 4.135 2.386 -2.710 1.00 0.00 63 ALA A C 9
ATOM 11803 O O . ALA A 1 63 ? 3.573 3.469 -2.869 1.00 0.00 63 ALA A O 9
ATOM 11810 N N . TRP A 1 64 ? 4.592 1.967 -1.532 1.00 0.00 64 TRP A N 9
ATOM 11811 C CA . TRP A 1 64 ? 4.452 2.787 -0.336 1.00 0.00 64 TRP A CA 9
ATOM 11812 C C . TRP A 1 64 ? 5.061 4.166 -0.569 1.00 0.00 64 TRP A C 9
ATOM 11813 O O . TRP A 1 64 ? 4.449 5.185 -0.249 1.00 0.00 64 TRP A O 9
ATOM 11834 N N . ASP A 1 65 ? 6.269 4.186 -1.135 1.00 0.00 65 ASP A N 9
ATOM 11835 C CA . ASP A 1 65 ? 6.956 5.445 -1.416 1.00 0.00 65 ASP A CA 9
ATOM 11836 C C . ASP A 1 65 ? 6.056 6.377 -2.222 1.00 0.00 65 ASP A C 9
ATOM 11837 O O . ASP A 1 65 ? 6.044 7.587 -2.000 1.00 0.00 65 ASP A O 9
ATOM 11846 N N . GLN A 1 66 ? 5.303 5.803 -3.155 1.00 0.00 66 GLN A N 9
ATOM 11847 C CA . GLN A 1 66 ? 4.396 6.595 -3.979 1.00 0.00 66 GLN A CA 9
ATOM 11848 C C . GLN A 1 66 ? 3.194 7.043 -3.153 1.00 0.00 66 GLN A C 9
ATOM 11849 O O . GLN A 1 66 ? 2.768 8.196 -3.233 1.00 0.00 66 GLN A O 9
ATOM 11863 N N . TYR A 1 67 ? 2.658 6.119 -2.355 1.00 0.00 67 TYR A N 9
ATOM 11864 C CA . TYR A 1 67 ? 1.507 6.420 -1.509 1.00 0.00 67 TYR A CA 9
ATOM 11865 C C . TYR A 1 67 ? 1.775 7.663 -0.663 1.00 0.00 67 TYR A C 9
ATOM 11866 O O . TYR A 1 67 ? 1.032 8.642 -0.731 1.00 0.00 67 TYR A O 9
ATOM 11884 N N . GLU A 1 68 ? 2.842 7.613 0.133 1.00 0.00 68 GLU A N 9
ATOM 11885 C CA . GLU A 1 68 ? 3.201 8.742 0.987 1.00 0.00 68 GLU A CA 9
ATOM 11886 C C . GLU A 1 68 ? 3.379 10.017 0.164 1.00 0.00 68 GLU A C 9
ATOM 11887 O O . GLU A 1 68 ? 2.862 11.068 0.519 1.00 0.00 68 GLU A O 9
ATOM 11899 N N . SER A 1 69 ? 4.113 9.914 -0.938 1.00 0.00 69 SER A N 9
ATOM 11900 C CA . SER A 1 69 ? 4.362 11.066 -1.804 1.00 0.00 69 SER A CA 9
ATOM 11901 C C . SER A 1 69 ? 3.058 11.767 -2.184 1.00 0.00 69 SER A C 9
ATOM 11902 O O . SER A 1 69 ? 3.046 12.967 -2.459 1.00 0.00 69 SER A O 9
ATOM 11910 N N . GLU A 1 70 ? 1.971 11.004 -2.213 1.00 0.00 70 GLU A N 9
ATOM 11911 C CA . GLU A 1 70 ? 0.667 11.545 -2.581 1.00 0.00 70 GLU A CA 9
ATOM 11912 C C . GLU A 1 70 ? -0.023 12.225 -1.396 1.00 0.00 70 GLU A C 9
ATOM 11913 O O . GLU A 1 70 ? -0.452 13.375 -1.498 1.00 0.00 70 GLU A O 9
ATOM 11925 N N . VAL A 1 71 ? -0.167 11.494 -0.296 1.00 0.00 71 VAL A N 9
ATOM 11926 C CA . VAL A 1 71 ? -0.859 12.016 0.885 1.00 0.00 71 VAL A CA 9
ATOM 11927 C C . VAL A 1 71 ? 0.076 12.779 1.833 1.00 0.00 71 VAL A C 9
ATOM 11928 O O . VAL A 1 71 ? -0.392 13.492 2.722 1.00 0.00 71 VAL A O 9
ATOM 11941 N N . HIS A 1 72 ? 1.384 12.634 1.651 1.00 0.00 72 HIS A N 9
ATOM 11942 C CA . HIS A 1 72 ? 2.343 13.326 2.516 1.00 0.00 72 HIS A CA 9
ATOM 11943 C C . HIS A 1 72 ? 2.432 14.807 2.153 1.00 0.00 72 HIS A C 9
ATOM 11944 O O . HIS A 1 72 ? 3.222 15.552 2.737 1.00 0.00 72 HIS A O 9
ATOM 11959 N N . GLY A 1 73 ? 1.614 15.234 1.195 1.00 0.00 73 GLY A N 9
ATOM 11960 C CA . GLY A 1 73 ? 1.610 16.631 0.775 1.00 0.00 73 GLY A CA 9
ATOM 11961 C C . GLY A 1 73 ? 0.827 17.491 1.762 1.00 0.00 73 GLY A C 9
ATOM 11962 O O . GLY A 1 73 ? 1.013 18.707 1.823 1.00 0.00 73 GLY A O 9
ATOM 11966 N N . ARG A 1 74 ? -0.047 16.849 2.535 1.00 0.00 74 ARG A N 9
ATOM 11967 C CA . ARG A 1 74 ? -0.854 17.556 3.519 1.00 0.00 74 ARG A CA 9
ATOM 11968 C C . ARG A 1 74 ? -0.081 17.764 4.811 1.00 0.00 74 ARG A C 9
ATOM 11969 O O . ARG A 1 74 ? 1.072 18.198 4.797 1.00 0.00 74 ARG A O 9
ATOM 11990 N N . LEU A 1 75 ? -0.742 17.472 5.925 1.00 0.00 75 LEU A N 9
ATOM 11991 C CA . LEU A 1 75 ? -0.138 17.644 7.239 1.00 0.00 75 LEU A CA 9
ATOM 11992 C C . LEU A 1 75 ? 0.226 19.111 7.416 1.00 0.00 75 LEU A C 9
ATOM 11993 O O . LEU A 1 75 ? 1.273 19.452 7.967 1.00 0.00 75 LEU A O 9
ATOM 12009 N N . GLU A 1 76 ? -0.655 19.974 6.912 1.00 0.00 76 GLU A N 9
ATOM 12010 C CA . GLU A 1 76 ? -0.443 21.412 6.976 1.00 0.00 76 GLU A CA 9
ATOM 12011 C C . GLU A 1 76 ? -0.617 21.944 8.401 1.00 0.00 76 GLU A C 9
ATOM 12012 O O . GLU A 1 76 ? -0.910 23.124 8.599 1.00 0.00 76 GLU A O 9
ATOM 12024 N N . HIS A 1 77 ? -0.436 21.068 9.388 1.00 0.00 77 HIS A N 9
ATOM 12025 C CA . HIS A 1 77 ? -0.575 21.459 10.790 1.00 0.00 77 HIS A CA 9
ATOM 12026 C C . HIS A 1 77 ? 0.500 20.788 11.643 1.00 0.00 77 HIS A C 9
ATOM 12027 O O . HIS A 1 77 ? 0.451 20.834 12.873 1.00 0.00 77 HIS A O 9
ATOM 12042 N N . HIS A 1 78 ? 1.471 20.167 10.977 1.00 0.00 78 HIS A N 9
ATOM 12043 C CA . HIS A 1 78 ? 2.561 19.488 11.674 1.00 0.00 78 HIS A CA 9
ATOM 12044 C C . HIS A 1 78 ? 3.481 20.497 12.356 1.00 0.00 78 HIS A C 9
ATOM 12045 O O . HIS A 1 78 ? 3.601 21.641 11.914 1.00 0.00 78 HIS A O 9
ATOM 12060 N N . HIS A 1 79 ? 4.131 20.062 13.434 1.00 0.00 79 HIS A N 9
ATOM 12061 C CA . HIS A 1 79 ? 5.043 20.930 14.174 1.00 0.00 79 HIS A CA 9
ATOM 12062 C C . HIS A 1 79 ? 6.069 20.097 14.941 1.00 0.00 79 HIS A C 9
ATOM 12063 O O . HIS A 1 79 ? 5.784 18.970 15.349 1.00 0.00 79 HIS A O 9
ATOM 12078 N N . HIS A 1 80 ? 7.262 20.666 15.130 1.00 0.00 80 HIS A N 9
ATOM 12079 C CA . HIS A 1 80 ? 8.338 19.981 15.848 1.00 0.00 80 HIS A CA 9
ATOM 12080 C C . HIS A 1 80 ? 8.738 18.689 15.133 1.00 0.00 80 HIS A C 9
ATOM 12081 O O . HIS A 1 80 ? 8.005 18.181 14.283 1.00 0.00 80 HIS A O 9
ATOM 12096 N N . HIS A 1 81 ? 9.908 18.164 15.486 1.00 0.00 81 HIS A N 9
ATOM 12097 C CA . HIS A 1 81 ? 10.401 16.932 14.880 1.00 0.00 81 HIS A CA 9
ATOM 12098 C C . HIS A 1 81 ? 9.733 15.721 15.529 1.00 0.00 81 HIS A C 9
ATOM 12099 O O . HIS A 1 81 ? 10.388 14.926 16.205 1.00 0.00 81 HIS A O 9
ATOM 12114 N N . HIS A 1 82 ? 8.422 15.595 15.320 1.00 0.00 82 HIS A N 9
ATOM 12115 C CA . HIS A 1 82 ? 7.660 14.484 15.888 1.00 0.00 82 HIS A CA 9
ATOM 12116 C C . HIS A 1 82 ? 7.799 14.463 17.414 1.00 0.00 82 HIS A C 9
ATOM 12117 O O . HIS A 1 82 ? 8.584 13.673 17.918 1.00 0.00 82 HIS A O 9
ATOM 12133 N N . MET A 1 1 ? -3.205 9.940 6.467 1.00 0.00 1 MET A N 10
ATOM 12134 C CA . MET A 1 1 ? -2.698 8.623 5.986 1.00 0.00 1 MET A CA 10
ATOM 12135 C C . MET A 1 1 ? -3.880 7.707 5.683 1.00 0.00 1 MET A C 10
ATOM 12136 O O . MET A 1 1 ? -4.337 6.958 6.548 1.00 0.00 1 MET A O 10
ATOM 12152 N N . LYS A 1 2 ? -4.368 7.773 4.447 1.00 0.00 2 LYS A N 10
ATOM 12153 C CA . LYS A 1 2 ? -5.498 6.946 4.030 1.00 0.00 2 LYS A CA 10
ATOM 12154 C C . LYS A 1 2 ? -5.108 5.470 4.014 1.00 0.00 2 LYS A C 10
ATOM 12155 O O . LYS A 1 2 ? -3.932 5.128 4.134 1.00 0.00 2 LYS A O 10
ATOM 12174 N N . SER A 1 3 ? -6.106 4.600 3.864 1.00 0.00 3 SER A N 10
ATOM 12175 C CA . SER A 1 3 ? -5.856 3.162 3.832 1.00 0.00 3 SER A CA 10
ATOM 12176 C C . SER A 1 3 ? -4.899 2.811 2.696 1.00 0.00 3 SER A C 10
ATOM 12177 O O . SER A 1 3 ? -5.165 3.118 1.533 1.00 0.00 3 SER A O 10
ATOM 12185 N N . PHE A 1 4 ? -3.786 2.169 3.045 1.00 0.00 4 PHE A N 10
ATOM 12186 C CA . PHE A 1 4 ? -2.789 1.778 2.051 1.00 0.00 4 PHE A CA 10
ATOM 12187 C C . PHE A 1 4 ? -3.429 0.944 0.944 1.00 0.00 4 PHE A C 10
ATOM 12188 O O . PHE A 1 4 ? -3.149 1.146 -0.237 1.00 0.00 4 PHE A O 10
ATOM 12205 N N . TYR A 1 5 ? -4.290 0.009 1.337 1.00 0.00 5 TYR A N 10
ATOM 12206 C CA . TYR A 1 5 ? -4.969 -0.854 0.375 1.00 0.00 5 TYR A CA 10
ATOM 12207 C C . TYR A 1 5 ? -5.766 -0.023 -0.628 1.00 0.00 5 TYR A C 10
ATOM 12208 O O . TYR A 1 5 ? -5.745 -0.296 -1.829 1.00 0.00 5 TYR A O 10
ATOM 12226 N N . HIS A 1 6 ? -6.468 0.988 -0.125 1.00 0.00 6 HIS A N 10
ATOM 12227 C CA . HIS A 1 6 ? -7.276 1.853 -0.980 1.00 0.00 6 HIS A CA 10
ATOM 12228 C C . HIS A 1 6 ? -6.391 2.675 -1.903 1.00 0.00 6 HIS A C 10
ATOM 12229 O O . HIS A 1 6 ? -6.617 2.722 -3.112 1.00 0.00 6 HIS A O 10
ATOM 12244 N N . TYR A 1 7 ? -5.378 3.319 -1.327 1.00 0.00 7 TYR A N 10
ATOM 12245 C CA . TYR A 1 7 ? -4.465 4.125 -2.124 1.00 0.00 7 TYR A CA 10
ATOM 12246 C C . TYR A 1 7 ? -3.906 3.245 -3.225 1.00 0.00 7 TYR A C 10
ATOM 12247 O O . TYR A 1 7 ? -4.005 3.566 -4.409 1.00 0.00 7 TYR A O 10
ATOM 12265 N N . LEU A 1 8 ? -3.357 2.110 -2.812 1.00 0.00 8 LEU A N 10
ATOM 12266 C CA . LEU A 1 8 ? -2.820 1.144 -3.751 1.00 0.00 8 LEU A CA 10
ATOM 12267 C C . LEU A 1 8 ? -3.906 0.725 -4.741 1.00 0.00 8 LEU A C 10
ATOM 12268 O O . LEU A 1 8 ? -3.608 0.357 -5.878 1.00 0.00 8 LEU A O 10
ATOM 12284 N N . LEU A 1 9 ? -5.172 0.777 -4.300 1.00 0.00 9 LEU A N 10
ATOM 12285 C CA . LEU A 1 9 ? -6.282 0.393 -5.172 1.00 0.00 9 LEU A CA 10
ATOM 12286 C C . LEU A 1 9 ? -6.346 1.294 -6.402 1.00 0.00 9 LEU A C 10
ATOM 12287 O O . LEU A 1 9 ? -6.747 0.859 -7.477 1.00 0.00 9 LEU A O 10
ATOM 12303 N N . LYS A 1 10 ? -5.953 2.552 -6.234 1.00 0.00 10 LYS A N 10
ATOM 12304 C CA . LYS A 1 10 ? -5.973 3.509 -7.337 1.00 0.00 10 LYS A CA 10
ATOM 12305 C C . LYS A 1 10 ? -4.810 3.261 -8.299 1.00 0.00 10 LYS A C 10
ATOM 12306 O O . LYS A 1 10 ? -4.812 3.755 -9.428 1.00 0.00 10 LYS A O 10
ATOM 12325 N N . TYR A 1 11 ? -3.812 2.509 -7.841 1.00 0.00 11 TYR A N 10
ATOM 12326 C CA . TYR A 1 11 ? -2.641 2.222 -8.660 1.00 0.00 11 TYR A CA 10
ATOM 12327 C C . TYR A 1 11 ? -2.796 0.907 -9.418 1.00 0.00 11 TYR A C 10
ATOM 12328 O O . TYR A 1 11 ? -1.818 0.184 -9.621 1.00 0.00 11 TYR A O 10
ATOM 12346 N N . ARG A 1 12 ? -4.019 0.606 -9.856 1.00 0.00 12 ARG A N 10
ATOM 12347 C CA . ARG A 1 12 ? -4.252 -0.624 -10.613 1.00 0.00 12 ARG A CA 10
ATOM 12348 C C . ARG A 1 12 ? -3.312 -0.666 -11.808 1.00 0.00 12 ARG A C 10
ATOM 12349 O O . ARG A 1 12 ? -2.678 0.335 -12.147 1.00 0.00 12 ARG A O 10
ATOM 12370 N N . HIS A 1 13 ? -3.231 -1.818 -12.449 1.00 0.00 13 HIS A N 10
ATOM 12371 C CA . HIS A 1 13 ? -2.369 -1.961 -13.608 1.00 0.00 13 HIS A CA 10
ATOM 12372 C C . HIS A 1 13 ? -2.725 -3.222 -14.383 1.00 0.00 13 HIS A C 10
ATOM 12373 O O . HIS A 1 13 ? -1.881 -4.096 -14.592 1.00 0.00 13 HIS A O 10
ATOM 12388 N N . PRO A 1 14 ? -3.954 -3.319 -14.824 1.00 0.00 14 PRO A N 10
ATOM 12389 C CA . PRO A 1 14 ? -4.432 -4.485 -15.614 1.00 0.00 14 PRO A CA 10
ATOM 12390 C C . PRO A 1 14 ? -3.371 -4.912 -16.626 1.00 0.00 14 PRO A C 10
ATOM 12391 O O . PRO A 1 14 ? -2.714 -4.063 -17.232 1.00 0.00 14 PRO A O 10
ATOM 12402 N N . LYS A 1 15 ? -3.165 -6.221 -16.764 1.00 0.00 15 LYS A N 10
ATOM 12403 C CA . LYS A 1 15 ? -2.129 -6.732 -17.660 1.00 0.00 15 LYS A CA 10
ATOM 12404 C C . LYS A 1 15 ? -0.766 -6.294 -17.117 1.00 0.00 15 LYS A C 10
ATOM 12405 O O . LYS A 1 15 ? 0.017 -5.642 -17.809 1.00 0.00 15 LYS A O 10
ATOM 12424 N N . PRO A 1 16 ? -0.509 -6.617 -15.868 1.00 0.00 16 PRO A N 10
ATOM 12425 C CA . PRO A 1 16 ? 0.743 -6.248 -15.146 1.00 0.00 16 PRO A CA 10
ATOM 12426 C C . PRO A 1 16 ? 2.001 -6.262 -16.016 1.00 0.00 16 PRO A C 10
ATOM 12427 O O . PRO A 1 16 ? 2.109 -7.034 -16.969 1.00 0.00 16 PRO A O 10
ATOM 12438 N N . LYS A 1 17 ? 2.954 -5.403 -15.652 1.00 0.00 17 LYS A N 10
ATOM 12439 C CA . LYS A 1 17 ? 4.220 -5.311 -16.371 1.00 0.00 17 LYS A CA 10
ATOM 12440 C C . LYS A 1 17 ? 5.328 -4.827 -15.432 1.00 0.00 17 LYS A C 10
ATOM 12441 O O . LYS A 1 17 ? 6.414 -5.407 -15.391 1.00 0.00 17 LYS A O 10
ATOM 12460 N N . ASP A 1 18 ? 5.042 -3.765 -14.677 1.00 0.00 18 ASP A N 10
ATOM 12461 C CA . ASP A 1 18 ? 6.014 -3.212 -13.735 1.00 0.00 18 ASP A CA 10
ATOM 12462 C C . ASP A 1 18 ? 5.964 -3.967 -12.406 1.00 0.00 18 ASP A C 10
ATOM 12463 O O . ASP A 1 18 ? 4.953 -4.584 -12.074 1.00 0.00 18 ASP A O 10
ATOM 12472 N N . SER A 1 19 ? 7.061 -3.911 -11.651 1.00 0.00 19 SER A N 10
ATOM 12473 C CA . SER A 1 19 ? 7.130 -4.591 -10.361 1.00 0.00 19 SER A CA 10
ATOM 12474 C C . SER A 1 19 ? 6.015 -4.111 -9.436 1.00 0.00 19 SER A C 10
ATOM 12475 O O . SER A 1 19 ? 5.335 -4.917 -8.798 1.00 0.00 19 SER A O 10
ATOM 12483 N N . ILE A 1 20 ? 5.828 -2.794 -9.378 1.00 0.00 20 ILE A N 10
ATOM 12484 C CA . ILE A 1 20 ? 4.785 -2.214 -8.537 1.00 0.00 20 ILE A CA 10
ATOM 12485 C C . ILE A 1 20 ? 3.411 -2.623 -9.058 1.00 0.00 20 ILE A C 10
ATOM 12486 O O . ILE A 1 20 ? 2.476 -2.830 -8.284 1.00 0.00 20 ILE A O 10
ATOM 12502 N N . SER A 1 21 ? 3.305 -2.733 -10.379 1.00 0.00 21 SER A N 10
ATOM 12503 C CA . SER A 1 21 ? 2.052 -3.114 -11.014 1.00 0.00 21 SER A CA 10
ATOM 12504 C C . SER A 1 21 ? 1.630 -4.510 -10.556 1.00 0.00 21 SER A C 10
ATOM 12505 O O . SER A 1 21 ? 0.472 -4.731 -10.201 1.00 0.00 21 SER A O 10
ATOM 12513 N N . GLU A 1 22 ? 2.582 -5.442 -10.557 1.00 0.00 22 GLU A N 10
ATOM 12514 C CA . GLU A 1 22 ? 2.303 -6.810 -10.130 1.00 0.00 22 GLU A CA 10
ATOM 12515 C C . GLU A 1 22 ? 1.831 -6.814 -8.680 1.00 0.00 22 GLU A C 10
ATOM 12516 O O . GLU A 1 22 ? 0.874 -7.505 -8.327 1.00 0.00 22 GLU A O 10
ATOM 12528 N N . PHE A 1 23 ? 2.511 -6.027 -7.848 1.00 0.00 23 PHE A N 10
ATOM 12529 C CA . PHE A 1 23 ? 2.161 -5.928 -6.436 1.00 0.00 23 PHE A CA 10
ATOM 12530 C C . PHE A 1 23 ? 0.749 -5.371 -6.279 1.00 0.00 23 PHE A C 10
ATOM 12531 O O . PHE A 1 23 ? -0.085 -5.951 -5.583 1.00 0.00 23 PHE A O 10
ATOM 12548 N N . ALA A 1 24 ? 0.490 -4.242 -6.937 1.00 0.00 24 ALA A N 10
ATOM 12549 C CA . ALA A 1 24 ? -0.823 -3.609 -6.874 1.00 0.00 24 ALA A CA 10
ATOM 12550 C C . ALA A 1 24 ? -1.917 -4.598 -7.267 1.00 0.00 24 ALA A C 10
ATOM 12551 O O . ALA A 1 24 ? -2.911 -4.756 -6.556 1.00 0.00 24 ALA A O 10
ATOM 12558 N N . ASN A 1 25 ? -1.723 -5.262 -8.404 1.00 0.00 25 ASN A N 10
ATOM 12559 C CA . ASN A 1 25 ? -2.691 -6.240 -8.894 1.00 0.00 25 ASN A CA 10
ATOM 12560 C C . ASN A 1 25 ? -2.869 -7.381 -7.894 1.00 0.00 25 ASN A C 10
ATOM 12561 O O . ASN A 1 25 ? -3.969 -7.912 -7.736 1.00 0.00 25 ASN A O 10
ATOM 12572 N N . GLN A 1 26 ? -1.781 -7.752 -7.222 1.00 0.00 26 GLN A N 10
ATOM 12573 C CA . GLN A 1 26 ? -1.825 -8.833 -6.239 1.00 0.00 26 GLN A CA 10
ATOM 12574 C C . GLN A 1 26 ? -2.760 -8.475 -5.087 1.00 0.00 26 GLN A C 10
ATOM 12575 O O . GLN A 1 26 ? -3.609 -9.277 -4.695 1.00 0.00 26 GLN A O 10
ATOM 12589 N N . ALA A 1 27 ? -2.595 -7.270 -4.549 1.00 0.00 27 ALA A N 10
ATOM 12590 C CA . ALA A 1 27 ? -3.424 -6.811 -3.437 1.00 0.00 27 ALA A CA 10
ATOM 12591 C C . ALA A 1 27 ? -4.907 -6.858 -3.800 1.00 0.00 27 ALA A C 10
ATOM 12592 O O . ALA A 1 27 ? -5.764 -6.972 -2.923 1.00 0.00 27 ALA A O 10
ATOM 12599 N N . TYR A 1 28 ? -5.203 -6.764 -5.094 1.00 0.00 28 TYR A N 10
ATOM 12600 C CA . TYR A 1 28 ? -6.590 -6.790 -5.558 1.00 0.00 28 TYR A CA 10
ATOM 12601 C C . TYR A 1 28 ? -7.276 -8.101 -5.174 1.00 0.00 28 TYR A C 10
ATOM 12602 O O . TYR A 1 28 ? -8.393 -8.096 -4.657 1.00 0.00 28 TYR A O 10
ATOM 12620 N N . GLU A 1 29 ? -6.605 -9.221 -5.439 1.00 0.00 29 GLU A N 10
ATOM 12621 C CA . GLU A 1 29 ? -7.161 -10.534 -5.130 1.00 0.00 29 GLU A CA 10
ATOM 12622 C C . GLU A 1 29 ? -6.776 -10.992 -3.723 1.00 0.00 29 GLU A C 10
ATOM 12623 O O . GLU A 1 29 ? -7.062 -12.126 -3.335 1.00 0.00 29 GLU A O 10
ATOM 12635 N N . ASP A 1 30 ? -6.125 -10.115 -2.962 1.00 0.00 30 ASP A N 10
ATOM 12636 C CA . ASP A 1 30 ? -5.708 -10.462 -1.606 1.00 0.00 30 ASP A CA 10
ATOM 12637 C C . ASP A 1 30 ? -6.889 -10.391 -0.638 1.00 0.00 30 ASP A C 10
ATOM 12638 O O . ASP A 1 30 ? -7.960 -9.892 -0.984 1.00 0.00 30 ASP A O 10
ATOM 12647 N N . HIS A 1 31 ? -6.670 -10.898 0.574 1.00 0.00 31 HIS A N 10
ATOM 12648 C CA . HIS A 1 31 ? -7.700 -10.911 1.615 1.00 0.00 31 HIS A CA 10
ATOM 12649 C C . HIS A 1 31 ? -7.077 -11.360 2.936 1.00 0.00 31 HIS A C 10
ATOM 12650 O O . HIS A 1 31 ? -7.730 -11.981 3.777 1.00 0.00 31 HIS A O 10
ATOM 12665 N N . SER A 1 32 ? -5.802 -11.022 3.101 1.00 0.00 32 SER A N 10
ATOM 12666 C CA . SER A 1 32 ? -5.054 -11.361 4.303 1.00 0.00 32 SER A CA 10
ATOM 12667 C C . SER A 1 32 ? -4.065 -10.243 4.597 1.00 0.00 32 SER A C 10
ATOM 12668 O O . SER A 1 32 ? -2.853 -10.412 4.463 1.00 0.00 32 SER A O 10
ATOM 12676 N N . PHE A 1 33 ? -4.608 -9.089 4.964 1.00 0.00 33 PHE A N 10
ATOM 12677 C CA . PHE A 1 33 ? -3.799 -7.910 5.245 1.00 0.00 33 PHE A CA 10
ATOM 12678 C C . PHE A 1 33 ? -4.702 -6.742 5.648 1.00 0.00 33 PHE A C 10
ATOM 12679 O O . PHE A 1 33 ? -5.800 -6.594 5.113 1.00 0.00 33 PHE A O 10
ATOM 12696 N N . PRO A 1 34 ? -4.262 -5.927 6.585 1.00 0.00 34 PRO A N 10
ATOM 12697 C CA . PRO A 1 34 ? -5.040 -4.751 7.087 1.00 0.00 34 PRO A CA 10
ATOM 12698 C C . PRO A 1 34 ? -5.663 -3.927 5.957 1.00 0.00 34 PRO A C 10
ATOM 12699 O O . PRO A 1 34 ? -5.107 -2.916 5.527 1.00 0.00 34 PRO A O 10
ATOM 12710 N N . LYS A 1 35 ? -6.827 -4.374 5.490 1.00 0.00 35 LYS A N 10
ATOM 12711 C CA . LYS A 1 35 ? -7.539 -3.683 4.419 1.00 0.00 35 LYS A CA 10
ATOM 12712 C C . LYS A 1 35 ? -7.855 -2.248 4.826 1.00 0.00 35 LYS A C 10
ATOM 12713 O O . LYS A 1 35 ? -8.014 -1.372 3.975 1.00 0.00 35 LYS A O 10
ATOM 12732 N N . THR A 1 36 ? -7.948 -2.019 6.134 1.00 0.00 36 THR A N 10
ATOM 12733 C CA . THR A 1 36 ? -8.251 -0.690 6.655 1.00 0.00 36 THR A CA 10
ATOM 12734 C C . THR A 1 36 ? -7.280 -0.320 7.778 1.00 0.00 36 THR A C 10
ATOM 12735 O O . THR A 1 36 ? -7.665 -0.213 8.943 1.00 0.00 36 THR A O 10
ATOM 12746 N N . SER A 1 37 ? -6.017 -0.122 7.407 1.00 0.00 37 SER A N 10
ATOM 12747 C CA . SER A 1 37 ? -4.981 0.240 8.371 1.00 0.00 37 SER A CA 10
ATOM 12748 C C . SER A 1 37 ? -3.649 0.408 7.654 1.00 0.00 37 SER A C 10
ATOM 12749 O O . SER A 1 37 ? -3.345 -0.328 6.714 1.00 0.00 37 SER A O 10
ATOM 12757 N N . THR A 1 38 ? -2.855 1.377 8.103 1.00 0.00 38 THR A N 10
ATOM 12758 C CA . THR A 1 38 ? -1.560 1.624 7.493 1.00 0.00 38 THR A CA 10
ATOM 12759 C C . THR A 1 38 ? -0.531 1.963 8.562 1.00 0.00 38 THR A C 10
ATOM 12760 O O . THR A 1 38 ? -0.561 3.042 9.156 1.00 0.00 38 THR A O 10
ATOM 12771 N N . ASP A 1 39 ? 0.381 1.031 8.792 1.00 0.00 39 ASP A N 10
ATOM 12772 C CA . ASP A 1 39 ? 1.431 1.217 9.779 1.00 0.00 39 ASP A CA 10
ATOM 12773 C C . ASP A 1 39 ? 2.714 0.569 9.273 1.00 0.00 39 ASP A C 10
ATOM 12774 O O . ASP A 1 39 ? 2.789 -0.651 9.134 1.00 0.00 39 ASP A O 10
ATOM 12783 N N . TYR A 1 40 ? 3.708 1.398 8.978 1.00 0.00 40 TYR A N 10
ATOM 12784 C CA . TYR A 1 40 ? 4.983 0.911 8.456 1.00 0.00 40 TYR A CA 10
ATOM 12785 C C . TYR A 1 40 ? 5.526 -0.265 9.270 1.00 0.00 40 TYR A C 10
ATOM 12786 O O . TYR A 1 40 ? 5.853 -1.308 8.710 1.00 0.00 40 TYR A O 10
ATOM 12804 N N . HIS A 1 41 ? 5.638 -0.087 10.584 1.00 0.00 41 HIS A N 10
ATOM 12805 C CA . HIS A 1 41 ? 6.172 -1.140 11.450 1.00 0.00 41 HIS A CA 10
ATOM 12806 C C . HIS A 1 41 ? 5.287 -2.390 11.438 1.00 0.00 41 HIS A C 10
ATOM 12807 O O . HIS A 1 41 ? 5.775 -3.501 11.220 1.00 0.00 41 HIS A O 10
ATOM 12822 N N . GLU A 1 42 ? 3.995 -2.206 11.686 1.00 0.00 42 GLU A N 10
ATOM 12823 C CA . GLU A 1 42 ? 3.059 -3.328 11.719 1.00 0.00 42 GLU A CA 10
ATOM 12824 C C . GLU A 1 42 ? 3.007 -4.050 10.375 1.00 0.00 42 GLU A C 10
ATOM 12825 O O . GLU A 1 42 ? 3.126 -5.275 10.314 1.00 0.00 42 GLU A O 10
ATOM 12837 N N . ILE A 1 43 ? 2.817 -3.284 9.306 1.00 0.00 43 ILE A N 10
ATOM 12838 C CA . ILE A 1 43 ? 2.735 -3.855 7.967 1.00 0.00 43 ILE A CA 10
ATOM 12839 C C . ILE A 1 43 ? 4.075 -4.459 7.544 1.00 0.00 43 ILE A C 10
ATOM 12840 O O . ILE A 1 43 ? 4.111 -5.524 6.927 1.00 0.00 43 ILE A O 10
ATOM 12856 N N . SER A 1 44 ? 5.170 -3.779 7.881 1.00 0.00 44 SER A N 10
ATOM 12857 C CA . SER A 1 44 ? 6.503 -4.269 7.531 1.00 0.00 44 SER A CA 10
ATOM 12858 C C . SER A 1 44 ? 6.671 -5.725 7.959 1.00 0.00 44 SER A C 10
ATOM 12859 O O . SER A 1 44 ? 7.103 -6.567 7.171 1.00 0.00 44 SER A O 10
ATOM 12867 N N . SER A 1 45 ? 6.324 -6.012 9.212 1.00 0.00 45 SER A N 10
ATOM 12868 C CA . SER A 1 45 ? 6.436 -7.366 9.737 1.00 0.00 45 SER A CA 10
ATOM 12869 C C . SER A 1 45 ? 5.505 -8.308 8.983 1.00 0.00 45 SER A C 10
ATOM 12870 O O . SER A 1 45 ? 5.884 -9.428 8.643 1.00 0.00 45 SER A O 10
ATOM 12878 N N . TYR A 1 46 ? 4.284 -7.844 8.725 1.00 0.00 46 TYR A N 10
ATOM 12879 C CA . TYR A 1 46 ? 3.299 -8.654 8.015 1.00 0.00 46 TYR A CA 10
ATOM 12880 C C . TYR A 1 46 ? 3.807 -9.035 6.628 1.00 0.00 46 TYR A C 10
ATOM 12881 O O . TYR A 1 46 ? 3.744 -10.201 6.238 1.00 0.00 46 TYR A O 10
ATOM 12899 N N . LEU A 1 47 ? 4.314 -8.052 5.892 1.00 0.00 47 LEU A N 10
ATOM 12900 C CA . LEU A 1 47 ? 4.834 -8.302 4.550 1.00 0.00 47 LEU A CA 10
ATOM 12901 C C . LEU A 1 47 ? 6.034 -9.241 4.614 1.00 0.00 47 LEU A C 10
ATOM 12902 O O . LEU A 1 47 ? 6.150 -10.171 3.814 1.00 0.00 47 LEU A O 10
ATOM 12918 N N . GLU A 1 48 ? 6.919 -8.994 5.577 1.00 0.00 48 GLU A N 10
ATOM 12919 C CA . GLU A 1 48 ? 8.107 -9.824 5.748 1.00 0.00 48 GLU A CA 10
ATOM 12920 C C . GLU A 1 48 ? 7.708 -11.249 6.117 1.00 0.00 48 GLU A C 10
ATOM 12921 O O . GLU A 1 48 ? 8.246 -12.215 5.575 1.00 0.00 48 GLU A O 10
ATOM 12933 N N . LEU A 1 49 ? 6.757 -11.369 7.040 1.00 0.00 49 LEU A N 10
ATOM 12934 C CA . LEU A 1 49 ? 6.290 -12.679 7.477 1.00 0.00 49 LEU A CA 10
ATOM 12935 C C . LEU A 1 49 ? 5.586 -13.401 6.331 1.00 0.00 49 LEU A C 10
ATOM 12936 O O . LEU A 1 49 ? 5.710 -14.618 6.184 1.00 0.00 49 LEU A O 10
ATOM 12952 N N . ASN A 1 50 ? 4.859 -12.641 5.512 1.00 0.00 50 ASN A N 10
ATOM 12953 C CA . ASN A 1 50 ? 4.153 -13.217 4.372 1.00 0.00 50 ASN A CA 10
ATOM 12954 C C . ASN A 1 50 ? 5.149 -13.726 3.334 1.00 0.00 50 ASN A C 10
ATOM 12955 O O . ASN A 1 50 ? 5.839 -12.939 2.685 1.00 0.00 50 ASN A O 10
ATOM 12966 N N . ALA A 1 51 ? 5.217 -15.046 3.187 1.00 0.00 51 ALA A N 10
ATOM 12967 C CA . ALA A 1 51 ? 6.134 -15.659 2.229 1.00 0.00 51 ALA A CA 10
ATOM 12968 C C . ALA A 1 51 ? 5.743 -15.302 0.798 1.00 0.00 51 ALA A C 10
ATOM 12969 O O . ALA A 1 51 ? 6.579 -15.320 -0.107 1.00 0.00 51 ALA A O 10
ATOM 12976 N N . ASP A 1 52 ? 4.466 -14.984 0.602 1.00 0.00 52 ASP A N 10
ATOM 12977 C CA . ASP A 1 52 ? 3.962 -14.631 -0.722 1.00 0.00 52 ASP A CA 10
ATOM 12978 C C . ASP A 1 52 ? 4.603 -13.341 -1.229 1.00 0.00 52 ASP A C 10
ATOM 12979 O O . ASP A 1 52 ? 5.053 -13.271 -2.373 1.00 0.00 52 ASP A O 10
ATOM 12988 N N . TYR A 1 53 ? 4.629 -12.321 -0.375 1.00 0.00 53 TYR A N 10
ATOM 12989 C CA . TYR A 1 53 ? 5.204 -11.030 -0.753 1.00 0.00 53 TYR A CA 10
ATOM 12990 C C . TYR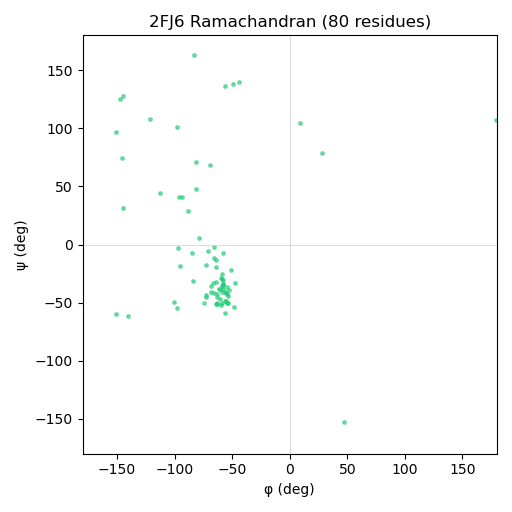 A 1 53 ? 6.673 -10.937 -0.337 1.00 0.00 53 TYR A C 10
ATOM 12991 O O . TYR A 1 53 ? 7.363 -9.980 -0.687 1.00 0.00 53 TYR A O 10
ATOM 13009 N N . LEU A 1 54 ? 7.141 -11.934 0.409 1.00 0.00 54 LEU A N 10
ATOM 13010 C CA . LEU A 1 54 ? 8.531 -11.958 0.865 1.00 0.00 54 LEU A CA 10
ATOM 13011 C C . LEU A 1 54 ? 9.497 -11.789 -0.311 1.00 0.00 54 LEU A C 10
ATOM 13012 O O . LEU A 1 54 ? 10.592 -11.249 -0.153 1.00 0.00 54 LEU A O 10
ATOM 13028 N N . HIS A 1 55 ? 9.086 -12.268 -1.485 1.00 0.00 55 HIS A N 10
ATOM 13029 C CA . HIS A 1 55 ? 9.925 -12.182 -2.680 1.00 0.00 55 HIS A CA 10
ATOM 13030 C C . HIS A 1 55 ? 9.802 -10.815 -3.363 1.00 0.00 55 HIS A C 10
ATOM 13031 O O . HIS A 1 55 ? 10.297 -10.628 -4.476 1.00 0.00 55 HIS A O 10
ATOM 13046 N N . THR A 1 56 ? 9.149 -9.863 -2.701 1.00 0.00 56 THR A N 10
ATOM 13047 C CA . THR A 1 56 ? 8.985 -8.528 -3.277 1.00 0.00 56 THR A CA 10
ATOM 13048 C C . THR A 1 56 ? 9.013 -7.453 -2.191 1.00 0.00 56 THR A C 10
ATOM 13049 O O . THR A 1 56 ? 8.343 -6.424 -2.303 1.00 0.00 56 THR A O 10
ATOM 13060 N N . MET A 1 57 ? 9.802 -7.689 -1.147 1.00 0.00 57 MET A N 10
ATOM 13061 C CA . MET A 1 57 ? 9.916 -6.726 -0.057 1.00 0.00 57 MET A CA 10
ATOM 13062 C C . MET A 1 57 ? 10.483 -5.407 -0.577 1.00 0.00 57 MET A C 10
ATOM 13063 O O . MET A 1 57 ? 10.101 -4.330 -0.117 1.00 0.00 57 MET A O 10
ATOM 13077 N N . ALA A 1 58 ? 11.397 -5.507 -1.541 1.00 0.00 58 ALA A N 10
ATOM 13078 C CA . ALA A 1 58 ? 12.020 -4.324 -2.130 1.00 0.00 58 ALA A CA 10
ATOM 13079 C C . ALA A 1 58 ? 10.971 -3.415 -2.769 1.00 0.00 58 ALA A C 10
ATOM 13080 O O . ALA A 1 58 ? 11.147 -2.197 -2.824 1.00 0.00 58 ALA A O 10
ATOM 13087 N N . THR A 1 59 ? 9.885 -4.013 -3.254 1.00 0.00 59 THR A N 10
ATOM 13088 C CA . THR A 1 59 ? 8.823 -3.243 -3.892 1.00 0.00 59 THR A CA 10
ATOM 13089 C C . THR A 1 59 ? 8.038 -2.449 -2.853 1.00 0.00 59 THR A C 10
ATOM 13090 O O . THR A 1 59 ? 7.663 -1.302 -3.096 1.00 0.00 59 THR A O 10
ATOM 13101 N N . PHE A 1 60 ? 7.797 -3.060 -1.694 1.00 0.00 60 PHE A N 10
ATOM 13102 C CA . PHE A 1 60 ? 7.058 -2.387 -0.631 1.00 0.00 60 PHE A CA 10
ATOM 13103 C C . PHE A 1 60 ? 7.798 -1.126 -0.193 1.00 0.00 60 PHE A C 10
ATOM 13104 O O . PHE A 1 60 ? 7.213 -0.045 -0.130 1.00 0.00 60 PHE A O 10
ATOM 13121 N N . ASP A 1 61 ? 9.089 -1.274 0.096 1.00 0.00 61 ASP A N 10
ATOM 13122 C CA . ASP A 1 61 ? 9.909 -0.142 0.514 1.00 0.00 61 ASP A CA 10
ATOM 13123 C C . ASP A 1 61 ? 9.806 0.987 -0.507 1.00 0.00 61 ASP A C 10
ATOM 13124 O O . ASP A 1 61 ? 9.597 2.149 -0.151 1.00 0.00 61 ASP A O 10
ATOM 13133 N N . GLU A 1 62 ? 9.951 0.627 -1.779 1.00 0.00 62 GLU A N 10
ATOM 13134 C CA . GLU A 1 62 ? 9.873 1.599 -2.864 1.00 0.00 62 GLU A CA 10
ATOM 13135 C C . GLU A 1 62 ? 8.461 2.174 -2.964 1.00 0.00 62 GLU A C 10
ATOM 13136 O O . GLU A 1 62 ? 8.284 3.383 -3.123 1.00 0.00 62 GLU A O 10
ATOM 13148 N N . ALA A 1 63 ? 7.460 1.302 -2.862 1.00 0.00 63 ALA A N 10
ATOM 13149 C CA . ALA A 1 63 ? 6.070 1.740 -2.934 1.00 0.00 63 ALA A CA 10
ATOM 13150 C C . ALA A 1 63 ? 5.765 2.708 -1.796 1.00 0.00 63 ALA A C 10
ATOM 13151 O O . ALA A 1 63 ? 5.186 3.772 -2.013 1.00 0.00 63 ALA A O 10
ATOM 13158 N N . TRP A 1 64 ? 6.176 2.335 -0.583 1.00 0.00 64 TRP A N 10
ATOM 13159 C CA . TRP A 1 64 ? 5.961 3.184 0.585 1.00 0.00 64 TRP A CA 10
ATOM 13160 C C . TRP A 1 64 ? 6.538 4.572 0.334 1.00 0.00 64 TRP A C 10
ATOM 13161 O O . TRP A 1 64 ? 5.892 5.584 0.613 1.00 0.00 64 TRP A O 10
ATOM 13182 N N . ASP A 1 65 ? 7.757 4.606 -0.204 1.00 0.00 65 ASP A N 10
ATOM 13183 C CA . ASP A 1 65 ? 8.420 5.872 -0.503 1.00 0.00 65 ASP A CA 10
ATOM 13184 C C . ASP A 1 65 ? 7.508 6.755 -1.347 1.00 0.00 65 ASP A C 10
ATOM 13185 O O . ASP A 1 65 ? 7.401 7.959 -1.113 1.00 0.00 65 ASP A O 10
ATOM 13194 N N . GLN A 1 66 ? 6.846 6.141 -2.328 1.00 0.00 66 GLN A N 10
ATOM 13195 C CA . GLN A 1 66 ? 5.936 6.873 -3.202 1.00 0.00 66 GLN A CA 10
ATOM 13196 C C . GLN A 1 66 ? 4.673 7.268 -2.444 1.00 0.00 66 GLN A C 10
ATOM 13197 O O . GLN A 1 66 ? 4.193 8.394 -2.567 1.00 0.00 66 GLN A O 10
ATOM 13211 N N . TYR A 1 67 ? 4.142 6.331 -1.659 1.00 0.00 67 TYR A N 10
ATOM 13212 C CA . TYR A 1 67 ? 2.932 6.593 -0.884 1.00 0.00 67 TYR A CA 10
ATOM 13213 C C . TYR A 1 67 ? 3.100 7.857 -0.048 1.00 0.00 67 TYR A C 10
ATOM 13214 O O . TYR A 1 67 ? 2.329 8.808 -0.183 1.00 0.00 67 TYR A O 10
ATOM 13232 N N . GLU A 1 68 ? 4.120 7.861 0.807 1.00 0.00 68 GLU A N 10
ATOM 13233 C CA . GLU A 1 68 ? 4.396 9.013 1.660 1.00 0.00 68 GLU A CA 10
ATOM 13234 C C . GLU A 1 68 ? 4.535 10.281 0.824 1.00 0.00 68 GLU A C 10
ATOM 13235 O O . GLU A 1 68 ? 4.014 11.330 1.189 1.00 0.00 68 GLU A O 10
ATOM 13247 N N . SER A 1 69 ? 5.246 10.174 -0.293 1.00 0.00 69 SER A N 10
ATOM 13248 C CA . SER A 1 69 ? 5.459 11.315 -1.179 1.00 0.00 69 SER A CA 10
ATOM 13249 C C . SER A 1 69 ? 4.134 11.910 -1.657 1.00 0.00 69 SER A C 10
ATOM 13250 O O . SER A 1 69 ? 4.053 13.109 -1.932 1.00 0.00 69 SER A O 10
ATOM 13258 N N . GLU A 1 70 ? 3.101 11.075 -1.765 1.00 0.00 70 GLU A N 10
ATOM 13259 C CA . GLU A 1 70 ? 1.795 11.552 -2.226 1.00 0.00 70 GLU A CA 10
ATOM 13260 C C . GLU A 1 70 ? 1.007 12.174 -1.079 1.00 0.00 70 GLU A C 10
ATOM 13261 O O . GLU A 1 70 ? 0.221 13.100 -1.287 1.00 0.00 70 GLU A O 10
ATOM 13273 N N . VAL A 1 71 ? 1.231 11.669 0.129 1.00 0.00 71 VAL A N 10
ATOM 13274 C CA . VAL A 1 71 ? 0.546 12.192 1.308 1.00 0.00 71 VAL A CA 10
ATOM 13275 C C . VAL A 1 71 ? 1.374 13.309 1.932 1.00 0.00 71 VAL A C 10
ATOM 13276 O O . VAL A 1 71 ? 0.876 14.100 2.734 1.00 0.00 71 VAL A O 10
ATOM 13289 N N . HIS A 1 72 ? 2.646 13.356 1.549 1.00 0.00 72 HIS A N 10
ATOM 13290 C CA . HIS A 1 72 ? 3.568 14.363 2.056 1.00 0.00 72 HIS A CA 10
ATOM 13291 C C . HIS A 1 72 ? 3.341 15.700 1.350 1.00 0.00 72 HIS A C 10
ATOM 13292 O O . HIS A 1 72 ? 3.940 16.714 1.713 1.00 0.00 72 HIS A O 10
ATOM 13307 N N . GLY A 1 73 ? 2.467 15.693 0.345 1.00 0.00 73 GLY A N 10
ATOM 13308 C CA . GLY A 1 73 ? 2.162 16.907 -0.404 1.00 0.00 73 GLY A CA 10
ATOM 13309 C C . GLY A 1 73 ? 0.894 17.569 0.126 1.00 0.00 73 GLY A C 10
ATOM 13310 O O . GLY A 1 73 ? 0.871 18.775 0.375 1.00 0.00 73 GLY A O 10
ATOM 13314 N N . ARG A 1 74 ? -0.158 16.772 0.298 1.00 0.00 74 ARG A N 10
ATOM 13315 C CA . ARG A 1 74 ? -1.425 17.287 0.799 1.00 0.00 74 ARG A CA 10
ATOM 13316 C C . ARG A 1 74 ? -1.391 17.416 2.320 1.00 0.00 74 ARG A C 10
ATOM 13317 O O . ARG A 1 74 ? -0.773 16.605 3.010 1.00 0.00 74 ARG A O 10
ATOM 13338 N N . LEU A 1 75 ? -2.064 18.444 2.831 1.00 0.00 75 LEU A N 10
ATOM 13339 C CA . LEU A 1 75 ? -2.116 18.684 4.270 1.00 0.00 75 LEU A CA 10
ATOM 13340 C C . LEU A 1 75 ? -3.509 18.362 4.807 1.00 0.00 75 LEU A C 10
ATOM 13341 O O . LEU A 1 75 ? -3.964 18.955 5.787 1.00 0.00 75 LEU A O 10
ATOM 13357 N N . GLU A 1 76 ? -4.180 17.420 4.150 1.00 0.00 76 GLU A N 10
ATOM 13358 C CA . GLU A 1 76 ? -5.524 17.021 4.555 1.00 0.00 76 GLU A CA 10
ATOM 13359 C C . GLU A 1 76 ? -5.466 15.964 5.658 1.00 0.00 76 GLU A C 10
ATOM 13360 O O . GLU A 1 76 ? -6.142 14.936 5.586 1.00 0.00 76 GLU A O 10
ATOM 13372 N N . HIS A 1 77 ? -4.656 16.233 6.679 1.00 0.00 77 HIS A N 10
ATOM 13373 C CA . HIS A 1 77 ? -4.510 15.313 7.803 1.00 0.00 77 HIS A CA 10
ATOM 13374 C C . HIS A 1 77 ? -4.858 16.022 9.111 1.00 0.00 77 HIS A C 10
ATOM 13375 O O . HIS A 1 77 ? -4.320 15.697 10.171 1.00 0.00 77 HIS A O 10
ATOM 13390 N N . HIS A 1 78 ? -5.759 16.998 9.023 1.00 0.00 78 HIS A N 10
ATOM 13391 C CA . HIS A 1 78 ? -6.176 17.759 10.198 1.00 0.00 78 HIS A CA 10
ATOM 13392 C C . HIS A 1 78 ? -7.542 17.281 10.694 1.00 0.00 78 HIS A C 10
ATOM 13393 O O . HIS A 1 78 ? -8.471 18.077 10.849 1.00 0.00 78 HIS A O 10
ATOM 13408 N N . HIS A 1 79 ? -7.649 15.978 10.950 1.00 0.00 79 HIS A N 10
ATOM 13409 C CA . HIS A 1 79 ? -8.898 15.392 11.439 1.00 0.00 79 HIS A CA 10
ATOM 13410 C C . HIS A 1 79 ? -10.105 15.990 10.716 1.00 0.00 79 HIS A C 10
ATOM 13411 O O . HIS A 1 79 ? -10.919 16.692 11.318 1.00 0.00 79 HIS A O 10
ATOM 13426 N N . HIS A 1 80 ? -10.210 15.710 9.420 1.00 0.00 80 HIS A N 10
ATOM 13427 C CA . HIS A 1 80 ? -11.317 16.227 8.618 1.00 0.00 80 HIS A CA 10
ATOM 13428 C C . HIS A 1 80 ? -12.594 15.423 8.877 1.00 0.00 80 HIS A C 10
ATOM 13429 O O . HIS A 1 80 ? -12.740 14.797 9.929 1.00 0.00 80 HIS A O 10
ATOM 13444 N N . HIS A 1 81 ? -13.515 15.450 7.912 1.00 0.00 81 HIS A N 10
ATOM 13445 C CA . HIS A 1 81 ? -14.778 14.726 8.039 1.00 0.00 81 HIS A CA 10
ATOM 13446 C C . HIS A 1 81 ? -14.535 13.276 8.452 1.00 0.00 81 HIS A C 10
ATOM 13447 O O . HIS A 1 81 ? -13.758 12.563 7.819 1.00 0.00 81 HIS A O 10
ATOM 13462 N N . HIS A 1 82 ? -15.214 12.850 9.514 1.00 0.00 82 HIS A N 10
ATOM 13463 C CA . HIS A 1 82 ? -15.073 11.485 10.006 1.00 0.00 82 HIS A CA 10
ATOM 13464 C C . HIS A 1 82 ? -15.966 10.537 9.207 1.00 0.00 82 HIS A C 10
ATOM 13465 O O . HIS A 1 82 ? -17.163 10.776 9.164 1.00 0.00 82 HIS A O 10
#

Solvent-accessible surface area: 6080 Å² total; per-residue (Å²): 168,89,25,3,16,98,22,7,71,171,83,146,37,129,158,72,173,86,58,34,0,95,6,3,39,47,2,108,128,12,140,85,14,28,81,136,43,51,52,88,132,94,0,18,54,56,3,104,124,62,75,92,24,102,143,12,36,83,9,2,56,95,2,47,72,88,6,56,57,99,37,144,24,169,124,128,115,146,158,97,148,188

Radius of gyration: 13.41 Å; Cα contacts (8 Å, |Δi|>4): 57; chains: 1; bounding box: 22×41×29 Å

Organism: Bacillus subtilis (strain 168) (NCBI:txid224308)

Sequence (82 aa):
MKSFYHYLLKYRHPKPKDSISEFANQAYEDHSFPKTSTDYHEISSYLELNADYLHTMATFDEAWDQYESEVHGRLEHHHHHHMKSFYHYLLKYRHPKPKDSISEFANQAYEDHSFPKTSTDYHEISSYLELNADYLHTMATFDEAWDQYESEVHGRLEHHHHHHMKSFYHYLLKYRHPKPKDSISEFANQAYEDHSFPKTSTDYHEISSYLELNADYLHTMATFDEAWDQYESEVHGRLEHHHHHHMKSFYHYLLKYRHPKPKDSISEFANQAYEDHSFPKTSTDYHEISSYLELNADYLHTMATFDEAWDQYESEVHGRLEHHHHHHMKSFYHYLLKYRHPKPKDSISEFANQAYEDHSFPKTSTDYHEISSYLELNADYLHTMATFDEAWDQYESEVHGRLEHHHHHHMKSFYHYLLKYRHPKPKDSISEFANQAYEDHSFPKTSTDYHEISSYLELNADYLHTMATFDEAWDQYESEVHGRLEHHHHHHMKSFYHYLLKYRHPKPKDSISEFANQAYEDHSFPKTSTDYHEISSYLELNADYLHTMATFDEAWDQYESEVHGRLEHHHHHHMKSFYHYLLKYRHPKPKDSISEFANQAYEDHSFPKTSTDYHEISSYLELNADYLHTMATFDEAWDQYESEVHGRLEHHHHHHMKSFYHYLLKYRHPKPKDSISEFANQAYEDHSFPKTSTDYHEISSYLELNADYLHTMATFDEAWDQYESEVHGRLEHHHHHHMKSFYHYLLKYRHPKPKDSISEFANQAYEDHSFPKTSTDYHEISSYLELNADYLHTMATFDEAWDQYESEVHGRLEHHHHHH

CATH classification: 1.10.150.260

InterPro domains:
  IPR010673 Protein of unknown function UPF0346 [MF_01538] (1-70)
  IPR010673 Protein of unknown function UPF0346 [NF010193] (2-70)
  IPR010673 Protein of unknown function UPF0346 [PIRSF037262] (1-70)
  IPR023089 YozE SAM-like domain [PF06855] (3-68)
  IPR036806 YozE SAM-like superfamily [G3DSA:1.10.150.260] (1-72)
  IPR036806 YozE SAM-like superfamily [SSF140652] (1-72)